Protein 8V16 (pdb70)

Foldseek 3Di:
DDWFQQPNKTKDKDKAADEAEEEEFEAQQAFLLPPLVVLQVVVNDHHTYMGIGQALWFPIPHDLDADALLVSLSVVVSVCVSVPHQAHAYAYAASGLLNQLVCLQVVVRRHQAEERELYAQDDPLFDAQPPPVLVVQVVVVVQWAPPVCCVVCVVSSNVSSVSDVVMGRDPSRSVSRVVNSNRRDPLQVLQVRPHAYEYEYECAANHGHPVRSVSSQVRHPNYDYYYHYNGYSNCCPVVVVVVSVVVVVSCVPTDD/DDWFQFPNWTKFKDKAADEAEEEEFEAQQAFLLPAQVVLQVVVSDHHTYMGIGQALWFPIPHDLDADALLNSLRRVVSVCVRVVQQAHAYEYAASGLLNQLNCLQPVVRHYQAYEHELYALDDDPFDFAPCVLVVLLPPPVVNLVSVCVQFAPPVCCVVCVVVSVVSVVSRVVMGRDPSRSVSRSVRSVRGHCLVSLCVRPHAYEYEYECAANGGHCVSSVSSQVNHPNYHYYYHYNGYSNCCPVVVVVVSVVVVVVVVPTDD/DAFLPDADWDCAPNWTKAKDKAADDAEEEEFEAQQDFRLPPDVVLQVVVRPHHTYMGIGQALWRPIPNDLDADALLNSLSRVVRVCVSVVNQAHAYEYAESGLLNQLSCLQVVVRRYFAYERELYALADPVFDAADPVLLCLLLCLLVDDLQVSLVSVCVQWADPVVCVVCVCVSVVCSVSSVVMGRHSSSSNSSSVNSNRRDPLVRLLVRPHAYEYEYECPRNTGHCVRSVSSQVRHPNYHYYYDYNGYSNCCPVVVVVVSVVVVVSVVVTHD/DDWAQFPNWTKAKDKAADEAEEEEFEAFQAAQLPDQVVLQVVVRDHHTYMGIGQALWDPIDHDQDADALLNSLSVSVSVCVSVVNFAHAYEAAESGLLNQLSCLQPPVRRHQAYERELYAQADPPFDFQPLCLLLCLCHDPVDDSVVSQVVNVVQWAPPVCCVVCVVVSVVSSVSDVVIDRDNSRSVSSSVNSRRGNCLQVLLVRDHAYEYEFECAANGRHPVRSVSSQVNHPNYHYYYHYRGYSNCCPVVVPVVSVVVVVSCVVTDD

B-factor: mean 35.88, std 12.27, range [18.3, 113.7]

InterPro domains:
  IPR000073 Alpha/beta hydrolase fold-1 [PF00561] (21-135)
  IPR000073 Alpha/beta hydrolase fold-1 [PR00111] (46-61)
  IPR000073 Alpha/beta hydrolase fold-1 [PR00111] (90-103)
  IPR000073 Alpha/beta hydrolase fold-1 [PR00111] (104-117)
  IPR000073 Alpha/beta hydrolase fold-1 [PR00111] (209-223)
  IPR029058 Alpha/Beta hydrolase fold [G3DSA:3.40.50.1820] (2-264)
  IPR029058 Alpha/Beta hydrolase fold [SSF53474] (3-264)
  IPR050471 AB hydrolase [PTHR43433] (5-264)

Structure (mmCIF, N/CA/C/O backbone):
data_8V16
#
_entry.id   8V16
#
_cell.length_a   72.076
_cell.length_b   105.891
_cell.length_c   145.371
_cell.angle_alpha   90.000
_cell.angle_beta   90.000
_cell.angle_gamma   90.000
#
_symmetry.space_group_name_H-M   'P 21 21 21'
#
loop_
_entity.id
_entity.type
_entity.pdbx_description
1 polymer 'Esterase 1'
2 non-polymer GLYCEROL
3 water water
#
loop_
_atom_site.group_PDB
_atom_site.id
_atom_site.type_symbol
_atom_site.label_atom_id
_atom_site.label_alt_id
_atom_site.label_comp_id
_atom_site.label_asym_id
_atom_site.label_entity_id
_atom_site.label_seq_id
_atom_site.pdbx_PDB_ins_code
_atom_site.Cartn_x
_atom_site.Cartn_y
_atom_site.Cartn_z
_atom_site.occupancy
_atom_site.B_iso_or_equiv
_atom_site.auth_seq_id
_atom_site.auth_comp_id
_atom_site.auth_asym_id
_atom_site.auth_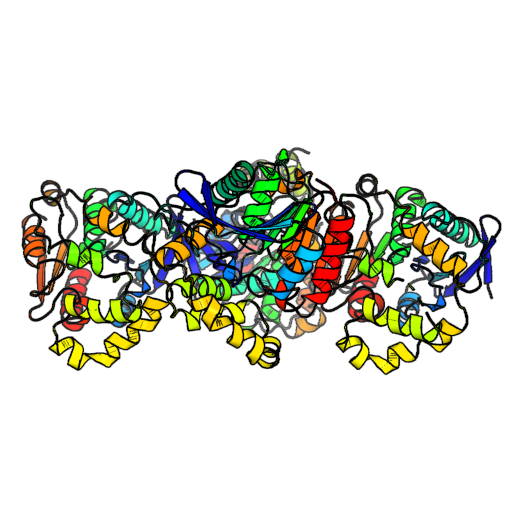atom_id
_atom_site.pdbx_PDB_model_num
ATOM 1 N N . MET A 1 7 ? -6.154 7.803 -45.087 1.000 43.352 1 MET C N 1
ATOM 2 C CA . MET A 1 7 ? -6.741 7.364 -46.362 1.000 37.715 1 MET C CA 1
ATOM 3 C C . MET A 1 7 ? -8.266 7.196 -46.278 1.000 27.981 1 MET C C 1
ATOM 4 O O . MET A 1 7 ? -8.867 7.339 -47.316 1.000 26.846 1 MET C O 1
ATOM 9 N N . LEU A 1 8 ? -8.889 7.069 -45.093 1.000 25.804 2 LEU C N 1
ATOM 10 C CA . LEU A 1 8 ? -10.343 7.018 -44.993 1.000 26.859 2 LEU C CA 1
ATOM 11 C C . LEU A 1 8 ? -10.879 8.404 -44.642 1.000 26.150 2 LEU C C 1
ATOM 12 O O . LEU A 1 8 ? -10.335 9.088 -43.762 1.000 25.381 2 LEU C O 1
ATOM 17 N N . TYR A 1 9 ? -11.933 8.809 -45.353 1.000 22.334 3 TYR C N 1
ATOM 18 C CA . TYR A 1 9 ? -12.639 10.062 -45.138 1.000 22.900 3 TYR C CA 1
ATOM 19 C C . TYR A 1 9 ? -14.154 9.822 -45.059 1.000 26.607 3 TYR C C 1
ATOM 20 O O . TYR A 1 9 ? -14.726 8.890 -45.651 1.000 26.473 3 TYR C O 1
ATOM 29 N N . ALA A 1 10 ? -14.792 10.677 -44.272 1.000 21.344 4 ALA C N 1
ATOM 30 C CA . ALA A 1 10 ? -16.233 10.765 -44.203 1.000 24.260 4 ALA C CA 1
ATOM 31 C C . ALA A 1 10 ? -16.612 12.179 -44.619 1.000 26.084 4 ALA C C 1
ATOM 32 O O . ALA A 1 10 ? -16.121 13.129 -44.030 1.000 26.832 4 ALA C O 1
ATOM 34 N N . GLN A 1 11 ? -17.512 12.332 -45.597 1.000 26.357 5 GLN C N 1
ATOM 35 C CA . GLN A 1 11 ? -17.945 13.671 -45.942 1.000 28.634 5 GLN C CA 1
ATOM 36 C C . GLN A 1 11 ? -19.215 13.998 -45.166 1.000 29.555 5 GLN C C 1
ATOM 37 O O . GLN A 1 11 ? -20.247 13.361 -45.346 1.000 33.178 5 GLN C O 1
ATOM 43 N N . VAL A 1 12 ? -19.117 15.024 -44.310 1.000 27.793 6 VAL C N 1
ATOM 44 C CA . VAL A 1 12 ? -20.190 15.443 -43.437 1.000 29.437 6 VAL C CA 1
ATOM 45 C C . VAL A 1 12 ? -20.475 16.903 -43.774 1.000 34.187 6 VAL C C 1
ATOM 46 O O . VAL A 1 12 ? -19.566 17.755 -43.709 1.000 29.935 6 VAL C O 1
ATOM 50 N N . ASN A 1 13 ? -21.690 17.155 -44.293 1.000 36.033 7 ASN C N 1
ATOM 51 C CA . ASN A 1 13 ? -22.090 18.484 -44.736 1.000 39.971 7 ASN C CA 1
ATOM 52 C C . ASN A 1 13 ? -21.105 19.062 -45.761 1.000 37.615 7 ASN C C 1
ATOM 53 O O . ASN A 1 13 ? -20.785 20.248 -45.765 1.000 40.009 7 ASN C O 1
ATOM 58 N N . GLY A 1 14 ? -20.582 18.219 -46.653 1.000 35.556 8 GLY C N 1
ATOM 59 C CA . GLY A 1 14 ? -19.683 18.715 -47.673 1.000 33.266 8 GLY C CA 1
ATOM 60 C C . GLY A 1 14 ? -18.244 18.850 -47.201 1.000 32.881 8 GLY C C 1
ATOM 61 O O . GLY A 1 14 ? -17.375 19.077 -48.036 1.000 32.385 8 GLY C O 1
ATOM 62 N N . ILE A 1 15 ? -17.987 18.667 -45.889 1.000 28.207 9 ILE C N 1
ATOM 63 C CA . ILE A 1 15 ? -16.635 18.711 -45.327 1.000 29.105 9 ILE C CA 1
ATOM 64 C C . ILE A 1 15 ? -16.063 17.291 -45.228 1.000 25.439 9 ILE C C 1
ATOM 65 O O . ILE A 1 15 ? -16.693 16.402 -44.670 1.000 29.846 9 ILE C O 1
ATOM 70 N N . ASN A 1 16 ? -14.858 17.073 -45.769 1.000 26.444 10 ASN C N 1
ATOM 71 C CA . ASN A 1 16 ? -14.188 15.788 -45.682 1.000 27.196 10 ASN C CA 1
ATOM 72 C C . ASN A 1 16 ? -13.456 15.710 -44.338 1.000 26.493 10 ASN C C 1
ATOM 73 O O . ASN A 1 16 ? -12.581 16.539 -44.087 1.000 29.360 10 ASN C O 1
ATOM 78 N N . LEU A 1 17 ? -13.845 14.737 -43.499 1.000 24.552 11 LEU C N 1
ATOM 79 C CA . LEU A 1 17 ? -13.173 14.442 -42.239 1.000 23.914 11 LEU C CA 1
ATOM 80 C C . LEU A 1 17 ? -12.388 13.136 -42.361 1.000 24.859 11 LEU C C 1
ATOM 81 O O . LEU A 1 17 ? -12.941 12.073 -42.646 1.000 24.589 11 LEU C O 1
ATOM 86 N N . HIS A 1 18 ? -11.088 13.218 -42.095 1.000 23.274 12 HIS C N 1
ATOM 87 C CA . HIS A 1 18 ? -10.224 12.066 -42.016 1.000 21.925 12 HIS C CA 1
ATOM 88 C C . HIS A 1 18 ? -10.484 11.364 -40.684 1.000 22.678 12 HIS C C 1
ATOM 89 O O . HIS A 1 18 ? -10.593 12.005 -39.637 1.000 22.888 12 HIS C O 1
ATOM 96 N N . TYR A 1 19 ? -10.598 10.027 -40.717 1.000 22.950 13 TYR C N 1
ATOM 97 C CA . TYR A 1 19 ? -10.745 9.264 -39.496 1.000 24.153 13 TYR C CA 1
ATOM 98 C C . TYR A 1 19 ? -9.975 7.959 -39.656 1.000 25.112 13 TYR C C 1
ATOM 99 O O . TYR A 1 19 ? -9.638 7.560 -40.762 1.000 24.601 13 TYR C O 1
ATOM 108 N N . GLU A 1 20 ? -9.811 7.263 -38.530 1.000 24.825 14 GLU C N 1
ATOM 109 C CA . GLU A 1 20 ? -9.252 5.923 -38.503 1.000 26.360 14 GLU C CA 1
ATOM 110 C C . GLU A 1 20 ? -10.152 5.081 -37.611 1.000 28.081 14 GLU C C 1
ATOM 111 O O . GLU A 1 20 ? -10.651 5.563 -36.602 1.000 27.855 14 GLU C O 1
ATOM 117 N N . ILE A 1 21 ? -10.336 3.801 -37.960 1.000 27.740 15 ILE C N 1
ATOM 118 C CA . ILE A 1 21 ? -11.228 2.940 -37.223 1.000 29.012 15 ILE C CA 1
ATOM 119 C C . ILE A 1 21 ? -10.560 1.575 -37.085 1.000 33.939 15 ILE C C 1
ATOM 120 O O . ILE A 1 21 ? -9.891 1.088 -37.991 1.000 35.420 15 ILE C O 1
ATOM 125 N N . GLU A 1 22 ? -10.625 1.018 -35.890 1.000 35.298 16 GLU C N 1
ATOM 126 C CA . GLU A 1 22 ? -9.781 -0.123 -35.616 1.000 37.841 16 GLU C CA 1
ATOM 127 C C . GLU A 1 22 ? -10.374 -0.888 -34.452 1.000 35.948 16 GLU C C 1
ATOM 128 O O . GLU A 1 22 ? -10.845 -0.293 -33.488 1.000 30.469 16 GLU C O 1
ATOM 134 N N . GLY A 1 23 ? -10.246 -2.215 -34.512 1.000 38.226 17 GLY C N 1
ATOM 135 C CA . GLY A 1 23 ? -10.700 -3.056 -33.418 1.000 37.720 17 GLY C CA 1
ATOM 136 C C . GLY A 1 23 ? -12.118 -3.579 -33.657 1.000 38.524 17 GLY C C 1
ATOM 137 O O . GLY A 1 23 ? -12.776 -3.255 -34.641 1.000 38.388 17 GLY C O 1
ATOM 138 N N . GLN A 1 24 ? -12.572 -4.402 -32.713 1.000 40.607 18 GLN C N 1
ATOM 139 C CA . GLN A 1 24 ? -13.827 -5.109 -32.829 1.000 45.518 18 GLN C CA 1
ATOM 140 C C . GLN A 1 24 ? -14.558 -4.894 -31.507 1.000 44.984 18 GLN C C 1
ATOM 141 O O . GLN A 1 24 ? -13.957 -4.636 -30.462 1.000 52.073 18 GLN C O 1
ATOM 147 N N . GLY A 1 25 ? -15.873 -4.986 -31.570 1.000 41.766 19 GLY C N 1
ATOM 148 C CA . GLY A 1 25 ? -16.684 -4.834 -30.388 1.000 39.685 19 GLY C CA 1
ATOM 149 C C . GLY A 1 25 ? -17.490 -3.543 -30.473 1.000 36.836 19 GLY C C 1
ATOM 150 O O . GLY A 1 25 ? -17.734 -3.037 -31.562 1.000 38.274 19 GLY C O 1
ATOM 151 N N . GLN A 1 26 ? -17.857 -3.024 -29.305 1.000 33.731 20 GLN C N 1
ATOM 152 C CA . GLN A 1 26 ? -18.757 -1.895 -29.209 1.000 34.780 20 GLN C CA 1
ATOM 153 C C . GLN A 1 26 ? -18.002 -0.625 -29.605 1.000 34.892 20 GLN C C 1
ATOM 154 O O . GLN A 1 26 ? -16.834 -0.438 -29.250 1.000 31.791 20 GLN C O 1
ATOM 160 N N . PRO A 1 27 ? -18.630 0.250 -30.413 1.000 29.243 21 PRO C N 1
ATOM 161 C CA . PRO A 1 27 ? -17.950 1.443 -30.897 1.000 28.734 21 PRO C CA 1
ATOM 162 C C . PRO A 1 27 ? -17.661 2.445 -29.790 1.000 27.443 21 PRO C C 1
ATOM 163 O O . PRO A 1 27 ? -18.522 2.769 -28.950 1.000 28.806 21 PRO C O 1
ATOM 167 N N . LEU A 1 28 ? -16.433 2.985 -29.868 1.000 26.013 22 LEU C N 1
ATOM 168 C CA . LEU A 1 28 ? -15.969 3.985 -28.936 1.000 25.397 22 LEU C CA 1
ATOM 169 C C . LEU A 1 28 ? -15.354 5.137 -29.720 1.000 24.811 22 LEU C C 1
ATOM 170 O O . LEU A 1 28 ? -14.352 4.929 -30.418 1.000 25.857 22 LEU C O 1
ATOM 175 N N . LEU A 1 29 ? -16.012 6.298 -29.646 1.000 24.227 23 LEU C N 1
ATOM 176 C CA . LEU A 1 29 ? -15.618 7.497 -30.380 1.000 25.164 23 LEU C CA 1
ATOM 177 C C . LEU A 1 29 ? -14.761 8.363 -29.458 1.000 24.627 23 LEU C C 1
ATOM 178 O O . LEU A 1 29 ? -15.227 8.787 -28.392 1.000 23.772 23 LEU C O 1
ATOM 183 N N . LEU A 1 30 ? -13.512 8.606 -29.887 1.000 22.566 24 LEU C N 1
ATOM 184 C CA . LEU A 1 30 ? -12.592 9.489 -29.191 1.000 21.672 24 LEU C CA 1
ATOM 185 C C . LEU A 1 30 ? -12.603 10.860 -29.865 1.000 21.448 24 LEU C C 1
ATOM 186 O O . LEU A 1 30 ? -12.488 10.934 -31.100 1.000 21.030 24 LEU C O 1
ATOM 191 N N . ILE A 1 31 ? -12.698 11.927 -29.041 1.000 22.523 25 ILE C N 1
ATOM 192 C CA . ILE A 1 31 ? -12.787 13.306 -29.538 1.000 21.867 25 ILE C CA 1
ATOM 193 C C . ILE A 1 31 ? -11.667 14.138 -28.900 1.000 21.507 25 ILE C C 1
ATOM 194 O O . ILE A 1 31 ? -11.598 14.279 -27.673 1.000 19.277 25 ILE C O 1
ATOM 199 N N . MET A 1 32 ? -10.802 14.672 -29.756 1.000 21.916 26 MET C N 1
ATOM 200 C CA . MET A 1 32 ? -9.612 15.408 -29.370 1.000 23.690 26 MET C CA 1
ATOM 201 C C . MET A 1 32 ? -9.994 16.862 -29.108 1.000 24.400 26 MET C C 1
ATOM 202 O O . MET A 1 32 ? -11.030 17.335 -29.582 1.000 23.264 26 MET C O 1
ATOM 207 N N . GLY A 1 33 ? -9.078 17.575 -28.452 1.000 24.077 27 GLY C N 1
ATOM 208 C CA . GLY A 1 33 ? -9.299 18.956 -28.036 1.000 26.717 27 GLY C CA 1
ATOM 209 C C . GLY A 1 33 ? -8.652 19.986 -28.958 1.000 27.038 27 GLY C C 1
ATOM 210 O O . GLY A 1 33 ? -8.474 19.719 -30.167 1.000 28.417 27 GLY C O 1
ATOM 211 N N . LEU A 1 34 ? -8.463 21.219 -28.437 1.000 27.251 28 LEU C N 1
ATOM 212 C CA . LEU A 1 34 ? -8.221 22.434 -29.250 1.000 27.817 28 LEU C CA 1
ATOM 213 C C . LEU A 1 34 ? -7.069 22.248 -30.253 1.000 24.795 28 LEU C C 1
ATOM 214 O O . LEU A 1 34 ? -5.896 22.050 -29.925 1.000 24.186 28 LEU C O 1
ATOM 219 N N . GLY A 1 35 ? -7.396 22.330 -31.545 1.000 26.688 29 GLY C N 1
ATOM 220 C CA . GLY A 1 35 ? -6.392 22.312 -32.583 1.000 24.216 29 GLY C CA 1
ATOM 221 C C . GLY A 1 35 ? -5.684 20.983 -32.776 1.000 25.354 29 GLY C C 1
ATOM 222 O O . GLY A 1 35 ? -4.729 20.926 -33.557 1.000 27.144 29 GLY C O 1
ATOM 223 N N . ALA A 1 36 ? -6.123 19.903 -32.120 1.000 24.624 30 ALA C N 1
ATOM 224 C CA . ALA A 1 36 ? -5.351 18.667 -32.143 1.000 28.752 30 ALA C CA 1
ATOM 225 C C . ALA A 1 36 ? -5.951 17.668 -33.141 1.000 24.738 30 ALA C C 1
ATOM 226 O O . ALA A 1 36 ? -7.164 17.459 -33.201 1.000 24.541 30 ALA C O 1
ATOM 228 N N . PRO A 1 37 ? -5.116 17.037 -33.985 1.000 22.371 31 PRO C N 1
ATOM 229 C CA . PRO A 1 37 ? -5.626 15.994 -34.872 1.000 23.879 31 PRO C CA 1
ATOM 230 C C . PRO A 1 37 ? -5.652 14.649 -34.139 1.000 24.250 31 PRO C C 1
ATOM 231 O O . PRO A 1 37 ? -5.117 14.551 -33.032 1.000 24.579 31 PRO C O 1
ATOM 235 N N . ALA A 1 38 ? -6.137 13.607 -34.823 1.000 22.713 32 ALA C N 1
ATOM 236 C CA . ALA A 1 38 ? -6.108 12.231 -34.344 1.000 23.146 32 ALA C CA 1
ATOM 237 C C . ALA A 1 38 ? -4.690 11.785 -33.989 1.000 22.419 32 ALA C C 1
ATOM 238 O O . ALA A 1 38 ? -4.547 10.971 -33.068 1.000 24.655 32 ALA C O 1
ATOM 240 N N . ALA A 1 39 ? -3.689 12.274 -34.744 1.000 25.213 33 ALA C N 1
ATOM 241 C CA . ALA A 1 39 ? -2.289 11.972 -34.484 1.000 25.651 33 ALA C CA 1
ATOM 242 C C . ALA A 1 39 ? -1.871 12.352 -33.054 1.000 29.245 33 ALA C C 1
ATOM 243 O O . ALA A 1 39 ? -0.898 11.794 -32.529 1.000 30.109 33 ALA C O 1
ATOM 245 N N . ALA A 1 40 ? -2.617 13.226 -32.358 1.000 26.594 34 ALA C N 1
ATOM 246 C CA . ALA A 1 40 ? -2.212 13.652 -31.031 1.000 27.696 34 ALA C CA 1
ATOM 247 C C . ALA A 1 40 ? -2.586 12.623 -29.970 1.000 28.239 34 ALA C C 1
ATOM 248 O O . ALA A 1 40 ? -2.089 12.729 -28.859 1.000 26.284 34 ALA C O 1
ATOM 250 N N . TRP A 1 41 ? -3.452 11.643 -30.258 1.000 26.512 35 TRP C N 1
ATOM 251 C CA . TRP A 1 41 ? -3.755 10.635 -29.251 1.000 27.123 35 TRP C CA 1
ATOM 252 C C . TRP A 1 41 ? -2.503 9.824 -28.898 1.000 28.998 35 TRP C C 1
ATOM 253 O O . TRP A 1 41 ? -1.734 9.437 -29.766 1.000 28.131 35 TRP C O 1
ATOM 264 N N . ASP A 1 42 ? -2.350 9.553 -27.608 1.000 30.471 36 ASP C N 1
ATOM 265 C CA . ASP A 1 42 ? -1.333 8.647 -27.106 1.000 31.048 36 ASP C CA 1
ATOM 266 C C . ASP A 1 42 ? -1.528 7.313 -27.833 1.000 32.122 36 ASP C C 1
ATOM 267 O O . ASP A 1 42 ? -2.588 6.718 -27.718 1.000 28.461 36 ASP C O 1
ATOM 272 N N . PRO A 1 43 ? -0.604 6.860 -28.707 1.000 33.254 37 PRO C N 1
ATOM 273 C CA . PRO A 1 43 ? -0.848 5.656 -29.507 1.000 34.699 37 PRO C CA 1
ATOM 274 C C . PRO A 1 43 ? -1.001 4.344 -28.734 1.000 32.077 37 PRO C C 1
ATOM 275 O O . PRO A 1 43 ? -1.707 3.439 -29.191 1.000 32.667 37 PRO C O 1
ATOM 279 N N . ILE A 1 44 ? -0.396 4.254 -27.545 1.000 29.888 38 ILE C N 1
ATOM 280 C CA . ILE A 1 44 ? -0.484 3.047 -26.740 1.000 31.671 38 ILE C CA 1
ATOM 281 C C . ILE A 1 44 ? -1.871 2.926 -26.110 1.000 30.842 38 ILE C C 1
ATOM 282 O O . ILE A 1 44 ? -2.413 1.828 -25.970 1.000 28.982 38 ILE C O 1
ATOM 287 N N . PHE A 1 45 ? -2.427 4.067 -25.703 1.000 29.317 39 PHE C N 1
ATOM 288 C CA . PHE A 1 45 ? -3.771 4.153 -25.156 1.000 29.214 39 PHE C CA 1
ATOM 289 C C . PHE A 1 45 ? -4.770 3.661 -26.196 1.000 26.234 39 PHE C C 1
ATOM 290 O O . PHE A 1 45 ? -5.593 2.782 -25.928 1.000 26.486 39 PHE C O 1
ATOM 298 N N . VAL A 1 46 ? -4.658 4.230 -27.397 1.000 25.117 40 VAL C N 1
ATOM 299 C CA . VAL A 1 46 ? -5.569 3.870 -28.473 1.000 29.786 40 VAL C CA 1
ATOM 300 C C . VAL A 1 46 ? -5.439 2.383 -28.811 1.000 30.045 40 VAL C C 1
ATOM 301 O O . VAL A 1 46 ? -6.446 1.670 -28.805 1.000 30.366 40 VAL C O 1
ATOM 305 N N . GLN A 1 47 ? -4.210 1.910 -29.045 1.000 30.186 41 GLN C N 1
ATOM 306 C CA . GLN A 1 47 ? -3.976 0.506 -29.366 1.000 32.440 41 GLN C CA 1
ATOM 307 C C . GLN A 1 47 ? -4.569 -0.413 -28.295 1.000 28.509 41 GLN C C 1
ATOM 308 O O . GLN A 1 47 ? -5.256 -1.377 -28.623 1.000 29.909 41 GLN C O 1
ATOM 314 N N . THR A 1 48 ? -4.339 -0.128 -27.014 1.000 30.304 42 THR C N 1
ATOM 315 C CA . THR A 1 48 ? -4.909 -0.938 -25.952 1.000 31.089 42 THR C CA 1
ATOM 316 C C . THR A 1 48 ? -6.439 -0.996 -26.028 1.000 35.359 42 THR C C 1
ATOM 317 O O . THR A 1 48 ? -7.028 -2.080 -25.896 1.000 30.389 42 THR C O 1
ATOM 321 N N . LEU A 1 49 ? -7.107 0.149 -26.270 1.000 28.615 43 LEU C N 1
ATOM 322 C CA . LEU A 1 49 ? -8.567 0.133 -26.369 1.000 28.900 43 LEU C CA 1
ATOM 323 C C . LEU A 1 49 ? -9.074 -0.703 -27.544 1.000 27.440 43 LEU C C 1
ATOM 324 O O . LEU A 1 49 ? -10.161 -1.282 -27.465 1.000 30.348 43 LEU C O 1
ATOM 329 N N . THR A 1 50 ? -8.303 -0.834 -28.625 1.000 30.374 44 THR C N 1
ATOM 330 C CA . THR A 1 50 ? -8.778 -1.618 -29.754 1.000 31.226 44 THR C CA 1
ATOM 331 C C . THR A 1 50 ? -8.866 -3.118 -29.445 1.000 36.220 44 THR C C 1
ATOM 332 O O . THR A 1 50 ? -9.398 -3.852 -30.264 1.000 32.066 44 THR C O 1
ATOM 336 N N . LYS A 1 51 ? -8.367 -3.564 -28.286 1.000 37.255 45 LYS C N 1
ATOM 337 C CA . LYS A 1 51 ? -8.447 -4.960 -27.877 1.000 43.898 45 LYS C CA 1
ATOM 338 C C . LYS A 1 51 ? -9.868 -5.306 -27.432 1.000 44.639 45 LYS C C 1
ATOM 339 O O . LYS A 1 51 ? -10.271 -6.459 -27.526 1.000 42.704 45 LYS C O 1
ATOM 345 N N . THR A 1 52 ? -10.621 -4.320 -26.928 1.000 39.226 46 THR C N 1
ATOM 346 C CA . THR A 1 52 ? -11.959 -4.564 -26.411 1.000 38.463 46 THR C CA 1
ATOM 347 C C . THR A 1 52 ? -13.029 -3.837 -27.216 1.000 36.688 46 THR C C 1
ATOM 348 O O . THR A 1 52 ? -14.191 -4.229 -27.117 1.000 34.495 46 THR C O 1
ATOM 352 N N . HIS A 1 53 ? -12.654 -2.761 -27.942 1.000 32.843 47 HIS C N 1
ATOM 353 C CA . HIS A 1 53 ? -13.617 -1.881 -28.589 1.000 29.116 47 HIS C CA 1
ATOM 354 C C . HIS A 1 53 ? -13.218 -1.631 -30.032 1.000 27.859 47 HIS C C 1
ATOM 355 O O . HIS A 1 53 ? -12.061 -1.792 -30.399 1.000 31.049 47 HIS C O 1
ATOM 362 N N . GLN A 1 54 ? -14.210 -1.245 -30.843 1.000 29.472 48 GLN C N 1
ATOM 363 C CA . GLN A 1 54 ? -14.002 -0.597 -32.126 1.000 29.056 48 GLN C CA 1
ATOM 364 C C . GLN A 1 54 ? -13.811 0.904 -31.893 1.000 29.652 48 GLN C C 1
ATOM 365 O O . GLN A 1 54 ? -14.765 1.621 -31.610 1.000 29.902 48 GLN C O 1
ATOM 371 N N . VAL A 1 55 ? -12.561 1.341 -32.001 1.000 28.587 49 VAL C N 1
ATOM 372 C CA . VAL A 1 55 ? -12.140 2.693 -31.662 1.000 26.993 49 VAL C CA 1
ATOM 373 C C . VAL A 1 55 ? -12.111 3.542 -32.922 1.000 24.345 49 VAL C C 1
ATOM 374 O O . VAL A 1 55 ? -11.489 3.177 -33.933 1.000 23.7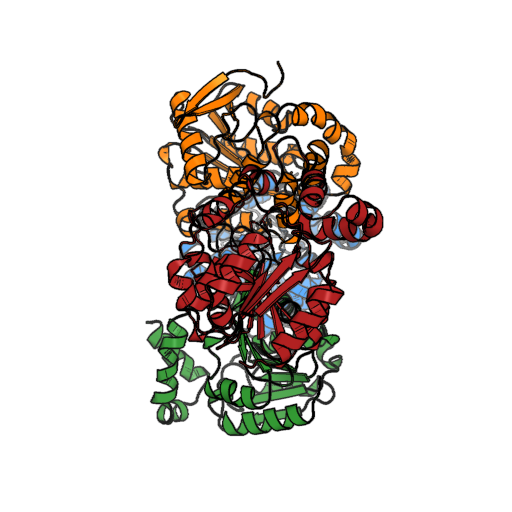54 49 VAL C O 1
ATOM 378 N N . ILE A 1 56 ? -12.771 4.694 -32.823 1.000 21.576 50 ILE C N 1
ATOM 379 C CA . ILE A 1 56 ? -12.810 5.678 -33.882 1.000 22.276 50 ILE C CA 1
ATOM 380 C C . ILE A 1 56 ? -12.095 6.928 -33.370 1.000 21.196 50 ILE C C 1
ATOM 381 O O . ILE A 1 56 ? -12.481 7.528 -32.353 1.000 23.792 50 ILE C O 1
ATOM 386 N N . ILE A 1 57 ? -11.048 7.292 -34.083 1.000 23.585 51 ILE C N 1
ATOM 387 C CA . ILE A 1 57 ? -10.387 8.567 -33.878 1.000 24.349 51 ILE C CA 1
ATOM 388 C C . ILE A 1 57 ? -10.499 9.351 -35.176 1.000 23.276 51 ILE C C 1
ATOM 389 O O . ILE A 1 57 ? -10.643 8.761 -36.239 1.000 23.993 51 ILE C O 1
ATOM 394 N N . TYR A 1 58 ? -10.363 10.668 -35.097 1.000 22.868 52 TYR C N 1
ATOM 395 C CA . TYR A 1 58 ? -10.534 11.481 -36.293 1.000 22.881 52 TYR C CA 1
ATOM 396 C C . TYR A 1 58 ? -9.955 12.867 -36.100 1.000 22.013 52 TYR C C 1
ATOM 397 O O . TYR A 1 58 ? -9.705 13.304 -34.977 1.000 19.924 52 TYR C O 1
ATOM 406 N N . ASP A 1 59 ? -9.855 13.545 -37.234 1.000 22.938 53 ASP C N 1
ATOM 407 C CA . ASP A 1 59 ? -9.359 14.898 -37.331 1.000 22.821 53 ASP C CA 1
ATOM 408 C C . ASP A 1 59 ? -10.556 15.827 -37.406 1.000 21.291 53 ASP C C 1
ATOM 409 O O . ASP A 1 59 ? -11.321 15.833 -38.371 1.000 24.630 53 ASP C O 1
ATOM 414 N N . ASN A 1 60 ? -10.712 16.676 -36.403 1.000 22.124 54 ASN C N 1
ATOM 415 C CA . ASN A 1 60 ? -11.726 17.715 -36.491 1.000 21.524 54 ASN C CA 1
ATOM 416 C C . ASN A 1 60 ? -11.432 18.623 -37.669 1.000 20.760 54 ASN C C 1
ATOM 417 O O . ASN A 1 60 ? -10.272 18.802 -38.071 1.000 22.734 54 ASN C O 1
ATOM 422 N N . ARG A 1 61 ? -12.480 19.246 -38.230 1.000 22.493 55 ARG C N 1
ATOM 423 C CA . ARG A 1 61 ? -12.252 20.231 -39.260 1.000 22.117 55 ARG C CA 1
ATOM 424 C C . ARG A 1 61 ? -11.222 21.228 -38.746 1.000 22.118 55 ARG C C 1
ATOM 425 O O . ARG A 1 61 ? -11.254 21.582 -37.564 1.000 24.639 55 ARG C O 1
ATOM 433 N N . GLY A 1 62 ? -10.364 21.698 -39.652 1.000 19.886 56 GLY C N 1
ATOM 434 C CA . GLY A 1 62 ? -9.285 22.599 -39.305 1.000 23.081 56 GLY C CA 1
ATOM 435 C C . GLY A 1 62 ? -7.964 21.900 -38.985 1.000 23.840 56 GLY C C 1
ATOM 436 O O . GLY A 1 62 ? -6.918 22.564 -38.917 1.000 25.835 56 GLY C O 1
ATOM 437 N N . THR A 1 63 ? -7.996 20.568 -38.814 1.000 22.879 57 THR C N 1
ATOM 438 C CA . THR A 1 63 ? -6.840 19.850 -38.295 1.000 22.734 57 THR C CA 1
ATOM 439 C C . THR A 1 63 ? -6.471 18.668 -39.179 1.000 23.592 57 THR C C 1
ATOM 440 O O . THR A 1 63 ? -7.301 18.168 -39.942 1.000 23.086 57 THR C O 1
ATOM 444 N N . GLY A 1 64 ? -5.223 18.212 -39.003 1.000 21.363 58 GLY C N 1
ATOM 445 C CA . GLY A 1 64 ? -4.769 16.962 -39.605 1.000 23.668 58 GLY C CA 1
ATOM 446 C C . GLY A 1 64 ? -4.944 16.952 -41.125 1.000 23.239 58 GLY C C 1
ATOM 447 O O . GLY A 1 64 ? -4.568 17.905 -41.806 1.000 23.546 58 GLY C O 1
ATOM 448 N N . LEU A 1 65 ? -5.579 15.888 -41.638 1.000 24.511 59 LEU C N 1
ATOM 449 C CA . LEU A 1 65 ? -5.875 15.729 -43.054 1.000 25.508 59 LEU C CA 1
ATOM 450 C C . LEU A 1 65 ? -7.314 16.163 -43.413 1.000 27.854 59 LEU C C 1
ATOM 451 O O . LEU A 1 65 ? -7.705 16.091 -44.581 1.000 22.543 59 LEU C O 1
ATOM 456 N N . SER A 1 66 ? -8.080 16.699 -42.456 1.000 22.692 60 SER C N 1
ATOM 457 C CA . SER A 1 66 ? -9.455 17.093 -42.725 1.000 24.208 60 SER C CA 1
ATOM 458 C C . SER A 1 66 ? -9.505 18.414 -43.501 1.000 26.789 60 SER C C 1
ATOM 459 O O . SER A 1 66 ? -8.516 19.153 -43.573 1.000 25.100 60 SER C O 1
ATOM 462 N N . ASP A 1 67 ? -10.656 18.725 -44.107 1.000 24.611 61 ASP C N 1
ATOM 463 C CA . ASP A 1 67 ? -10.847 20.048 -44.703 1.000 28.213 61 ASP C CA 1
ATOM 464 C C . ASP A 1 67 ? -10.780 21.134 -43.605 1.000 26.782 61 ASP C C 1
ATOM 465 O O . ASP A 1 67 ? -11.071 20.898 -42.428 1.000 27.339 61 ASP C O 1
ATOM 470 N N . LYS A 1 68 ? -10.454 22.357 -44.004 1.000 25.806 62 LYS C N 1
ATOM 471 C CA . LYS A 1 68 ? -10.142 23.420 -43.068 1.000 28.863 62 LYS C CA 1
ATOM 472 C C . LYS A 1 68 ? -10.848 24.708 -43.503 1.000 29.009 62 LYS C C 1
ATOM 473 O O . LYS A 1 68 ? -10.189 25.702 -43.769 1.000 26.796 62 LYS C O 1
ATOM 479 N N . PRO A 1 69 ? -12.198 24.745 -43.549 1.000 27.386 63 PRO C N 1
ATOM 480 C CA . PRO A 1 69 ? -12.914 25.949 -43.994 1.000 30.342 63 PRO C CA 1
ATOM 481 C C . PRO A 1 69 ? -12.628 27.143 -43.076 1.000 32.753 63 PRO C C 1
ATOM 482 O O . PRO A 1 69 ? -12.609 26.976 -41.849 1.000 24.763 63 PRO C O 1
ATOM 486 N N . ASP A 1 70 ? -12.332 28.321 -43.668 1.000 30.792 64 ASP C N 1
ATOM 487 C CA . ASP A 1 70 ? -11.965 29.502 -42.900 1.000 31.020 64 ASP C CA 1
ATOM 488 C C . ASP A 1 70 ? -13.222 30.279 -42.495 1.000 34.090 64 ASP C C 1
ATOM 489 O O . ASP A 1 70 ? -13.601 31.281 -43.109 1.000 32.514 64 ASP C O 1
ATOM 494 N N . MET A 1 71 ? -13.896 29.771 -41.463 1.000 27.104 65 MET C N 1
ATOM 495 C CA . MET A 1 71 ? -15.205 30.245 -41.040 1.000 32.448 65 MET C CA 1
ATOM 496 C C . MET A 1 71 ? -15.255 30.077 -39.518 1.000 33.086 65 MET C C 1
ATOM 497 O O . MET A 1 71 ? -14.492 29.253 -39.002 1.000 26.286 65 MET C O 1
ATOM 502 N N . PRO A 1 72 ? -16.145 30.783 -38.779 1.000 31.661 66 PRO C N 1
ATOM 503 C CA . PRO A 1 72 ? -16.332 30.525 -37.346 1.000 34.293 66 PRO C CA 1
ATOM 504 C C . PRO A 1 72 ? -16.739 29.082 -37.068 1.000 29.723 66 PRO C C 1
ATOM 505 O O . PRO A 1 72 ? -17.534 28.501 -37.810 1.000 30.434 66 PRO C O 1
ATOM 509 N N . TYR A 1 73 ? -16.057 28.488 -36.071 1.000 28.145 67 TYR C N 1
ATOM 510 C CA . TYR A 1 73 ? -16.351 27.159 -35.589 1.000 25.853 67 TYR C CA 1
ATOM 511 C C . TYR A 1 73 ? -17.101 27.314 -34.270 1.000 25.085 67 TYR C C 1
ATOM 512 O O . TYR A 1 73 ? -16.867 28.257 -33.524 1.000 27.223 67 TYR C O 1
ATOM 521 N N . SER A 1 74 ? -17.928 26.328 -33.948 1.000 24.275 68 SER C N 1
ATOM 522 C CA . SER A 1 74 ? -18.595 26.274 -32.653 1.000 24.293 68 SER C CA 1
ATOM 523 C C . SER A 1 74 ? -18.626 24.825 -32.145 1.000 25.019 68 SER C C 1
ATOM 524 O O . SER A 1 74 ? -18.431 23.894 -32.923 1.000 25.138 68 SER C O 1
ATOM 527 N N . ILE A 1 75 ? -18.909 24.644 -30.844 1.000 23.846 69 ILE C N 1
ATOM 528 C CA . ILE A 1 75 ? -19.039 23.310 -30.271 1.000 23.801 69 ILE C CA 1
ATOM 529 C C . ILE A 1 75 ? -20.234 22.619 -30.927 1.000 23.612 69 ILE C C 1
ATOM 530 O O . ILE A 1 75 ? -20.167 21.450 -31.250 1.000 22.936 69 ILE C O 1
ATOM 535 N N . ALA A 1 76 ? -21.353 23.335 -31.144 1.000 24.204 70 ALA C N 1
ATOM 536 C CA . ALA A 1 76 ? -22.501 22.759 -31.848 1.000 24.566 70 ALA C CA 1
ATOM 537 C C . ALA A 1 76 ? -22.143 22.188 -33.220 1.000 24.219 70 ALA C C 1
ATOM 538 O O . ALA A 1 76 ? -22.592 21.091 -33.595 1.000 25.050 70 ALA C O 1
ATOM 540 N N . MET A 1 77 ? -21.348 22.935 -33.988 1.000 23.477 71 MET C N 1
ATOM 541 C CA . MET A 1 77 ? -20.905 22.482 -35.307 1.000 24.323 71 MET C CA 1
ATOM 542 C C . MET A 1 77 ? -19.994 21.264 -35.141 1.000 23.572 71 MET C C 1
ATOM 543 O O . MET A 1 77 ? -20.124 20.298 -35.869 1.000 21.388 71 MET C O 1
ATOM 548 N N . PHE A 1 78 ? -19.067 21.283 -34.170 1.000 23.274 72 PHE C N 1
ATOM 549 C CA . PHE A 1 78 ? -18.216 20.113 -33.950 1.000 24.349 72 PHE C CA 1
ATOM 550 C C . PHE A 1 78 ? -19.058 18.882 -33.584 1.000 21.966 72 PHE C C 1
ATOM 551 O O . PHE A 1 78 ? -18.727 17.764 -33.997 1.000 22.384 72 PHE C O 1
ATOM 559 N N . ALA A 1 79 ? -20.128 19.083 -32.795 1.000 23.881 73 ALA C N 1
ATOM 560 C CA . ALA A 1 79 ? -20.979 17.969 -32.395 1.000 25.212 73 ALA C CA 1
ATOM 561 C C . ALA A 1 79 ? -21.741 17.403 -33.595 1.000 26.470 73 ALA C C 1
ATOM 562 O O . ALA A 1 79 ? -21.828 16.177 -33.756 1.000 25.865 73 ALA C O 1
ATOM 564 N N . SER A 1 80 ? -22.249 18.298 -34.448 1.000 25.954 74 SER C N 1
ATOM 565 C CA . SER A 1 80 ? -22.829 17.916 -35.721 1.000 29.321 74 SER C CA 1
ATOM 566 C C . SER A 1 80 ? -21.861 17.082 -36.572 1.000 29.137 74 SER C C 1
ATOM 567 O O . SER A 1 80 ? -22.271 16.099 -37.199 1.000 25.964 74 SER C O 1
ATOM 570 N N . ASP A 1 81 ? -20.583 17.496 -36.640 1.000 26.990 75 ASP C N 1
ATOM 571 C CA . ASP A 1 81 ? -19.579 16.745 -37.376 1.000 26.065 75 ASP C CA 1
ATOM 572 C C . ASP A 1 81 ? -19.433 15.311 -36.821 1.000 24.429 75 ASP C C 1
ATOM 573 O O . ASP A 1 81 ? -19.315 14.346 -37.589 1.000 24.836 75 ASP C O 1
ATOM 578 N N . ALA A 1 82 ? -19.347 15.159 -35.496 1.000 25.044 76 ALA C N 1
ATOM 579 C CA . ALA A 1 82 ? -19.208 13.840 -34.870 1.000 24.816 76 ALA C CA 1
ATOM 580 C C . ALA A 1 82 ? -20.384 12.924 -35.211 1.000 25.672 76 ALA C C 1
ATOM 581 O O . ALA A 1 82 ? -20.200 11.758 -35.526 1.000 28.239 76 ALA C O 1
ATOM 583 N N . VAL A 1 83 ? -21.606 13.447 -35.090 1.000 28.250 77 VAL C N 1
ATOM 584 C CA . VAL A 1 83 ? -22.823 12.711 -35.399 1.000 27.667 77 VAL C CA 1
ATOM 585 C C . VAL A 1 83 ? -22.839 12.288 -36.864 1.000 27.358 77 VAL C C 1
ATOM 586 O O . VAL A 1 83 ? -23.244 11.168 -37.172 1.000 33.511 77 VAL C O 1
ATOM 590 N N . GLY A 1 84 ? -22.419 13.195 -37.751 1.000 27.628 78 GLY C N 1
ATOM 591 C CA . GLY A 1 84 ? -22.221 12.940 -39.166 1.000 26.427 78 GLY C CA 1
ATOM 592 C C . GLY A 1 84 ? -21.277 11.771 -39.423 1.000 27.053 78 GLY C C 1
ATOM 593 O O . GLY A 1 84 ? -21.504 10.968 -40.316 1.000 27.284 78 GLY C O 1
ATOM 594 N N . LEU A 1 85 ? -20.170 11.730 -38.683 1.000 24.779 79 LEU C N 1
ATOM 595 C CA . LEU A 1 85 ? -19.202 10.642 -38.778 1.000 26.764 79 LEU C CA 1
ATOM 596 C C . LEU A 1 85 ? -19.891 9.336 -38.377 1.000 24.558 79 LEU C C 1
ATOM 597 O O . LEU A 1 85 ? -19.781 8.336 -39.090 1.000 27.954 79 LEU C O 1
ATOM 602 N N . LEU A 1 86 ? -20.613 9.333 -37.258 1.000 25.126 80 LEU C N 1
ATOM 603 C CA . LEU A 1 86 ? -21.326 8.135 -36.814 1.000 28.817 80 LEU C CA 1
ATOM 604 C C . LEU A 1 86 ? -22.344 7.684 -37.874 1.000 29.778 80 LEU C C 1
ATOM 605 O O . LEU A 1 86 ? -22.510 6.482 -38.094 1.000 31.079 80 LEU C O 1
ATOM 610 N N . ASP A 1 87 ? -22.992 8.641 -38.543 1.000 30.649 81 ASP C N 1
ATOM 611 C CA . ASP A 1 87 ? -23.994 8.337 -39.565 1.000 29.560 81 ASP C CA 1
ATOM 612 C C . ASP A 1 87 ? -23.332 7.728 -40.779 1.000 30.493 81 ASP C C 1
ATOM 613 O O . ASP A 1 87 ? -23.809 6.707 -41.274 1.000 28.956 81 ASP C O 1
ATOM 618 N N . ALA A 1 88 ? -22.211 8.320 -41.220 1.000 26.062 82 ALA C N 1
ATOM 619 C CA . ALA A 1 88 ? -21.456 7.790 -42.339 1.000 28.753 82 ALA C CA 1
ATOM 620 C C . ALA A 1 88 ? -21.040 6.347 -42.054 1.000 28.293 82 ALA C C 1
ATOM 621 O O . ALA A 1 88 ? -21.075 5.516 -42.962 1.000 28.452 82 ALA C O 1
ATOM 623 N N . LEU A 1 89 ? -20.643 6.054 -40.801 1.000 27.354 83 LEU C N 1
ATOM 624 C CA . LEU A 1 89 ? -20.208 4.718 -40.400 1.000 28.332 83 LEU C CA 1
ATOM 625 C C . LEU A 1 89 ? -21.389 3.799 -40.060 1.000 29.636 83 LEU C C 1
ATOM 626 O O . LEU A 1 89 ? -21.200 2.625 -39.759 1.000 31.852 83 LEU C O 1
ATOM 631 N N . ASN A 1 90 ? -22.595 4.353 -40.071 1.000 32.653 84 ASN C N 1
ATOM 632 C CA . ASN A 1 90 ? -23.805 3.582 -39.847 1.000 34.136 84 ASN C CA 1
ATOM 633 C C . ASN A 1 90 ? -23.809 3.061 -38.423 1.000 34.244 84 ASN C C 1
ATOM 634 O O . ASN A 1 90 ? -24.191 1.928 -38.176 1.000 32.555 84 ASN C O 1
ATOM 639 N N . ILE A 1 91 ? -23.389 3.905 -37.472 1.000 32.842 85 ILE C N 1
ATOM 640 C CA . ILE A 1 91 ? -23.322 3.515 -36.069 1.000 30.975 85 ILE C CA 1
ATOM 641 C C . ILE A 1 91 ? -24.444 4.238 -35.342 1.000 32.665 85 ILE C C 1
ATOM 642 O O . ILE A 1 91 ? -24.411 5.463 -35.230 1.000 33.989 85 ILE C O 1
ATOM 647 N N . PRO A 1 92 ? -25.506 3.531 -34.882 1.000 35.149 86 PRO C N 1
ATOM 648 C CA . PRO A 1 92 ? -26.584 4.184 -34.139 1.000 34.722 86 PRO C CA 1
ATOM 649 C C . PRO A 1 92 ? -26.149 4.812 -32.822 1.000 30.505 86 PRO C C 1
ATOM 650 O O . PRO A 1 92 ? -26.636 5.876 -32.485 1.000 30.242 86 PRO C O 1
ATOM 654 N N . ARG A 1 93 ? -25.277 4.139 -32.065 1.000 31.363 87 ARG C N 1
ATOM 655 C CA . ARG A 1 93 ? -24.942 4.579 -30.725 1.000 35.778 87 ARG C CA 1
ATOM 656 C C . ARG A 1 93 ? -23.489 4.239 -30.408 1.000 34.873 87 ARG C C 1
ATOM 657 O O . ARG A 1 93 ? -22.996 3.158 -30.720 1.000 33.929 87 ARG C O 1
ATOM 665 N N . ALA A 1 94 ? -22.813 5.139 -29.707 1.000 31.283 88 ALA C N 1
ATOM 666 C CA . ALA A 1 94 ? -21.424 4.891 -29.388 1.000 29.840 88 ALA C CA 1
ATOM 667 C C . ALA A 1 94 ? -21.125 5.393 -27.995 1.000 26.078 88 ALA C C 1
ATOM 668 O O . ALA A 1 94 ? -21.728 6.346 -27.490 1.000 28.147 88 ALA C O 1
ATOM 670 N N . HIS A 1 95 ? -20.146 4.736 -27.384 1.000 27.072 89 HIS C N 1
ATOM 671 C CA . HIS A 1 95 ? -19.488 5.282 -26.217 1.000 25.895 89 HIS C CA 1
ATOM 672 C C . HIS A 1 95 ? -18.680 6.498 -26.660 1.000 23.433 89 HIS C C 1
ATOM 673 O O . HIS A 1 95 ? -18.018 6.421 -27.683 1.000 24.260 89 HIS C O 1
ATOM 680 N N . VAL A 1 96 ? -18.694 7.583 -25.877 1.000 24.966 90 VAL C N 1
ATOM 681 C CA . VAL A 1 96 ? -17.985 8.786 -26.308 1.000 24.719 90 VAL C CA 1
ATOM 682 C C . VAL A 1 96 ? -17.025 9.257 -25.214 1.000 24.478 90 VAL C C 1
ATOM 683 O O . VAL A 1 96 ? -17.461 9.547 -24.097 1.000 25.546 90 VAL C O 1
ATOM 687 N N . PHE A 1 97 ? -15.750 9.419 -25.587 1.000 22.667 91 PHE C N 1
ATOM 688 C CA . PHE A 1 97 ? -14.709 9.956 -24.729 1.000 22.480 91 PHE C CA 1
ATOM 689 C C . PHE A 1 97 ? -14.131 11.210 -25.383 1.000 20.580 91 PHE C C 1
ATOM 690 O O . PHE A 1 97 ? -13.544 11.136 -26.450 1.000 23.424 91 PHE C O 1
ATOM 698 N N . GLY A 1 98 ? -14.325 12.368 -24.759 1.000 21.147 92 GLY C N 1
ATOM 699 C CA . GLY A 1 98 ? -13.665 13.586 -25.237 1.000 22.953 92 GLY C CA 1
ATOM 700 C C . GLY A 1 98 ? -12.716 14.154 -24.189 1.000 21.912 92 GLY C C 1
ATOM 701 O O . GLY A 1 98 ? -13.034 14.164 -23.004 1.000 19.853 92 GLY C O 1
ATOM 702 N N . VAL A 1 99 ? -11.582 14.701 -24.641 1.000 22.198 93 VAL C N 1
ATOM 703 C CA . VAL A 1 99 ? -10.646 15.402 -23.772 1.000 24.283 93 VAL C CA 1
ATOM 704 C C . VAL A 1 99 ? -10.598 16.895 -24.101 1.000 22.469 93 VAL C C 1
ATOM 705 O O . VAL A 1 99 ? -10.564 17.297 -25.274 1.000 21.540 93 VAL C O 1
ATOM 709 N N . SER A 1 100 ? -10.647 17.697 -23.029 1.000 23.019 94 SER C N 1
ATOM 710 C CA . SER A 1 100 ? -10.550 19.152 -23.076 1.000 26.165 94 SER C CA 1
ATOM 711 C C . SER A 1 100 ? -11.674 19.766 -23.928 1.000 23.139 94 SER C C 1
ATOM 712 O O . SER A 1 100 ? -12.853 19.515 -23.665 1.000 21.677 94 SER C O 1
ATOM 715 N N . MET A 1 101 ? -11.358 20.492 -25.011 1.000 23.147 95 MET C N 1
ATOM 716 C CA . MET A 1 101 ? -12.420 20.943 -25.907 1.000 22.528 95 MET C CA 1
ATOM 717 C C . MET A 1 101 ? -13.217 19.747 -26.454 1.000 20.932 95 MET C C 1
ATOM 718 O O . MET A 1 101 ? -14.409 19.859 -26.728 1.000 22.526 95 MET C O 1
ATOM 723 N N . GLY A 1 102 ? -12.573 18.584 -26.642 1.000 20.477 96 GLY C N 1
ATOM 724 C CA . GLY A 1 102 ? -13.277 17.376 -27.036 1.000 22.802 96 GLY C CA 1
ATOM 725 C C . GLY A 1 102 ? -14.299 16.936 -25.986 1.000 22.393 96 GLY C C 1
ATOM 726 O O . GLY A 1 102 ? -15.336 16.396 -26.332 1.000 20.832 96 GLY C O 1
ATOM 727 N N . GLY A 1 103 ? -14.014 17.213 -24.720 1.000 21.107 97 GLY C N 1
ATOM 728 C CA . GLY A 1 103 ? -14.957 17.024 -23.627 1.000 22.825 97 GLY C CA 1
ATOM 729 C C . GLY A 1 103 ? -16.142 17.997 -23.680 1.000 20.745 97 GLY C C 1
ATOM 730 O O . GLY A 1 103 ? -17.230 17.655 -23.255 1.000 19.354 97 GLY C O 1
ATOM 731 N N . MET A 1 104 ? -15.938 19.202 -24.209 1.000 19.069 98 MET C N 1
ATOM 732 C CA . MET A 1 104 ? -17.039 20.135 -24.444 1.000 19.773 98 MET C CA 1
ATOM 733 C C . MET A 1 104 ? -17.949 19.608 -25.567 1.000 21.311 98 MET C C 1
ATOM 734 O O . MET A 1 104 ? -19.183 19.681 -25.463 1.000 22.431 98 MET C O 1
ATOM 739 N N . ILE A 1 105 ? -17.349 19.054 -26.640 1.000 20.407 99 ILE C N 1
ATOM 740 C CA . ILE A 1 105 ? -18.091 18.457 -27.750 1.000 21.788 99 ILE C CA 1
ATOM 741 C C . ILE A 1 105 ? -18.914 17.268 -27.241 1.000 23.715 99 ILE C C 1
ATOM 742 O O . ILE A 1 105 ? -20.097 17.102 -27.558 1.000 22.161 99 ILE C O 1
ATOM 747 N N . ALA A 1 106 ? -18.287 16.440 -26.411 1.000 22.842 100 ALA C N 1
ATOM 748 C CA . ALA A 1 106 ? -18.981 15.337 -25.757 1.000 23.653 100 ALA C CA 1
ATOM 749 C C . ALA A 1 106 ? -20.233 15.746 -24.972 1.000 24.714 100 ALA C C 1
ATOM 750 O O . ALA A 1 106 ? -21.244 15.034 -25.015 1.000 22.194 100 ALA C O 1
ATOM 752 N N . GLN A 1 107 ? -20.128 16.818 -24.168 1.000 23.234 101 GLN C N 1
ATOM 753 C CA . GLN A 1 107 ? -21.218 17.353 -23.376 1.000 23.581 101 GLN C CA 1
ATOM 754 C C . GLN A 1 107 ? -22.356 17.773 -24.297 1.000 25.856 101 GLN C C 1
ATOM 755 O O . GLN A 1 107 ? -23.503 17.379 -24.090 1.000 23.873 101 GLN C O 1
ATOM 761 N N . GLU A 1 108 ? -22.005 18.483 -25.375 1.000 28.098 102 GLU C N 1
ATOM 762 C CA . GLU A 1 108 ? -22.978 18.895 -26.366 1.000 28.843 102 GLU C CA 1
ATOM 763 C C . GLU A 1 108 ? -23.698 17.685 -26.951 1.000 27.478 102 GLU C C 1
ATOM 764 O O . GLU A 1 108 ? -24.894 17.765 -27.169 1.000 26.971 102 GLU C O 1
ATOM 770 N N . LEU A 1 109 ? -22.962 16.600 -27.266 1.000 24.987 103 LEU C N 1
ATOM 771 C CA . LEU A 1 109 ? -23.545 15.399 -27.854 1.000 25.814 103 LEU C CA 1
ATOM 772 C C . LEU A 1 109 ? -24.556 14.770 -26.906 1.000 27.464 103 LEU C C 1
ATOM 773 O O . LEU A 1 109 ? -25.642 14.347 -27.324 1.000 27.288 103 LEU C O 1
ATOM 778 N N . ALA A 1 110 ? -24.153 14.644 -25.650 1.000 26.195 104 ALA C N 1
ATOM 779 C CA . ALA A 1 110 ? -24.973 13.973 -24.649 1.000 27.636 104 ALA C CA 1
ATOM 780 C C . ALA A 1 110 ? -26.263 14.752 -24.373 1.000 29.906 104 ALA C C 1
ATOM 781 O O . ALA A 1 110 ? -27.299 14.154 -24.048 1.000 30.537 104 ALA C O 1
ATOM 783 N N . ILE A 1 111 ? -26.210 16.086 -24.489 1.000 29.201 105 ILE C N 1
ATOM 784 C CA . ILE A 1 111 ? -27.399 16.911 -24.279 1.000 31.158 105 ILE C CA 1
ATOM 785 C C . ILE A 1 111 ? -28.283 16.967 -25.526 1.000 34.803 105 ILE C C 1
ATOM 786 O O . ILE A 1 111 ? -29.493 16.828 -25.406 1.000 33.167 105 ILE C O 1
ATOM 791 N N . HIS A 1 112 ? -27.709 17.221 -26.711 1.000 29.388 106 HIS C N 1
ATOM 792 C CA . HIS A 1 112 ? -28.508 17.486 -27.900 1.000 32.513 106 HIS C CA 1
ATOM 793 C C . HIS A 1 112 ? -28.705 16.244 -28.758 1.000 33.193 106 HIS C C 1
ATOM 794 O O . HIS A 1 112 ? -29.575 16.237 -29.625 1.000 35.788 106 HIS C O 1
ATOM 801 N N . TYR A 1 113 ? -27.879 15.205 -28.569 1.000 28.176 107 TYR C N 1
ATOM 802 C CA . TYR A 1 113 ? -28.013 13.982 -29.359 1.000 30.695 107 TYR C CA 1
ATOM 803 C C . TYR A 1 113 ? -27.972 12.769 -28.440 1.000 30.386 107 TYR C C 1
ATOM 804 O O . TYR A 1 113 ? -27.213 11.842 -28.690 1.000 28.465 107 TYR C O 1
ATOM 813 N N . PRO A 1 114 ? -28.791 12.734 -27.360 1.000 31.462 108 PRO C N 1
ATOM 814 C CA . PRO A 1 114 ? -28.675 11.708 -26.322 1.000 33.236 108 PRO C CA 1
ATOM 815 C C . PRO A 1 114 ? -28.860 10.277 -26.830 1.000 31.889 108 PRO C C 1
ATOM 816 O O . PRO A 1 114 ? -28.303 9.357 -26.240 1.000 31.260 108 PRO C O 1
ATOM 820 N N . GLN A 1 115 ? -29.637 10.107 -27.902 1.000 32.095 109 GLN C N 1
ATOM 821 C CA . GLN A 1 115 ? -29.912 8.811 -28.516 1.000 36.717 109 GLN C CA 1
ATOM 822 C C . GLN A 1 115 ? -28.675 8.227 -29.228 1.000 38.345 109 GLN C C 1
ATOM 823 O O . GLN A 1 115 ? -28.626 7.032 -29.501 1.000 36.437 109 GLN C O 1
ATOM 829 N N . ARG A 1 116 ? -27.630 9.031 -29.472 1.000 34.907 110 ARG C N 1
ATOM 830 C CA . ARG A 1 116 ? -26.422 8.532 -30.113 1.000 31.501 110 ARG C CA 1
ATOM 831 C C . ARG A 1 116 ? -25.324 8.160 -29.114 1.000 33.161 110 ARG C C 1
ATOM 832 O O . ARG A 1 116 ? -24.306 7.579 -29.512 1.000 33.304 110 ARG C O 1
ATOM 840 N N . VAL A 1 117 ? -25.545 8.468 -27.832 1.000 29.133 111 VAL C N 1
ATOM 841 C CA . VAL A 1 117 ? -24.536 8.351 -26.781 1.000 31.676 111 VAL C CA 1
ATOM 842 C C . VAL A 1 117 ? -24.891 7.182 -25.846 1.000 29.774 111 VAL C C 1
ATOM 843 O O . VAL A 1 117 ? -25.792 7.289 -25.028 1.000 35.033 111 VAL C O 1
ATOM 847 N N . ALA A 1 118 ? -24.135 6.083 -25.921 1.000 30.482 112 ALA C N 1
ATOM 848 C CA . ALA A 1 118 ? -24.352 4.950 -25.024 1.000 33.701 112 ALA C CA 1
ATOM 849 C C . ALA A 1 118 ? -23.763 5.217 -23.637 1.000 35.108 112 ALA C C 1
ATOM 850 O O . ALA A 1 118 ? -24.331 4.841 -22.615 1.000 36.575 112 ALA C O 1
ATOM 852 N N . SER A 1 119 ? -22.558 5.796 -23.608 1.000 30.992 113 SER C N 1
ATOM 853 C CA . SER A 1 119 ? -21.936 6.212 -22.370 1.000 31.925 113 SER C CA 1
ATOM 854 C C . SER A 1 119 ? -21.003 7.389 -22.655 1.000 28.764 113 SER C C 1
ATOM 855 O O . SER A 1 119 ? -20.665 7.643 -23.805 1.000 27.408 113 SER C O 1
ATOM 858 N N . LEU A 1 120 ? -20.673 8.119 -21.596 1.000 28.396 114 LEU C N 1
ATOM 859 C CA . LEU A 1 120 ? -20.005 9.400 -21.731 1.000 27.627 114 LEU C CA 1
ATOM 860 C C . LEU A 1 120 ? -18.808 9.452 -20.791 1.000 26.668 114 LEU C C 1
ATOM 861 O O . LEU A 1 120 ? -18.942 9.269 -19.577 1.000 26.822 114 LEU C O 1
ATOM 866 N N . ILE A 1 121 ? -17.637 9.749 -21.358 1.000 24.793 115 ILE C N 1
ATOM 867 C CA . ILE A 1 121 ? -16.446 9.967 -20.568 1.000 23.339 115 ILE C CA 1
ATOM 868 C C . ILE A 1 121 ? -15.907 11.367 -20.893 1.000 25.738 115 ILE C C 1
ATOM 869 O O . ILE A 1 121 ? -15.648 11.691 -22.061 1.000 24.898 115 ILE C O 1
ATOM 874 N N . LEU A 1 122 ? -15.801 12.198 -19.849 1.000 24.373 116 LEU C N 1
ATOM 875 C CA . LEU A 1 122 ? -15.336 13.580 -19.942 1.000 23.625 116 LEU C CA 1
ATOM 876 C C . LEU A 1 122 ? -13.954 13.725 -19.299 1.000 25.871 116 LEU C C 1
ATOM 877 O O . LEU A 1 122 ? -13.813 13.691 -18.072 1.000 26.853 116 LEU C O 1
ATOM 882 N N . GLY A 1 123 ? -12.925 13.918 -20.133 1.000 25.420 117 GLY C N 1
ATOM 883 C CA . GLY A 1 123 ? -11.546 14.033 -19.667 1.000 22.503 117 GLY C CA 1
ATOM 884 C C . GLY A 1 123 ? -11.099 15.490 -19.650 1.000 23.830 117 GLY C C 1
ATOM 885 O O . GLY A 1 123 ? -11.273 16.206 -20.643 1.000 24.822 117 GLY C O 1
ATOM 886 N N . CYS A 1 124 ? -10.517 15.895 -18.516 1.000 22.745 118 CYS C N 1
ATOM 887 C CA . CYS A 1 124 ? -9.888 17.190 -18.321 1.000 21.102 118 CYS C CA 1
ATOM 888 C C . CYS A 1 124 ? -10.645 18.299 -19.074 1.000 22.902 118 CYS C C 1
ATOM 889 O O . CYS A 1 124 ? -10.033 19.102 -19.801 1.000 23.819 118 CYS C O 1
ATOM 892 N N . THR A 1 125 ? -11.930 18.461 -18.740 1.000 21.892 119 THR C N 1
ATOM 893 C CA . THR A 1 125 ? -12.797 19.398 -19.432 1.000 24.232 119 THR C CA 1
ATOM 894 C C . THR A 1 125 ? -13.540 20.263 -18.421 1.000 24.824 119 THR C C 1
ATOM 895 O O . THR A 1 125 ? -13.320 20.199 -17.197 1.000 24.660 119 THR C O 1
ATOM 899 N N . THR A 1 126 ? -14.399 21.113 -18.970 1.000 26.133 120 THR C N 1
ATOM 900 C CA . THR A 1 126 ? -15.098 22.113 -18.202 1.000 28.340 120 THR C CA 1
ATOM 901 C C . THR A 1 126 ? -16.454 22.367 -18.841 1.000 28.401 120 THR C C 1
ATOM 902 O O . THR A 1 126 ? -16.631 22.158 -20.030 1.000 26.013 120 THR C O 1
ATOM 906 N N . PRO A 1 127 ? -17.469 22.843 -18.094 1.000 27.777 121 PRO C N 1
ATOM 907 C CA . PRO A 1 127 ? -18.713 23.310 -18.736 1.000 30.011 121 PRO C CA 1
ATOM 908 C C . PRO A 1 127 ? -18.632 24.728 -19.301 1.000 31.946 121 PRO C C 1
ATOM 909 O O . PRO A 1 127 ? -19.546 25.197 -19.966 1.000 34.466 121 PRO C O 1
ATOM 913 N N . GLY A 1 128 ? -17.531 25.426 -19.025 1.000 36.466 122 GLY C N 1
ATOM 914 C CA . GLY A 1 128 ? -17.431 26.832 -19.383 1.000 41.051 122 GLY C CA 1
ATOM 915 C C . GLY A 1 128 ? -18.396 27.687 -18.557 1.000 39.844 122 GLY C C 1
ATOM 916 O O . GLY A 1 128 ? -19.052 27.186 -17.641 1.000 30.357 122 GLY C O 1
ATOM 917 N N . GLY A 1 129 ? -18.433 28.993 -18.868 1.000 42.982 123 GLY C N 1
ATOM 918 C CA . GLY A 1 129 ? -19.419 29.902 -18.307 1.000 40.347 123 GLY C CA 1
ATOM 919 C C . GLY A 1 129 ? -19.082 30.269 -16.872 1.000 41.148 123 GLY C C 1
ATOM 920 O O . GLY A 1 129 ? -18.016 29.917 -16.366 1.000 51.859 123 GLY C O 1
ATOM 921 N N . LYS A 1 130 ? -20.034 30.912 -16.191 1.000 37.547 124 LYS C N 1
ATOM 922 C CA . LYS A 1 130 ? -19.761 31.541 -14.911 1.000 38.742 124 LYS C CA 1
ATOM 923 C C . LYS A 1 130 ? -19.469 30.487 -13.843 1.000 44.091 124 LYS C C 1
ATOM 924 O O . LYS A 1 130 ? -18.794 30.798 -12.864 1.000 42.768 124 LYS C O 1
ATOM 930 N N . HIS A 1 131 ? -19.968 29.254 -14.028 1.000 40.547 125 HIS C N 1
ATOM 931 C CA . HIS A 1 131 ? -19.804 28.222 -13.011 1.000 46.594 125 HIS C CA 1
ATOM 932 C C . HIS A 1 131 ? -18.491 27.456 -13.142 1.000 47.434 125 HIS C C 1
ATOM 933 O O . HIS A 1 131 ? -18.192 26.641 -12.277 1.000 60.164 125 HIS C O 1
ATOM 940 N N . ALA A 1 132 ? -17.732 27.721 -14.208 1.000 45.545 126 ALA C N 1
ATOM 941 C CA . ALA A 1 132 ? -16.455 27.088 -14.474 1.000 45.201 126 ALA C CA 1
ATOM 942 C C . ALA A 1 132 ? -15.346 27.900 -13.831 1.000 50.712 126 ALA C C 1
ATOM 943 O O . ALA A 1 132 ? -15.410 29.121 -13.788 1.000 45.082 126 ALA C O 1
ATOM 945 N N . VAL A 1 133 ? -14.277 27.212 -13.454 1.000 46.873 127 VAL C N 1
ATOM 946 C CA . VAL A 1 133 ? -13.127 27.866 -12.870 1.000 45.263 127 VAL C CA 1
ATOM 947 C C . VAL A 1 133 ? -12.087 27.963 -13.973 1.000 45.485 127 VAL C C 1
ATOM 948 O O . VAL A 1 133 ? -11.703 26.952 -14.566 1.000 43.007 127 VAL C O 1
ATOM 952 N N . PRO A 1 134 ? -11.696 29.191 -14.374 1.000 51.198 128 PRO C N 1
ATOM 953 C CA . PRO A 1 134 ? -10.913 29.360 -15.591 1.000 51.293 128 PRO C CA 1
ATOM 954 C C . PRO A 1 134 ? -9.450 28.989 -15.390 1.000 55.981 128 PRO C C 1
ATOM 955 O O . PRO A 1 134 ? -8.990 28.899 -14.245 1.000 54.278 128 PRO C O 1
ATOM 959 N N . ALA A 1 135 ? -8.771 28.754 -16.528 1.000 53.124 129 ALA C N 1
ATOM 960 C CA . ALA A 1 135 ? -7.323 28.631 -16.598 1.000 70.556 129 ALA C CA 1
ATOM 961 C C . ALA A 1 135 ? -6.652 29.728 -15.755 1.000 74.546 129 ALA C C 1
ATOM 962 O O . ALA A 1 135 ? -7.045 30.887 -15.852 1.000 76.691 129 ALA C O 1
ATOM 964 N N . PRO A 1 136 ? -5.634 29.422 -14.906 1.000 82.704 130 PRO C N 1
ATOM 965 C CA . PRO A 1 136 ? -5.068 30.392 -13.954 1.000 89.271 130 PRO C CA 1
ATOM 966 C C . PRO A 1 136 ? -4.941 31.847 -14.436 1.000 81.932 130 PRO C C 1
ATOM 967 O O . PRO A 1 136 ? -4.334 32.027 -15.470 1.000 82.598 130 PRO C O 1
ATOM 971 N N . LEU A 1 149 ? 9.365 28.842 -30.134 1.000 75.922 143 LEU C N 1
ATOM 972 C CA . LEU A 1 149 ? 9.961 29.509 -31.324 1.000 76.460 143 LEU C CA 1
ATOM 973 C C . LEU A 1 149 ? 9.853 28.589 -32.544 1.000 69.500 143 LEU C C 1
ATOM 974 O O . LEU A 1 149 ? 8.868 28.702 -33.273 1.000 60.534 143 LEU C O 1
ATOM 979 N N . THR A 1 150 ? 10.835 27.688 -32.773 1.000 64.342 144 THR C N 1
ATOM 980 C CA . THR A 1 150 ? 10.669 26.639 -33.781 1.000 61.643 144 THR C CA 1
ATOM 981 C C . THR A 1 150 ? 9.455 25.799 -33.376 1.000 57.405 144 THR C C 1
ATOM 982 O O . THR A 1 150 ? 9.183 25.694 -32.179 1.000 50.551 144 THR C O 1
ATOM 986 N N . PRO A 1 151 ? 8.653 25.204 -34.300 1.000 58.939 145 PRO C N 1
ATOM 987 C CA . PRO A 1 151 ? 7.474 24.431 -33.884 1.000 50.655 145 PRO C CA 1
ATOM 988 C C . PRO A 1 151 ? 7.856 23.237 -33.008 1.000 39.214 145 PRO C C 1
ATOM 989 O O . PRO A 1 151 ? 7.083 22.872 -32.136 1.000 45.532 145 PRO C O 1
ATOM 993 N N . GLU A 1 152 ? 9.083 22.722 -33.170 1.000 37.210 146 GLU C N 1
ATOM 994 C CA . GLU A 1 152 ? 9.651 21.704 -32.301 1.000 37.336 146 GLU C CA 1
ATOM 995 C C . GLU A 1 152 ? 9.772 22.248 -30.866 1.000 41.399 146 GLU C C 1
ATOM 996 O O . GLU A 1 152 ? 9.371 21.604 -29.900 1.000 32.711 146 GLU C O 1
ATOM 1002 N N . GLU A 1 153 ? 10.364 23.438 -30.705 1.000 41.914 147 GLU C N 1
ATOM 1003 C CA . GLU A 1 153 ? 10.568 24.034 -29.381 1.000 43.624 147 GLU C CA 1
ATOM 1004 C C . GLU A 1 153 ? 9.221 24.359 -28.733 1.000 37.981 147 GLU C C 1
ATOM 1005 O O . GLU A 1 153 ? 9.087 24.294 -27.518 1.000 38.473 147 GLU C O 1
ATOM 1011 N N . ALA A 1 154 ? 8.220 24.678 -29.560 1.000 42.868 148 ALA C N 1
ATOM 1012 C CA . ALA A 1 154 ? 6.882 24.997 -29.080 1.000 39.871 148 ALA C CA 1
ATOM 1013 C C . ALA A 1 154 ? 6.214 23.781 -28.425 1.000 41.546 148 ALA C C 1
ATOM 1014 O O . ALA A 1 154 ? 5.582 23.911 -27.368 1.000 40.634 148 ALA C O 1
ATOM 1016 N N . ILE A 1 155 ? 6.369 22.588 -29.022 1.000 37.652 149 ILE C N 1
ATOM 1017 C CA . ILE A 1 155 ? 5.793 21.378 -28.454 1.000 35.571 149 ILE C CA 1
ATOM 1018 C C . ILE A 1 155 ? 6.461 21.119 -27.107 1.000 33.691 149 ILE C C 1
ATOM 1019 O O . ILE A 1 155 ? 5.775 20.800 -26.145 1.000 34.579 149 ILE C O 1
ATOM 1024 N N . ARG A 1 156 ? 7.793 21.288 -27.039 1.000 34.609 150 ARG C N 1
ATOM 1025 C CA . ARG A 1 156 ? 8.536 21.011 -25.815 1.000 34.862 150 ARG C CA 1
ATOM 1026 C C . ARG A 1 156 ? 8.117 21.965 -24.695 1.000 35.611 150 ARG C C 1
ATOM 1027 O O . ARG A 1 156 ? 8.023 21.540 -23.545 1.000 31.966 150 ARG C O 1
ATOM 1035 N N . GLU A 1 157 ? 7.863 23.226 -25.053 1.000 35.675 151 GLU C N 1
ATOM 1036 C CA . GLU A 1 157 ? 7.369 24.239 -24.126 1.000 45.338 151 GLU C CA 1
ATOM 1037 C C . GLU A 1 157 ? 5.948 23.882 -23.654 1.000 39.907 151 GLU C C 1
ATOM 1038 O O . GLU A 1 157 ? 5.621 23.986 -22.473 1.000 42.055 151 GLU C O 1
ATOM 1044 N N . GLY A 1 158 ? 5.123 23.375 -24.571 1.000 40.374 152 GLY C N 1
ATOM 1045 C CA . GLY A 1 158 ? 3.758 22.954 -24.288 1.000 36.270 152 GLY C CA 1
ATOM 1046 C C . GLY A 1 158 ? 3.659 21.785 -23.313 1.000 36.515 152 GLY C C 1
ATOM 1047 O O . GLY A 1 158 ? 2.628 21.655 -22.650 1.000 36.436 152 GLY C O 1
ATOM 1048 N N . TRP A 1 159 ? 4.710 20.942 -23.234 1.000 32.179 153 TRP C N 1
ATOM 1049 C CA . TRP A 1 159 ? 4.755 19.816 -22.306 1.000 32.276 153 TRP C CA 1
ATOM 1050 C C . TRP A 1 159 ? 4.614 20.295 -20.868 1.000 32.345 153 TRP C C 1
ATOM 1051 O O . TRP A 1 159 ? 4.022 19.607 -20.058 1.000 30.880 153 TRP C O 1
ATOM 1062 N N . LYS A 1 160 ? 5.236 21.424 -20.548 1.000 34.196 154 LYS C N 1
ATOM 1063 C CA . LYS A 1 160 ? 5.272 21.933 -19.183 1.000 39.332 154 LYS C CA 1
ATOM 1064 C C . LYS A 1 160 ? 3.860 22.214 -18.672 1.000 36.604 154 LYS C C 1
ATOM 1065 O O . LYS A 1 160 ? 3.652 22.186 -17.471 1.000 40.903 154 LYS C O 1
ATOM 1071 N N . LEU A 1 161 ? 2.915 22.521 -19.574 1.000 35.572 155 LEU C N 1
ATOM 1072 C CA . LEU A 1 161 ? 1.537 22.789 -19.173 1.000 40.099 155 LEU C CA 1
ATOM 1073 C C . LEU A 1 161 ? 0.741 21.501 -18.951 1.000 35.330 155 LEU C C 1
ATOM 1074 O O . LEU A 1 161 ? -0.333 21.585 -18.357 1.000 34.784 155 LEU C O 1
ATOM 1079 N N . SER A 1 162 ? 1.262 20.343 -19.404 1.000 33.617 156 SER C N 1
ATOM 1080 C CA . SER A 1 162 ? 0.519 19.079 -19.374 1.000 30.056 156 SER C CA 1
ATOM 1081 C C . SER A 1 162 ? 1.108 18.033 -18.431 1.000 27.878 156 SER C C 1
ATOM 1082 O O . SER A 1 162 ? 0.429 17.060 -18.096 1.000 30.938 156 SER C O 1
ATOM 1085 N N . PHE A 1 163 ? 2.372 18.223 -18.053 1.000 28.231 157 PHE C N 1
ATOM 1086 C CA . PHE A 1 163 ? 3.176 17.235 -17.370 1.000 31.305 157 PHE C CA 1
ATOM 1087 C C . PHE A 1 163 ? 4.068 17.966 -16.372 1.000 31.083 157 PHE C C 1
ATOM 1088 O O . PHE A 1 163 ? 4.516 19.082 -16.653 1.000 30.824 157 PHE C O 1
ATOM 1096 N N . SER A 1 164 ? 4.354 17.289 -15.265 1.000 36.027 158 SER C N 1
ATOM 1097 C CA . SER A 1 164 ? 5.293 17.806 -14.273 1.000 42.652 158 SER C CA 1
ATOM 1098 C C . SER A 1 164 ? 6.719 17.762 -14.829 1.000 46.498 158 SER C C 1
ATOM 1099 O O . SER A 1 164 ? 7.020 16.997 -15.751 1.000 36.214 158 SER C O 1
ATOM 1102 N N . GLU A 1 165 ? 7.612 18.523 -14.185 1.000 44.030 159 GLU C N 1
ATOM 1103 C CA . GLU A 1 165 ? 9.009 18.600 -14.598 1.000 50.419 159 GLU C CA 1
ATOM 1104 C C . GLU A 1 165 ? 9.695 17.244 -14.400 1.000 46.571 159 GLU C C 1
ATOM 1105 O O . GLU A 1 165 ? 10.520 16.815 -15.211 1.000 46.326 159 GLU C O 1
ATOM 1111 N N . GLU A 1 166 ? 9.287 16.511 -13.370 1.000 46.168 160 GLU C N 1
ATOM 1112 C CA . GLU A 1 166 ? 9.814 15.178 -13.121 1.000 51.540 160 GLU C CA 1
ATOM 1113 C C . GLU A 1 166 ? 9.322 14.149 -14.152 1.000 49.874 160 GLU C C 1
ATOM 1114 O O . GLU A 1 166 ? 10.083 13.247 -14.546 1.000 43.121 160 GLU C O 1
ATOM 1120 N N . PHE A 1 167 ? 8.027 14.209 -14.519 1.000 38.306 161 PHE C N 1
ATOM 1121 C CA . PHE A 1 167 ? 7.521 13.322 -15.559 1.000 34.744 161 PHE C CA 1
ATOM 1122 C C . PHE A 1 167 ? 8.292 13.558 -16.856 1.000 29.308 161 PHE C C 1
ATOM 1123 O O . PHE A 1 167 ? 8.693 12.598 -17.508 1.000 36.391 161 PHE C O 1
ATOM 1131 N N . ILE A 1 168 ? 8.505 14.808 -17.219 1.000 29.568 162 ILE C N 1
ATOM 1132 C CA . ILE A 1 168 ? 9.193 15.127 -18.460 1.000 36.691 162 ILE C CA 1
ATOM 1133 C C . ILE A 1 168 ? 10.607 14.549 -18.391 1.000 42.505 162 ILE C C 1
ATOM 1134 O O . ILE A 1 168 ? 11.060 13.943 -19.355 1.000 38.018 162 ILE C O 1
ATOM 1139 N N . HIS A 1 169 ? 11.233 14.593 -17.203 1.000 46.218 163 HIS C N 1
ATOM 1140 C CA . HIS A 1 169 ? 12.591 14.095 -17.066 1.000 52.154 163 HIS C CA 1
ATOM 1141 C C . HIS A 1 169 ? 12.611 12.593 -17.312 1.000 49.067 163 HIS C C 1
ATOM 1142 O O . HIS A 1 169 ? 13.376 12.124 -18.140 1.000 54.333 163 HIS C O 1
ATOM 1149 N N . THR A 1 170 ? 11.738 11.845 -16.635 1.000 48.209 164 THR C N 1
ATOM 1150 C CA . THR A 1 170 ? 11.838 10.395 -16.646 1.000 46.814 164 THR C CA 1
ATOM 1151 C C . THR A 1 170 ? 11.219 9.784 -17.904 1.000 47.236 164 THR C C 1
ATOM 1152 O O . THR A 1 170 ? 11.436 8.601 -18.161 1.000 44.814 164 THR C O 1
ATOM 1156 N N . HIS A 1 171 ? 10.453 10.576 -18.677 1.000 41.982 165 HIS C N 1
ATOM 1157 C CA . HIS A 1 171 ? 9.761 10.080 -19.859 1.000 39.083 165 HIS C CA 1
ATOM 1158 C C . HIS A 1 171 ? 10.145 10.873 -21.117 1.000 39.047 165 HIS C C 1
ATOM 1159 O O . HIS A 1 171 ? 9.369 10.938 -22.070 1.000 35.791 165 HIS C O 1
ATOM 1166 N N . LYS A 1 172 ? 11.364 11.418 -21.167 1.000 39.418 166 LYS C N 1
ATOM 1167 C CA . LYS A 1 172 ? 11.753 12.323 -22.243 1.000 46.170 166 LYS C CA 1
ATOM 1168 C C . LYS A 1 172 ? 11.749 11.587 -23.591 1.000 42.358 166 LYS C C 1
ATOM 1169 O O . LYS A 1 172 ? 11.343 12.167 -24.599 1.000 40.411 166 LYS C O 1
ATOM 1175 N N . ALA A 1 173 ? 12.148 10.305 -23.625 1.000 40.984 167 ALA C N 1
ATOM 1176 C CA . ALA A 1 173 ? 12.261 9.608 -24.902 1.000 43.766 167 ALA C CA 1
ATOM 1177 C C . ALA A 1 173 ? 10.864 9.372 -25.488 1.000 38.090 167 ALA C C 1
ATOM 1178 O O . ALA A 1 173 ? 10.639 9.569 -26.674 1.000 37.548 167 ALA C O 1
ATOM 1180 N N . GLU A 1 174 ? 9.941 8.921 -24.646 1.000 36.676 168 GLU C N 1
ATOM 1181 C CA . GLU A 1 174 ? 8.565 8.650 -25.035 1.000 40.406 168 GLU C CA 1
ATOM 1182 C C . GLU A 1 174 ? 7.914 9.929 -25.571 1.000 33.692 168 GLU C C 1
ATOM 1183 O O . GLU A 1 174 ? 7.200 9.870 -26.560 1.000 31.165 168 GLU C O 1
ATOM 1189 N N . LEU A 1 175 ? 8.126 11.064 -24.889 1.000 33.746 169 LEU C N 1
ATOM 1190 C CA . LEU A 1 175 ? 7.574 12.343 -25.333 1.000 32.261 169 LEU C CA 1
ATOM 1191 C C . LEU A 1 175 ? 8.200 12.786 -26.656 1.000 30.979 169 LEU C C 1
ATOM 1192 O O . LEU A 1 175 ? 7.477 13.219 -27.555 1.000 26.537 169 LEU C O 1
ATOM 1197 N N . GLU A 1 176 ? 9.537 12.692 -26.782 1.000 32.358 170 GLU C N 1
ATOM 1198 C CA . GLU A 1 176 ? 10.237 13.118 -27.990 1.000 35.873 170 GLU C CA 1
ATOM 1199 C C . GLU A 1 176 ? 9.777 12.307 -29.195 1.000 32.440 170 GLU C C 1
ATOM 1200 O O . GLU A 1 176 ? 9.696 12.869 -30.280 1.000 32.251 170 GLU C O 1
ATOM 1206 N N . ALA A 1 177 ? 9.457 11.024 -28.975 1.000 33.034 171 ALA C N 1
ATOM 1207 C CA . ALA A 1 177 ? 9.094 10.130 -30.062 1.000 35.034 171 ALA C CA 1
ATOM 1208 C C . ALA A 1 177 ? 7.812 10.618 -30.746 1.000 33.300 171 ALA C C 1
ATOM 1209 O O . ALA A 1 177 ? 7.613 10.313 -31.914 1.000 31.546 171 ALA C O 1
ATOM 1211 N N . HIS A 1 178 ? 6.961 11.375 -30.044 1.000 33.670 172 HIS C N 1
ATOM 1212 C CA . HIS A 1 178 ? 5.682 11.840 -30.592 1.000 38.421 172 HIS C CA 1
ATOM 1213 C C . HIS A 1 178 ? 5.822 13.109 -31.429 1.000 35.272 172 HIS C C 1
ATOM 1214 O O . HIS A 1 178 ? 4.921 13.400 -32.218 1.000 33.164 172 HIS C O 1
ATOM 1221 N N . ILE A 1 179 ? 6.942 13.847 -31.284 1.000 33.222 173 ILE C N 1
ATOM 1222 C CA . ILE A 1 179 ? 7.128 15.151 -31.923 1.000 32.870 173 ILE C CA 1
ATOM 1223 C C . ILE A 1 179 ? 6.941 15.067 -33.448 1.000 35.220 173 ILE C C 1
ATOM 1224 O O . ILE A 1 179 ? 6.177 15.852 -34.018 1.000 29.238 173 ILE C O 1
ATOM 1229 N N . PRO A 1 180 ? 7.624 14.162 -34.189 1.000 33.664 174 PRO C N 1
ATOM 1230 C CA . PRO A 1 180 ? 7.495 14.131 -35.656 1.000 33.251 174 PRO C CA 1
ATOM 1231 C C . PRO A 1 180 ? 6.058 13.924 -36.147 1.000 32.180 174 PRO C C 1
ATOM 1232 O O . PRO A 1 180 ? 5.653 14.534 -37.130 1.000 34.025 174 PRO C O 1
ATOM 1236 N N . ARG A 1 181 ? 5.321 13.064 -35.455 1.000 31.777 175 ARG C N 1
ATOM 1237 C CA . ARG A 1 181 ? 3.923 12.747 -35.714 1.000 40.130 175 ARG C CA 1
ATOM 1238 C C . ARG A 1 181 ? 3.070 14.027 -35.710 1.000 41.791 175 ARG C C 1
ATOM 1239 O O . ARG A 1 181 ? 2.297 14.275 -36.643 1.000 35.140 175 ARG C O 1
ATOM 1247 N N . LEU A 1 182 ? 3.294 14.883 -34.694 1.000 35.391 176 LEU C N 1
ATOM 1248 C CA . LEU A 1 182 ? 2.585 16.145 -34.534 1.000 33.174 176 LEU C CA 1
ATOM 1249 C C . LEU A 1 182 ? 3.022 17.161 -35.582 1.000 32.673 176 LEU C C 1
ATOM 1250 O O . LEU A 1 182 ? 2.176 17.853 -36.159 1.000 31.977 176 LEU C O 1
ATOM 1255 N N . LEU A 1 183 ? 4.332 17.250 -35.867 1.000 29.635 177 LEU C N 1
ATOM 1256 C CA . LEU A 1 183 ? 4.830 18.196 -36.844 1.000 30.249 177 LEU C CA 1
ATOM 1257 C C . LEU A 1 183 ? 4.402 17.816 -38.267 1.000 32.458 177 LEU C C 1
ATOM 1258 O O . LEU A 1 183 ? 4.426 18.664 -39.137 1.000 30.268 177 LEU C O 1
ATOM 1263 N N . ALA A 1 184 ? 4.080 16.544 -38.521 1.000 31.005 178 ALA C N 1
ATOM 1264 C CA . ALA A 1 184 ? 3.713 16.078 -39.847 1.000 32.880 178 ALA C CA 1
ATOM 1265 C C . ALA A 1 184 ? 2.389 16.700 -40.284 1.000 36.760 178 ALA C C 1
ATOM 1266 O O . ALA A 1 184 ? 2.100 16.807 -41.469 1.000 35.414 178 ALA C O 1
ATOM 1268 N N . GLN A 1 185 ? 1.569 17.047 -39.301 1.000 35.559 179 GLN C N 1
ATOM 1269 C CA . GLN A 1 185 ? 0.191 17.433 -39.540 1.000 42.073 179 GLN C CA 1
ATOM 1270 C C . GLN A 1 185 ? -0.152 18.675 -38.736 1.000 35.071 179 GLN C C 1
ATOM 1271 O O . GLN A 1 185 ? -0.958 18.616 -37.809 1.000 37.114 179 GLN C O 1
ATOM 1277 N N . LEU A 1 186 ? 0.420 19.809 -39.123 1.000 33.908 180 LEU C N 1
ATOM 1278 C CA . LEU A 1 186 ? 0.258 21.019 -38.330 1.000 34.805 180 LEU C CA 1
ATOM 1279 C C . LEU A 1 186 ? -1.148 21.588 -38.519 1.000 28.047 180 LEU C C 1
ATOM 1280 O O . LEU A 1 186 ? -1.738 21.521 -39.589 1.000 30.190 180 LEU C O 1
ATOM 1285 N N . THR A 1 187 ? -1.732 22.090 -37.437 1.000 27.447 181 THR C N 1
ATOM 1286 C CA . THR A 1 187 ? -2.939 22.866 -37.585 1.000 26.375 181 THR C CA 1
ATOM 1287 C C . THR A 1 187 ? -2.551 24.274 -38.030 1.000 26.326 181 THR C C 1
ATOM 1288 O O . THR A 1 187 ? -1.851 24.949 -37.310 1.000 26.090 181 THR C O 1
ATOM 1292 N N . PRO A 1 188 ? -2.986 24.804 -39.187 1.000 26.703 182 PRO C N 1
ATOM 1293 C CA . PRO A 1 188 ? -2.544 26.148 -39.579 1.000 29.694 182 PRO C CA 1
ATOM 1294 C C . PRO A 1 188 ? -3.091 27.190 -38.607 1.000 30.232 182 PRO C C 1
ATOM 1295 O O . PRO A 1 188 ? -4.134 26.990 -37.946 1.000 24.152 182 PRO C O 1
ATOM 1299 N N . ARG A 1 189 ? -2.375 28.326 -38.528 1.000 29.251 183 ARG C N 1
ATOM 1300 C CA . ARG A 1 189 ? -2.681 29.315 -37.517 1.000 32.585 183 ARG C CA 1
ATOM 1301 C C . ARG A 1 189 ? -4.129 29.795 -37.655 1.000 26.813 183 ARG C C 1
ATOM 1302 O O . ARG A 1 189 ? -4.766 30.027 -36.633 1.000 24.753 183 ARG C O 1
ATOM 1310 N N . PHE A 1 190 ? -4.648 29.986 -38.882 1.000 28.211 184 PHE C N 1
ATOM 1311 C CA . PHE A 1 190 ? -6.023 30.476 -39.043 1.000 28.118 184 PHE C CA 1
ATOM 1312 C C . PHE A 1 190 ? -7.039 29.524 -38.396 1.000 30.233 184 PHE C C 1
ATOM 1313 O O . PHE A 1 190 ? -8.071 29.968 -37.853 1.000 31.089 184 PHE C O 1
ATOM 1321 N N . ALA A 1 191 ? -6.783 28.212 -38.530 1.000 27.353 185 ALA C N 1
ATOM 1322 C CA . ALA A 1 191 ? -7.686 27.162 -38.029 1.000 26.482 185 ALA C CA 1
ATOM 1323 C C . ALA A 1 191 ? -7.566 27.030 -36.513 1.000 23.173 185 ALA C C 1
ATOM 1324 O O . ALA A 1 191 ? -8.553 26.784 -35.809 1.000 23.349 185 ALA C O 1
ATOM 1326 N N . TYR A 1 192 ? -6.339 27.197 -36.001 1.000 24.415 186 TYR C N 1
ATOM 1327 C CA . TYR A 1 192 ? -6.104 27.211 -34.563 1.000 26.010 186 TYR C CA 1
ATOM 1328 C C . TYR A 1 192 ? -6.917 28.337 -33.902 1.000 26.452 186 TYR C C 1
ATOM 1329 O O . TYR A 1 192 ? -7.534 28.115 -32.842 1.000 22.479 186 TYR C O 1
ATOM 1338 N N . GLU A 1 193 ? -6.977 29.517 -34.556 1.000 25.553 187 GLU C N 1
ATOM 1339 C CA A GLU A 1 193 ? -7.794 30.636 -34.084 0.500 28.276 187 GLU C CA 1
ATOM 1340 C CA B GLU A 1 193 ? -7.791 30.626 -34.073 0.500 23.759 187 GLU C CA 1
ATOM 1341 C C . GLU A 1 193 ? -9.266 30.227 -34.075 1.000 25.677 187 GLU C C 1
ATOM 1342 O O . GLU A 1 193 ? -9.984 30.542 -33.134 1.000 26.333 187 GLU C O 1
ATOM 1353 N N . ARG A 1 194 ? -9.745 29.569 -35.148 1.000 23.852 188 ARG C N 1
ATOM 1354 C CA . ARG A 1 194 ? -11.146 29.147 -35.162 1.000 22.815 188 ARG C CA 1
ATOM 1355 C C . ARG A 1 194 ? -11.458 28.203 -34.000 1.000 22.919 188 ARG C C 1
ATOM 1356 O O . ARG A 1 194 ? -12.516 28.319 -33.371 1.000 22.100 188 ARG C O 1
ATOM 1364 N N . HIS A 1 195 ? -10.557 27.250 -33.729 1.000 22.958 189 HIS C N 1
ATOM 1365 C CA . HIS A 1 195 ? -10.740 26.310 -32.625 1.000 21.906 189 HIS C CA 1
ATOM 1366 C C . HIS A 1 195 ? -10.727 27.056 -31.292 1.000 22.688 189 HIS C C 1
ATOM 1367 O O . HIS A 1 195 ? -11.567 26.796 -30.444 1.000 23.243 189 HIS C O 1
ATOM 1374 N N . PHE A 1 196 ? -9.742 27.946 -31.097 1.000 22.637 190 PHE C N 1
ATOM 1375 C CA . PHE A 1 196 ? -9.666 28.708 -29.865 1.000 24.872 190 PHE C CA 1
ATOM 1376 C C . PHE A 1 196 ? -11.001 29.410 -29.603 1.000 24.887 190 PHE C C 1
ATOM 1377 O O . PHE A 1 196 ? -11.547 29.373 -28.483 1.000 26.175 190 PHE C O 1
ATOM 1385 N N . GLN A 1 197 ? -11.558 30.069 -30.632 1.000 24.648 191 GLN C N 1
ATOM 1386 C CA . GLN A 1 197 ? -12.791 30.816 -30.421 1.000 25.191 191 GLN C CA 1
ATOM 1387 C C . GLN A 1 197 ? -13.980 29.868 -30.230 1.000 28.096 191 GLN C C 1
ATOM 1388 O O . GLN A 1 197 ? -14.890 30.220 -29.501 1.000 28.027 191 GLN C O 1
ATOM 1394 N N . ALA A 1 198 ? -13.950 28.648 -30.820 1.000 26.220 192 ALA C N 1
ATOM 1395 C CA . ALA A 1 198 ? -15.018 27.664 -30.620 1.000 25.178 192 ALA C CA 1
ATOM 1396 C C . ALA A 1 198 ? -15.154 27.289 -29.141 1.000 23.916 192 ALA C C 1
ATOM 1397 O O . ALA A 1 198 ? -16.261 26.963 -28.693 1.000 25.648 192 ALA C O 1
ATOM 1399 N N . THR A 1 199 ? -14.046 27.319 -28.380 1.000 26.118 193 THR C N 1
ATOM 1400 C CA . THR A 1 199 ? -14.077 26.897 -26.981 1.000 29.911 193 THR C CA 1
ATOM 1401 C C . THR A 1 199 ? -14.929 27.830 -26.105 1.000 29.880 193 THR C C 1
ATOM 1402 O O . THR A 1 199 ? -15.243 27.453 -24.983 1.000 30.427 193 THR C O 1
ATOM 1406 N N . MET A 1 200 ? -15.307 29.000 -26.635 1.000 31.237 194 MET C N 1
ATOM 1407 C CA . MET A 1 200 ? -16.115 29.996 -25.947 1.000 31.565 194 MET C CA 1
ATOM 1408 C C . MET A 1 200 ? -17.597 29.768 -26.225 1.000 30.222 194 MET C C 1
ATOM 1409 O O . MET A 1 200 ? -18.404 30.560 -25.788 1.000 27.525 194 MET C O 1
ATOM 1414 N N . THR A 1 201 ? -17.973 28.774 -27.039 1.000 27.487 195 THR C N 1
ATOM 1415 C CA . THR A 1 201 ? -19.345 28.729 -27.541 1.000 30.061 195 THR C CA 1
ATOM 1416 C C . THR A 1 201 ? -20.160 27.621 -26.871 1.000 30.875 195 THR C C 1
ATOM 1417 O O . THR A 1 201 ? -21.218 27.260 -27.377 1.000 30.398 195 THR C O 1
ATOM 1421 N N . LEU A 1 202 ? -19.679 27.073 -25.740 1.000 28.294 196 LEU C N 1
ATOM 1422 C CA . LEU A 1 202 ? -20.432 26.033 -25.056 1.000 28.423 196 LEU C CA 1
ATOM 1423 C C . LEU A 1 202 ? -21.495 26.670 -24.164 1.000 29.856 196 LEU C C 1
ATOM 1424 O O . LEU A 1 202 ? -21.197 27.559 -23.388 1.000 26.804 196 LEU C O 1
ATOM 1429 N N . ARG A 1 203 ? -22.729 26.195 -24.266 1.000 28.595 197 ARG C N 1
ATOM 1430 C CA . ARG A 1 203 ? -23.800 26.730 -23.433 1.000 37.739 197 ARG C CA 1
ATOM 1431 C C . ARG A 1 203 ? -24.615 25.585 -22.832 1.000 36.114 197 ARG C C 1
ATOM 1432 O O . ARG A 1 203 ? -25.726 25.335 -23.274 1.000 37.266 197 ARG C O 1
ATOM 1440 N N . VAL A 1 204 ? -24.092 24.926 -21.788 1.000 31.358 198 VAL C N 1
ATOM 1441 C CA . VAL A 1 204 ? -24.700 23.678 -21.355 1.000 29.609 198 VAL C CA 1
ATOM 1442 C C . VAL A 1 204 ? -25.032 23.614 -19.859 1.000 29.766 198 VAL C C 1
ATOM 1443 O O . VAL A 1 204 ? -25.677 22.651 -19.435 1.000 29.402 198 VAL C O 1
ATOM 1447 N N . PHE A 1 205 ? -24.532 24.544 -19.033 1.000 29.973 199 PHE C N 1
ATOM 1448 C CA . PHE A 1 205 ? -24.424 24.255 -17.608 1.000 34.273 199 PHE C CA 1
ATOM 1449 C C . PHE A 1 205 ? -25.759 23.770 -17.019 1.000 36.167 199 PHE C C 1
ATOM 1450 O O . PHE A 1 205 ? -25.789 22.730 -16.345 1.000 32.772 199 PHE C O 1
ATOM 1458 N N . LYS A 1 206 ? -26.859 24.497 -17.281 1.000 33.425 200 LYS C N 1
ATOM 1459 C CA . LYS A 1 206 ? -28.163 24.180 -16.691 1.000 36.194 200 LYS C CA 1
ATOM 1460 C C . LYS A 1 206 ? -28.734 22.896 -17.275 1.000 32.985 200 LYS C C 1
ATOM 1461 O O . LYS A 1 206 ? -29.569 22.233 -16.650 1.000 33.231 200 LYS C O 1
ATOM 1467 N N . GLN A 1 207 ? -28.293 22.526 -18.477 1.000 28.495 201 GLN C N 1
ATOM 1468 C CA . GLN A 1 207 ? -28.755 21.288 -19.096 1.000 33.137 201 GLN C CA 1
ATOM 1469 C C . GLN A 1 207 ? -27.937 20.045 -18.680 1.000 28.640 201 GLN C C 1
ATOM 1470 O O . GLN A 1 207 ? -28.298 18.911 -19.009 1.000 29.050 201 GLN C O 1
ATOM 1476 N N . LEU A 1 208 ? -26.814 20.225 -17.992 1.000 25.162 202 LEU C N 1
ATOM 1477 C CA . LEU A 1 208 ? -26.014 19.089 -17.543 1.000 28.849 202 LEU C CA 1
ATOM 1478 C C . LEU A 1 208 ? -26.856 18.068 -16.762 1.000 28.935 202 LEU C C 1
ATOM 1479 O O . LEU A 1 208 ? -26.691 16.867 -16.923 1.000 28.545 202 LEU C O 1
ATOM 1484 N N . LYS A 1 209 ? -27.806 18.551 -15.968 1.000 31.491 203 LYS C N 1
ATOM 1485 C CA . LYS A 1 209 ? -28.599 17.684 -15.115 1.000 32.068 203 LYS C CA 1
ATOM 1486 C C . LYS A 1 209 ? -29.618 16.875 -15.907 1.000 33.772 203 LYS C C 1
ATOM 1487 O O . LYS A 1 209 ? -30.273 16.047 -15.304 1.000 36.489 203 LYS C O 1
ATOM 1493 N N . GLU A 1 210 ? -29.775 17.131 -17.212 1.000 32.701 204 GLU C N 1
ATOM 1494 C CA . GLU A 1 210 ? -30.676 16.379 -18.085 1.000 34.715 204 GLU C CA 1
ATOM 1495 C C . GLU A 1 210 ? -29.973 15.232 -18.812 1.000 38.279 204 GLU C C 1
ATOM 1496 O O . GLU A 1 210 ? -30.620 14.472 -19.563 1.000 35.192 204 GLU C O 1
ATOM 1502 N N . ILE A 1 211 ? -28.637 15.138 -18.652 1.000 32.477 205 ILE C N 1
ATOM 1503 C CA . ILE A 1 211 ? -27.884 14.085 -19.305 1.000 31.558 205 ILE C CA 1
ATOM 1504 C C . ILE A 1 211 ? -28.303 12.761 -18.693 1.000 34.207 205 ILE C C 1
ATOM 1505 O O . ILE A 1 211 ? -28.311 12.638 -17.480 1.000 35.373 205 ILE C O 1
ATOM 1510 N N . GLN A 1 212 ? -28.651 11.794 -19.546 1.000 35.773 206 GLN C N 1
ATOM 1511 C CA . GLN A 1 212 ? -29.154 10.508 -19.092 1.000 38.977 206 GLN C CA 1
ATOM 1512 C C . GLN A 1 212 ? -28.057 9.446 -19.222 1.000 37.277 206 GLN C C 1
ATOM 1513 O O . GLN A 1 212 ? -28.146 8.389 -18.603 1.000 33.940 206 GLN C O 1
ATOM 1519 N N . ALA A 1 213 ? -27.020 9.705 -20.037 1.000 33.785 207 ALA C N 1
ATOM 1520 C CA . ALA A 1 213 ? -25.951 8.735 -20.246 1.000 32.319 207 ALA C CA 1
ATOM 1521 C C . ALA A 1 213 ? -25.257 8.419 -18.927 1.000 31.403 207 ALA C C 1
ATOM 1522 O O . ALA A 1 213 ? -24.933 9.315 -18.161 1.000 32.611 207 ALA C O 1
ATOM 1524 N N . PRO A 1 214 ? -24.895 7.144 -18.671 1.000 30.040 208 PRO C N 1
ATOM 1525 C CA . PRO A 1 214 ? -23.902 6.823 -17.660 1.000 31.591 208 PRO C CA 1
ATOM 1526 C C . PRO A 1 214 ? -22.584 7.532 -17.988 1.000 27.748 208 PRO C C 1
ATOM 1527 O O . PRO A 1 214 ? -22.160 7.547 -19.139 1.000 29.846 208 PRO C O 1
ATOM 1531 N N . THR A 1 215 ? -22.016 8.178 -16.983 1.000 28.919 209 THR C N 1
ATOM 1532 C CA . THR A 1 215 ? -20.971 9.162 -17.189 1.000 31.732 209 THR C CA 1
ATOM 1533 C C . THR A 1 215 ? -19.809 8.889 -16.245 1.000 31.790 209 THR C C 1
ATOM 1534 O O . THR A 1 215 ? -19.998 8.648 -15.055 1.000 29.997 209 THR C O 1
ATOM 1538 N N . LEU A 1 216 ? -18.607 8.939 -16.817 1.000 28.818 210 LEU C N 1
ATOM 1539 C CA . LEU A 1 216 ? -17.373 9.014 -16.067 1.000 25.305 210 LEU C CA 1
ATOM 1540 C C . LEU A 1 216 ? -16.700 10.354 -16.313 1.000 26.500 210 LEU C C 1
ATOM 1541 O O . LEU A 1 216 ? -16.431 10.698 -17.468 1.000 28.791 210 LEU C O 1
ATOM 1546 N N . VAL A 1 217 ? -16.423 11.100 -15.240 1.000 25.171 211 VAL C N 1
ATOM 1547 C CA . VAL A 1 217 ? -15.614 12.301 -15.348 1.000 26.048 211 VAL C CA 1
ATOM 1548 C C . VAL A 1 217 ? -14.195 11.978 -14.850 1.000 27.845 211 VAL C C 1
ATOM 1549 O O . VAL A 1 217 ? -14.035 11.496 -13.727 1.000 25.794 211 VAL C O 1
ATOM 1553 N N . ALA A 1 218 ? -13.155 12.317 -15.642 1.000 24.801 212 ALA C N 1
ATOM 1554 C CA . ALA A 1 218 ? -11.786 11.984 -15.265 1.000 24.276 212 ALA C CA 1
ATOM 1555 C C . ALA A 1 218 ? -10.836 13.150 -15.521 1.000 26.076 212 ALA C C 1
ATOM 1556 O O . ALA A 1 218 ? -10.925 13.848 -16.535 1.000 24.722 212 ALA C O 1
ATOM 1558 N N . THR A 1 219 ? -9.896 13.343 -14.598 1.000 25.665 213 THR C N 1
ATOM 1559 C CA . THR A 1 219 ? -8.821 14.303 -14.817 1.000 27.235 213 THR C CA 1
ATOM 1560 C C . THR A 1 219 ? -7.650 14.029 -13.887 1.000 26.307 213 THR C C 1
ATOM 1561 O O . THR A 1 219 ? -7.737 13.219 -12.976 1.000 27.395 213 THR C O 1
ATOM 1565 N N . GLY A 1 220 ? -6.538 14.698 -14.182 1.000 27.685 214 GLY C N 1
ATOM 1566 C CA . GLY A 1 220 ? -5.376 14.741 -13.316 1.000 27.214 214 GLY C CA 1
ATOM 1567 C C . GLY A 1 220 ? -5.535 15.830 -12.259 1.000 28.346 214 GLY C C 1
ATOM 1568 O O . GLY A 1 220 ? -5.976 16.920 -12.560 1.000 25.232 214 GLY C O 1
ATOM 1569 N N . ARG A 1 221 ? -5.177 15.517 -11.002 1.000 29.916 215 ARG C N 1
ATOM 1570 C CA . ARG A 1 221 ? -5.385 16.448 -9.907 1.000 32.438 215 ARG C CA 1
ATOM 1571 C C . ARG A 1 221 ? -4.612 17.749 -10.149 1.000 30.358 215 ARG C C 1
ATOM 1572 O O . ARG A 1 221 ? -5.077 18.846 -9.826 1.000 28.132 215 ARG C O 1
ATOM 1580 N N . ASP A 1 222 ? -3.425 17.617 -10.758 1.000 29.318 216 ASP C N 1
ATOM 1581 C CA . ASP A 1 222 ? -2.452 18.699 -10.882 1.000 31.889 216 ASP C CA 1
ATOM 1582 C C . ASP A 1 222 ? -2.586 19.388 -12.248 1.000 29.212 216 ASP C C 1
ATOM 1583 O O . ASP A 1 222 ? -1.632 19.975 -12.738 1.000 33.925 216 ASP C O 1
ATOM 1588 N N . ASP A 1 223 ? -3.781 19.377 -12.853 1.000 30.660 217 ASP C N 1
ATOM 1589 C CA . ASP A 1 223 ? -3.964 19.993 -14.169 1.000 31.025 217 ASP C CA 1
ATOM 1590 C C . ASP A 1 223 ? -3.760 21.511 -14.043 1.000 34.485 217 ASP C C 1
ATOM 1591 O O . ASP A 1 223 ? -4.443 22.160 -13.264 1.000 29.490 217 ASP C O 1
ATOM 1596 N N . MET A 1 224 ? -2.796 22.055 -14.805 1.000 34.203 218 MET C N 1
ATOM 1597 C CA . MET A 1 224 ? -2.386 23.454 -14.733 1.000 37.443 218 MET C CA 1
ATOM 1598 C C . MET A 1 224 ? -3.107 24.260 -15.809 1.000 37.326 218 MET C C 1
ATOM 1599 O O . MET A 1 224 ? -2.964 25.467 -15.864 1.000 35.608 218 MET C O 1
ATOM 1604 N N . LEU A 1 225 ? -3.851 23.597 -16.688 1.000 36.885 219 LEU C N 1
ATOM 1605 C CA . LEU A 1 225 ? -4.407 24.258 -17.857 1.000 37.608 219 LEU C CA 1
ATOM 1606 C C . LEU A 1 225 ? -5.902 24.419 -17.633 1.000 36.541 219 LEU C C 1
ATOM 1607 O O . LEU A 1 225 ? -6.415 25.542 -17.676 1.000 37.453 219 LEU C O 1
ATOM 1612 N N . ILE A 1 226 ? -6.564 23.286 -17.299 1.000 29.170 220 ILE C N 1
ATOM 1613 C CA . ILE A 1 226 ? -7.934 23.263 -16.808 1.000 27.308 220 ILE C CA 1
ATOM 1614 C C . ILE A 1 226 ? -7.944 22.819 -15.339 1.000 31.677 220 ILE C C 1
ATOM 1615 O O . ILE A 1 226 ? -7.736 21.643 -15.009 1.000 26.859 220 ILE C O 1
ATOM 1620 N N . PRO A 1 227 ? -8.240 23.729 -14.383 1.000 27.386 221 PRO C N 1
ATOM 1621 C CA . PRO A 1 227 ? -8.343 23.348 -12.976 1.000 29.189 221 PRO C CA 1
ATOM 1622 C C . PRO A 1 227 ? -9.249 22.131 -12.769 1.000 28.594 221 PRO C C 1
ATOM 1623 O O . PRO A 1 227 ? -10.348 22.050 -13.318 1.000 25.716 221 PRO C O 1
ATOM 1627 N N . ALA A 1 228 ? -8.756 21.189 -11.936 1.000 28.901 222 ALA C N 1
ATOM 1628 C CA . ALA A 1 228 ? -9.397 19.897 -11.712 1.000 27.070 222 ALA C CA 1
ATOM 1629 C C . ALA A 1 228 ? -10.759 20.062 -11.063 1.000 24.201 222 ALA C C 1
ATOM 1630 O O . ALA A 1 228 ? -11.629 19.202 -11.248 1.000 25.233 222 ALA C O 1
ATOM 1632 N N . VAL A 1 229 ? -10.974 21.175 -10.351 1.000 27.779 223 VAL C N 1
ATOM 1633 C CA . VAL A 1 229 ? -12.273 21.426 -9.738 1.000 29.584 223 VAL C CA 1
ATOM 1634 C C . VAL A 1 229 ? -13.387 21.445 -10.804 1.000 30.030 223 VAL C C 1
ATOM 1635 O O . VAL A 1 229 ? -14.561 21.147 -10.521 1.000 29.316 223 VAL C O 1
ATOM 1639 N N . ASN A 1 230 ? -13.037 21.736 -12.062 1.000 27.374 224 ASN C N 1
ATOM 1640 C CA . ASN A 1 230 ? -14.046 21.740 -13.122 1.000 27.831 224 ASN C CA 1
ATOM 1641 C C . ASN A 1 230 ? -14.680 20.365 -13.282 1.000 27.245 224 ASN C C 1
ATOM 1642 O O . ASN A 1 230 ? -15.847 20.237 -13.634 1.000 25.424 224 ASN C O 1
ATOM 1647 N N . SER A 1 231 ? -13.889 19.312 -13.036 1.000 24.043 225 SER C N 1
ATOM 1648 C CA . SER A 1 231 ? -14.373 17.956 -13.156 1.000 23.879 225 SER C CA 1
ATOM 1649 C C . SER A 1 231 ? -15.349 17.663 -12.002 1.000 25.979 225 SER C C 1
ATOM 1650 O O . SER A 1 231 ? -16.295 16.904 -12.165 1.000 25.008 225 SER C O 1
ATOM 1653 N N . GLU A 1 232 ? -15.098 18.244 -10.826 1.000 28.244 226 GLU C N 1
ATOM 1654 C CA . GLU A 1 232 ? -15.993 18.053 -9.685 1.000 30.533 226 GLU C CA 1
ATOM 1655 C C . GLU A 1 232 ? -17.329 18.740 -9.965 1.000 29.856 226 GLU C C 1
ATOM 1656 O O . GLU A 1 232 ? -18.390 18.229 -9.590 1.000 29.693 226 GLU C O 1
ATOM 1662 N N . ILE A 1 233 ? -17.254 19.935 -10.571 1.000 30.847 227 ILE C N 1
ATOM 1663 C CA . ILE A 1 233 ? -18.442 20.691 -10.928 1.000 30.134 227 ILE C CA 1
ATOM 1664 C C . ILE A 1 233 ? -19.264 19.924 -11.947 1.000 28.267 227 ILE C C 1
ATOM 1665 O O . ILE A 1 233 ? -20.489 19.805 -11.796 1.000 29.138 227 ILE C O 1
ATOM 1670 N N . LEU A 1 234 ? -18.596 19.325 -12.943 1.000 28.353 228 LEU C N 1
ATOM 1671 C CA . LEU A 1 234 ? -19.316 18.514 -13.912 1.000 25.598 228 LEU C CA 1
ATOM 1672 C C . LEU A 1 234 ? -20.007 17.339 -13.236 1.000 28.163 228 LEU C C 1
ATOM 1673 O O . LEU A 1 234 ? -21.171 17.068 -13.519 1.000 26.444 228 LEU C O 1
ATOM 1678 N N . ALA A 1 235 ? -19.238 16.566 -12.453 1.000 27.196 229 ALA C N 1
ATOM 1679 C CA . ALA A 1 235 ? -19.781 15.336 -11.881 1.000 27.238 229 ALA C CA 1
ATOM 1680 C C . ALA A 1 235 ? -20.922 15.668 -10.909 1.000 26.285 229 ALA C C 1
ATOM 1681 O O . ALA A 1 235 ? -21.889 14.918 -10.831 1.000 28.835 229 ALA C O 1
ATOM 1683 N N . ARG A 1 236 ? -20.831 16.833 -10.255 1.000 28.297 230 ARG C N 1
ATOM 1684 C CA . ARG A 1 236 ? -21.835 17.324 -9.327 1.000 29.742 230 ARG C CA 1
ATOM 1685 C C . ARG A 1 236 ? -23.155 17.531 -10.046 1.000 32.823 230 ARG C C 1
ATOM 1686 O O . ARG A 1 236 ? -24.186 17.170 -9.504 1.000 30.483 230 ARG C O 1
ATOM 1694 N N . GLU A 1 237 ? -23.115 18.031 -11.293 1.000 31.778 231 GLU C N 1
ATOM 1695 C CA . GLU A 1 237 ? -24.326 18.306 -12.059 1.000 32.245 231 GLU C CA 1
ATOM 1696 C C . GLU A 1 237 ? -24.964 17.084 -12.710 1.000 31.668 231 GLU C C 1
ATOM 1697 O O . GLU A 1 237 ? -26.190 17.072 -12.922 1.000 32.715 231 GLU C O 1
ATOM 1703 N N . ILE A 1 238 ? -24.154 16.118 -13.172 1.000 28.142 232 ILE C N 1
ATOM 1704 C CA . ILE A 1 238 ? -24.669 15.094 -14.060 1.000 28.310 232 ILE C CA 1
ATOM 1705 C C . ILE A 1 238 ? -25.165 13.959 -13.162 1.000 30.527 232 ILE C C 1
ATOM 1706 O O . ILE A 1 238 ? -24.390 13.463 -12.340 1.000 34.516 232 ILE C O 1
ATOM 1711 N N . PRO A 1 239 ? -26.464 13.581 -13.231 1.000 32.347 233 PRO C N 1
ATOM 1712 C CA . PRO A 1 239 ? -27.006 12.524 -12.385 1.000 31.272 233 PRO C CA 1
ATOM 1713 C C . PRO A 1 239 ? -26.253 11.209 -12.550 1.000 32.718 233 PRO C C 1
ATOM 1714 O O . PRO A 1 239 ? -26.055 10.734 -13.661 1.000 31.930 233 PRO C O 1
ATOM 1718 N N . GLY A 1 240 ? -25.795 10.647 -11.428 1.000 34.230 234 GLY C N 1
ATOM 1719 C CA . GLY A 1 240 ? -25.141 9.341 -11.450 1.000 36.193 234 GLY C CA 1
ATOM 1720 C C . GLY A 1 240 ? -23.727 9.306 -12.043 1.000 37.792 234 GLY C C 1
ATOM 1721 O O . GLY A 1 240 ? -23.201 8.206 -12.205 1.000 35.733 234 GLY C O 1
ATOM 1722 N N . ALA A 1 241 ? -23.144 10.464 -12.444 1.000 33.449 235 ALA C N 1
ATOM 1723 C CA . ALA A 1 241 ? -21.734 10.568 -12.809 1.000 29.900 235 ALA C CA 1
ATOM 1724 C C . ALA A 1 241 ? -20.797 10.071 -11.701 1.000 33.928 235 ALA C C 1
ATOM 1725 O O . ALA A 1 241 ? -20.971 10.419 -10.542 1.000 34.544 235 ALA C O 1
ATOM 1727 N N . GLU A 1 242 ? -19.749 9.338 -12.123 1.000 30.520 236 GLU C N 1
ATOM 1728 C CA . GLU A 1 242 ? -18.593 8.950 -11.333 1.000 31.167 236 GLU C CA 1
ATOM 1729 C C . GLU A 1 242 ? -17.422 9.870 -11.645 1.000 31.730 236 GLU C C 1
ATOM 1730 O O . GLU A 1 242 ? -17.293 10.377 -12.770 1.000 33.066 236 GLU C O 1
ATOM 1736 N N . LEU A 1 243 ? -16.562 10.059 -10.655 1.000 26.834 237 LEU C N 1
ATOM 1737 C CA . LEU A 1 243 ? -15.437 10.973 -10.741 1.000 27.092 237 LEU C CA 1
ATOM 1738 C C . LEU A 1 243 ? -14.160 10.207 -10.429 1.000 30.473 237 LEU C C 1
ATOM 1739 O O . LEU A 1 243 ? -14.037 9.680 -9.325 1.000 33.176 237 LEU C O 1
ATOM 1744 N N . ALA A 1 244 ? -13.204 10.200 -11.363 1.000 27.139 238 ALA C N 1
ATOM 1745 C CA . ALA A 1 244 ? -11.866 9.670 -11.115 1.000 28.460 238 ALA C CA 1
ATOM 1746 C C . ALA A 1 244 ? -10.828 10.781 -11.230 1.000 27.908 238 ALA C C 1
ATOM 1747 O O . ALA A 1 244 ? -10.545 11.280 -12.322 1.000 26.102 238 ALA C O 1
ATOM 1749 N N . ILE A 1 245 ? -10.262 11.204 -10.105 1.000 28.616 239 ILE C N 1
ATOM 1750 C CA . ILE A 1 245 ? -9.173 12.166 -10.139 1.000 31.087 239 ILE C CA 1
ATOM 1751 C C . ILE A 1 245 ? -7.840 11.460 -9.832 1.000 35.157 239 ILE C C 1
ATOM 1752 O O . ILE A 1 245 ? -7.683 10.849 -8.781 1.000 35.715 239 ILE C O 1
ATOM 1757 N N . PHE A 1 246 ? -6.877 11.572 -10.765 1.000 29.849 240 PHE C N 1
ATOM 1758 C CA . PHE A 1 246 ? -5.603 10.866 -10.703 1.000 29.860 240 PHE C CA 1
ATOM 1759 C C . PHE A 1 246 ? -4.550 11.729 -10.017 1.000 31.247 240 PHE C C 1
ATOM 1760 O O . PHE A 1 246 ? -4.332 12.885 -10.377 1.000 31.284 240 PHE C O 1
ATOM 1768 N N . GLU A 1 247 ? -3.855 11.114 -9.054 1.000 34.249 241 GLU C N 1
ATOM 1769 C CA . GLU A 1 247 ? -2.791 11.744 -8.294 1.000 36.704 241 GLU C CA 1
ATOM 1770 C C . GLU A 1 247 ? -1.572 11.896 -9.195 1.000 33.608 241 GLU C C 1
ATOM 1771 O O . GLU A 1 247 ? -1.329 11.059 -10.059 1.000 32.368 241 GLU C O 1
ATOM 1777 N N . SER A 1 248 ? -0.785 12.946 -8.964 1.000 34.057 242 SER C N 1
ATOM 1778 C CA . SER A 1 248 ? 0.497 13.132 -9.639 1.000 39.095 242 SER C CA 1
ATOM 1779 C C . SER A 1 248 ? 0.336 13.080 -11.160 1.000 37.647 242 SER C C 1
ATOM 1780 O O . SER A 1 248 ? 1.118 12.439 -11.865 1.000 37.226 242 SER C O 1
ATOM 1783 N N . ALA A 1 249 ? -0.714 13.738 -11.652 1.000 34.888 243 ALA C N 1
ATOM 1784 C CA . ALA A 1 249 ? -0.962 13.823 -13.080 1.000 34.850 243 ALA C CA 1
ATOM 1785 C C . ALA A 1 249 ? -1.717 15.118 -13.340 1.000 32.952 243 ALA C C 1
ATOM 1786 O O . ALA A 1 249 ? -2.406 15.617 -12.446 1.000 27.263 243 ALA C O 1
ATOM 1788 N N . GLY A 1 250 ? -1.598 15.593 -14.584 1.000 31.325 244 GLY C N 1
ATOM 1789 C CA . GLY A 1 250 ? -2.109 16.894 -14.986 1.000 30.255 244 GLY C CA 1
ATOM 1790 C C . GLY A 1 250 ? -2.966 16.783 -16.243 1.000 28.942 244 GLY C C 1
ATOM 1791 O O . GLY A 1 250 ? -3.714 15.822 -16.405 1.000 30.652 244 GLY C O 1
ATOM 1792 N N . HIS A 1 251 ? -2.866 17.782 -17.125 1.000 25.854 245 HIS C N 1
ATOM 1793 C CA . HIS A 1 251 ? -3.708 17.827 -18.313 1.000 27.049 245 HIS C CA 1
ATOM 1794 C C . HIS A 1 251 ? -3.435 16.617 -19.192 1.000 28.860 245 HIS C C 1
ATOM 1795 O O . HIS A 1 251 ? -4.350 16.101 -19.859 1.000 27.756 245 HIS C O 1
ATOM 1802 N N . GLY A 1 252 ? -2.177 16.151 -19.123 1.000 26.878 246 GLY C N 1
ATOM 1803 C CA . GLY A 1 252 ? -1.696 15.057 -19.926 1.000 25.577 246 GLY C CA 1
ATOM 1804 C C . GLY A 1 252 ? -1.962 13.678 -19.322 1.000 27.219 246 GLY C C 1
ATOM 1805 O O . GLY A 1 252 ? -1.256 12.741 -19.685 1.000 27.331 246 GLY C O 1
ATOM 1806 N N . PHE A 1 253 ? -2.980 13.540 -18.456 1.000 27.189 247 PHE C N 1
ATOM 1807 C CA . PHE A 1 253 ? -3.178 12.341 -17.632 1.000 28.355 247 PHE C CA 1
ATOM 1808 C C . PHE A 1 253 ? -3.419 11.063 -18.456 1.000 29.359 247 PHE C C 1
ATOM 1809 O O . PHE A 1 253 ? -3.177 9.950 -17.971 1.000 31.697 247 PHE C O 1
ATOM 1817 N N . VAL A 1 254 ? -3.937 11.189 -19.687 1.000 25.456 248 VAL C N 1
ATOM 1818 C CA . VAL A 1 254 ? -4.150 10.035 -20.541 1.000 25.036 248 VAL C CA 1
ATOM 1819 C C . VAL A 1 254 ? -2.793 9.368 -20.825 1.000 26.777 248 VAL C C 1
ATOM 1820 O O . VAL A 1 254 ? -2.742 8.161 -21.040 1.000 32.372 248 VAL C O 1
ATOM 1824 N N . THR A 1 255 ? -1.713 10.151 -20.832 1.000 27.906 249 THR C N 1
ATOM 1825 C CA . THR A 1 255 ? -0.364 9.625 -20.976 1.000 29.403 249 THR C CA 1
ATOM 1826 C C . THR A 1 255 ? 0.272 9.385 -19.598 1.000 32.585 249 THR C C 1
ATOM 1827 O O . THR A 1 255 ? 0.774 8.289 -19.341 1.000 30.109 249 THR C O 1
ATOM 1831 N N . SER A 1 256 ? 0.265 10.401 -18.724 1.000 28.111 250 SER C N 1
ATOM 1832 C CA . SER A 1 256 ? 0.986 10.324 -17.456 1.000 31.022 250 SER C CA 1
ATOM 1833 C C . SER A 1 256 ? 0.337 9.398 -16.426 1.000 32.385 250 SER C C 1
ATOM 1834 O O . SER A 1 256 ? 1.016 8.953 -15.502 1.000 30.733 250 SER C O 1
ATOM 1837 N N . ALA A 1 257 ? -0.956 9.102 -16.581 1.000 30.084 251 ALA C N 1
ATOM 1838 C CA . ALA A 1 257 ? -1.641 8.112 -15.776 1.000 29.678 251 ALA C CA 1
ATOM 1839 C C . ALA A 1 257 ? -2.315 7.074 -16.666 1.000 32.090 251 ALA C C 1
ATOM 1840 O O . ALA A 1 257 ? -3.413 6.614 -16.362 1.000 32.542 251 ALA C O 1
ATOM 1842 N N . ARG A 1 258 ? -1.618 6.644 -17.721 1.000 31.457 252 ARG C N 1
ATOM 1843 C CA . ARG A 1 258 ? -2.209 5.814 -18.752 1.000 31.429 252 ARG C CA 1
ATOM 1844 C C . ARG A 1 258 ? -2.699 4.477 -18.186 1.000 34.710 252 ARG C C 1
ATOM 1845 O O . ARG A 1 258 ? -3.832 4.059 -18.466 1.000 30.814 252 ARG C O 1
ATOM 1853 N N . GLU A 1 259 ? -1.851 3.794 -17.388 1.000 31.019 253 GLU C N 1
ATOM 1854 C CA . GLU A 1 259 ? -2.219 2.469 -16.913 1.000 35.931 253 GLU C CA 1
ATOM 1855 C C . GLU A 1 259 ? -3.375 2.574 -15.903 1.000 29.307 253 GLU C C 1
ATOM 1856 O O . GLU A 1 259 ? -4.353 1.857 -16.077 1.000 32.909 253 GLU C O 1
ATOM 1862 N N . PRO A 1 260 ? -3.348 3.464 -14.871 1.000 31.744 254 PRO C N 1
ATOM 1863 C CA . PRO A 1 260 ? -4.481 3.618 -13.944 1.000 33.616 254 PRO C CA 1
ATOM 1864 C C . PRO A 1 260 ? -5.782 4.074 -14.615 1.000 29.284 254 PRO C C 1
ATOM 1865 O O . PRO A 1 260 ? -6.856 3.564 -14.273 1.000 27.459 254 PRO C O 1
ATOM 1869 N N . PHE A 1 261 ? -5.676 4.973 -15.611 1.000 30.676 255 PHE C N 1
ATOM 1870 C CA . PHE A 1 261 ? -6.843 5.450 -16.351 1.000 28.152 255 PHE C CA 1
ATOM 1871 C C . PHE A 1 261 ? -7.388 4.353 -17.264 1.000 26.426 255 PHE C C 1
ATOM 1872 O O . PHE A 1 261 ? -8.592 4.114 -17.298 1.000 29.593 255 PHE C O 1
ATOM 1880 N N . LEU A 1 262 ? -6.518 3.628 -17.982 1.000 29.457 256 LEU C N 1
ATOM 1881 C CA . LEU A 1 262 ? -7.009 2.527 -18.789 1.000 29.378 256 LEU C CA 1
ATOM 1882 C C . LEU A 1 262 ? -7.738 1.511 -17.919 1.000 31.016 256 LEU C C 1
ATOM 1883 O O . LEU A 1 262 ? -8.763 0.981 -18.311 1.000 29.288 256 LEU C O 1
ATOM 1888 N N . LYS A 1 263 ? -7.235 1.249 -16.718 1.000 31.858 257 LYS C N 1
ATOM 1889 C CA . LYS A 1 263 ? -7.949 0.327 -15.846 1.000 33.715 257 LYS C CA 1
ATOM 1890 C C . LYS A 1 263 ? -9.341 0.849 -15.512 1.000 30.124 257 LYS C C 1
ATOM 1891 O O . LYS A 1 263 ? -10.306 0.113 -15.583 1.000 32.036 257 LYS C O 1
ATOM 1897 N N . VAL A 1 264 ? -9.450 2.128 -15.130 1.000 34.335 258 VAL C N 1
ATOM 1898 C CA . VAL A 1 264 ? -10.726 2.711 -14.728 1.000 31.775 258 VAL C CA 1
ATOM 1899 C C . VAL A 1 264 ? -11.658 2.760 -15.946 1.000 29.820 258 VAL C C 1
ATOM 1900 O O . VAL A 1 264 ? -12.844 2.405 -15.853 1.000 28.879 258 VAL C O 1
ATOM 1904 N N . LEU A 1 265 ? -11.125 3.173 -17.104 1.000 28.102 259 LEU C N 1
ATOM 1905 C CA . LEU A 1 265 ? -11.963 3.311 -18.285 1.000 28.694 259 LEU C CA 1
ATOM 1906 C C . LEU A 1 265 ? -12.473 1.948 -18.754 1.000 29.798 259 LEU C C 1
ATOM 1907 O O . LEU A 1 265 ? -13.638 1.812 -19.105 1.000 31.619 259 LEU C O 1
ATOM 1912 N N . LYS A 1 266 ? -11.603 0.939 -18.794 1.000 31.747 260 LYS C N 1
ATOM 1913 C CA . LYS A 1 266 ? -12.051 -0.406 -19.159 1.000 34.687 260 LYS C CA 1
ATOM 1914 C C . LYS A 1 266 ? -13.120 -0.946 -18.204 1.000 32.121 260 LYS C C 1
ATOM 1915 O O . LYS A 1 266 ? -14.116 -1.508 -18.675 1.000 33.846 260 LYS C O 1
ATOM 1921 N N . GLU A 1 267 ? -12.930 -0.746 -16.892 1.000 33.056 261 GLU C N 1
ATOM 1922 C CA . GLU A 1 267 ? -13.902 -1.167 -15.876 1.000 36.292 261 GLU C CA 1
ATOM 1923 C C . GLU A 1 267 ? -15.249 -0.469 -16.067 1.000 35.040 261 GLU C C 1
ATOM 1924 O O . GLU A 1 267 ? -16.309 -1.101 -16.026 1.000 29.347 261 GLU C O 1
ATOM 1930 N N . PHE A 1 268 ? -15.205 0.860 -16.257 1.000 32.047 262 PHE C N 1
ATOM 1931 C CA . PHE A 1 268 ? -16.407 1.625 -16.570 1.000 31.591 262 PHE C CA 1
ATOM 1932 C C . PHE A 1 268 ? -17.083 1.083 -17.831 1.000 29.456 262 PHE C C 1
ATOM 1933 O O . PHE A 1 268 ? -18.285 0.848 -17.853 1.000 28.856 262 PHE C O 1
ATOM 1941 N N . LEU A 1 269 ? -16.332 0.895 -18.920 1.000 32.088 263 LEU C N 1
ATOM 1942 C CA . LEU A 1 269 ? -16.974 0.487 -20.163 1.000 32.430 263 LEU C CA 1
ATOM 1943 C C . LEU A 1 269 ? -17.567 -0.929 -20.090 1.000 32.657 263 LEU C C 1
ATOM 1944 O O . LEU A 1 269 ? -18.497 -1.235 -20.842 1.000 32.381 263 LEU C O 1
ATOM 1949 N N . ALA A 1 270 ? -16.984 -1.791 -19.242 1.000 35.922 264 ALA C N 1
ATOM 1950 C CA . ALA A 1 270 ? -17.456 -3.167 -19.070 1.000 38.397 264 ALA C CA 1
ATOM 1951 C C . ALA A 1 270 ? -18.865 -3.183 -18.479 1.000 39.144 264 ALA C C 1
ATOM 1952 O O . ALA A 1 270 ? -19.623 -4.111 -18.719 1.000 43.565 264 ALA C O 1
ATOM 1954 N N . ARG A 1 271 ? -19.219 -2.152 -17.709 1.000 39.759 265 ARG C N 1
ATOM 1955 C CA . ARG A 1 271 ? -20.557 -2.044 -17.152 1.000 43.577 265 ARG C CA 1
ATOM 1956 C C . ARG A 1 271 ? -21.523 -1.404 -18.148 1.000 41.924 265 ARG C C 1
ATOM 1957 O O . ARG A 1 271 ? -22.710 -1.294 -17.848 1.000 41.739 265 ARG C O 1
ATOM 1965 N N . GLN A 1 272 ? -21.026 -0.959 -19.313 1.000 40.766 266 GLN C N 1
ATOM 1966 C CA . GLN A 1 272 ? -21.880 -0.279 -20.277 1.000 40.720 266 GLN C CA 1
ATOM 1967 C C . GLN A 1 272 ? -22.216 -1.204 -21.437 1.000 41.353 266 GLN C C 1
ATOM 1968 O O . GLN A 1 272 ? -21.576 -2.230 -21.640 1.000 45.344 266 GLN C O 1
ATOM 1974 N N . SER A 1 273 ? -23.189 -0.776 -22.239 1.000 37.749 267 SER C N 1
ATOM 1975 C CA . SER A 1 273 ? -23.563 -1.476 -23.449 1.000 42.024 267 SER C CA 1
ATOM 1976 C C . SER A 1 273 ? -24.101 -0.484 -24.480 1.000 43.234 267 SER C C 1
ATOM 1977 O O . SER A 1 273 ? -24.601 0.585 -24.125 1.000 45.990 267 SER C O 1
ATOM 1980 N N . VAL A 1 274 ? -23.984 -0.847 -25.758 1.000 45.033 268 VAL C N 1
ATOM 1981 C CA . VAL A 1 274 ? -24.674 -0.151 -26.832 1.000 48.919 268 VAL C CA 1
ATOM 1982 C C . VAL A 1 274 ? -26.053 -0.814 -27.040 1.000 54.860 268 VAL C C 1
ATOM 1983 O O . VAL A 1 274 ? -26.969 -0.101 -27.521 1.000 51.083 268 VAL C O 1
ATOM 1988 N N . MET B 1 7 ? -26.434 67.750 -12.122 1.000 44.223 1 MET A N 1
ATOM 1989 C CA . MET B 1 7 ? -25.630 66.824 -12.947 1.000 42.108 1 MET A CA 1
ATOM 1990 C C . MET B 1 7 ? -24.136 67.020 -12.650 1.000 35.164 1 MET A C 1
ATOM 1991 O O . MET B 1 7 ? -23.703 67.970 -11.992 1.000 31.676 1 MET A O 1
ATOM 1996 N N . LEU B 1 8 ? -23.354 66.030 -13.077 1.000 28.067 2 LEU A N 1
ATOM 1997 C CA . LEU B 1 8 ? -21.916 65.925 -12.820 1.000 25.865 2 LEU A CA 1
ATOM 1998 C C . LEU B 1 8 ? -21.156 66.164 -14.125 1.000 29.663 2 LEU A C 1
ATOM 1999 O O . LEU B 1 8 ? -21.580 65.675 -15.188 1.000 28.011 2 LEU A O 1
ATOM 2004 N N . TYR B 1 9 ? -20.022 66.881 -14.029 1.000 27.917 3 TYR A N 1
ATOM 2005 C CA . TYR B 1 9 ? -19.240 67.365 -15.158 1.000 27.539 3 TYR A CA 1
ATOM 2006 C C . TYR B 1 9 ? -17.778 67.223 -14.784 1.000 31.855 3 TYR A C 1
ATOM 2007 O O . TYR B 1 9 ? -17.419 67.391 -13.619 1.000 32.537 3 TYR A O 1
ATOM 2016 N N . ALA B 1 10 ? -16.968 66.795 -15.751 1.000 26.435 4 ALA A N 1
ATOM 2017 C CA . ALA B 1 10 ? -15.526 66.795 -15.614 1.000 25.689 4 ALA A CA 1
ATOM 2018 C C . ALA B 1 10 ? -15.001 67.850 -16.570 1.000 29.417 4 ALA A C 1
ATOM 2019 O O . ALA B 1 10 ? -15.468 67.961 -17.703 1.000 30.038 4 ALA A O 1
ATOM 2021 N N . GLN B 1 11 ? -14.070 68.665 -16.089 1.000 29.890 5 GLN A N 1
ATOM 2022 C CA . GLN B 1 11 ? -13.441 69.628 -16.962 1.000 32.842 5 GLN A CA 1
ATOM 2023 C C . GLN B 1 11 ? -12.208 68.950 -17.546 1.000 32.671 5 GLN A C 1
ATOM 2024 O O . GLN B 1 11 ? -11.323 68.564 -16.798 1.000 36.507 5 GLN A O 1
ATOM 2030 N N . VAL B 1 12 ? -12.209 68.754 -18.869 1.000 30.351 6 VAL A N 1
ATOM 2031 C CA . VAL B 1 12 ? -11.177 67.999 -19.570 1.000 30.755 6 VAL A CA 1
ATOM 2032 C C . VAL B 1 12 ? -10.881 68.728 -20.886 1.000 28.177 6 VAL A C 1
ATOM 2033 O O . VAL B 1 12 ? -11.798 69.053 -21.628 1.000 29.552 6 VAL A O 1
ATOM 2037 N N . ASN B 1 13 ? -9.603 68.955 -21.202 1.000 28.280 7 ASN A N 1
ATOM 2038 C CA . ASN B 1 13 ? -9.216 69.503 -22.491 1.000 33.681 7 ASN A CA 1
ATOM 2039 C C . ASN B 1 13 ? -9.930 70.830 -22.730 1.000 36.326 7 ASN A C 1
ATOM 2040 O O . ASN B 1 13 ? -10.376 71.104 -23.842 1.000 37.627 7 ASN A O 1
ATOM 2045 N N . GLY B 1 14 ? -10.124 71.604 -21.661 1.000 35.769 8 GLY A N 1
ATOM 2046 C CA . GLY B 1 14 ? -10.774 72.895 -21.767 1.000 38.547 8 GLY A CA 1
ATOM 2047 C C . GLY B 1 14 ? -12.290 72.853 -21.951 1.000 38.457 8 GLY A C 1
ATOM 2048 O O . GLY B 1 14 ? -12.863 73.909 -22.205 1.000 40.745 8 GLY A O 1
ATOM 2049 N N . ILE B 1 15 ? -12.949 71.692 -21.805 1.000 30.514 9 ILE A N 1
ATOM 2050 C CA . ILE B 1 1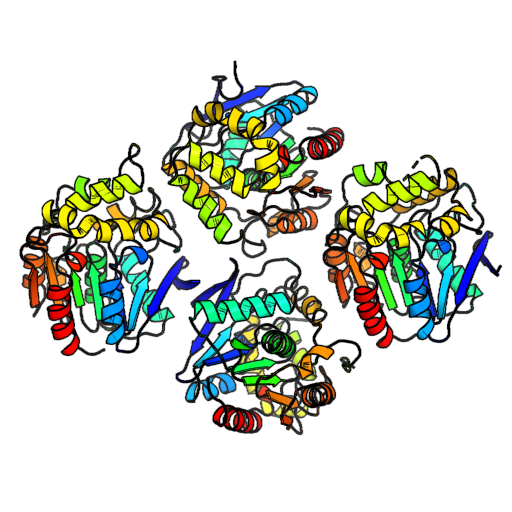5 ? -14.392 71.640 -21.959 1.000 30.153 9 ILE A CA 1
ATOM 2051 C C . ILE B 1 15 ? -15.011 70.873 -20.814 1.000 27.842 9 ILE A C 1
ATOM 2052 O O . ILE B 1 15 ? -14.327 70.196 -20.060 1.000 30.562 9 ILE A O 1
ATOM 2057 N N . ASN B 1 16 ? -16.339 70.969 -20.722 1.000 28.733 10 ASN A N 1
ATOM 2058 C CA . ASN B 1 16 ? -17.080 70.252 -19.705 1.000 29.162 10 ASN A CA 1
ATOM 2059 C C . ASN B 1 16 ? -17.652 68.986 -20.339 1.000 27.206 10 ASN A C 1
ATOM 2060 O O . ASN B 1 16 ? -18.332 69.080 -21.349 1.000 28.810 10 ASN A O 1
ATOM 2065 N N . LEU B 1 17 ? -17.367 67.840 -19.734 1.000 26.689 11 LEU A N 1
ATOM 2066 C CA . LEU B 1 17 ? -17.910 66.547 -20.139 1.000 26.566 11 LEU A CA 1
ATOM 2067 C C . LEU B 1 17 ? -18.881 66.052 -19.065 1.000 25.091 11 LEU A C 1
ATOM 2068 O O . LEU B 1 17 ? -18.506 65.840 -17.906 1.000 26.257 11 LEU A O 1
ATOM 2073 N N . HIS B 1 18 ? -20.134 65.849 -19.463 1.000 22.689 12 HIS A N 1
ATOM 2074 C CA . HIS B 1 18 ? -21.134 65.296 -18.580 1.000 24.941 12 HIS A CA 1
ATOM 2075 C C . HIS B 1 18 ? -20.871 63.796 -18.423 1.000 24.256 12 HIS A C 1
ATOM 2076 O O . HIS B 1 18 ? -20.667 63.112 -19.427 1.000 25.736 12 HIS A O 1
ATOM 2083 N N . TYR B 1 19 ? -20.913 63.275 -17.191 1.000 22.618 13 TYR A N 1
ATOM 2084 C CA . TYR B 1 19 ? -20.778 61.845 -16.981 1.000 24.771 13 TYR A CA 1
ATOM 2085 C C . TYR B 1 19 ? -21.763 61.403 -15.906 1.000 28.657 13 TYR A C 1
ATOM 2086 O O . TYR B 1 19 ? -22.282 62.212 -15.132 1.000 26.135 13 TYR A O 1
ATOM 2095 N N . GLU B 1 20 ? -21.966 60.092 -15.840 1.000 28.464 14 GLU A N 1
ATOM 2096 C CA . GLU B 1 20 ? -22.725 59.475 -14.770 1.000 31.360 14 GLU A CA 1
ATOM 2097 C C . GLU B 1 20 ? -22.003 58.229 -14.318 1.000 31.087 14 GLU A C 1
ATOM 2098 O O . GLU B 1 20 ? -21.451 57.500 -15.149 1.000 28.888 14 GLU A O 1
ATOM 2104 N N . ILE B 1 21 ? -22.089 57.943 -13.013 1.000 28.640 15 ILE A N 1
ATOM 2105 C CA . ILE B 1 21 ? -21.407 56.802 -12.436 1.000 29.925 15 ILE A CA 1
ATOM 2106 C C . ILE B 1 21 ? -22.339 56.108 -11.446 1.000 34.622 15 ILE A C 1
ATOM 2107 O O . ILE B 1 21 ? -23.081 56.758 -10.710 1.000 32.814 15 ILE A O 1
ATOM 2112 N N . GLU B 1 22 ? -22.395 54.781 -11.538 1.000 28.774 16 GLU A N 1
ATOM 2113 C CA . GLU B 1 22 ? -23.340 54.002 -10.760 1.000 33.598 16 GLU A CA 1
ATOM 2114 C C . GLU B 1 22 ? -22.686 52.648 -10.482 1.000 34.184 16 GLU A C 1
ATOM 2115 O O . GLU B 1 22 ? -21.964 52.119 -11.333 1.000 30.481 16 GLU A O 1
ATOM 2121 N N . GLY B 1 23 ? -22.916 52.125 -9.269 1.000 31.514 17 GLY A N 1
ATOM 2122 C CA . GLY B 1 23 ? -22.458 50.805 -8.876 1.000 32.719 17 GLY A CA 1
ATOM 2123 C C . GLY B 1 23 ? -21.137 50.876 -8.125 1.000 30.810 17 GLY A C 1
ATOM 2124 O O . GLY B 1 23 ? -20.535 51.927 -8.041 1.000 38.881 17 GLY A O 1
ATOM 2125 N N . GLN B 1 24 ? -20.710 49.728 -7.591 1.000 34.513 18 GLN A N 1
ATOM 2126 C CA . GLN B 1 24 ? -19.516 49.586 -6.774 1.000 38.205 18 GLN A CA 1
ATOM 2127 C C . GLN B 1 24 ? -18.707 48.445 -7.373 1.000 34.047 18 GLN A C 1
ATOM 2128 O O . GLN B 1 24 ? -19.250 47.580 -8.039 1.000 38.046 18 GLN A O 1
ATOM 2134 N N . GLY B 1 25 ? -17.397 48.447 -7.153 1.000 35.400 19 GLY A N 1
ATOM 2135 C CA . GLY B 1 25 ? -16.566 47.407 -7.730 1.000 34.489 19 GLY A CA 1
ATOM 2136 C C . GLY B 1 25 ? -15.553 48.013 -8.697 1.000 33.522 19 GLY A C 1
ATOM 2137 O O . GLY B 1 25 ? -15.344 49.210 -8.665 1.000 30.883 19 GLY A O 1
ATOM 2138 N N . GLN B 1 26 ? -14.960 47.163 -9.539 1.000 31.009 20 GLN A N 1
ATOM 2139 C CA . GLN B 1 26 ? -13.940 47.589 -10.473 1.000 30.191 20 GLN A CA 1
ATOM 2140 C C . GLN B 1 26 ? -14.540 48.548 -11.499 1.000 27.152 20 GLN A C 1
ATOM 2141 O O . GLN B 1 26 ? -15.658 48.346 -11.973 1.000 25.579 20 GLN A O 1
ATOM 2147 N N . PRO B 1 27 ? -13.776 49.566 -11.921 1.000 26.055 21 PRO A N 1
ATOM 2148 C CA . PRO B 1 27 ? -14.274 50.537 -12.893 1.000 24.075 21 PRO A CA 1
ATOM 2149 C C . PRO B 1 27 ? -14.439 49.979 -14.308 1.000 23.009 21 PRO A C 1
ATOM 2150 O O . PRO B 1 27 ? -13.528 49.369 -14.856 1.000 24.170 21 PRO A O 1
ATOM 2154 N N . LEU B 1 28 ? -15.593 50.273 -14.913 1.000 23.047 22 LEU A N 1
ATOM 2155 C CA . LEU B 1 28 ? -15.888 49.898 -16.280 1.000 24.064 22 LEU A CA 1
ATOM 2156 C C . LEU B 1 28 ? -16.362 51.129 -17.033 1.000 23.300 22 LEU A C 1
ATOM 2157 O O . LEU B 1 28 ? -17.436 51.659 -16.732 1.000 24.909 22 LEU A O 1
ATOM 2162 N N . LEU B 1 29 ? -15.559 51.571 -18.000 1.000 23.657 23 LEU A N 1
ATOM 2163 C CA . LEU B 1 29 ? -15.867 52.748 -18.804 1.000 21.376 23 LEU A CA 1
ATOM 2164 C C . LEU B 1 29 ? -16.540 52.296 -20.099 1.000 23.667 23 LEU A C 1
ATOM 2165 O O . LEU B 1 29 ? -16.035 51.396 -20.790 1.000 21.510 23 LEU A O 1
ATOM 2170 N N . LEU B 1 30 ? -17.756 52.816 -20.326 1.000 20.437 24 LEU A N 1
ATOM 2171 C CA . LEU B 1 30 ? -18.524 52.545 -21.540 1.000 20.944 24 LEU A CA 1
ATOM 2172 C C . LEU B 1 30 ? -18.387 53.752 -22.459 1.000 21.438 24 LEU A C 1
ATOM 2173 O O . LEU B 1 30 ? -18.576 54.893 -22.017 1.000 21.321 24 LEU A O 1
ATOM 2178 N N . ILE B 1 31 ? -18.067 53.489 -23.721 1.000 20.854 25 ILE A N 1
ATOM 2179 C CA . ILE B 1 31 ? -17.875 54.530 -24.722 1.000 19.560 25 ILE A CA 1
ATOM 2180 C C . ILE B 1 31 ? -18.841 54.315 -25.880 1.000 22.755 25 ILE A C 1
ATOM 2181 O O . ILE B 1 31 ? -18.818 53.293 -26.560 1.000 20.809 25 ILE A O 1
ATOM 2186 N N . MET B 1 32 ? -19.649 55.353 -26.124 1.000 22.384 26 MET A N 1
ATOM 2187 C CA . MET B 1 32 ? -20.744 55.318 -27.064 1.000 24.625 26 MET A CA 1
ATOM 2188 C C . MET B 1 32 ? -20.209 55.722 -28.442 1.000 28.231 26 MET A C 1
ATOM 2189 O O . MET B 1 32 ? -19.120 56.298 -28.568 1.000 24.871 26 MET A O 1
ATOM 2194 N N . GLY B 1 33 ? -20.997 55.406 -29.473 1.000 26.326 27 GLY A N 1
ATOM 2195 C CA . GLY B 1 33 ? -20.661 55.665 -30.861 1.000 30.344 27 GLY A CA 1
ATOM 2196 C C . GLY B 1 33 ? -21.199 56.989 -31.413 1.000 28.382 27 GLY A C 1
ATOM 2197 O O . GLY B 1 33 ? -21.445 57.936 -30.667 1.000 29.906 27 GLY A O 1
ATOM 2198 N N . LEU B 1 34 ? -21.333 57.029 -32.750 1.000 23.515 28 LEU A N 1
ATOM 2199 C CA . LEU B 1 34 ? -21.434 58.254 -33.542 1.000 26.668 28 LEU A CA 1
ATOM 2200 C C . LEU B 1 34 ? -22.657 59.080 -33.119 1.000 26.286 28 LEU A C 1
ATOM 2201 O O . LEU B 1 34 ? -23.809 58.632 -33.146 1.000 23.845 28 LEU A O 1
ATOM 2206 N N . GLY B 1 35 ? -22.373 60.280 -32.590 1.000 27.477 29 GLY A N 1
ATOM 2207 C CA . GLY B 1 35 ? -23.385 61.264 -32.239 1.000 29.348 29 GLY A CA 1
ATOM 2208 C C . GLY B 1 35 ? -24.218 60.907 -31.015 1.000 29.253 29 GLY A C 1
ATOM 2209 O O . GLY B 1 35 ? -25.195 61.589 -30.745 1.000 29.739 29 GLY A O 1
ATOM 2210 N N . ALA B 1 36 ? -23.877 59.832 -30.284 1.000 27.899 30 ALA A N 1
ATOM 2211 C CA . ALA B 1 36 ? -24.812 59.313 -29.294 1.000 26.039 30 ALA A CA 1
ATOM 2212 C C . ALA B 1 36 ? -24.349 59.722 -27.903 1.000 28.818 30 ALA A C 1
ATOM 2213 O O . ALA B 1 36 ? -23.166 59.607 -27.565 1.000 26.009 30 ALA A O 1
ATOM 2215 N N . PRO B 1 37 ? -25.294 60.179 -27.064 1.000 27.246 31 PRO A N 1
ATOM 2216 C CA . PRO B 1 37 ? -24.998 60.540 -25.677 1.000 26.867 31 PRO A CA 1
ATOM 2217 C C . PRO B 1 37 ? -25.088 59.311 -24.786 1.000 27.194 31 PRO A C 1
ATOM 2218 O O . PRO B 1 37 ? -25.561 58.282 -25.268 1.000 28.647 31 PRO A O 1
ATOM 2222 N N . ALA B 1 38 ? -24.665 59.436 -23.513 1.000 24.572 32 ALA A N 1
ATOM 2223 C CA . ALA B 1 38 ? -24.864 58.420 -22.477 1.000 25.976 32 ALA A CA 1
ATOM 2224 C C . ALA B 1 38 ? -26.302 57.893 -22.461 1.000 30.324 32 ALA A C 1
ATOM 2225 O O . ALA B 1 38 ? -26.517 56.689 -22.279 1.000 28.577 32 ALA A O 1
ATOM 2227 N N . ALA B 1 39 ? -27.276 58.784 -22.749 1.000 30.194 33 ALA A N 1
ATOM 2228 C CA . ALA B 1 39 ? -28.698 58.421 -22.721 1.000 31.318 33 ALA A CA 1
ATOM 2229 C C . ALA B 1 39 ? -29.021 57.315 -23.727 1.000 33.046 33 ALA A C 1
ATOM 2230 O O . ALA B 1 39 ? -30.030 56.626 -23.562 1.000 34.486 33 ALA A O 1
ATOM 2232 N N . ALA B 1 40 ? -28.165 57.130 -24.746 1.000 32.237 34 ALA A N 1
ATOM 2233 C CA . ALA B 1 40 ? -28.410 56.119 -25.762 1.000 32.933 34 ALA A CA 1
ATOM 2234 C C . ALA B 1 40 ? -28.102 54.700 -25.287 1.000 28.983 34 ALA A C 1
ATOM 2235 O O . ALA B 1 40 ? -28.512 53.775 -25.970 1.000 28.627 34 ALA A O 1
ATOM 2237 N N . TRP B 1 41 ? -27.402 54.487 -24.162 1.000 27.329 35 TRP A N 1
ATOM 2238 C CA . TRP B 1 41 ? -27.117 53.122 -23.722 1.000 25.316 35 TRP A CA 1
ATOM 2239 C C . TRP B 1 41 ? -28.419 52.383 -23.385 1.000 30.740 35 TRP A C 1
ATOM 2240 O O . TRP B 1 41 ? -29.326 52.929 -22.750 1.000 29.810 35 TRP A O 1
ATOM 2251 N N . ASP B 1 42 ? -28.494 51.129 -23.832 1.000 27.688 36 ASP A N 1
ATOM 2252 C CA . ASP B 1 42 ? -29.556 50.217 -23.452 1.000 30.487 36 ASP A CA 1
ATOM 2253 C C . ASP B 1 42 ? -29.649 50.200 -21.927 1.000 30.792 36 ASP A C 1
ATOM 2254 O O . ASP B 1 42 ? -28.684 49.822 -21.260 1.000 28.447 36 ASP A O 1
ATOM 2259 N N . PRO B 1 43 ? -30.760 50.658 -21.306 1.000 31.501 37 PRO A N 1
ATOM 2260 C CA . PRO B 1 43 ? -30.795 50.827 -19.845 1.000 32.178 37 PRO A CA 1
ATOM 2261 C C . PRO B 1 43 ? -30.623 49.529 -19.048 1.000 28.943 37 PRO A C 1
ATOM 2262 O O . PRO B 1 43 ? -29.939 49.551 -18.032 1.000 29.476 37 PRO A O 1
ATOM 2266 N N . ILE B 1 44 ? -31.182 48.403 -19.518 1.000 29.017 38 ILE A N 1
ATOM 2267 C CA . ILE B 1 44 ? -31.065 47.137 -18.809 1.000 32.007 38 ILE A CA 1
ATOM 2268 C C . ILE B 1 44 ? -29.612 46.632 -18.825 1.000 31.318 38 ILE A C 1
ATOM 2269 O O . ILE B 1 44 ? -29.146 46.012 -17.880 1.000 29.702 38 ILE A O 1
ATOM 2274 N N . PHE B 1 45 ? -28.924 46.893 -19.931 1.000 28.717 39 PHE A N 1
ATOM 2275 C CA . PHE B 1 45 ? -27.517 46.570 -20.086 1.000 29.899 39 PHE A CA 1
ATOM 2276 C C . PHE B 1 45 ? -26.703 47.221 -18.970 1.000 25.688 39 PHE A C 1
ATOM 2277 O O . PHE B 1 45 ? -26.005 46.543 -18.205 1.000 26.552 39 PHE A O 1
ATOM 2285 N N . VAL B 1 46 ? -26.837 48.536 -18.873 1.000 24.843 40 VAL A N 1
ATOM 2286 C CA . VAL B 1 46 ? -26.118 49.348 -17.889 1.000 26.495 40 VAL A CA 1
ATOM 2287 C C . VAL B 1 46 ? -26.494 48.937 -16.464 1.000 27.565 40 VAL A C 1
ATOM 2288 O O . VAL B 1 46 ? -25.617 48.729 -15.613 1.000 27.768 40 VAL A O 1
ATOM 2292 N N . GLN B 1 47 ? -27.797 48.800 -16.193 1.000 27.454 41 GLN A N 1
ATOM 2293 C CA . GLN B 1 47 ? -28.276 48.501 -14.845 1.000 29.692 41 GLN A CA 1
ATOM 2294 C C . GLN B 1 47 ? -27.696 47.188 -14.336 1.000 27.012 41 GLN A C 1
ATOM 2295 O O . GLN B 1 47 ? -27.291 47.099 -13.167 1.000 30.065 41 GLN A O 1
ATOM 2301 N N . THR B 1 48 ? -27.670 46.177 -15.214 1.000 29.605 42 THR A N 1
ATOM 2302 C CA . THR B 1 48 ? -27.169 44.865 -14.878 1.000 29.711 42 THR A CA 1
ATOM 2303 C C . THR B 1 48 ? -25.684 44.921 -14.499 1.000 30.969 42 THR A C 1
ATOM 2304 O O . THR B 1 48 ? -25.237 44.231 -13.581 1.000 27.983 42 THR A O 1
ATOM 2308 N N . LEU B 1 49 ? -24.888 45.685 -15.261 1.000 29.241 43 LEU A N 1
ATOM 2309 C CA . LEU B 1 49 ? -23.454 45.724 -15.015 1.000 24.868 43 LEU A CA 1
ATOM 2310 C C . LEU B 1 49 ? -23.155 46.430 -13.690 1.000 26.885 43 LEU A C 1
ATOM 2311 O O . LEU B 1 49 ? -22.112 46.184 -13.091 1.000 25.811 43 LEU A O 1
ATOM 2316 N N . THR B 1 50 ? -24.048 47.326 -13.241 1.000 25.736 44 THR A N 1
ATOM 2317 C CA . THR B 1 50 ? -23.851 48.055 -11.996 1.000 26.397 44 THR A CA 1
ATOM 2318 C C . THR B 1 50 ? -23.935 47.117 -10.800 1.000 29.955 44 THR A C 1
ATOM 2319 O O . THR B 1 50 ? -23.509 47.497 -9.720 1.000 29.241 44 THR A O 1
ATOM 2323 N N . LYS B 1 51 ? -24.417 45.888 -11.017 1.000 30.485 45 LYS A N 1
ATOM 2324 C CA . LYS B 1 51 ? -24.477 44.920 -9.939 1.000 36.805 45 LYS A CA 1
ATOM 2325 C C . LYS B 1 51 ? -23.083 44.463 -9.523 1.000 36.903 45 LYS A C 1
ATOM 2326 O O . LYS B 1 51 ? -22.959 43.998 -8.400 1.000 38.548 45 LYS A O 1
ATOM 2332 N N . THR B 1 52 ? -22.104 44.470 -10.449 1.000 32.551 46 THR A N 1
ATOM 2333 C CA . THR B 1 52 ? -20.785 43.899 -10.207 1.000 32.777 46 THR A CA 1
ATOM 2334 C C . THR B 1 52 ? -19.669 44.935 -10.323 1.000 34.033 46 THR A C 1
ATOM 2335 O O . THR B 1 52 ? -18.548 44.682 -9.879 1.000 29.045 46 THR A O 1
ATOM 2339 N N . HIS B 1 53 ? -19.957 46.056 -11.005 1.000 32.022 47 HIS A N 1
ATOM 2340 C CA . HIS B 1 53 ? -18.936 46.983 -11.448 1.000 29.516 47 HIS A CA 1
ATOM 2341 C C . HIS B 1 53 ? -19.379 48.404 -11.165 1.000 28.026 47 HIS A C 1
ATOM 2342 O O . HIS B 1 53 ? -20.567 48.694 -11.138 1.000 29.113 47 HIS A O 1
ATOM 2349 N N . GLN B 1 54 ? -18.393 49.281 -11.001 1.000 27.239 48 GLN A N 1
ATOM 2350 C CA . GLN B 1 54 ? -18.619 50.714 -11.079 1.000 26.634 48 GLN A CA 1
ATOM 2351 C C . GLN B 1 54 ? -18.650 51.161 -12.551 1.000 26.582 48 GLN A C 1
ATOM 2352 O O . GLN B 1 54 ? -17.615 51.264 -13.193 1.000 26.451 48 GLN A O 1
ATOM 2358 N N . VAL B 1 55 ? -19.826 51.524 -13.050 1.000 24.048 49 VAL A N 1
ATOM 2359 C CA . VAL B 1 55 ? -20.056 51.725 -14.467 1.000 26.299 49 VAL A CA 1
ATOM 2360 C C . VAL B 1 55 ? -20.049 53.222 -14.729 1.000 24.648 49 VAL A C 1
ATOM 2361 O O . VAL B 1 55 ? -20.758 53.993 -14.074 1.000 25.029 49 VAL A O 1
ATOM 2365 N N . ILE B 1 56 ? -19.181 53.617 -15.649 1.000 24.461 50 ILE A N 1
ATOM 2366 C CA . ILE B 1 56 ? -19.017 55.008 -16.020 1.000 24.479 50 ILE A CA 1
ATOM 2367 C C . ILE B 1 56 ? -19.530 55.169 -17.440 1.000 23.503 50 ILE A C 1
ATOM 2368 O O . ILE B 1 56 ? -18.992 54.558 -18.360 1.000 22.385 50 ILE A O 1
ATOM 2373 N N . ILE B 1 57 ? -20.553 56.003 -17.593 1.000 22.668 51 ILE A N 1
ATOM 2374 C CA . ILE B 1 57 ? -20.998 56.449 -18.903 1.000 24.388 51 ILE A CA 1
ATOM 2375 C C . ILE B 1 57 ? -20.880 57.970 -18.970 1.000 23.651 51 ILE A C 1
ATOM 2376 O O . ILE B 1 57 ? -20.809 58.672 -17.946 1.000 25.065 51 ILE A O 1
ATOM 2381 N N . TYR B 1 58 ? -20.810 58.475 -20.193 1.000 23.001 52 TYR A N 1
ATOM 2382 C CA . TYR B 1 58 ? -20.628 59.896 -20.410 1.000 23.512 52 TYR A CA 1
ATOM 2383 C C . TYR B 1 58 ? -21.065 60.310 -21.808 1.000 24.196 52 TYR A C 1
ATOM 2384 O O . TYR B 1 58 ? -21.283 59.489 -22.704 1.000 25.324 52 TYR A O 1
ATOM 2393 N N . ASP B 1 59 ? -21.192 61.625 -21.953 1.000 24.293 53 ASP A N 1
ATOM 2394 C CA . ASP B 1 59 ? -21.507 62.266 -23.210 1.000 25.407 53 ASP A CA 1
ATOM 2395 C C . ASP B 1 59 ? -20.197 62.702 -23.855 1.000 27.378 53 ASP A C 1
ATOM 2396 O O . ASP B 1 59 ? -19.528 63.593 -23.330 1.000 25.447 53 ASP A O 1
ATOM 2401 N N . ASN B 1 60 ? -19.830 62.116 -25.010 1.000 21.384 54 ASN A N 1
ATOM 2402 C CA . ASN B 1 60 ? -18.740 62.672 -25.784 1.000 23.733 54 ASN A CA 1
ATOM 2403 C C . ASN B 1 60 ? -19.029 64.146 -26.117 1.000 22.377 54 ASN A C 1
ATOM 2404 O O . ASN B 1 60 ? -20.191 64.587 -26.257 1.000 23.056 54 ASN A O 1
ATOM 2409 N N . ARG B 1 61 ? -17.962 64.895 -26.339 1.000 23.048 55 ARG A N 1
ATOM 2410 C CA . ARG B 1 61 ? -18.121 66.253 -26.834 1.000 26.769 55 ARG A CA 1
ATOM 2411 C C . ARG B 1 61 ? -19.020 66.277 -28.070 1.000 26.563 55 ARG A C 1
ATOM 2412 O O . ARG B 1 61 ? -18.933 65.417 -28.935 1.000 25.481 55 ARG A O 1
ATOM 2420 N N . GLY B 1 62 ? -19.901 67.277 -28.120 1.000 27.268 56 GLY A N 1
ATOM 2421 C CA . GLY B 1 62 ? -20.883 67.390 -29.174 1.000 28.337 56 GLY A CA 1
ATOM 2422 C C . GLY B 1 62 ? -22.205 66.692 -28.871 1.000 26.626 56 GLY A C 1
ATOM 2423 O O . GLY B 1 62 ? -23.146 66.851 -29.648 1.000 30.285 56 GLY A O 1
ATOM 2424 N N . THR B 1 63 ? -22.294 65.912 -27.791 1.000 23.467 57 THR A N 1
ATOM 2425 C CA . THR B 1 63 ? -23.506 65.162 -27.527 1.000 25.855 57 THR A CA 1
ATOM 2426 C C . THR B 1 63 ? -24.030 65.493 -26.143 1.000 23.475 57 THR A C 1
ATOM 2427 O O . THR B 1 63 ? -23.299 65.968 -25.265 1.000 26.317 57 THR A O 1
ATOM 2431 N N . GLY B 1 64 ? -25.309 65.195 -25.958 1.000 23.231 58 GLY A N 1
ATOM 2432 C CA . GLY B 1 64 ? -25.938 65.250 -24.648 1.000 25.967 58 GLY A CA 1
ATOM 2433 C C . GLY B 1 64 ? -25.800 66.602 -23.946 1.000 27.305 58 GLY A C 1
ATOM 2434 O O . GLY B 1 64 ? -26.192 67.626 -24.511 1.000 28.223 58 GLY A O 1
ATOM 2435 N N . LEU B 1 65 ? -25.251 66.572 -22.724 1.000 28.667 59 LEU A N 1
ATOM 2436 C CA . LEU B 1 65 ? -25.056 67.754 -21.889 1.000 28.474 59 LEU A CA 1
ATOM 2437 C C . LEU B 1 65 ? -23.615 68.233 -21.908 1.000 32.313 59 LEU A C 1
ATOM 2438 O O . LEU B 1 65 ? -23.280 69.183 -21.197 1.000 30.842 59 LEU A O 1
ATOM 2443 N N . SER B 1 66 ? -22.762 67.597 -22.722 1.000 28.596 60 SER A N 1
ATOM 2444 C CA . SER B 1 66 ? -21.382 68.031 -22.813 1.000 26.855 60 SER A CA 1
ATOM 2445 C C . SER B 1 66 ? -21.313 69.291 -23.680 1.000 28.850 60 SER A C 1
ATOM 2446 O O . SER B 1 66 ? -22.223 69.529 -24.460 1.000 31.383 60 SER A O 1
ATOM 2449 N N . ASP B 1 67 ? -20.205 70.045 -23.581 1.000 27.246 61 ASP A N 1
ATOM 2450 C CA . ASP B 1 67 ? -19.872 71.130 -24.500 1.000 28.993 61 ASP A CA 1
ATOM 2451 C C . ASP B 1 67 ? -19.774 70.593 -25.934 1.000 30.190 61 ASP A C 1
ATOM 2452 O O . ASP B 1 67 ? -19.444 69.411 -26.163 1.000 29.010 61 ASP A O 1
ATOM 2457 N N . LYS B 1 68 ? -20.078 71.473 -26.898 1.000 28.070 62 LYS A N 1
ATOM 2458 C CA . LYS B 1 68 ? -20.220 71.106 -28.297 1.000 31.389 62 LYS A CA 1
ATOM 2459 C C . LYS B 1 68 ? -19.476 72.110 -29.168 1.000 32.805 62 LYS A C 1
ATOM 2460 O O . LYS B 1 68 ? -20.097 72.760 -30.012 1.000 29.950 62 LYS A O 1
ATOM 2466 N N . PRO B 1 69 ? -18.121 72.215 -29.037 1.000 34.443 63 PRO A N 1
ATOM 2467 C CA . PRO B 1 69 ? -17.313 73.082 -29.896 1.000 34.170 63 PRO A CA 1
ATOM 2468 C C . PRO B 1 69 ? -17.422 72.703 -31.374 1.000 36.644 63 PRO A C 1
ATOM 2469 O O . PRO B 1 69 ? -17.456 71.513 -31.737 1.000 31.856 63 PRO A O 1
ATOM 2473 N N . ASP B 1 70 ? -17.511 73.725 -32.246 1.000 34.665 64 ASP A N 1
ATOM 2474 C CA . ASP B 1 70 ? -17.660 73.459 -33.669 1.000 36.329 64 ASP A CA 1
ATOM 2475 C C . ASP B 1 70 ? -16.286 73.512 -34.327 1.000 35.908 64 ASP A C 1
ATOM 2476 O O . ASP B 1 70 ? -15.906 74.501 -34.940 1.000 31.815 64 ASP A O 1
ATOM 2481 N N . MET B 1 71 ? -15.581 72.391 -34.267 1.000 30.649 65 MET A N 1
ATOM 2482 C CA . MET B 1 71 ? -14.212 72.271 -34.740 1.000 36.734 65 MET A CA 1
ATOM 2483 C C . MET B 1 71 ? -14.055 70.816 -35.164 1.000 31.262 65 MET A C 1
ATOM 2484 O O . MET B 1 71 ? -14.853 69.983 -34.729 1.000 31.587 65 MET A O 1
ATOM 2489 N N . PRO B 1 72 ? -13.083 70.467 -36.035 1.000 29.950 66 PRO A N 1
ATOM 2490 C CA . PRO B 1 72 ? -12.894 69.073 -36.423 1.000 27.515 66 PRO A CA 1
ATOM 2491 C C . PRO B 1 72 ? -12.673 68.203 -35.195 1.000 28.372 66 PRO A C 1
ATOM 2492 O O . PRO B 1 72 ? -11.972 68.597 -34.267 1.000 26.200 66 PRO A O 1
ATOM 2496 N N . TYR B 1 73 ? -13.298 67.017 -35.200 1.000 25.784 67 TYR A N 1
ATOM 2497 C CA . TYR B 1 73 ? -13.116 66.046 -34.134 1.000 23.105 67 TYR A CA 1
ATOM 2498 C C . TYR B 1 73 ? -12.232 64.919 -34.675 1.000 25.917 67 TYR A C 1
ATOM 2499 O O . TYR B 1 73 ? -11.968 64.815 -35.883 1.000 29.134 67 TYR A O 1
ATOM 2508 N N . SER B 1 74 ? -11.794 64.017 -33.790 1.000 25.088 68 SER A N 1
ATOM 2509 C CA . SER B 1 74 ? -11.016 62.859 -34.221 1.000 23.798 68 SER A CA 1
ATOM 2510 C C . SER B 1 74 ? -11.076 61.823 -33.105 1.000 24.332 68 SER A C 1
ATOM 2511 O O . SER B 1 74 ? -11.419 62.135 -31.938 1.000 22.233 68 SER A O 1
ATOM 2514 N N . ILE B 1 75 ? -10.718 60.596 -33.497 1.000 22.695 69 ILE A N 1
ATOM 2515 C CA . ILE B 1 75 ? -10.658 59.490 -32.555 1.000 20.905 69 ILE A CA 1
ATOM 2516 C C . ILE B 1 75 ? -9.587 59.797 -31.505 1.000 22.034 69 ILE A C 1
ATOM 2517 O O . ILE B 1 75 ? -9.839 59.566 -30.322 1.000 21.283 69 ILE A O 1
ATOM 2522 N N . ALA B 1 76 ? -8.448 60.403 -31.922 1.000 22.194 70 ALA A N 1
ATOM 2523 C CA . ALA B 1 76 ? -7.395 60.740 -30.970 1.000 23.640 70 ALA A CA 1
ATOM 2524 C C . ALA B 1 76 ? -7.911 61.717 -29.910 1.000 23.740 70 ALA A C 1
ATOM 2525 O O . ALA B 1 76 ? -7.600 61.582 -28.724 1.000 23.424 70 ALA A O 1
ATOM 2527 N N . MET B 1 77 ? -8.722 62.693 -30.325 1.000 22.839 71 MET A N 1
ATOM 2528 C CA . MET B 1 77 ? -9.238 63.691 -29.416 1.000 24.002 71 MET A CA 1
ATOM 2529 C C . MET B 1 77 ? -10.255 63.072 -28.453 1.000 22.001 71 MET A C 1
ATOM 2530 O O . MET B 1 77 ? -10.234 63.373 -27.272 1.000 20.772 71 MET A O 1
ATOM 2535 N N . PHE B 1 78 ? -11.162 62.205 -28.955 1.000 21.705 72 PHE A N 1
ATOM 2536 C CA . PHE B 1 78 ? -12.108 61.499 -28.118 1.000 21.958 72 PHE A CA 1
ATOM 2537 C C . PHE B 1 78 ? -11.393 60.611 -27.073 1.000 21.788 72 PHE A C 1
ATOM 2538 O O . PHE B 1 78 ? -11.836 60.500 -25.929 1.000 22.735 72 PHE A O 1
ATOM 2546 N N . ALA B 1 79 ? -10.322 59.935 -27.464 1.000 20.948 73 ALA A N 1
ATOM 2547 C CA . ALA B 1 79 ? -9.547 59.123 -26.542 1.000 21.339 73 ALA A CA 1
ATOM 2548 C C . ALA B 1 79 ? -8.886 59.978 -25.443 1.000 19.903 73 ALA A C 1
ATOM 2549 O O . ALA B 1 79 ? -8.932 59.625 -24.272 1.000 20.524 73 ALA A O 1
ATOM 2551 N N . SER B 1 80 ? -8.366 61.157 -25.819 1.000 22.444 74 SER A N 1
ATOM 2552 C CA . SER B 1 80 ? -7.782 62.091 -24.866 1.000 23.970 74 SER A CA 1
ATOM 2553 C C . SER B 1 80 ? -8.823 62.573 -23.857 1.000 26.335 74 SER A C 1
ATOM 2554 O O . SER B 1 80 ? -8.550 62.628 -22.667 1.000 23.968 74 SER A O 1
ATOM 2557 N N . ASP B 1 81 ? -10.043 62.863 -24.325 1.000 24.874 75 ASP A N 1
ATOM 2558 C CA . ASP B 1 81 ? -11.149 63.199 -23.450 1.000 25.270 75 ASP A CA 1
ATOM 2559 C C . ASP B 1 81 ? -11.421 62.079 -22.435 1.000 23.622 75 ASP A C 1
ATOM 2560 O O . ASP B 1 81 ? -11.662 62.358 -21.251 1.000 23.479 75 ASP A O 1
ATOM 2565 N N . ALA B 1 82 ? -11.492 60.814 -22.889 1.000 23.544 76 ALA A N 1
ATOM 2566 C CA . ALA B 1 82 ? -11.762 59.695 -21.994 1.000 21.917 76 ALA A CA 1
ATOM 2567 C C . ALA B 1 82 ? -10.669 59.582 -20.930 1.000 22.538 76 ALA A C 1
ATOM 2568 O O . ALA B 1 82 ? -10.966 59.316 -19.773 1.000 24.109 76 ALA A O 1
ATOM 2570 N N . VAL B 1 83 ? -9.400 59.751 -21.319 1.000 24.147 77 VAL A N 1
ATOM 2571 C CA . VAL B 1 83 ? -8.324 59.662 -20.354 1.000 25.341 77 VAL A CA 1
ATOM 2572 C C . VAL B 1 83 ? -8.450 60.787 -19.336 1.000 24.660 77 VAL A C 1
ATOM 2573 O O . VAL B 1 83 ? -8.217 60.559 -18.154 1.000 26.190 77 VAL A O 1
ATOM 2577 N N . GLY B 1 84 ? -8.765 61.994 -19.805 1.000 26.269 78 GLY A N 1
ATOM 2578 C CA . GLY B 1 84 ? -8.985 63.137 -18.928 1.000 27.386 78 GLY A CA 1
ATOM 2579 C C . GLY B 1 84 ? -10.153 62.903 -17.972 1.000 27.354 78 GLY A C 1
ATOM 2580 O O . GLY B 1 84 ? -10.089 63.296 -16.817 1.000 30.441 78 GLY A O 1
ATOM 2581 N N . LEU B 1 85 ? -11.184 62.171 -18.418 1.000 26.638 79 LEU A N 1
ATOM 2582 C CA . LEU B 1 85 ? -12.259 61.788 -17.519 1.000 26.826 79 LEU A CA 1
ATOM 2583 C C . LEU B 1 85 ? -11.729 60.829 -16.463 1.000 26.295 79 LEU A C 1
ATOM 2584 O O . LEU B 1 85 ? -12.001 61.020 -15.268 1.000 27.048 79 LEU A O 1
ATOM 2589 N N . LEU B 1 86 ? -10.944 59.811 -16.858 1.000 24.250 80 LEU A N 1
ATOM 2590 C CA . LEU B 1 86 ? -10.448 58.864 -15.871 1.000 25.287 80 LEU A CA 1
ATOM 2591 C C . LEU B 1 86 ? -9.550 59.585 -14.863 1.000 26.625 80 LEU A C 1
ATOM 2592 O O . LEU B 1 86 ? -9.502 59.224 -13.688 1.000 25.781 80 LEU A O 1
ATOM 2597 N N . ASP B 1 87 ? -8.817 60.577 -15.349 1.000 26.899 81 ASP A N 1
ATOM 2598 C CA . ASP B 1 87 ? -7.902 61.333 -14.505 1.000 29.497 81 ASP A CA 1
ATOM 2599 C C . ASP B 1 87 ? -8.656 62.103 -13.424 1.000 28.658 81 ASP A C 1
ATOM 2600 O O . ASP B 1 87 ? -8.244 62.078 -12.272 1.000 29.271 81 ASP A O 1
ATOM 2605 N N . ALA B 1 88 ? -9.763 62.733 -13.815 1.000 29.556 82 ALA A N 1
ATOM 2606 C CA . ALA B 1 88 ? -10.638 63.483 -12.928 1.000 27.676 82 ALA A CA 1
ATOM 2607 C C . ALA B 1 88 ? -11.261 62.583 -11.869 1.000 30.975 82 ALA A C 1
ATOM 2608 O O . ALA B 1 88 ? -11.385 62.972 -10.696 1.000 29.855 82 ALA A O 1
ATOM 2610 N N . LEU B 1 89 ? -11.646 61.370 -12.296 1.000 26.572 83 LEU A N 1
ATOM 2611 C CA . LEU B 1 89 ? -12.265 60.389 -11.430 1.000 28.629 83 LEU A CA 1
ATOM 2612 C C . LEU B 1 89 ? -11.189 59.677 -10.605 1.000 27.267 83 LEU A C 1
ATOM 2613 O O . LEU B 1 89 ? -11.504 58.799 -9.819 1.000 29.670 83 LEU A O 1
ATOM 2618 N N . ASN B 1 90 ? -9.921 60.014 -10.809 1.000 27.000 84 ASN A N 1
ATOM 2619 C CA . ASN B 1 90 ? -8.832 59.393 -10.084 1.000 32.824 84 ASN A CA 1
ATOM 2620 C C . ASN B 1 90 ? -8.850 57.877 -10.270 1.000 33.198 84 ASN A C 1
ATOM 2621 O O . ASN B 1 90 ? -8.616 57.120 -9.330 1.000 30.729 84 ASN A O 1
ATOM 2626 N N . ILE B 1 91 ? -9.098 57.417 -11.510 1.000 28.908 85 ILE A N 1
ATOM 2627 C CA . ILE B 1 91 ? -9.066 55.993 -11.842 1.000 27.950 85 ILE A CA 1
ATOM 2628 C C . ILE B 1 91 ? -7.800 55.705 -12.642 1.000 28.735 85 ILE A C 1
ATOM 2629 O O . ILE B 1 91 ? -7.713 56.105 -13.807 1.000 27.451 85 ILE A O 1
ATOM 2634 N N . PRO B 1 92 ? -6.808 54.987 -12.070 1.000 29.405 86 PRO A N 1
ATOM 2635 C CA . PRO B 1 92 ? -5.577 54.640 -12.796 1.000 28.806 86 PRO A CA 1
ATOM 2636 C C . PRO B 1 92 ? -5.806 53.760 -14.040 1.000 25.642 86 PRO A C 1
ATOM 2637 O O . PRO B 1 92 ? -5.163 53.975 -15.064 1.000 24.640 86 PRO A O 1
ATOM 2641 N N . ARG B 1 93 ? -6.756 52.813 -13.954 1.000 27.514 87 ARG A N 1
ATOM 2642 C CA . ARG B 1 93 ? -6.941 51.732 -14.933 1.000 26.957 87 ARG A CA 1
ATOM 2643 C C . ARG B 1 93 ? -8.420 51.328 -14.935 1.000 26.245 87 ARG A C 1
ATOM 2644 O O . ARG B 1 93 ? -8.983 51.077 -13.878 1.000 25.342 87 ARG A O 1
ATOM 2652 N N . ALA B 1 94 ? -9.071 51.258 -16.111 1.000 24.743 88 ALA A N 1
ATOM 2653 C CA . ALA B 1 94 ? -10.446 50.795 -16.198 1.000 23.407 88 ALA A CA 1
ATOM 2654 C C . ALA B 1 94 ? -10.572 49.706 -17.242 1.000 22.096 88 ALA A C 1
ATOM 2655 O O . ALA B 1 94 ? -9.873 49.722 -18.254 1.000 23.584 88 ALA A O 1
ATOM 2657 N N . HIS B 1 95 ? -11.614 48.888 -17.074 1.000 21.790 89 HIS A N 1
ATOM 2658 C CA . HIS B 1 95 ? -12.075 48.027 -18.147 1.000 22.192 89 HIS A CA 1
ATOM 2659 C C . HIS B 1 95 ? -12.822 48.931 -19.117 1.000 23.618 89 HIS A C 1
ATOM 2660 O O . HIS B 1 95 ? -13.496 49.854 -18.676 1.000 24.501 89 HIS A O 1
ATOM 2667 N N . VAL B 1 96 ? -12.596 48.767 -20.411 1.000 23.246 90 VAL A N 1
ATOM 2668 C CA . VAL B 1 96 ? -13.153 49.690 -21.395 1.000 23.914 90 VAL A CA 1
ATOM 2669 C C . VAL B 1 96 ? -13.925 48.930 -22.451 1.000 22.916 90 VAL A C 1
ATOM 2670 O O . VAL B 1 96 ? -13.350 48.088 -23.135 1.000 24.039 90 VAL A O 1
ATOM 2674 N N . PHE B 1 97 ? -15.213 49.272 -22.569 1.000 21.953 91 PHE A N 1
ATOM 2675 C CA . PHE B 1 97 ? -16.095 48.749 -23.602 1.000 21.149 91 PHE A CA 1
ATOM 2676 C C . PHE B 1 97 ? -16.564 49.886 -24.492 1.000 21.199 91 PHE A C 1
ATOM 2677 O O . PHE B 1 97 ? -17.259 50.786 -24.026 1.000 20.825 91 PHE A O 1
ATOM 2685 N N . GLY B 1 98 ? -16.263 49.755 -25.784 1.000 19.764 92 GLY A N 1
ATOM 2686 C CA . GLY B 1 98 ? -16.677 50.727 -26.772 1.000 21.760 92 GLY A CA 1
ATOM 2687 C C . GLY B 1 98 ? -17.484 50.068 -27.880 1.000 23.267 92 GLY A C 1
ATOM 2688 O O . GLY B 1 98 ? -17.097 48.988 -28.362 1.000 21.057 92 GLY A O 1
ATOM 2689 N N . VAL B 1 99 ? -18.564 50.747 -28.298 1.000 23.113 93 VAL A N 1
ATOM 2690 C CA . VAL B 1 99 ? -19.370 50.297 -29.431 1.000 25.464 93 VAL A CA 1
ATOM 2691 C C . VAL B 1 99 ? -19.225 51.202 -30.656 1.000 23.871 93 VAL A C 1
ATOM 2692 O O . VAL B 1 99 ? -19.398 52.427 -30.606 1.000 24.700 93 VAL A O 1
ATOM 2696 N N . SER B 1 100 ? -18.911 50.551 -31.774 1.000 23.220 94 SER A N 1
ATOM 2697 C CA . SER B 1 100 ? -18.826 51.160 -33.083 1.000 23.479 94 SER A CA 1
ATOM 2698 C C . SER B 1 100 ? -17.782 52.274 -33.087 1.000 23.292 94 SER A C 1
ATOM 2699 O O . SER B 1 100 ? -16.612 51.980 -32.884 1.000 21.000 94 SER A O 1
ATOM 2702 N N . MET B 1 101 ? -18.139 53.548 -33.329 1.000 22.496 95 MET A N 1
ATOM 2703 C CA . MET B 1 101 ? -17.119 54.591 -33.171 1.000 25.092 95 MET A CA 1
ATOM 2704 C C . MET B 1 101 ? -16.510 54.556 -31.747 1.000 18.890 95 MET A C 1
ATOM 2705 O O . MET B 1 101 ? -15.326 54.833 -31.542 1.000 21.141 95 MET A O 1
ATOM 2710 N N . GLY B 1 102 ? -17.293 54.172 -30.740 1.000 21.180 96 GLY A N 1
ATOM 2711 C CA . GLY B 1 102 ? -16.788 54.009 -29.379 1.000 20.908 96 GLY A CA 1
ATOM 2712 C C . GLY B 1 102 ? -15.718 52.902 -29.318 1.000 21.285 96 GLY A C 1
ATOM 2713 O O . GLY B 1 102 ? -14.808 52.929 -28.493 1.000 19.622 96 GLY A O 1
ATOM 2714 N N . GLY B 1 103 ? -15.878 51.877 -30.168 1.000 20.157 97 GLY A N 1
ATOM 2715 C CA . GLY B 1 103 ? -14.906 50.800 -30.269 1.000 19.767 97 GLY A CA 1
ATOM 2716 C C . GLY B 1 103 ? -13.644 51.278 -30.980 1.000 21.166 97 GLY A C 1
ATOM 2717 O O . GLY B 1 103 ? -12.572 50.803 -30.675 1.000 21.845 97 GLY A O 1
ATOM 2718 N N . MET B 1 104 ? -13.753 52.314 -31.834 1.000 19.657 98 MET A N 1
ATOM 2719 C CA . MET B 1 104 ? -12.566 52.908 -32.428 1.000 20.267 98 MET A CA 1
ATOM 2720 C C . MET B 1 104 ? -11.787 53.684 -31.350 1.000 23.256 98 MET A C 1
ATOM 2721 O O . MET B 1 104 ? -10.542 53.629 -31.302 1.000 20.278 98 MET A O 1
ATOM 2726 N N . ILE B 1 105 ? -12.529 54.433 -30.513 1.000 21.558 99 ILE A N 1
ATOM 2727 C CA . ILE B 1 105 ? -11.950 55.169 -29.382 1.000 21.817 99 ILE A CA 1
ATOM 2728 C C . ILE B 1 105 ? -11.265 54.173 -28.441 1.000 21.823 99 ILE A C 1
ATOM 2729 O O . ILE B 1 105 ? -10.150 54.414 -28.004 1.000 21.092 99 ILE A O 1
ATOM 2734 N N . ALA B 1 106 ? -11.881 52.990 -28.212 1.000 20.337 100 ALA A N 1
ATOM 2735 C CA . ALA B 1 106 ? -11.330 51.987 -27.307 1.000 20.639 100 ALA A CA 1
ATOM 2736 C C . ALA B 1 106 ? -10.023 51.430 -27.865 1.000 21.359 100 ALA A C 1
ATOM 2737 O O . ALA B 1 106 ? -9.080 51.166 -27.092 1.000 22.255 100 ALA A O 1
ATOM 2739 N N . GLN B 1 107 ? -9.971 51.209 -29.189 1.000 20.424 101 GLN A N 1
ATOM 2740 C CA . GLN B 1 107 ? -8.753 50.743 -29.832 1.000 21.291 101 GLN A CA 1
ATOM 2741 C C . GLN B 1 107 ? -7.624 51.754 -29.646 1.000 22.296 101 GLN A C 1
ATOM 2742 O O . GLN B 1 107 ? -6.488 51.383 -29.333 1.000 23.114 101 GLN A O 1
ATOM 2748 N N . GLU B 1 108 ? -7.947 53.021 -29.867 1.000 22.090 102 GLU A N 1
ATOM 2749 C CA . GLU B 1 108 ? -6.991 54.115 -29.713 1.000 24.025 102 GLU A CA 1
ATOM 2750 C C . GLU B 1 108 ? -6.443 54.212 -28.290 1.000 22.972 102 GLU A C 1
ATOM 2751 O O . GLU B 1 108 ? -5.241 54.388 -28.112 1.000 25.519 102 GLU A O 1
ATOM 2757 N N . LEU B 1 109 ? -7.324 54.087 -27.289 1.000 22.325 103 LEU A N 1
ATOM 2758 C CA . LEU B 1 109 ? -6.951 53.973 -25.884 1.000 23.211 103 LEU A CA 1
ATOM 2759 C C . LEU B 1 109 ? -6.021 52.791 -25.617 1.000 25.501 103 LEU A C 1
ATOM 2760 O O . LEU B 1 109 ? -5.037 52.935 -24.892 1.000 23.809 103 LEU A O 1
ATOM 2765 N N . ALA B 1 110 ? -6.360 51.600 -26.138 1.000 23.170 104 ALA A N 1
ATOM 2766 C CA . ALA B 1 110 ? -5.542 50.422 -25.908 1.000 24.136 104 ALA A CA 1
ATOM 2767 C C . ALA B 1 110 ? -4.118 50.557 -26.495 1.000 23.226 104 ALA A C 1
ATOM 2768 O O . ALA B 1 110 ? -3.168 49.963 -25.985 1.000 24.284 104 ALA A O 1
ATOM 2770 N N . ILE B 1 111 ? -3.972 51.281 -27.601 1.000 21.819 105 ILE A N 1
ATOM 2771 C CA . ILE B 1 111 ? -2.706 51.437 -28.316 1.000 24.062 105 ILE A CA 1
ATOM 2772 C C . ILE B 1 111 ? -1.883 52.595 -27.742 1.000 25.324 105 ILE A C 1
ATOM 2773 O O . ILE B 1 111 ? -0.684 52.442 -27.498 1.000 25.004 105 ILE A O 1
ATOM 2778 N N . HIS B 1 112 ? -2.528 53.730 -27.486 1.000 25.939 106 HIS A N 1
ATOM 2779 C CA . HIS B 1 112 ? -1.826 54.967 -27.120 1.000 28.774 106 HIS A CA 1
ATOM 2780 C C . HIS B 1 112 ? -1.809 55.254 -25.613 1.000 27.624 106 HIS A C 1
ATOM 2781 O O . HIS B 1 112 ? -0.976 56.056 -25.191 1.000 24.157 106 HIS A O 1
ATOM 2788 N N . TYR B 1 113 ? -2.702 54.637 -24.822 1.000 24.602 107 TYR A N 1
ATOM 2789 C CA . TYR B 1 113 ? -2.769 54.807 -23.372 1.000 25.290 107 TYR A CA 1
ATOM 2790 C C . TYR B 1 113 ? -2.922 53.440 -22.712 1.000 24.274 107 TYR A C 1
ATOM 2791 O O . TYR B 1 113 ? -3.856 53.197 -21.943 1.000 21.936 107 TYR A O 1
ATOM 2800 N N . PRO B 1 114 ? -2.012 52.479 -23.003 1.000 23.421 108 PRO A N 1
ATOM 2801 C CA . PRO B 1 114 ? -2.173 51.109 -22.526 1.000 25.739 108 PRO A CA 1
ATOM 2802 C C . PRO B 1 114 ? -2.241 50.979 -21.004 1.000 29.167 108 PRO A C 1
ATOM 2803 O O . PRO B 1 114 ? -2.912 50.112 -20.453 1.000 26.526 108 PRO A O 1
ATOM 2807 N N . GLN B 1 115 ? -1.569 51.884 -20.305 1.000 27.562 109 GLN A N 1
ATOM 2808 C CA . GLN B 1 115 ? -1.503 51.791 -18.861 1.000 30.820 109 GLN A CA 1
ATOM 2809 C C . GLN B 1 115 ? -2.872 52.134 -18.243 1.000 28.239 109 GLN A C 1
ATOM 2810 O O . GLN B 1 115 ? -3.092 51.834 -17.065 1.000 25.515 109 GLN A O 1
ATOM 2816 N N . ARG B 1 116 ? -3.812 52.714 -19.029 1.000 24.808 110 ARG A N 1
ATOM 2817 C CA . ARG B 1 116 ? -5.118 53.120 -18.503 1.000 25.901 110 ARG A CA 1
ATOM 2818 C C . ARG B 1 116 ? -6.188 52.056 -18.752 1.000 26.306 110 ARG A C 1
ATOM 2819 O O . ARG B 1 116 ? -7.311 52.202 -18.252 1.000 23.825 110 ARG A O 1
ATOM 2827 N N . VAL B 1 117 ? -5.843 51.017 -19.540 1.000 22.650 111 VAL A N 1
ATOM 2828 C CA . VAL B 1 117 ? -6.805 50.007 -19.959 1.000 24.885 111 VAL A CA 1
ATOM 2829 C C . VAL B 1 117 ? -6.509 48.675 -19.257 1.000 25.148 111 VAL A C 1
ATOM 2830 O O . VAL B 1 117 ? -5.483 48.049 -19.488 1.000 28.430 111 VAL A O 1
ATOM 2834 N N . ALA B 1 118 ? -7.428 48.239 -18.404 1.000 23.428 112 ALA A N 1
ATOM 2835 C CA . ALA B 1 118 ? -7.259 47.010 -17.655 1.000 26.911 112 ALA A CA 1
ATOM 2836 C C . ALA B 1 118 ? -7.699 45.803 -18.475 1.000 28.808 112 ALA A C 1
ATOM 2837 O O . ALA B 1 118 ? -7.096 44.732 -18.403 1.000 36.536 112 ALA A O 1
ATOM 2839 N N . SER B 1 119 ? -8.835 45.944 -19.148 1.000 28.188 113 SER A N 1
ATOM 2840 C CA . SER B 1 119 ? -9.308 44.950 -20.103 1.000 27.130 113 SER A CA 1
ATOM 2841 C C . SER B 1 119 ? -10.057 45.717 -21.184 1.000 24.330 113 SER A C 1
ATOM 2842 O O . SER B 1 119 ? -10.415 46.875 -20.978 1.000 23.531 113 SER A O 1
ATOM 2845 N N . LEU B 1 120 ? -10.226 45.092 -22.345 1.000 22.435 114 LEU A N 1
ATOM 2846 C CA . LEU B 1 120 ? -10.677 45.786 -23.537 1.000 22.710 114 LEU A CA 1
ATOM 2847 C C . LEU B 1 120 ? -11.801 44.986 -24.182 1.000 22.767 114 LEU A C 1
ATOM 2848 O O . LEU B 1 120 ? -11.615 43.826 -24.546 1.000 22.736 114 LEU A O 1
ATOM 2853 N N . ILE B 1 121 ? -12.938 45.636 -24.392 1.000 21.591 115 ILE A N 1
ATOM 2854 C CA . ILE B 1 121 ? -14.039 45.029 -25.116 1.000 23.386 115 ILE A CA 1
ATOM 2855 C C . ILE B 1 121 ? -14.426 45.903 -26.308 1.000 23.624 115 ILE A C 1
ATOM 2856 O O . ILE B 1 121 ? -14.737 47.092 -26.168 1.000 21.858 115 ILE A O 1
ATOM 2861 N N . LEU B 1 122 ? -14.417 45.292 -27.508 1.000 20.396 116 LEU A N 1
ATOM 2862 C CA . LEU B 1 122 ? -14.666 46.005 -28.742 1.000 20.840 116 LEU A CA 1
ATOM 2863 C C . LEU B 1 122 ? -15.976 45.499 -29.345 1.000 23.686 116 LEU A C 1
ATOM 2864 O O . LEU B 1 122 ? -16.058 44.352 -29.809 1.000 23.897 116 LEU A O 1
ATOM 2869 N N . GLY B 1 123 ? -16.992 46.373 -29.369 1.000 21.084 117 GLY A N 1
ATOM 2870 C CA . GLY B 1 123 ? -18.295 46.005 -29.882 1.000 22.063 117 GLY A CA 1
ATOM 2871 C C . GLY B 1 123 ? -18.563 46.603 -31.255 1.000 22.485 117 GLY A C 1
ATOM 2872 O O . GLY B 1 123 ? -18.336 47.790 -31.486 1.000 23.176 117 GLY A O 1
ATOM 2873 N N . CYS B 1 124 ? -19.004 45.748 -32.188 1.000 23.290 118 CYS A N 1
ATOM 2874 C CA . CYS B 1 124 ? -19.369 46.119 -33.567 1.000 23.208 118 CYS A CA 1
ATOM 2875 C C . CYS B 1 124 ? -18.469 47.216 -34.168 1.000 23.644 118 CYS A C 1
ATOM 2876 O O . CYS B 1 124 ? -18.921 48.270 -34.624 1.000 22.735 118 CYS A O 1
ATOM 2879 N N . THR B 1 125 ? -17.156 46.967 -34.208 1.000 21.237 119 THR A N 1
ATOM 2880 C CA . THR B 1 125 ? -16.229 47.992 -34.645 1.000 22.738 119 THR A CA 1
ATOM 2881 C C . THR B 1 125 ? -15.234 47.425 -35.651 1.000 24.768 119 THR A C 1
ATOM 2882 O O . THR B 1 125 ? -15.339 46.276 -36.110 1.000 25.610 119 THR A O 1
ATOM 2886 N N . THR B 1 126 ? -14.296 48.278 -36.025 1.000 23.951 120 THR A N 1
ATOM 2887 C CA . THR B 1 126 ? -13.397 48.026 -37.129 1.000 26.462 120 THR A CA 1
ATOM 2888 C C . THR B 1 126 ? -12.097 48.792 -36.874 1.000 27.718 120 THR A C 1
ATOM 2889 O O . THR B 1 126 ? -12.148 49.910 -36.350 1.000 24.635 120 THR A O 1
ATOM 2893 N N . PRO B 1 127 ? -10.914 48.227 -37.228 1.000 27.899 121 PRO A N 1
ATOM 2894 C CA . PRO B 1 127 ? -9.669 49.009 -37.259 1.000 30.217 121 PRO A CA 1
ATOM 2895 C C . PRO B 1 127 ? -9.523 49.973 -38.433 1.000 34.518 121 PRO A C 1
ATOM 2896 O O . PRO B 1 127 ? -8.621 50.827 -38.448 1.000 36.024 121 PRO A O 1
ATOM 2900 N N . GLY B 1 128 ? -10.419 49.826 -39.417 1.000 33.637 122 GLY A N 1
ATOM 2901 C CA . GLY B 1 128 ? -10.335 50.605 -40.645 1.000 33.655 122 GLY A CA 1
ATOM 2902 C C . GLY B 1 128 ? -9.123 50.240 -41.507 1.000 27.870 122 GLY A C 1
ATOM 2903 O O . GLY B 1 128 ? -8.403 49.302 -41.195 1.000 24.704 122 GLY A O 1
ATOM 2904 N N . GLY B 1 129 ? -8.967 50.962 -42.630 1.000 32.895 123 GLY A N 1
ATOM 2905 C CA . GLY B 1 129 ? -7.889 50.760 -43.589 1.000 36.958 123 GLY A CA 1
ATOM 2906 C C . GLY B 1 129 ? -8.130 49.564 -44.520 1.000 35.247 123 GLY A C 1
ATOM 2907 O O . GLY B 1 129 ? -9.178 48.923 -44.494 1.000 27.404 123 GLY A O 1
ATOM 2908 N N . LYS B 1 130 ? -7.085 49.187 -45.255 1.000 36.166 124 LYS A N 1
ATOM 2909 C CA . LYS B 1 130 ? -7.186 48.271 -46.381 1.000 39.538 124 LYS A CA 1
ATOM 2910 C C . LYS B 1 130 ? -7.367 46.819 -45.942 1.000 36.906 124 LYS A C 1
ATOM 2911 O O . LYS B 1 130 ? -7.797 45.986 -46.742 1.000 36.498 124 LYS A O 1
ATOM 2917 N N . HIS B 1 131 ? -6.941 46.495 -44.721 1.000 33.348 125 HIS A N 1
ATOM 2918 C CA . HIS B 1 131 ? -7.073 45.148 -44.204 1.000 36.030 125 HIS A CA 1
ATOM 2919 C C . HIS B 1 131 ? -8.448 44.895 -43.566 1.000 32.293 125 HIS A C 1
ATOM 2920 O O . HIS B 1 131 ? -8.788 43.754 -43.268 1.000 38.029 125 HIS A O 1
ATOM 2927 N N . ALA B 1 132 ? -9.169 45.956 -43.243 1.000 31.453 126 ALA A N 1
ATOM 2928 C CA . ALA B 1 132 ? -10.512 45.828 -42.714 1.000 34.277 126 ALA A CA 1
ATOM 2929 C C . ALA B 1 132 ? -11.474 45.726 -43.902 1.000 34.125 126 ALA A C 1
ATOM 2930 O O . ALA B 1 132 ? -11.037 45.809 -45.047 1.000 40.464 126 ALA A O 1
ATOM 2932 N N . VAL B 1 133 ? -12.760 45.511 -43.615 1.000 29.446 127 VAL A N 1
ATOM 2933 C CA . VAL B 1 133 ? -13.752 45.239 -44.643 1.000 32.531 127 VAL A CA 1
ATOM 2934 C C . VAL B 1 133 ? -14.896 46.211 -44.419 1.000 38.615 127 VAL A C 1
ATOM 2935 O O . VAL B 1 133 ? -15.781 45.950 -43.597 1.000 37.421 127 VAL A O 1
ATOM 2939 N N . PRO B 1 134 ? -14.898 47.346 -45.141 1.000 31.826 128 PRO A N 1
ATOM 2940 C CA . PRO B 1 134 ? -15.996 48.291 -45.043 1.000 38.795 128 PRO A CA 1
ATOM 2941 C C . PRO B 1 134 ? -17.214 47.778 -45.794 1.000 38.290 128 PRO A C 1
ATOM 2942 O O . PRO B 1 134 ? -17.081 47.006 -46.764 1.000 37.929 128 PRO A O 1
ATOM 2946 N N . ALA B 1 135 ? -18.383 48.227 -45.335 1.000 36.498 129 ALA A N 1
ATOM 2947 C CA . ALA B 1 135 ? -19.632 48.110 -46.086 1.000 48.734 129 ALA A CA 1
ATOM 2948 C C . ALA B 1 135 ? -19.638 49.201 -47.147 1.000 48.150 129 ALA A C 1
ATOM 2949 O O . ALA B 1 135 ? -18.810 50.097 -47.076 1.000 41.918 129 ALA A O 1
ATOM 2951 N N . PRO B 1 136 ? -20.548 49.155 -48.148 1.000 51.017 130 PRO A N 1
ATOM 2952 C CA . PRO B 1 136 ? -20.642 50.229 -49.136 1.000 55.621 130 PRO A CA 1
ATOM 2953 C C . PRO B 1 136 ? -20.989 51.553 -48.458 1.000 52.255 130 PRO A C 1
ATOM 2954 O O . PRO B 1 136 ? -21.587 51.570 -47.375 1.000 44.145 130 PRO A O 1
ATOM 2958 N N . PRO B 1 137 ? -20.616 52.690 -49.082 1.000 65.163 131 PRO A N 1
ATOM 2959 C CA . PRO B 1 137 ? -21.005 54.012 -48.586 1.000 68.320 131 PRO A CA 1
ATOM 2960 C C . PRO B 1 137 ? -22.511 54.267 -48.582 1.000 64.870 131 PRO A C 1
ATOM 2961 O O . PRO B 1 137 ? -22.932 55.345 -48.180 1.000 67.793 131 PRO A O 1
ATOM 2965 N N . GLU B 1 138 ? -23.320 53.282 -49.014 1.000 72.593 132 GLU A N 1
ATOM 2966 C CA . GLU B 1 138 ? -24.778 53.348 -48.895 1.000 76.033 132 GLU A CA 1
ATOM 2967 C C . GLU B 1 138 ? -25.224 53.490 -47.426 1.000 74.502 132 GLU A C 1
ATOM 2968 O O . GLU B 1 138 ? -26.117 54.285 -47.120 1.000 66.714 132 GLU A O 1
ATOM 2974 N N . SER B 1 139 ? -24.597 52.716 -46.521 1.000 73.580 133 SER A N 1
ATOM 2975 C CA . SER B 1 139 ? -24.838 52.7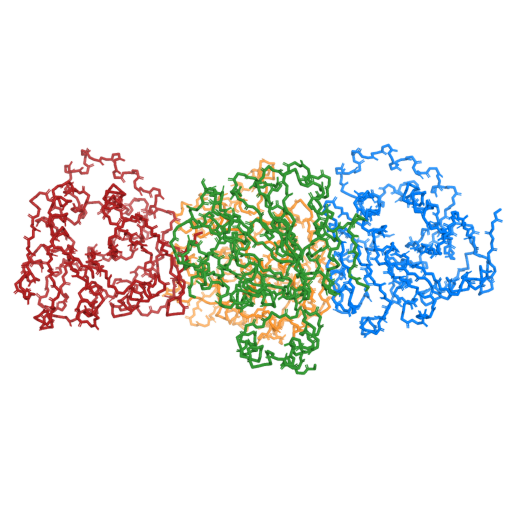59 -45.081 1.000 71.472 133 SER A CA 1
ATOM 2976 C C . SER B 1 139 ? -24.455 54.125 -44.508 1.000 69.047 133 SER A C 1
ATOM 2977 O O . SER B 1 139 ? -25.148 54.648 -43.635 1.000 65.290 133 SER A O 1
ATOM 2980 N N . LEU B 1 140 ? -23.339 54.680 -45.012 1.000 66.041 134 LEU A N 1
ATOM 2981 C CA . LEU B 1 140 ? -22.820 55.983 -44.606 1.000 68.601 134 LEU A CA 1
ATOM 2982 C C . LEU B 1 140 ? -23.778 57.111 -45.019 1.000 73.836 134 LEU A C 1
ATOM 2983 O O . LEU B 1 140 ? -23.996 58.072 -44.267 1.000 54.834 134 LEU A O 1
ATOM 2988 N N . LYS B 1 141 ? -24.336 57.004 -46.235 1.000 76.876 135 LYS A N 1
ATOM 2989 C CA . LYS B 1 141 ? -25.309 57.978 -46.723 1.000 84.621 135 LYS A CA 1
ATOM 2990 C C . LYS B 1 141 ? -26.506 58.035 -45.761 1.000 76.269 135 LYS A C 1
ATOM 2991 O O . LYS B 1 141 ? -26.942 59.118 -45.370 1.000 78.920 135 LYS A O 1
ATOM 2997 N N . ALA B 1 142 ? -27.025 56.860 -45.373 1.000 69.782 136 ALA A N 1
ATOM 2998 C CA . ALA B 1 142 ? -28.130 56.756 -44.429 1.000 67.346 136 ALA A CA 1
ATOM 2999 C C . ALA B 1 142 ? -27.728 57.330 -43.063 1.000 69.015 136 ALA A C 1
ATOM 3000 O O . ALA B 1 142 ? -28.503 58.083 -42.484 1.000 57.992 136 ALA A O 1
ATOM 3002 N N . LEU B 1 143 ? -26.527 56.983 -42.560 1.000 67.877 137 LEU A N 1
ATOM 3003 C CA . LEU B 1 143 ? -25.948 57.616 -41.379 1.000 71.401 137 LEU A CA 1
ATOM 3004 C C . LEU B 1 143 ? -26.018 59.140 -41.521 1.000 67.169 137 LEU A C 1
ATOM 3005 O O . LEU B 1 143 ? -26.306 59.767 -40.494 1.000 61.574 137 LEU A O 1
ATOM 3010 N N . LEU B 1 149 ? -33.923 64.733 -40.911 1.000 74.178 143 LEU A N 1
ATOM 3011 C CA . LEU B 1 149 ? -35.389 64.603 -40.657 1.000 68.977 143 LEU A CA 1
ATOM 3012 C C . LEU B 1 149 ? -35.682 65.122 -39.250 1.000 57.384 143 LEU A C 1
ATOM 3013 O O . LEU B 1 149 ? -34.797 65.697 -38.627 1.000 61.642 143 LEU A O 1
ATOM 3018 N N . THR B 1 150 ? -36.911 64.936 -38.757 1.000 47.550 144 THR A N 1
ATOM 3019 C CA . THR B 1 150 ? -37.220 65.117 -37.346 1.000 54.237 144 THR A CA 1
ATOM 3020 C C . THR B 1 150 ? -36.262 64.258 -36.513 1.000 49.214 144 THR A C 1
ATOM 3021 O O . THR B 1 150 ? -35.860 63.187 -36.942 1.000 41.277 144 THR A O 1
ATOM 3025 N N . PRO B 1 151 ? -35.878 64.685 -35.292 1.000 47.158 145 PRO A N 1
ATOM 3026 C CA . PRO B 1 151 ? -35.193 63.780 -34.359 1.000 48.306 145 PRO A CA 1
ATOM 3027 C C . PRO B 1 151 ? -35.819 62.382 -34.261 1.000 44.864 145 PRO A C 1
ATOM 3028 O O . PRO B 1 151 ? -35.131 61.373 -34.408 1.000 36.300 145 PRO A O 1
ATOM 3032 N N . GLU B 1 152 ? -37.140 62.308 -34.039 1.000 44.340 146 GLU A N 1
ATOM 3033 C CA . GLU B 1 152 ? -37.830 61.035 -33.843 1.000 44.584 146 GLU A CA 1
ATOM 3034 C C . GLU B 1 152 ? -37.743 60.153 -35.092 1.000 41.320 146 GLU A C 1
ATOM 3035 O O . GLU B 1 152 ? -37.531 58.934 -34.995 1.000 40.567 146 GLU A O 1
ATOM 3041 N N . GLU B 1 153 ? -37.813 60.772 -36.274 1.000 43.008 147 GLU A N 1
ATOM 3042 C CA . GLU B 1 153 ? -37.739 60.035 -37.526 1.000 46.809 147 GLU A CA 1
ATOM 3043 C C . GLU B 1 153 ? -36.315 59.537 -37.774 1.000 46.110 147 GLU A C 1
ATOM 3044 O O . GLU B 1 153 ? -36.144 58.459 -38.327 1.000 41.861 147 GLU A O 1
ATOM 3050 N N . ALA B 1 154 ? -35.302 60.311 -37.354 1.000 43.600 148 ALA A N 1
ATOM 3051 C CA . ALA B 1 154 ? -33.915 59.860 -37.402 1.000 43.544 148 ALA A CA 1
ATOM 3052 C C . ALA B 1 154 ? -33.707 58.627 -36.507 1.000 37.901 148 ALA A C 1
ATOM 3053 O O . ALA B 1 154 ? -33.051 57.672 -36.919 1.000 38.283 148 ALA A O 1
ATOM 3055 N N . ILE B 1 155 ? -34.244 58.655 -35.283 1.000 32.951 149 ILE A N 1
ATOM 3056 C CA . ILE B 1 155 ? -34.207 57.497 -34.393 1.000 36.312 149 ILE A CA 1
ATOM 3057 C C . ILE B 1 155 ? -34.826 56.275 -35.089 1.000 37.969 149 ILE A C 1
ATOM 3058 O O . ILE B 1 155 ? -34.243 55.179 -35.114 1.000 30.581 149 ILE A O 1
ATOM 3063 N N . ARG B 1 156 ? -36.026 56.467 -35.666 1.000 38.023 150 ARG A N 1
ATOM 3064 C CA . ARG B 1 156 ? -36.774 55.368 -36.266 1.000 41.651 150 ARG A CA 1
ATOM 3065 C C . ARG B 1 156 ? -36.038 54.824 -37.480 1.000 43.205 150 ARG A C 1
ATOM 3066 O O . ARG B 1 156 ? -36.010 53.607 -37.679 1.000 36.710 150 ARG A O 1
ATOM 3074 N N . GLU B 1 157 ? -35.426 55.730 -38.256 1.000 46.205 151 GLU A N 1
ATOM 3075 C CA . GLU B 1 157 ? -34.704 55.356 -39.466 1.000 53.486 151 GLU A CA 1
ATOM 3076 C C . GLU B 1 157 ? -33.421 54.612 -39.088 1.000 49.874 151 GLU A C 1
ATOM 3077 O O . GLU B 1 157 ? -33.062 53.636 -39.743 1.000 54.805 151 GLU A O 1
ATOM 3083 N N . GLY B 1 158 ? -32.793 55.042 -37.984 1.000 40.505 152 GLY A N 1
ATOM 3084 C CA . GLY B 1 158 ? -31.620 54.403 -37.413 1.000 40.865 152 GLY A CA 1
ATOM 3085 C C . GLY B 1 158 ? -31.882 52.957 -36.998 1.000 41.762 152 GLY A C 1
ATOM 3086 O O . GLY B 1 158 ? -31.025 52.098 -37.165 1.000 36.059 152 GLY A O 1
ATOM 3087 N N . TRP B 1 159 ? -33.071 52.671 -36.456 1.000 35.366 153 TRP A N 1
ATOM 3088 C CA . TRP B 1 159 ? -33.381 51.309 -36.048 1.000 33.554 153 TRP A CA 1
ATOM 3089 C C . TRP B 1 159 ? -33.268 50.345 -37.228 1.000 32.714 153 TRP A C 1
ATOM 3090 O O . TRP B 1 159 ? -32.880 49.198 -37.043 1.000 30.510 153 TRP A O 1
ATOM 3101 N N . LYS B 1 160 ? -33.642 50.787 -38.437 1.000 30.701 154 LYS A N 1
ATOM 3102 C CA . LYS B 1 160 ? -33.650 49.882 -39.577 1.000 34.450 154 LYS A CA 1
ATOM 3103 C C . LYS B 1 160 ? -32.241 49.454 -39.983 1.000 31.166 154 LYS A C 1
ATOM 3104 O O . LYS B 1 160 ? -32.121 48.432 -40.639 1.000 32.003 154 LYS A O 1
ATOM 3110 N N . LEU B 1 161 ? -31.203 50.226 -39.641 1.000 31.206 155 LEU A N 1
ATOM 3111 C CA . LEU B 1 161 ? -29.815 49.835 -39.917 1.000 33.934 155 LEU A CA 1
ATOM 3112 C C . LEU B 1 161 ? -29.234 48.935 -38.827 1.000 33.278 155 LEU A C 1
ATOM 3113 O O . LEU B 1 161 ? -28.261 48.231 -39.084 1.000 36.260 155 LEU A O 1
ATOM 3118 N N . SER B 1 162 ? -29.832 48.970 -37.626 1.000 31.455 156 SER A N 1
ATOM 3119 C CA . SER B 1 162 ? -29.316 48.309 -36.434 1.000 29.940 156 SER A CA 1
ATOM 3120 C C . SER B 1 162 ? -30.055 47.019 -36.103 1.000 28.826 156 SER A C 1
ATOM 3121 O O . SER B 1 162 ? -29.515 46.146 -35.400 1.000 25.720 156 SER A O 1
ATOM 3124 N N . PHE B 1 163 ? -31.295 46.887 -36.608 1.000 29.081 157 PHE A N 1
ATOM 3125 C CA . PHE B 1 163 ? -32.139 45.758 -36.228 1.000 30.010 157 PHE A CA 1
ATOM 3126 C C . PHE B 1 163 ? -32.863 45.214 -37.461 1.000 28.881 157 PHE A C 1
ATOM 3127 O O . PHE B 1 163 ? -33.162 45.979 -38.361 1.000 30.745 157 PHE A O 1
ATOM 3135 N N . SER B 1 164 ? -33.176 43.919 -37.443 1.000 33.017 158 SER A N 1
ATOM 3136 C CA . SER B 1 164 ? -33.991 43.271 -38.469 1.000 33.673 158 SER A CA 1
ATOM 3137 C C . SER B 1 164 ? -35.413 43.830 -38.412 1.000 38.408 158 SER A C 1
ATOM 3138 O O . SER B 1 164 ? -35.852 44.297 -37.367 1.000 30.244 158 SER A O 1
ATOM 3141 N N . GLU B 1 165 ? -36.134 43.803 -39.539 1.000 40.117 159 GLU A N 1
ATOM 3142 C CA . GLU B 1 165 ? -37.558 44.131 -39.529 1.000 43.189 159 GLU A CA 1
ATOM 3143 C C . GLU B 1 165 ? -38.302 43.287 -38.484 1.000 38.099 159 GLU A C 1
ATOM 3144 O O . GLU B 1 165 ? -39.147 43.813 -37.759 1.000 38.259 159 GLU A O 1
ATOM 3150 N N . GLU B 1 166 ? -37.986 41.995 -38.351 1.000 36.317 160 GLU A N 1
ATOM 3151 C CA . GLU B 1 166 ? -38.746 41.159 -37.433 1.000 39.613 160 GLU A CA 1
ATOM 3152 C C . GLU B 1 166 ? -38.473 41.576 -35.985 1.000 38.455 160 GLU A C 1
ATOM 3153 O O . GLU B 1 166 ? -39.376 41.535 -35.154 1.000 34.054 160 GLU A O 1
ATOM 3159 N N . PHE B 1 167 ? -37.234 41.980 -35.678 1.000 36.906 161 PHE A N 1
ATOM 3160 C CA . PHE B 1 167 ? -36.905 42.385 -34.319 1.000 32.246 161 PHE A CA 1
ATOM 3161 C C . PHE B 1 167 ? -37.698 43.642 -33.972 1.000 27.524 161 PHE A C 1
ATOM 3162 O O . PHE B 1 167 ? -38.224 43.762 -32.864 1.000 31.962 161 PHE A O 1
ATOM 3170 N N . ILE B 1 168 ? -37.720 44.587 -34.905 1.000 28.067 162 ILE A N 1
ATOM 3171 C CA . ILE B 1 168 ? -38.394 45.855 -34.684 1.000 31.395 162 ILE A CA 1
ATOM 3172 C C . ILE B 1 168 ? -39.888 45.613 -34.433 1.000 36.063 162 ILE A C 1
ATOM 3173 O O . ILE B 1 168 ? -40.460 46.244 -33.546 1.000 37.980 162 ILE A O 1
ATOM 3178 N N . HIS B 1 169 ? -40.491 44.676 -35.180 1.000 36.309 163 HIS A N 1
ATOM 3179 C CA . HIS B 1 169 ? -41.882 44.291 -34.940 1.000 39.919 163 HIS A CA 1
ATOM 3180 C C . HIS B 1 169 ? -42.052 43.723 -33.524 1.000 36.758 163 HIS A C 1
ATOM 3181 O O . HIS B 1 169 ? -42.903 44.203 -32.771 1.000 37.283 163 HIS A O 1
ATOM 3188 N N . THR B 1 170 ? -41.243 42.708 -33.156 1.000 34.081 164 THR A N 1
ATOM 3189 C CA . THR B 1 170 ? -41.489 41.925 -31.961 1.000 33.387 164 THR A CA 1
ATOM 3190 C C . THR B 1 170 ? -41.066 42.726 -30.725 1.000 37.213 164 THR A C 1
ATOM 3191 O O . THR B 1 170 ? -41.496 42.389 -29.624 1.000 40.413 164 THR A O 1
ATOM 3195 N N . HIS B 1 171 ? -40.239 43.783 -30.887 1.000 33.937 165 HIS A N 1
ATOM 3196 C CA . HIS B 1 171 ? -39.748 44.564 -29.750 1.000 31.113 165 HIS A CA 1
ATOM 3197 C C . HIS B 1 171 ? -40.174 46.035 -29.840 1.000 31.508 165 HIS A C 1
ATOM 3198 O O . HIS B 1 171 ? -39.530 46.907 -29.270 1.000 32.222 165 HIS A O 1
ATOM 3205 N N . LYS B 1 172 ? -41.289 46.323 -30.514 1.000 31.636 166 LYS A N 1
ATOM 3206 C CA . LYS B 1 172 ? -41.709 47.690 -30.795 1.000 33.084 166 LYS A CA 1
ATOM 3207 C C . LYS B 1 172 ? -41.873 48.505 -29.509 1.000 32.902 166 LYS A C 1
ATOM 3208 O O . LYS B 1 172 ? -41.384 49.634 -29.424 1.000 33.731 166 LYS A O 1
ATOM 3214 N N . ALA B 1 173 ? -42.535 47.929 -28.506 1.000 30.604 167 ALA A N 1
ATOM 3215 C CA . ALA B 1 173 ? -42.795 48.653 -27.271 1.000 34.243 167 ALA A CA 1
ATOM 3216 C C . ALA B 1 173 ? -41.481 49.010 -26.565 1.000 36.242 167 ALA A C 1
ATOM 3217 O O . ALA B 1 173 ? -41.303 50.141 -26.093 1.000 33.402 167 ALA A O 1
ATOM 3219 N N . GLU B 1 174 ? -40.543 48.059 -26.518 1.000 30.637 168 GLU A N 1
ATOM 3220 C CA . GLU B 1 174 ? -39.264 48.294 -25.852 1.000 33.526 168 GLU A CA 1
ATOM 3221 C C . GLU B 1 174 ? -38.464 49.403 -26.557 1.000 32.095 168 GLU A C 1
ATOM 3222 O O . GLU B 1 174 ? -37.908 50.281 -25.919 1.000 34.446 168 GLU A O 1
ATOM 3228 N N . LEU B 1 175 ? -38.397 49.369 -27.891 1.000 31.530 169 LEU A N 1
ATOM 3229 C CA . LEU B 1 175 ? -37.672 50.382 -28.641 1.000 29.243 169 LEU A CA 1
ATOM 3230 C C . LEU B 1 175 ? -38.331 51.748 -28.466 1.000 31.009 169 LEU A C 1
ATOM 3231 O O . LEU B 1 175 ? -37.655 52.745 -28.196 1.000 28.088 169 LEU A O 1
ATOM 3236 N N . GLU B 1 176 ? -39.664 51.802 -28.593 1.000 30.900 170 GLU A N 1
ATOM 3237 C CA . GLU B 1 176 ? -40.359 53.078 -28.537 1.000 31.705 170 GLU A CA 1
ATOM 3238 C C . GLU B 1 176 ? -40.249 53.676 -27.137 1.000 34.611 170 GLU A C 1
ATOM 3239 O O . GLU B 1 176 ? -40.199 54.887 -26.996 1.000 35.300 170 GLU A O 1
ATOM 3245 N N . ALA B 1 177 ? -40.122 52.843 -26.106 1.000 35.571 171 ALA A N 1
ATOM 3246 C CA . ALA B 1 177 ? -40.017 53.339 -24.740 1.000 42.487 171 ALA A CA 1
ATOM 3247 C C . ALA B 1 177 ? -38.765 54.197 -24.510 1.000 44.508 171 ALA A C 1
ATOM 3248 O O . ALA B 1 177 ? -38.732 54.966 -23.549 1.000 44.871 171 ALA A O 1
ATOM 3250 N N . HIS B 1 178 ? -37.739 54.055 -25.365 1.000 42.871 172 HIS A N 1
ATOM 3251 C CA A HIS B 1 178 ? -36.460 54.723 -25.180 0.500 42.404 172 HIS A CA 1
ATOM 3252 C CA B HIS B 1 178 ? -36.463 54.734 -25.173 0.500 41.288 172 HIS A CA 1
ATOM 3253 C C . HIS B 1 178 ? -36.508 56.133 -25.778 1.000 42.165 172 HIS A C 1
ATOM 3254 O O . HIS B 1 178 ? -35.624 56.938 -25.528 1.000 43.276 172 HIS A O 1
ATOM 3267 N N . ILE B 1 179 ? -37.528 56.421 -26.591 1.000 39.210 173 ILE A N 1
ATOM 3268 C CA . ILE B 1 179 ? -37.540 57.645 -27.377 1.000 38.450 173 ILE A CA 1
ATOM 3269 C C . ILE B 1 179 ? -37.540 58.888 -26.476 1.000 42.143 173 ILE A C 1
ATOM 3270 O O . ILE B 1 179 ? -36.747 59.804 -26.703 1.000 41.582 173 ILE A O 1
ATOM 3275 N N . PRO B 1 180 ? -38.381 59.015 -25.429 1.000 43.419 174 PRO A N 1
ATOM 3276 C CA . PRO B 1 180 ? -38.342 60.236 -24.614 1.000 44.290 174 PRO A CA 1
ATOM 3277 C C . PRO B 1 180 ? -36.927 60.578 -24.139 1.000 43.823 174 PRO A C 1
ATOM 3278 O O . PRO B 1 180 ? -36.501 61.719 -24.294 1.000 41.227 174 PRO A O 1
ATOM 3282 N N . ARG B 1 181 ? -36.198 59.584 -23.602 1.000 44.761 175 ARG A N 1
ATOM 3283 C CA . ARG B 1 181 ? -34.848 59.801 -23.089 1.000 52.669 175 ARG A CA 1
ATOM 3284 C C . ARG B 1 181 ? -33.899 60.305 -24.177 1.000 48.455 175 ARG A C 1
ATOM 3285 O O . ARG B 1 181 ? -33.032 61.126 -23.898 1.000 47.580 175 ARG A O 1
ATOM 3293 N N . LEU B 1 182 ? -34.020 59.771 -25.400 1.000 42.753 176 LEU A N 1
ATOM 3294 C CA . LEU B 1 182 ? -33.154 60.169 -26.500 1.000 42.898 176 LEU A CA 1
ATOM 3295 C C . LEU B 1 182 ? -33.494 61.579 -26.978 1.000 40.676 176 LEU A C 1
ATOM 3296 O O . LEU B 1 182 ? -32.601 62.325 -27.349 1.000 40.879 176 LEU A O 1
ATOM 3301 N N . LEU B 1 183 ? -34.789 61.916 -27.019 1.000 34.339 177 LEU A N 1
ATOM 3302 C CA . LEU B 1 183 ? -35.245 63.236 -27.461 1.000 41.777 177 LEU A CA 1
ATOM 3303 C C . LEU B 1 183 ? -34.876 64.343 -26.461 1.000 42.526 177 LEU A C 1
ATOM 3304 O O . LEU B 1 183 ? -34.877 65.512 -26.847 1.000 40.079 177 LEU A O 1
ATOM 3309 N N . ALA B 1 184 ? -34.637 63.996 -25.187 1.000 38.539 178 ALA A N 1
ATOM 3310 C CA . ALA B 1 184 ? -34.400 64.992 -24.150 1.000 46.278 178 ALA A CA 1
ATOM 3311 C C . ALA B 1 184 ? -33.102 65.767 -24.420 1.000 44.462 178 ALA A C 1
ATOM 3312 O O . ALA B 1 184 ? -33.027 66.963 -24.162 1.000 45.563 178 ALA A O 1
ATOM 3314 N N . GLN B 1 185 ? -32.089 65.088 -24.964 1.000 47.188 179 GLN A N 1
ATOM 3315 C CA . GLN B 1 185 ? -30.810 65.713 -25.272 1.000 49.087 179 GLN A CA 1
ATOM 3316 C C . GLN B 1 185 ? -30.355 65.392 -26.692 1.000 43.223 179 GLN A C 1
ATOM 3317 O O . GLN B 1 185 ? -29.778 64.336 -26.932 1.000 40.148 179 GLN A O 1
ATOM 3323 N N . LEU B 1 186 ? -30.545 66.340 -27.607 1.000 38.413 180 LEU A N 1
ATOM 3324 C CA . LEU B 1 186 ? -30.298 66.118 -29.023 1.000 41.084 180 LEU A CA 1
ATOM 3325 C C . LEU B 1 186 ? -28.837 66.444 -29.346 1.000 35.653 180 LEU A C 1
ATOM 3326 O O . LEU B 1 186 ? -28.295 67.411 -28.841 1.000 33.373 180 LEU A O 1
ATOM 3331 N N . THR B 1 187 ? -28.203 65.649 -30.209 1.000 33.911 181 THR A N 1
ATOM 3332 C CA . THR B 1 187 ? -26.960 66.078 -30.833 1.000 29.195 181 THR A CA 1
ATOM 3333 C C . THR B 1 187 ? -27.325 67.054 -31.952 1.000 34.203 181 THR A C 1
ATOM 3334 O O . THR B 1 187 ? -28.067 66.680 -32.852 1.000 27.365 181 THR A O 1
ATOM 3338 N N . PRO B 1 188 ? -26.799 68.302 -31.983 1.000 37.150 182 PRO A N 1
ATOM 3339 C CA . PRO B 1 188 ? -27.069 69.213 -33.105 1.000 37.935 182 PRO A CA 1
ATOM 3340 C C . PRO B 1 188 ? -26.427 68.718 -34.396 1.000 36.851 182 PRO A C 1
ATOM 3341 O O . PRO B 1 188 ? -25.420 68.013 -34.372 1.000 30.982 182 PRO A O 1
ATOM 3345 N N . ARG B 1 189 ? -27.002 69.112 -35.538 1.000 39.167 183 ARG A N 1
ATOM 3346 C CA . ARG B 1 189 ? -26.556 68.643 -36.843 1.000 41.556 183 ARG A CA 1
ATOM 3347 C C . ARG B 1 189 ? -25.064 68.917 -37.052 1.000 34.080 183 ARG A C 1
ATOM 3348 O O . ARG B 1 189 ? -24.361 68.062 -37.591 1.000 31.092 183 ARG A O 1
ATOM 3356 N N . PHE B 1 190 ? -24.562 70.093 -36.656 1.000 31.944 184 PHE A N 1
ATOM 3357 C CA . PHE B 1 190 ? -23.155 70.395 -36.918 1.000 33.521 184 PHE A CA 1
ATOM 3358 C C . PHE B 1 190 ? -22.253 69.383 -36.186 1.000 28.593 184 PHE A C 1
ATOM 3359 O O . PHE B 1 190 ? -21.195 68.993 -36.678 1.000 32.775 184 PHE A O 1
ATOM 3367 N N . ALA B 1 191 ? -22.671 69.003 -34.972 1.000 32.058 185 ALA A N 1
ATOM 3368 C CA . ALA B 1 191 ? -21.900 68.123 -34.098 1.000 29.944 185 ALA A CA 1
ATOM 3369 C C . ALA B 1 191 ? -21.964 66.688 -34.605 1.000 30.349 185 ALA A C 1
ATOM 3370 O O . ALA B 1 191 ? -20.992 65.934 -34.553 1.000 29.634 185 ALA A O 1
ATOM 3372 N N . TYR B 1 192 ? -23.144 66.299 -35.078 1.000 30.985 186 TYR A N 1
ATOM 3373 C CA . TYR B 1 192 ? -23.292 65.005 -35.709 1.000 29.307 186 TYR A CA 1
ATOM 3374 C C . TYR B 1 192 ? -22.296 64.880 -36.854 1.000 27.462 186 TYR A C 1
ATOM 3375 O O . TYR B 1 192 ? -21.655 63.833 -37.048 1.000 27.637 186 TYR A O 1
ATOM 3384 N N . GLU B 1 193 ? -22.204 65.952 -37.661 1.000 28.196 187 GLU A N 1
ATOM 3385 C CA . GLU B 1 193 ? -21.318 66.001 -38.814 1.000 29.956 187 GLU A CA 1
ATOM 3386 C C . GLU B 1 193 ? -19.851 65.905 -38.398 1.000 26.466 187 GLU A C 1
ATOM 3387 O O . GLU B 1 193 ? -19.080 65.225 -39.079 1.000 27.589 187 GLU A O 1
ATOM 3393 N N . ARG B 1 194 ? -19.481 66.527 -37.265 1.000 26.161 188 ARG A N 1
ATOM 3394 C CA . ARG B 1 194 ? -18.118 66.379 -36.754 1.000 24.118 188 ARG A CA 1
ATOM 3395 C C . ARG B 1 194 ? -17.830 64.924 -36.342 1.000 22.955 188 ARG A C 1
ATOM 3396 O O . ARG B 1 194 ? -16.779 64.396 -36.654 1.000 24.396 188 ARG A O 1
ATOM 3404 N N . HIS B 1 195 ? -18.790 64.248 -35.712 1.000 24.978 189 HIS A N 1
ATOM 3405 C CA . HIS B 1 195 ? -18.643 62.840 -35.346 1.000 22.927 189 HIS A CA 1
ATOM 3406 C C . HIS B 1 195 ? -18.493 61.932 -36.559 1.000 25.954 189 HIS A C 1
ATOM 3407 O O . HIS B 1 195 ? -17.608 61.082 -36.603 1.000 25.288 189 HIS A O 1
ATOM 3414 N N . PHE B 1 196 ? -19.357 62.104 -37.560 1.000 26.036 190 PHE A N 1
ATOM 3415 C CA . PHE B 1 196 ? -19.260 61.357 -38.792 1.000 24.720 190 PHE A CA 1
ATOM 3416 C C . PHE B 1 196 ? -17.868 61.484 -39.432 1.000 23.915 190 PHE A C 1
ATOM 3417 O O . PHE B 1 196 ? -17.273 60.482 -39.796 1.000 25.261 190 PHE A O 1
ATOM 3425 N N . GLN B 1 197 ? -17.303 62.692 -39.524 1.000 25.148 191 GLN A N 1
ATOM 3426 C CA . GLN B 1 197 ? -15.979 62.847 -40.115 1.000 24.806 191 GLN A CA 1
ATOM 3427 C C . GLN B 1 197 ? -14.909 62.196 -39.226 1.000 24.581 191 GLN A C 1
ATOM 3428 O O . GLN B 1 197 ? -13.959 61.606 -39.729 1.000 25.234 191 GLN A O 1
ATOM 3434 N N . ALA B 1 198 ? -15.110 62.190 -37.900 1.000 25.380 192 ALA A N 1
ATOM 3435 C CA . ALA B 1 198 ? -14.146 61.610 -36.990 1.000 27.672 192 ALA A CA 1
ATOM 3436 C C . ALA B 1 198 ? -13.997 60.096 -37.203 1.000 26.361 192 ALA A C 1
ATOM 3437 O O . ALA B 1 198 ? -12.934 59.544 -36.930 1.000 22.772 192 ALA A O 1
ATOM 3439 N N . THR B 1 199 ? -15.072 59.414 -37.653 1.000 27.651 193 THR A N 1
ATOM 3440 C CA . THR B 1 199 ? -15.024 57.964 -37.835 1.000 29.231 193 THR A CA 1
ATOM 3441 C C . THR B 1 199 ? -13.981 57.580 -38.873 1.000 29.629 193 THR A C 1
ATOM 3442 O O . THR B 1 199 ? -13.552 56.433 -38.894 1.000 30.329 193 THR A O 1
ATOM 3446 N N . MET B 1 200 ? -13.545 58.571 -39.663 1.000 28.697 194 MET A N 1
ATOM 3447 C CA . MET B 1 200 ? -12.566 58.386 -40.725 1.000 32.678 194 MET A CA 1
ATOM 3448 C C . MET B 1 200 ? -11.139 58.748 -40.306 1.000 30.724 194 MET A C 1
ATOM 3449 O O . MET B 1 200 ? -10.239 58.800 -41.144 1.000 29.742 194 MET A O 1
ATOM 3454 N N . THR B 1 201 ? -10.890 58.929 -39.007 1.000 30.314 195 THR A N 1
ATOM 3455 C CA . THR B 1 201 ? -9.572 59.337 -38.552 1.000 27.264 195 THR A CA 1
ATOM 3456 C C . THR B 1 201 ? -8.845 58.227 -37.796 1.000 32.101 195 THR A C 1
ATOM 3457 O O . THR B 1 201 ? -7.941 58.527 -37.000 1.000 33.385 195 THR A O 1
ATOM 3461 N N . LEU B 1 202 ? -9.206 56.951 -38.004 1.000 28.681 196 LEU A N 1
ATOM 3462 C CA . LEU B 1 202 ? -8.498 55.874 -37.321 1.000 34.048 196 LEU A CA 1
ATOM 3463 C C . LEU B 1 202 ? -7.599 55.074 -38.275 1.000 37.731 196 LEU A C 1
ATOM 3464 O O . LEU B 1 202 ? -8.072 54.607 -39.297 1.000 41.317 196 LEU A O 1
ATOM 3469 N N . ARG B 1 203 ? -6.344 54.854 -37.854 1.000 44.445 197 ARG A N 1
ATOM 3470 C CA . ARG B 1 203 ? -5.321 54.090 -38.564 1.000 51.520 197 ARG A CA 1
ATOM 3471 C C . ARG B 1 203 ? -4.557 53.251 -37.540 1.000 46.723 197 ARG A C 1
ATOM 3472 O O . ARG B 1 203 ? -3.698 53.793 -36.826 1.000 47.510 197 ARG A O 1
ATOM 3480 N N . VAL B 1 204 ? -4.922 51.969 -37.381 1.000 39.487 198 VAL A N 1
ATOM 3481 C CA . VAL B 1 204 ? -4.399 51.216 -36.245 1.000 33.992 198 VAL A CA 1
ATOM 3482 C C . VAL B 1 204 ? -4.116 49.755 -36.582 1.000 29.375 198 VAL A C 1
ATOM 3483 O O . VAL B 1 204 ? -3.617 49.035 -35.711 1.000 30.627 198 VAL A O 1
ATOM 3487 N N . PHE B 1 205 ? -4.429 49.291 -37.801 1.000 29.327 199 PHE A N 1
ATOM 3488 C CA . PHE B 1 205 ? -4.370 47.861 -38.054 1.000 30.811 199 PHE A CA 1
ATOM 3489 C C . PHE B 1 205 ? -3.012 47.266 -37.626 1.000 28.574 199 PHE A C 1
ATOM 3490 O O . PHE B 1 205 ? -2.960 46.232 -36.946 1.000 27.233 199 PHE A O 1
ATOM 3498 N N . LYS B 1 206 ? -1.908 47.909 -38.039 1.000 31.366 200 LYS A N 1
ATOM 3499 C CA . LYS B 1 206 ? -0.579 47.367 -37.784 1.000 36.316 200 LYS A CA 1
ATOM 3500 C C . LYS B 1 206 ? -0.214 47.450 -36.305 1.000 31.787 200 LYS A C 1
ATOM 3501 O O . LYS B 1 206 ? 0.612 46.666 -35.861 1.000 31.441 200 LYS A O 1
ATOM 3507 N N . GLN B 1 207 ? -0.873 48.341 -35.551 1.000 29.151 201 GLN A N 1
ATOM 3508 C CA . GLN B 1 207 ? -0.640 48.470 -34.124 1.000 30.840 201 GLN A CA 1
ATOM 3509 C C . GLN B 1 207 ? -1.524 47.501 -33.326 1.000 27.651 201 GLN A C 1
ATOM 3510 O O . GLN B 1 207 ? -1.257 47.289 -32.142 1.000 28.676 201 GLN A O 1
ATOM 3516 N N . LEU B 1 208 ? -2.531 46.836 -33.944 1.000 25.827 202 LEU A N 1
ATOM 3517 C CA . LEU B 1 208 ? -3.329 45.862 -33.197 1.000 26.466 202 LEU A CA 1
ATOM 3518 C C . LEU B 1 208 ? -2.489 44.806 -32.476 1.000 27.326 202 LEU A C 1
ATOM 3519 O O . LEU B 1 208 ? -2.774 44.425 -31.340 1.000 24.823 202 LEU A O 1
ATOM 3524 N N . LYS B 1 209 ? -1.489 44.232 -33.152 1.000 33.352 203 LYS A N 1
ATOM 3525 C CA . LYS B 1 209 ? -0.755 43.120 -32.573 1.000 35.654 203 LYS A CA 1
ATOM 3526 C C . LYS B 1 209 ? 0.068 43.526 -31.341 1.000 37.315 203 LYS A C 1
ATOM 3527 O O . LYS B 1 209 ? 0.538 42.648 -30.618 1.000 40.368 203 LYS A O 1
ATOM 3533 N N . GLU B 1 210 ? 0.218 44.827 -31.082 1.000 35.490 204 GLU A N 1
ATOM 3534 C CA . GLU B 1 210 ? 0.948 45.331 -29.923 1.000 37.893 204 GLU A CA 1
ATOM 3535 C C . GLU B 1 210 ? 0.056 45.451 -28.684 1.000 36.431 204 GLU A C 1
ATOM 3536 O O . GLU B 1 210 ? 0.562 45.689 -27.592 1.000 37.400 204 GLU A O 1
ATOM 3542 N N . ILE B 1 211 ? -1.268 45.307 -28.850 1.000 31.685 205 ILE A N 1
ATOM 3543 C CA . ILE B 1 211 ? -2.208 45.404 -27.741 1.000 31.168 205 ILE A CA 1
ATOM 3544 C C . ILE B 1 211 ? -2.002 44.221 -26.791 1.000 30.502 205 ILE A C 1
ATOM 3545 O O . ILE B 1 211 ? -2.214 43.062 -27.151 1.000 30.677 205 ILE A O 1
ATOM 3550 N N . GLN B 1 212 ? -1.624 44.512 -25.539 1.000 28.829 206 GLN A N 1
ATOM 3551 C CA . GLN B 1 212 ? -1.418 43.460 -24.545 1.000 33.383 206 GLN A CA 1
ATOM 3552 C C . GLN B 1 212 ? -2.599 43.336 -23.566 1.000 30.743 206 GLN A C 1
ATOM 3553 O O . GLN B 1 212 ? -2.566 42.496 -22.669 1.000 28.703 206 GLN A O 1
ATOM 3559 N N . ALA B 1 213 ? -3.586 44.237 -23.627 1.000 28.439 207 ALA A N 1
ATOM 3560 C CA . ALA B 1 213 ? -4.728 44.135 -22.736 1.000 29.129 207 ALA A CA 1
ATOM 3561 C C . ALA B 1 213 ? -5.475 42.837 -23.040 1.000 28.319 207 ALA A C 1
ATOM 3562 O O . ALA B 1 213 ? -5.671 42.532 -24.206 1.000 28.029 207 ALA A O 1
ATOM 3564 N N . PRO B 1 214 ? -6.006 42.099 -22.034 1.000 29.288 208 PRO A N 1
ATOM 3565 C CA . PRO B 1 214 ? -6.960 41.020 -22.303 1.000 30.118 208 PRO A CA 1
ATOM 3566 C C . PRO B 1 214 ? -8.180 41.613 -23.006 1.000 28.613 208 PRO A C 1
ATOM 3567 O O . PRO B 1 214 ? -8.697 42.672 -22.575 1.000 24.427 208 PRO A O 1
ATOM 3571 N N . THR B 1 215 ? -8.578 40.957 -24.107 1.000 26.157 209 THR A N 1
ATOM 3572 C CA . THR B 1 215 ? -9.516 41.542 -25.059 1.000 28.007 209 THR A CA 1
ATOM 3573 C C . THR B 1 215 ? -10.669 40.587 -25.363 1.000 27.778 209 THR A C 1
ATOM 3574 O O . THR B 1 215 ? -10.465 39.375 -25.552 1.000 26.627 209 THR A O 1
ATOM 3578 N N . LEU B 1 216 ? -11.856 41.178 -25.439 1.000 22.725 210 LEU A N 1
ATOM 3579 C CA . LEU B 1 216 ? -13.052 40.541 -25.963 1.000 24.775 210 LEU A CA 1
ATOM 3580 C C . LEU B 1 216 ? -13.605 41.368 -27.121 1.000 25.276 210 LEU A C 1
ATOM 3581 O O . LEU B 1 216 ? -13.799 42.592 -27.023 1.000 23.279 210 LEU A O 1
ATOM 3586 N N . VAL B 1 217 ? -13.839 40.678 -28.245 1.000 22.545 211 VAL A N 1
ATOM 3587 C CA . VAL B 1 217 ? -14.413 41.275 -29.436 1.000 23.476 211 VAL A CA 1
ATOM 3588 C C . VAL B 1 217 ? -15.803 40.677 -29.662 1.000 27.251 211 VAL A C 1
ATOM 3589 O O . VAL B 1 217 ? -15.934 39.455 -29.769 1.000 22.576 211 VAL A O 1
ATOM 3593 N N . ALA B 1 218 ? -16.815 41.553 -29.820 1.000 25.162 212 ALA A N 1
ATOM 3594 C CA . ALA B 1 218 ? -18.195 41.096 -29.917 1.000 25.010 212 ALA A CA 1
ATOM 3595 C C . ALA B 1 218 ? -18.967 41.878 -30.958 1.000 26.626 212 ALA A C 1
ATOM 3596 O O . ALA B 1 218 ? -18.830 43.102 -31.101 1.000 23.693 212 ALA A O 1
ATOM 3598 N N . THR B 1 219 ? -19.837 41.158 -31.686 1.000 23.889 213 THR A N 1
ATOM 3599 C CA . THR B 1 219 ? -20.719 41.817 -32.632 1.000 25.016 213 THR A CA 1
ATOM 3600 C C . THR B 1 219 ? -21.879 40.880 -32.962 1.000 27.110 213 THR A C 1
ATOM 3601 O O . THR B 1 219 ? -21.908 39.719 -32.549 1.000 26.407 213 THR A O 1
ATOM 3605 N N . GLY B 1 220 ? -22.842 41.427 -33.689 1.000 25.229 214 GLY A N 1
ATOM 3606 C CA . GLY B 1 220 ? -23.883 40.604 -34.294 1.000 27.369 214 GLY A CA 1
ATOM 3607 C C . GLY B 1 220 ? -23.484 40.199 -35.702 1.000 27.276 214 GLY A C 1
ATOM 3608 O O . GLY B 1 220 ? -22.990 41.025 -36.471 1.000 30.150 214 GLY A O 1
ATOM 3609 N N . ARG B 1 221 ? -23.741 38.917 -36.012 1.000 31.656 215 ARG A N 1
ATOM 3610 C CA . ARG B 1 221 ? -23.395 38.280 -37.271 1.000 31.621 215 ARG A CA 1
ATOM 3611 C C . ARG B 1 221 ? -23.946 39.093 -38.435 1.000 29.691 215 ARG A C 1
ATOM 3612 O O . ARG B 1 221 ? -23.289 39.243 -39.445 1.000 32.030 215 ARG A O 1
ATOM 3620 N N . ASP B 1 222 ? -25.148 39.678 -38.276 1.000 33.630 216 ASP A N 1
ATOM 3621 C CA . ASP B 1 222 ? -25.852 40.282 -39.399 1.000 31.333 216 ASP A CA 1
ATOM 3622 C C . ASP B 1 222 ? -25.729 41.804 -39.443 1.000 33.352 216 ASP A C 1
ATOM 3623 O O . ASP B 1 222 ? -26.580 42.477 -40.032 1.000 30.388 216 ASP A O 1
ATOM 3628 N N . ASP B 1 223 ? -24.639 42.350 -38.885 1.000 29.528 217 ASP A N 1
ATOM 3629 C CA . ASP B 1 223 ? -24.439 43.795 -38.849 1.000 31.835 217 ASP A CA 1
ATOM 3630 C C . ASP B 1 223 ? -24.378 44.332 -40.268 1.000 31.887 217 ASP A C 1
ATOM 3631 O O . ASP B 1 223 ? -23.507 43.911 -41.020 1.000 35.438 217 ASP A O 1
ATOM 3636 N N . MET B 1 224 ? -25.263 45.293 -40.574 1.000 32.255 218 MET A N 1
ATOM 3637 C CA . MET B 1 224 ? -25.388 45.901 -41.895 1.000 36.655 218 MET A CA 1
ATOM 3638 C C . MET B 1 224 ? -24.565 47.172 -42.036 1.000 35.930 218 MET A C 1
ATOM 3639 O O . MET B 1 224 ? -24.460 47.694 -43.141 1.000 36.935 218 MET A O 1
ATOM 3644 N N . LEU B 1 225 ? -23.990 47.678 -40.935 1.000 29.259 219 LEU A N 1
ATOM 3645 C CA . LEU B 1 225 ? -23.250 48.922 -40.999 1.000 30.764 219 LEU A CA 1
ATOM 3646 C C . LEU B 1 225 ? -21.765 48.622 -41.032 1.000 26.861 219 LEU A C 1
ATOM 3647 O O . LEU B 1 225 ? -21.047 49.160 -41.871 1.000 29.528 219 LEU A O 1
ATOM 3652 N N . ILE B 1 226 ? -21.352 47.762 -40.100 1.000 28.188 220 ILE A N 1
ATOM 3653 C CA . ILE B 1 226 ? -19.971 47.329 -39.958 1.000 28.037 220 ILE A CA 1
ATOM 3654 C C . ILE B 1 226 ? -19.960 45.813 -40.124 1.000 26.557 220 ILE A C 1
ATOM 3655 O O . ILE B 1 226 ? -20.433 45.086 -39.270 1.000 29.149 220 ILE A O 1
ATOM 3660 N N . PRO B 1 227 ? -19.448 45.267 -41.244 1.000 30.096 221 PRO A N 1
ATOM 3661 C CA . PRO B 1 227 ? -19.478 43.822 -41.453 1.000 28.196 221 PRO A CA 1
ATOM 3662 C C . PRO B 1 227 ? -18.856 43.060 -40.289 1.000 26.793 221 PRO A C 1
ATOM 3663 O O . PRO B 1 227 ? -17.807 43.453 -39.779 1.000 25.448 221 PRO A O 1
ATOM 3667 N N . ALA B 1 228 ? -19.495 41.974 -39.861 1.000 26.615 222 ALA A N 1
ATOM 3668 C CA . ALA B 1 228 ? -19.057 41.248 -38.680 1.000 27.546 222 ALA A CA 1
ATOM 3669 C C . ALA B 1 228 ? -17.686 40.594 -38.877 1.000 25.762 222 ALA A C 1
ATOM 3670 O O . ALA B 1 228 ? -17.001 40.303 -37.904 1.000 27.327 222 ALA A O 1
ATOM 3672 N N . VAL B 1 229 ? -17.252 40.405 -40.123 1.000 26.819 223 VAL A N 1
ATOM 3673 C CA . VAL B 1 229 ? -15.935 39.852 -40.367 1.000 26.947 223 VAL A CA 1
ATOM 3674 C C . VAL B 1 229 ? -14.846 40.778 -39.788 1.000 28.438 223 VAL A C 1
ATOM 3675 O O . VAL B 1 229 ? -13.781 40.278 -39.432 1.000 24.333 223 VAL A O 1
ATOM 3679 N N . ASN B 1 230 ? -15.101 42.097 -39.651 1.000 28.026 224 ASN A N 1
ATOM 3680 C CA . ASN B 1 230 ? -14.153 42.981 -38.959 1.000 26.565 224 ASN A CA 1
ATOM 3681 C C . ASN B 1 230 ? -13.816 42.524 -37.545 1.000 24.869 224 ASN A C 1
ATOM 3682 O O . ASN B 1 230 ? -12.676 42.733 -37.120 1.000 24.857 224 ASN A O 1
ATOM 3687 N N . SER B 1 231 ? -14.788 41.936 -36.829 1.000 22.703 225 SER A N 1
ATOM 3688 C CA . SER B 1 231 ? -14.594 41.402 -35.496 1.000 23.780 225 SER A CA 1
ATOM 3689 C C . SER B 1 231 ? -13.647 40.197 -35.522 1.000 25.925 225 SER A C 1
ATOM 3690 O O . SER B 1 231 ? -12.848 40.005 -34.605 1.000 22.958 225 SER A O 1
ATOM 3693 N N . GLU B 1 232 ? -13.788 39.328 -36.528 1.000 26.995 226 GLU A N 1
ATOM 3694 C CA . GLU B 1 232 ? -12.930 38.154 -36.651 1.000 27.430 226 GLU A CA 1
ATOM 3695 C C . GLU B 1 232 ? -11.480 38.614 -36.859 1.000 28.085 226 GLU A C 1
ATOM 3696 O O . GLU B 1 232 ? -10.561 38.065 -36.261 1.000 27.324 226 GLU A O 1
ATOM 3702 N N . ILE B 1 233 ? -11.317 39.622 -37.719 1.000 24.590 227 ILE A N 1
ATOM 3703 C CA . ILE B 1 233 ? -10.036 40.271 -38.011 1.000 29.978 227 ILE A CA 1
ATOM 3704 C C . ILE B 1 233 ? -9.394 40.859 -36.739 1.000 27.346 227 ILE A C 1
ATOM 3705 O O . ILE B 1 233 ? -8.238 40.565 -36.417 1.000 26.938 227 ILE A O 1
ATOM 3710 N N . LEU B 1 234 ? -10.169 41.621 -35.965 1.000 26.005 228 LEU A N 1
ATOM 3711 C CA . LEU B 1 234 ? -9.670 42.191 -34.717 1.000 25.363 228 LEU A CA 1
ATOM 3712 C C . LEU B 1 234 ? -9.237 41.065 -33.783 1.000 26.907 228 LEU A C 1
ATOM 3713 O O . LEU B 1 234 ? -8.191 41.145 -33.151 1.000 26.287 228 LEU A O 1
ATOM 3718 N N . ALA B 1 235 ? -10.059 40.014 -33.665 1.000 27.020 229 ALA A N 1
ATOM 3719 C CA . ALA B 1 235 ? -9.782 38.961 -32.702 1.000 28.693 229 ALA A CA 1
ATOM 3720 C C . ALA B 1 235 ? -8.524 38.172 -33.084 1.000 29.735 229 ALA A C 1
ATOM 3721 O O . ALA B 1 235 ? -7.816 37.679 -32.198 1.000 27.178 229 ALA A O 1
ATOM 3723 N N . ARG B 1 236 ? -8.302 37.991 -34.383 1.000 31.570 230 ARG A N 1
ATOM 3724 C CA . ARG B 1 236 ? -7.101 37.296 -34.850 1.000 36.222 230 ARG A CA 1
ATOM 3725 C C . ARG B 1 236 ? -5.844 38.150 -34.599 1.000 32.731 230 ARG A C 1
ATOM 3726 O O . ARG B 1 236 ? -4.834 37.622 -34.121 1.000 29.114 230 ARG A O 1
ATOM 3734 N N . GLU B 1 237 ? -5.926 39.465 -34.864 1.000 32.149 231 GLU A N 1
ATOM 3735 C CA . GLU B 1 237 ? -4.763 40.334 -34.813 1.000 31.606 231 GLU A CA 1
ATOM 3736 C C . GLU B 1 237 ? -4.305 40.584 -33.379 1.000 32.108 231 GLU A C 1
ATOM 3737 O O . GLU B 1 237 ? -3.096 40.702 -33.127 1.000 28.383 231 GLU A O 1
ATOM 3743 N N . ILE B 1 238 ? -5.270 40.755 -32.459 1.000 28.267 232 ILE A N 1
ATOM 3744 C CA . ILE B 1 238 ? -4.947 41.070 -31.071 1.000 29.140 232 ILE A CA 1
ATOM 3745 C C . ILE B 1 238 ? -4.578 39.786 -30.352 1.000 27.839 232 ILE A C 1
ATOM 3746 O O . ILE B 1 238 ? -5.385 38.870 -30.203 1.000 28.478 232 ILE A O 1
ATOM 3751 N N . PRO B 1 239 ? -3.345 39.700 -29.817 1.000 33.645 233 PRO A N 1
ATOM 3752 C CA . PRO B 1 239 ? -2.879 38.476 -29.163 1.000 34.055 233 PRO A CA 1
ATOM 3753 C C . PRO B 1 239 ? -3.836 38.068 -28.058 1.000 32.912 233 PRO A C 1
ATOM 3754 O O . PRO B 1 239 ? -4.197 38.908 -27.228 1.000 29.452 233 PRO A O 1
ATOM 3758 N N . GLY B 1 240 ? -4.299 36.810 -28.109 1.000 30.530 234 GLY A N 1
ATOM 3759 C CA . GLY B 1 240 ? -5.091 36.222 -27.037 1.000 30.808 234 GLY A CA 1
ATOM 3760 C C . GLY B 1 240 ? -6.535 36.728 -26.934 1.000 28.829 234 GLY A C 1
ATOM 3761 O O . GLY B 1 240 ? -7.233 36.383 -25.972 1.000 27.650 234 GLY A O 1
ATOM 3762 N N . ALA B 1 241 ? -6.976 37.508 -27.918 1.000 27.173 235 ALA A N 1
ATOM 3763 C CA . ALA B 1 241 ? -8.312 38.068 -27.932 1.000 26.317 235 ALA A CA 1
ATOM 3764 C C . ALA B 1 241 ? -9.361 36.967 -28.043 1.000 26.560 235 ALA A C 1
ATOM 3765 O O . ALA B 1 241 ? -9.203 36.058 -28.871 1.000 28.187 235 ALA A O 1
ATOM 3767 N N . GLU B 1 242 ? -10.417 37.093 -27.235 1.000 24.489 236 GLU A N 1
ATOM 3768 C CA . GLU B 1 242 ? -11.626 36.272 -27.331 1.000 27.183 236 GLU A CA 1
ATOM 3769 C C . GLU B 1 242 ? -12.664 36.928 -28.257 1.000 31.465 236 GLU A C 1
ATOM 3770 O O . GLU B 1 242 ? -12.767 38.169 -28.362 1.000 26.894 236 GLU A O 1
ATOM 3776 N N . LEU B 1 243 ? -13.434 36.070 -28.959 1.000 25.909 237 LEU A N 1
ATOM 3777 C CA . LEU B 1 243 ? -14.451 36.499 -29.900 1.000 26.967 237 LEU A CA 1
ATOM 3778 C C . LEU B 1 243 ? -15.816 35.969 -29.451 1.000 29.452 237 LEU A C 1
ATOM 3779 O O . LEU B 1 243 ? -15.943 34.808 -29.030 1.000 25.587 237 LEU A O 1
ATOM 3784 N N . ALA B 1 244 ? -16.838 36.818 -29.615 1.000 24.086 238 ALA A N 1
ATOM 3785 C CA . ALA B 1 244 ? -18.229 36.415 -29.424 1.000 25.844 238 ALA A CA 1
ATOM 3786 C C . ALA B 1 244 ? -19.078 37.012 -30.535 1.000 28.379 238 ALA A C 1
ATOM 3787 O O . ALA B 1 244 ? -19.212 38.235 -30.618 1.000 29.700 238 ALA A O 1
ATOM 3789 N N . ILE B 1 245 ? -19.657 36.143 -31.384 1.000 26.274 239 ILE A N 1
ATOM 3790 C CA . ILE B 1 245 ? -20.503 36.608 -32.471 1.000 30.189 239 ILE A CA 1
ATOM 3791 C C . ILE B 1 245 ? -21.920 36.053 -32.272 1.000 32.713 239 ILE A C 1
ATOM 3792 O O . ILE B 1 245 ? -22.091 34.864 -32.044 1.000 33.709 239 ILE A O 1
ATOM 3797 N N . PHE B 1 246 ? -22.906 36.962 -32.204 1.000 27.782 240 PHE A N 1
ATOM 3798 C CA . PHE B 1 246 ? -24.285 36.633 -31.869 1.000 29.647 240 PHE A CA 1
ATOM 3799 C C . PHE B 1 246 ? -25.099 36.495 -33.152 1.000 29.858 240 PHE A C 1
ATOM 3800 O O . PHE B 1 246 ? -25.193 37.394 -33.987 1.000 29.275 240 PHE A O 1
ATOM 3808 N N . GLU B 1 247 ? -25.656 35.289 -33.304 1.000 38.101 241 GLU A N 1
ATOM 3809 C CA . GLU B 1 247 ? -26.554 34.944 -34.394 1.000 40.292 241 GLU A CA 1
ATOM 3810 C C . GLU B 1 247 ? -27.835 35.756 -34.280 1.000 34.577 241 GLU A C 1
ATOM 3811 O O . GLU B 1 247 ? -28.257 36.102 -33.177 1.000 35.875 241 GLU A O 1
ATOM 3817 N N . SER B 1 248 ? -28.396 36.083 -35.442 1.000 33.747 242 SER A N 1
ATOM 3818 C CA . SER B 1 248 ? -29.665 36.776 -35.559 1.000 39.955 242 SER A CA 1
ATOM 3819 C C . SER B 1 248 ? -29.624 38.120 -34.827 1.000 38.553 242 SER A C 1
ATOM 3820 O O . SER B 1 248 ? -30.576 38.467 -34.139 1.000 39.447 242 SER A O 1
ATOM 3823 N N . ALA B 1 249 ? -28.501 38.850 -34.972 1.000 30.336 243 ALA A N 1
ATOM 3824 C CA . ALA B 1 249 ? -28.317 40.169 -34.373 1.000 29.366 243 ALA A CA 1
ATOM 3825 C C . ALA B 1 249 ? -27.430 40.957 -35.314 1.000 30.951 243 ALA A C 1
ATOM 3826 O O . ALA B 1 249 ? -26.645 40.362 -36.068 1.000 30.828 243 ALA A O 1
ATOM 3828 N N . GLY B 1 250 ? -27.601 42.282 -35.277 1.000 28.262 244 GLY A N 1
ATOM 3829 C CA . GLY B 1 250 ? -26.853 43.188 -36.120 1.000 27.490 244 GLY A CA 1
ATOM 3830 C C . GLY B 1 250 ? -26.076 44.231 -35.317 1.000 23.456 244 GLY A C 1
ATOM 3831 O O . GLY B 1 250 ? -25.505 43.945 -34.277 1.000 28.599 244 GLY A O 1
ATOM 3832 N N . HIS B 1 251 ? -26.036 45.439 -35.842 1.000 26.959 245 HIS A N 1
ATOM 3833 C CA . HIS B 1 251 ? -25.279 46.515 -35.239 1.000 25.801 245 HIS A CA 1
ATOM 3834 C C . HIS B 1 251 ? -25.790 46.813 -33.835 1.000 26.196 245 HIS A C 1
ATOM 3835 O O . HIS B 1 251 ? -24.988 47.058 -32.926 1.000 25.761 245 HIS A O 1
ATOM 3842 N N . GLY B 1 252 ? -27.106 46.620 -33.619 1.000 26.706 246 GLY A N 1
ATOM 3843 C CA . GLY B 1 252 ? -27.687 46.841 -32.304 1.000 25.651 246 GLY A CA 1
ATOM 3844 C C . GLY B 1 252 ? -27.671 45.644 -31.346 1.000 26.105 246 GLY A C 1
ATOM 3845 O O . GLY B 1 252 ? -28.545 45.587 -30.487 1.000 23.556 246 GLY A O 1
ATOM 3846 N N . PHE B 1 253 ? -26.646 44.765 -31.427 1.000 25.442 247 PHE A N 1
ATOM 3847 C CA . PHE B 1 253 ? -26.538 43.528 -30.647 1.000 25.809 247 PHE A CA 1
ATOM 3848 C C . PHE B 1 253 ? -26.590 43.733 -29.136 1.000 25.033 247 PHE A C 1
ATOM 3849 O O . PHE B 1 253 ? -27.048 42.846 -28.407 1.000 24.666 247 PHE A O 1
ATOM 3857 N N . VAL B 1 254 ? -26.086 44.881 -28.624 1.000 24.018 248 VAL A N 1
ATOM 3858 C CA . VAL B 1 254 ? -26.139 45.155 -27.194 1.000 22.916 248 VAL A CA 1
ATOM 3859 C C . VAL B 1 254 ? -27.590 45.075 -26.679 1.000 25.818 248 VAL A C 1
ATOM 3860 O O . VAL B 1 254 ? -27.822 44.627 -25.552 1.000 26.264 248 VAL A O 1
ATOM 3864 N N . THR B 1 255 ? -28.556 45.453 -27.529 1.000 28.367 249 THR A N 1
ATOM 3865 C CA . THR B 1 255 ? -29.999 45.346 -27.259 1.000 27.097 249 THR A CA 1
ATOM 3866 C C . THR B 1 255 ? -30.573 44.023 -27.777 1.000 25.951 249 THR A C 1
ATOM 3867 O O . THR B 1 255 ? -31.193 43.287 -27.011 1.000 26.612 249 THR A O 1
ATOM 3871 N N . SER B 1 256 ? -30.350 43.705 -29.062 1.000 26.209 250 SER A N 1
ATOM 3872 C CA . SER B 1 256 ? -31.000 42.553 -29.688 1.000 26.250 250 SER A CA 1
ATOM 3873 C C . SER B 1 256 ? -30.423 41.206 -29.237 1.000 33.458 250 SER A C 1
ATOM 3874 O O . SER B 1 256 ? -31.069 40.158 -29.413 1.000 27.829 250 SER A O 1
ATOM 3877 N N . ALA B 1 257 ? -29.193 41.219 -28.696 1.000 28.380 251 ALA A N 1
ATOM 3878 C CA . ALA B 1 257 ? -28.598 40.030 -28.101 1.000 31.164 251 ALA A CA 1
ATOM 3879 C C . ALA B 1 257 ? -28.154 40.312 -26.666 1.000 31.175 251 ALA A C 1
ATOM 3880 O O . ALA B 1 257 ? -27.133 39.804 -26.230 1.000 30.194 251 ALA A O 1
ATOM 3882 N N . ARG B 1 258 ? -28.964 41.076 -25.928 1.000 30.341 252 ARG A N 1
ATOM 3883 C CA . ARG B 1 258 ? -28.603 41.592 -24.621 1.000 29.327 252 ARG A CA 1
ATOM 3884 C C . ARG B 1 258 ? -28.259 40.484 -23.623 1.000 29.710 252 ARG A C 1
ATOM 3885 O O . ARG B 1 258 ? -27.219 40.563 -23.000 1.000 25.976 252 ARG A O 1
ATOM 3893 N N . GLU B 1 259 ? -29.109 39.464 -23.457 1.000 31.646 253 GLU A N 1
ATOM 3894 C CA . GLU B 1 259 ? -28.902 38.491 -22.394 1.000 35.036 253 GLU A CA 1
ATOM 3895 C C . GLU B 1 259 ? -27.717 37.582 -22.741 1.000 28.002 253 GLU A C 1
ATOM 3896 O O . GLU B 1 259 ? -26.856 37.343 -21.892 1.000 31.422 253 GLU A O 1
ATOM 3902 N N . PRO B 1 260 ? -27.616 37.059 -23.969 1.000 27.093 254 PRO A N 1
ATOM 3903 C CA . PRO B 1 260 ? -26.414 36.316 -24.373 1.000 31.717 254 PRO A CA 1
ATOM 3904 C C . PRO B 1 260 ? -25.108 37.101 -24.231 1.000 27.891 254 PRO A C 1
ATOM 3905 O O . PRO B 1 260 ? -24.102 36.558 -23.780 1.000 27.479 254 PRO A O 1
ATOM 3909 N N . PHE B 1 261 ? -25.130 38.387 -24.605 1.000 27.622 255 PHE A N 1
ATOM 3910 C CA . PHE B 1 261 ? -23.943 39.236 -24.498 1.000 25.245 255 PHE A CA 1
ATOM 3911 C C . PHE B 1 261 ? -23.594 39.520 -23.046 1.000 27.976 255 PHE A C 1
ATOM 3912 O O . PHE B 1 261 ? -22.411 39.472 -22.667 1.000 26.099 255 PHE A O 1
ATOM 3920 N N . LEU B 1 262 ? -24.608 39.879 -22.232 1.000 26.211 256 LEU A N 1
ATOM 3921 C CA . LEU B 1 262 ? -24.344 40.075 -20.813 1.000 28.711 256 LEU A CA 1
ATOM 3922 C C . LEU B 1 262 ? -23.667 38.839 -20.203 1.000 29.596 256 LEU A C 1
ATOM 3923 O O . LEU B 1 262 ? -22.767 38.981 -19.371 1.000 30.642 256 LEU A O 1
ATOM 3928 N N . LYS B 1 263 ? -24.079 37.637 -20.609 1.000 30.493 257 LYS A N 1
ATOM 3929 C CA . LYS B 1 263 ? -23.508 36.422 -20.043 1.000 33.107 257 LYS A CA 1
ATOM 3930 C C . LYS B 1 263 ? -22.002 36.353 -20.343 1.000 28.240 257 LYS A C 1
ATOM 3931 O O . LYS B 1 263 ? -21.181 36.168 -19.430 1.000 28.104 257 LYS A O 1
ATOM 3937 N N . VAL B 1 264 ? -21.666 36.595 -21.608 1.000 29.216 258 VAL A N 1
ATOM 3938 C CA . VAL B 1 264 ? -20.300 36.589 -22.107 1.000 28.038 258 VAL A CA 1
ATOM 3939 C C . VAL B 1 264 ? -19.471 37.678 -21.437 1.000 28.800 258 VAL A C 1
ATOM 3940 O O . VAL B 1 264 ? -18.366 37.429 -20.922 1.000 27.509 258 VAL A O 1
ATOM 3944 N N . LEU B 1 265 ? -19.995 38.902 -21.460 1.000 29.267 259 LEU A N 1
ATOM 3945 C CA . LEU B 1 265 ? -19.267 40.035 -20.918 1.000 27.491 259 LEU A CA 1
ATOM 3946 C C . LEU B 1 265 ? -19.005 39.808 -19.426 1.000 29.729 259 LEU A C 1
ATOM 3947 O O . LEU B 1 265 ? -17.897 40.060 -18.951 1.000 26.890 259 LEU A O 1
ATOM 3952 N N . LYS B 1 266 ? -20.000 39.314 -18.674 1.000 26.658 260 LYS A N 1
ATOM 3953 C CA . LYS B 1 266 ? -19.825 39.200 -17.231 1.000 30.212 260 LYS A CA 1
ATOM 3954 C C . LYS B 1 266 ? -18.814 38.114 -16.870 1.000 28.238 260 LYS A C 1
ATOM 3955 O O . LYS B 1 266 ? -18.092 38.295 -15.904 1.000 31.057 260 LYS A O 1
ATOM 3961 N N . GLU B 1 267 ? -18.752 37.054 -17.680 1.000 28.307 261 GLU A N 1
ATOM 3962 C CA . GLU B 1 267 ? -17.858 35.923 -17.469 1.000 27.967 261 GLU A CA 1
ATOM 3963 C C . GLU B 1 267 ? -16.436 36.370 -17.785 1.000 27.187 261 GLU A C 1
ATOM 3964 O O . GLU B 1 267 ? -15.489 36.045 -17.059 1.000 28.420 261 GLU A O 1
ATOM 3970 N N . PHE B 1 268 ? -16.307 37.167 -18.846 1.000 24.924 262 PHE A N 1
ATOM 3971 C CA . PHE B 1 268 ? -15.043 37.789 -19.204 1.000 25.319 262 PHE A CA 1
ATOM 3972 C C . PHE B 1 268 ? -14.558 38.721 -18.096 1.000 26.048 262 PHE A C 1
ATOM 3973 O O . PHE B 1 268 ? -13.412 38.626 -17.660 1.000 26.698 262 PHE A O 1
ATOM 3981 N N . LEU B 1 269 ? -15.422 39.616 -17.638 1.000 27.450 263 LEU A N 1
ATOM 3982 C CA . LEU B 1 269 ? -14.978 40.615 -16.669 1.000 29.050 263 LEU A CA 1
ATOM 3983 C C . LEU B 1 269 ? -14.603 39.971 -15.338 1.000 30.054 263 LEU A C 1
ATOM 3984 O O . LEU B 1 269 ? -13.687 40.462 -14.645 1.000 29.658 263 LEU A O 1
ATOM 3989 N N . ALA B 1 270 ? -15.291 38.865 -15.010 1.000 31.196 264 ALA A N 1
ATOM 3990 C CA . ALA B 1 270 ? -15.101 38.181 -13.738 1.000 34.453 264 ALA A CA 1
ATOM 3991 C C . ALA B 1 270 ? -13.666 37.654 -13.610 1.000 34.596 264 ALA A C 1
ATOM 3992 O O . ALA B 1 270 ? -13.164 37.523 -12.503 1.000 36.331 264 ALA A O 1
ATOM 3994 N N . ARG B 1 271 ? -13.025 37.385 -14.755 1.000 33.704 265 ARG A N 1
ATOM 3995 C CA . ARG B 1 271 ? -11.644 36.937 -14.848 1.000 34.955 265 ARG A CA 1
ATOM 3996 C C . ARG B 1 271 ? -10.627 38.064 -14.952 1.000 34.282 265 ARG A C 1
ATOM 3997 O O . ARG B 1 271 ? -9.444 37.761 -15.034 1.000 33.473 265 ARG A O 1
ATOM 4005 N N . GLN B 1 272 ? -11.053 39.340 -14.964 1.000 33.150 266 GLN A N 1
ATOM 4006 C CA . GLN B 1 272 ? -10.122 40.449 -15.134 1.000 33.163 266 GLN A CA 1
ATOM 4007 C C . GLN B 1 272 ? -9.942 41.170 -13.803 1.000 36.306 266 GLN A C 1
ATOM 4008 O O . GLN B 1 272 ? -10.738 41.001 -12.879 1.000 34.628 266 GLN A O 1
ATOM 4014 N N . SER B 1 273 ? -8.904 42.013 -13.727 1.000 35.459 267 SER A N 1
ATOM 4015 C CA . SER B 1 273 ? -8.703 42.866 -12.565 1.000 36.924 267 SER A CA 1
ATOM 4016 C C . SER B 1 273 ? -8.048 44.185 -12.971 1.000 38.022 267 SER A C 1
ATOM 4017 O O . SER B 1 273 ? -7.626 44.331 -14.111 1.000 34.105 267 SER A O 1
ATOM 4020 N N . VAL B 1 274 ? -7.963 45.134 -12.031 1.000 39.778 268 VAL A N 1
ATOM 4021 C CA . VAL B 1 274 ? -7.386 46.436 -12.329 1.000 43.862 268 VAL A CA 1
ATOM 4022 C C . VAL B 1 274 ? -6.064 46.575 -11.561 1.000 51.687 268 VAL A C 1
ATOM 4023 O O . VAL B 1 274 ? -5.911 45.846 -10.548 1.000 49.798 268 VAL A O 1
ATOM 4028 N N . VAL C 1 1 ? -32.603 41.117 -83.156 1.000 64.330 -5 VAL B N 1
ATOM 4029 C CA . VAL C 1 1 ? -33.007 42.229 -82.242 1.000 69.651 -5 VAL B CA 1
ATOM 4030 C C . VAL C 1 1 ? -32.808 41.799 -80.772 1.000 62.549 -5 VAL B C 1
ATOM 4031 O O . VAL C 1 1 ? -32.159 42.551 -80.043 1.000 61.381 -5 VAL B O 1
ATOM 4035 N N . PRO C 1 2 ? -33.250 40.607 -80.261 1.000 54.595 -4 PRO B N 1
ATOM 4036 C CA . PRO C 1 2 ? -33.112 40.307 -78.827 1.000 48.759 -4 PRO B CA 1
ATOM 4037 C C . PRO C 1 2 ? -31.659 40.101 -78.367 1.000 48.261 -4 PRO B C 1
ATOM 4038 O O . PRO C 1 2 ? -30.811 39.605 -79.122 1.000 45.416 -4 PRO B O 1
ATOM 4042 N N . ARG C 1 3 ? -31.368 40.516 -77.123 1.000 45.492 -3 ARG B N 1
ATOM 4043 C CA . ARG C 1 3 ? -30.082 40.241 -76.491 1.000 45.450 -3 ARG B CA 1
ATOM 4044 C C . ARG C 1 3 ? -29.764 38.744 -76.618 1.000 43.682 -3 ARG B C 1
ATOM 4045 O O . ARG C 1 3 ? -30.616 37.887 -76.345 1.000 39.011 -3 ARG B O 1
ATOM 4053 N N . GLY C 1 4 ? -28.531 38.427 -77.059 1.000 36.865 -2 GLY B N 1
ATOM 4054 C CA . GLY C 1 4 ? -28.107 37.042 -77.251 1.000 38.257 -2 GLY B CA 1
ATOM 4055 C C . GLY C 1 4 ? -28.269 36.535 -78.688 1.000 35.813 -2 GLY B C 1
ATOM 4056 O O . GLY C 1 4 ? -27.738 35.479 -79.031 1.000 36.186 -2 GLY B O 1
ATOM 4057 N N . SER C 1 5 ? -28.963 37.302 -79.540 1.000 36.958 -1 SER B N 1
ATOM 4058 C CA . SER C 1 5 ? -29.156 36.900 -80.928 1.000 36.865 -1 SER B CA 1
ATOM 4059 C C . SER C 1 5 ? -28.336 37.739 -81.912 1.000 38.349 -1 SER B C 1
ATOM 4060 O O . SER C 1 5 ? -28.478 37.552 -83.113 1.000 39.204 -1 SER B O 1
ATOM 4063 N N . HIS C 1 6 ? -27.485 38.654 -81.423 1.000 35.675 0 HIS B N 1
ATOM 4064 C CA . HIS C 1 6 ? -26.672 39.477 -82.311 1.000 36.183 0 HIS B CA 1
ATOM 4065 C C . HIS C 1 6 ? -25.457 38.665 -82.750 1.000 38.064 0 HIS B C 1
ATOM 4066 O O . HIS C 1 6 ? -24.640 38.260 -81.915 1.000 34.419 0 HIS B O 1
ATOM 4073 N N . MET C 1 7 ? -25.328 38.491 -84.076 1.000 32.744 1 MET B N 1
ATOM 4074 C CA . MET C 1 7 ? -24.495 37.457 -84.666 1.000 30.630 1 MET B CA 1
ATOM 4075 C C . MET C 1 7 ? -23.050 37.925 -84.850 1.000 27.549 1 MET B C 1
ATOM 4076 O O . MET C 1 7 ? -22.520 37.891 -85.962 1.000 27.588 1 MET B O 1
ATOM 4081 N N . LEU C 1 8 ? -22.428 38.367 -83.749 1.000 27.458 2 LEU B N 1
ATOM 4082 C CA . LEU C 1 8 ? -21.024 38.804 -83.722 1.000 25.685 2 LEU B CA 1
ATOM 4083 C C . LEU C 1 8 ? -20.179 37.692 -83.113 1.000 25.492 2 LEU B C 1
ATOM 4084 O O . LEU C 1 8 ? -20.593 37.123 -82.101 1.000 27.021 2 LEU B O 1
ATOM 4089 N N . TYR C 1 9 ? -19.032 37.384 -83.730 1.000 22.720 3 TYR B N 1
ATOM 4090 C CA . TYR C 1 9 ? -18.106 36.373 -83.269 1.000 26.849 3 TYR B CA 1
ATOM 4091 C C . TYR C 1 9 ? -16.678 36.904 -83.261 1.000 30.259 3 TYR B C 1
ATOM 4092 O O . TYR C 1 9 ? -16.278 37.628 -84.168 1.000 33.692 3 TYR B O 1
ATOM 4101 N N . ALA C 1 10 ? -15.923 36.531 -82.212 1.000 24.693 4 ALA B N 1
ATOM 4102 C CA . ALA C 1 10 ? -14.504 36.771 -82.108 1.000 25.171 4 ALA B CA 1
ATOM 4103 C C . ALA C 1 10 ? -13.756 35.449 -82.200 1.000 28.785 4 ALA B C 1
ATOM 4104 O O . ALA C 1 10 ? -14.102 34.459 -81.540 1.000 27.591 4 ALA B O 1
ATOM 4106 N N . GLN C 1 11 ? -12.699 35.426 -83.000 1.000 28.924 5 GLN B N 1
ATOM 4107 C CA . GLN C 1 11 ? -11.866 34.235 -83.090 1.000 36.737 5 GLN B CA 1
ATOM 4108 C C . GLN C 1 11 ? -10.872 34.280 -81.918 1.000 36.049 5 GLN B C 1
ATOM 4109 O O . GLN C 1 11 ? -10.076 35.199 -81.807 1.000 35.067 5 GLN B O 1
ATOM 4115 N N . VAL C 1 12 ? -11.005 33.331 -80.977 1.000 31.557 6 VAL B N 1
ATOM 4116 C CA . VAL C 1 12 ? -10.279 33.320 -79.715 1.000 33.522 6 VAL B CA 1
ATOM 4117 C C . VAL C 1 12 ? -9.899 31.856 -79.413 1.000 32.990 6 VAL B C 1
ATOM 4118 O O . VAL C 1 12 ? -10.786 30.999 -79.365 1.000 27.105 6 VAL B O 1
ATOM 4122 N N . ASN C 1 13 ? -8.594 31.602 -79.231 1.000 31.531 7 ASN B N 1
ATOM 4123 C CA . ASN C 1 13 ? -8.021 30.323 -78.798 1.000 32.381 7 ASN B CA 1
ATOM 4124 C C . ASN C 1 13 ? -8.537 29.178 -79.652 1.000 36.976 7 ASN B C 1
ATOM 4125 O O . ASN C 1 13 ? -8.998 28.183 -79.099 1.000 43.153 7 ASN B O 1
ATOM 4130 N N . GLY C 1 14 ? -8.498 29.350 -80.980 1.000 35.257 8 GLY B N 1
ATOM 4131 C CA . GLY C 1 14 ? -8.831 28.291 -81.917 1.000 39.687 8 GLY B CA 1
ATOM 4132 C C . GLY C 1 14 ? -10.328 28.018 -82.044 1.000 38.730 8 GLY B C 1
ATOM 4133 O O . GLY C 1 14 ? -10.719 27.050 -82.691 1.000 42.538 8 GLY B O 1
ATOM 4134 N N . ILE C 1 15 ? -11.167 28.855 -81.416 1.000 31.158 9 ILE B N 1
ATOM 4135 C CA . ILE C 1 15 ? -12.600 28.744 -81.592 1.000 34.036 9 ILE B CA 1
ATOM 4136 C C . ILE C 1 15 ? -13.182 30.148 -81.813 1.000 34.108 9 ILE B C 1
ATOM 4137 O O . ILE C 1 15 ? -12.476 31.173 -81.761 1.000 31.515 9 ILE B O 1
ATOM 4142 N N . ASN C 1 16 ? -14.484 30.124 -82.091 1.000 31.850 10 ASN B N 1
ATOM 4143 C CA . ASN C 1 16 ? -15.327 31.291 -82.247 1.000 32.326 10 ASN B CA 1
ATOM 4144 C C . ASN C 1 16 ? -16.175 31.511 -81.001 1.000 32.252 10 ASN B C 1
ATOM 4145 O O . ASN C 1 16 ? -16.916 30.611 -80.605 1.000 28.394 10 ASN B O 1
ATOM 4150 N N . LEU C 1 17 ? -16.074 32.718 -80.420 1.000 27.052 11 LEU B N 1
ATOM 4151 C CA . LEU C 1 17 ? -16.896 33.093 -79.292 1.000 28.435 11 LEU B CA 1
ATOM 4152 C C . LEU C 1 17 ? -17.916 34.131 -79.737 1.000 27.123 11 LEU B C 1
ATOM 4153 O O . LEU C 1 17 ? -17.516 35.189 -80.243 1.000 26.828 11 LEU B O 1
ATOM 4158 N N . HIS C 1 18 ? -19.190 33.874 -79.428 1.000 24.604 12 HIS B N 1
ATOM 4159 C CA . HIS C 1 18 ? -20.236 34.859 -79.624 1.000 27.248 12 HIS B CA 1
ATOM 4160 C C . HIS C 1 18 ? -20.147 35.926 -78.533 1.000 28.072 12 HIS B C 1
ATOM 4161 O O . HIS C 1 18 ? -20.085 35.589 -77.361 1.000 26.942 12 HIS B O 1
ATOM 4168 N N . TYR C 1 19 ? -20.199 37.217 -78.902 1.000 23.614 13 TYR B N 1
ATOM 4169 C CA . TYR C 1 19 ? -20.221 38.298 -77.935 1.000 24.097 13 TYR B CA 1
ATOM 4170 C C . TYR C 1 19 ? -21.227 39.354 -78.384 1.000 28.541 13 TYR B C 1
ATOM 4171 O O . TYR C 1 19 ? -21.614 39.378 -79.556 1.000 26.780 13 TYR B O 1
ATOM 4180 N N . GLU C 1 20 ? -21.620 40.241 -77.456 1.000 28.508 14 GLU B N 1
ATOM 4181 C CA . GLU C 1 20 ? -22.449 41.398 -77.795 1.000 29.962 14 GLU B CA 1
ATOM 4182 C C . GLU C 1 20 ? -21.990 42.597 -76.982 1.000 28.687 14 GLU B C 1
ATOM 4183 O O . GLU C 1 20 ? -21.684 42.432 -75.819 1.000 24.592 14 GLU B O 1
ATOM 4189 N N . ILE C 1 21 ? -22.018 43.801 -77.563 1.000 29.220 15 ILE B N 1
ATOM 4190 C CA . ILE C 1 21 ? -21.674 45.028 -76.850 1.000 32.351 15 ILE B CA 1
ATOM 4191 C C . ILE C 1 21 ? -22.837 46.015 -76.940 1.000 30.499 15 ILE B C 1
ATOM 4192 O O . ILE C 1 21 ? -23.474 46.134 -77.971 1.000 28.613 15 ILE B O 1
ATOM 4197 N N . GLU C 1 22 ? -23.103 46.716 -75.845 1.000 32.358 16 GLU B N 1
ATOM 4198 C CA . GLU C 1 22 ? -24.142 47.728 -75.801 1.000 35.526 16 GLU B CA 1
ATOM 4199 C C . GLU C 1 22 ? -23.692 48.851 -74.866 1.000 36.638 16 GLU B C 1
ATOM 4200 O O . GLU C 1 22 ? -23.046 48.611 -73.842 1.000 35.899 16 GLU B O 1
ATOM 4206 N N . GLY C 1 23 ? -24.024 50.105 -75.233 1.000 34.303 17 GLY B N 1
ATOM 4207 C CA . GLY C 1 23 ? -23.688 51.257 -74.422 1.000 33.762 17 GLY B CA 1
ATOM 4208 C C . GLY C 1 23 ? -22.342 51.865 -74.787 1.000 37.612 17 GLY B C 1
ATOM 4209 O O . GLY C 1 23 ? -21.567 51.279 -75.538 1.000 36.068 17 GLY B O 1
ATOM 4210 N N . GLN C 1 24 ? -22.089 53.053 -74.229 1.000 39.289 18 GLN B N 1
ATOM 4211 C CA . GLN C 1 24 ? -20.849 53.799 -74.418 1.000 42.392 18 GLN B CA 1
ATOM 4212 C C . GLN C 1 24 ? -20.286 54.156 -73.038 1.000 36.299 18 GLN B C 1
ATOM 4213 O O . GLN C 1 24 ? -21.020 54.293 -72.062 1.000 37.494 18 GLN B O 1
ATOM 4219 N N . GLY C 1 25 ? -18.969 54.335 -72.983 1.000 36.447 19 GLY B N 1
ATOM 4220 C CA . GLY C 1 25 ? -18.281 54.702 -71.758 1.000 38.513 19 GLY B CA 1
ATOM 4221 C C . GLY C 1 25 ? -17.231 53.638 -71.482 1.000 33.265 19 GLY B C 1
ATOM 4222 O O . GLY C 1 25 ? -16.842 52.936 -72.407 1.000 35.881 19 GLY B O 1
ATOM 4223 N N . GLN C 1 26 ? -16.821 53.517 -70.219 1.000 33.467 20 GLN B N 1
ATOM 4224 C CA . GLN C 1 26 ? -15.718 52.652 -69.846 1.000 32.118 20 GLN B CA 1
ATOM 4225 C C . GLN C 1 26 ? -16.174 51.204 -70.008 1.000 28.843 20 GLN B C 1
ATOM 4226 O O . GLN C 1 26 ? -17.347 50.893 -69.830 1.000 27.227 20 GLN B O 1
ATOM 4232 N N . PRO C 1 27 ? -15.296 50.317 -70.495 1.000 28.175 21 PRO B N 1
ATOM 4233 C CA . PRO C 1 27 ? -15.677 48.933 -70.758 1.000 26.656 21 PRO B CA 1
ATOM 4234 C C . PRO C 1 27 ? -15.943 48.124 -69.483 1.000 23.840 21 PRO B C 1
ATOM 4235 O O . PRO C 1 27 ? -15.164 48.182 -68.544 1.000 27.571 21 PRO B O 1
ATOM 4239 N N . LEU C 1 28 ? -17.050 47.361 -69.497 1.000 23.634 22 LEU B N 1
ATOM 4240 C CA . LEU C 1 28 ? -17.457 46.519 -68.380 1.000 24.925 22 LEU B CA 1
ATOM 4241 C C . LEU C 1 28 ? -17.788 45.120 -68.894 1.000 21.288 22 LEU B C 1
ATOM 4242 O O . LEU C 1 28 ? -18.760 44.949 -69.631 1.000 24.472 22 LEU B O 1
ATOM 4247 N N . LEU C 1 29 ? -16.907 44.164 -68.579 1.000 21.648 23 LEU B N 1
ATOM 4248 C CA . LEU C 1 29 ? -17.029 42.783 -69.018 1.000 23.133 23 LEU B CA 1
ATOM 4249 C C . LEU C 1 29 ? -17.835 42.004 -67.977 1.000 23.092 23 LEU B C 1
ATOM 4250 O O . LEU C 1 29 ? -17.465 41.964 -66.805 1.000 24.109 23 LEU B O 1
ATOM 4255 N N . LEU C 1 30 ? -18.954 41.455 -68.408 1.000 24.025 24 LEU B N 1
ATOM 4256 C CA . LEU C 1 30 ? -19.801 40.605 -67.577 1.000 25.950 24 LEU B CA 1
ATOM 4257 C C . LEU C 1 30 ? -19.514 39.144 -67.906 1.000 24.352 24 LEU B C 1
ATOM 4258 O O . LEU C 1 30 ? -19.640 38.743 -69.058 1.000 21.017 24 LEU B O 1
ATOM 4263 N N . ILE C 1 31 ? -19.237 38.326 -66.870 1.000 23.210 25 ILE B N 1
ATOM 4264 C CA . ILE C 1 31 ? -18.872 36.934 -67.059 1.000 21.699 25 ILE B CA 1
ATOM 4265 C C . ILE C 1 31 ? -19.918 36.055 -66.353 1.000 25.046 25 ILE B C 1
ATOM 4266 O O . ILE C 1 31 ? -20.130 36.213 -65.158 1.000 22.478 25 ILE B O 1
ATOM 4271 N N . MET C 1 32 ? -20.522 35.127 -67.105 1.000 24.566 26 MET B N 1
ATOM 4272 C CA A MET C 1 32 ? -21.612 34.304 -66.613 0.500 26.917 26 MET B CA 1
ATOM 4273 C CA B MET C 1 32 ? -21.615 34.288 -66.642 0.500 25.850 26 MET B CA 1
ATOM 4274 C C . MET C 1 32 ? -21.068 33.070 -65.896 1.000 25.544 26 MET B C 1
ATOM 4275 O O . MET C 1 32 ? -19.888 32.733 -66.017 1.000 24.552 26 MET B O 1
ATOM 4284 N N . GLY C 1 33 ? -21.969 32.406 -65.171 1.000 26.301 27 GLY B N 1
ATOM 4285 C CA . GLY C 1 33 ? -21.695 31.200 -64.417 1.000 29.843 27 GLY B CA 1
ATOM 4286 C C . GLY C 1 33 ? -21.930 29.904 -65.211 1.000 29.694 27 GLY B C 1
ATOM 4287 O O . GLY C 1 33 ? -21.962 29.905 -66.440 1.000 25.976 27 GLY B O 1
ATOM 4288 N N . LEU C 1 34 ? -21.938 28.777 -64.480 1.000 26.025 28 LEU B N 1
ATOM 4289 C CA . LEU C 1 34 ? -21.903 27.414 -65.017 1.000 25.678 28 LEU B CA 1
ATOM 4290 C C . LEU C 1 34 ? -22.964 27.227 -66.100 1.000 27.105 28 LEU B C 1
ATOM 4291 O O . LEU C 1 34 ? -24.156 27.356 -65.855 1.000 27.577 28 LEU B O 1
ATOM 4296 N N . GLY C 1 35 ? -22.492 26.998 -67.319 1.000 28.826 29 GLY B N 1
ATOM 4297 C CA . GLY C 1 35 ? -23.309 26.606 -68.450 1.000 30.948 29 GLY B CA 1
ATOM 4298 C C . GLY C 1 35 ? -24.280 27.685 -68.935 1.000 30.784 29 GLY B C 1
ATOM 4299 O O . GLY C 1 35 ? -25.192 27.378 -69.701 1.000 31.144 29 GLY B O 1
ATOM 4300 N N . ALA C 1 36 ? -24.090 28.943 -68.537 1.000 27.163 30 ALA B N 1
ATOM 4301 C CA . ALA C 1 36 ? -25.070 29.962 -68.873 1.000 26.310 30 ALA B CA 1
ATOM 4302 C C . ALA C 1 36 ? -24.553 30.827 -70.017 1.000 24.586 30 ALA B C 1
ATOM 4303 O O . ALA C 1 36 ? -23.439 31.327 -69.960 1.000 26.530 30 ALA B O 1
ATOM 4305 N N . PRO C 1 37 ? -25.405 31.100 -71.029 1.000 27.214 31 PRO B N 1
ATOM 4306 C CA . PRO C 1 37 ? -25.057 32.011 -72.111 1.000 26.639 31 PRO B CA 1
ATOM 4307 C C . PRO C 1 37 ? -25.376 33.463 -71.743 1.000 25.962 31 PRO B C 1
ATOM 4308 O O . PRO C 1 37 ? -26.107 33.732 -70.782 1.000 28.601 31 PRO B O 1
ATOM 4312 N N . ALA C 1 38 ? -24.898 34.386 -72.587 1.000 27.692 32 ALA B N 1
ATOM 4313 C CA . ALA C 1 38 ? -25.187 35.808 -72.476 1.000 27.734 32 ALA B CA 1
ATOM 4314 C C . ALA C 1 38 ? -26.695 36.076 -72.538 1.000 27.123 32 ALA B C 1
ATOM 4315 O O . ALA C 1 38 ? -27.192 36.986 -71.873 1.000 31.390 32 ALA B O 1
ATOM 4317 N N . ALA C 1 39 ? -27.435 35.269 -73.300 1.000 32.958 33 ALA B N 1
ATOM 4318 C CA . ALA C 1 39 ? -28.879 35.458 -73.392 1.000 34.036 33 ALA B CA 1
ATOM 4319 C C . ALA C 1 39 ? -29.543 35.349 -72.012 1.000 32.325 33 ALA B C 1
ATOM 4320 O O . ALA C 1 39 ? -30.633 35.867 -71.821 1.000 33.681 33 ALA B O 1
ATOM 4322 N N . ALA C 1 40 ? -28.876 34.719 -71.043 1.000 33.458 34 ALA B N 1
ATOM 4323 C CA . ALA C 1 40 ? -29.462 34.481 -69.732 1.000 35.415 34 ALA B CA 1
ATOM 4324 C C . ALA C 1 40 ? -29.260 35.643 -68.748 1.000 37.158 34 ALA B C 1
ATOM 4325 O O . ALA C 1 40 ? -29.821 35.617 -67.651 1.000 34.162 34 ALA B O 1
ATOM 4327 N N . TRP C 1 41 ? -28.495 36.695 -69.113 1.000 32.597 35 TRP B N 1
ATOM 4328 C CA . TRP C 1 41 ? -28.379 37.842 -68.215 1.000 32.106 35 TRP B CA 1
ATOM 4329 C C . TRP C 1 41 ? -29.763 38.438 -67.915 1.000 30.518 35 TRP B C 1
ATOM 4330 O O . TRP C 1 41 ? -30.586 38.575 -68.806 1.000 31.161 35 TRP B O 1
ATOM 4341 N N . ASP C 1 42 ? -29.996 38.871 -66.670 1.000 29.970 36 ASP B N 1
ATOM 4342 C CA . ASP C 1 42 ? -31.185 39.662 -66.323 1.000 28.641 36 ASP B CA 1
ATOM 4343 C C . ASP C 1 42 ? -31.240 40.924 -67.214 1.000 34.912 36 ASP B C 1
ATOM 4344 O O . ASP C 1 42 ? -30.313 41.745 -67.185 1.000 31.410 36 ASP B O 1
ATOM 4349 N N . PRO C 1 43 ? -32.301 41.112 -68.044 1.000 34.718 37 PRO B N 1
ATOM 4350 C CA . PRO C 1 43 ? -32.368 42.218 -69.012 1.000 36.077 37 PRO B CA 1
ATOM 4351 C C . PRO C 1 43 ? -32.371 43.626 -68.433 1.000 33.811 37 PRO B C 1
ATOM 4352 O O . PRO C 1 43 ? -31.752 44.500 -69.018 1.000 36.816 37 PRO B O 1
ATOM 4356 N N . ILE C 1 44 ? -33.022 43.844 -67.285 1.000 32.651 38 ILE B N 1
ATOM 4357 C CA . ILE C 1 44 ? -33.100 45.169 -66.689 1.000 35.235 38 ILE B CA 1
ATOM 4358 C C . ILE C 1 44 ? -31.738 45.526 -66.088 1.000 34.480 38 ILE B C 1
ATOM 4359 O O . ILE C 1 44 ? -31.292 46.666 -66.182 1.000 34.331 38 ILE B O 1
ATOM 4364 N N . PHE C 1 45 ? -31.050 44.532 -65.506 1.000 32.147 39 PHE B N 1
ATOM 4365 C CA . PHE C 1 45 ? -29.703 44.734 -64.987 1.000 29.727 39 PHE B CA 1
ATOM 4366 C C . PHE C 1 45 ? -28.774 45.268 -66.083 1.000 28.008 39 PHE B C 1
ATOM 4367 O O . PHE C 1 45 ? -28.103 46.296 -65.927 1.000 29.971 39 PHE B O 1
ATOM 4375 N N . VAL C 1 46 ? -28.723 44.552 -67.194 1.000 29.211 40 VAL B N 1
ATOM 4376 C CA . VAL C 1 46 ? -27.807 44.893 -68.270 1.000 32.084 40 VAL B CA 1
ATOM 4377 C C . VAL C 1 46 ? -28.213 46.237 -68.889 1.000 34.485 40 VAL B C 1
ATOM 4378 O O . VAL C 1 46 ? -27.377 47.141 -69.030 1.000 29.471 40 VAL B O 1
ATOM 4382 N N . GLN C 1 47 ? -29.510 46.383 -69.200 1.000 34.909 41 GLN B N 1
ATOM 4383 C CA . GLN C 1 47 ? -30.028 47.626 -69.766 1.000 38.606 41 GLN B CA 1
ATOM 4384 C C . GLN C 1 47 ? -29.599 48.852 -68.955 1.000 36.004 41 GLN B C 1
ATOM 4385 O O . GLN C 1 47 ? -29.102 49.832 -69.513 1.000 37.976 41 GLN B O 1
ATOM 4391 N N . THR C 1 48 ? -29.810 48.816 -67.643 1.000 34.180 42 THR B N 1
ATOM 4392 C CA . THR C 1 48 ? -29.404 49.887 -66.757 1.000 31.968 42 THR B CA 1
ATOM 4393 C C . THR C 1 48 ? -27.919 50.222 -66.875 1.000 35.423 42 THR B C 1
ATOM 4394 O O . THR C 1 48 ? -27.538 51.403 -66.882 1.000 33.639 42 THR B O 1
ATOM 4398 N N . LEU C 1 49 ? -27.073 49.185 -66.901 1.000 31.683 43 LEU B N 1
ATOM 4399 C CA . LEU C 1 49 ? -25.642 49.417 -66.909 1.000 33.070 43 LEU B CA 1
ATOM 4400 C C . LEU C 1 49 ? -25.199 50.091 -68.206 1.000 30.146 43 LEU B C 1
ATOM 4401 O O . LEU C 1 49 ? -24.200 50.805 -68.169 1.000 30.366 43 LEU B O 1
ATOM 4406 N N . THR C 1 50 ? -25.916 49.826 -69.322 1.000 31.948 44 THR B N 1
ATOM 4407 C CA . THR C 1 50 ? -25.516 50.335 -70.634 1.000 33.325 44 THR B CA 1
ATOM 4408 C C . THR C 1 50 ? -25.678 51.854 -70.692 1.000 36.866 44 THR B C 1
ATOM 4409 O O . THR C 1 50 ? -25.147 52.476 -71.614 1.000 35.399 44 THR B O 1
ATOM 4413 N N . LYS C 1 51 ? -26.393 52.443 -69.715 1.000 36.210 45 LYS B N 1
ATOM 4414 C CA . LYS C 1 51 ? -26.571 53.883 -69.664 1.000 40.956 45 LYS B CA 1
ATOM 4415 C C . LYS C 1 51 ? -25.279 54.588 -69.284 1.000 41.757 45 LYS B C 1
ATOM 4416 O O . LYS C 1 51 ? -25.141 55.773 -69.580 1.000 36.947 45 LYS B O 1
ATOM 4422 N N . THR C 1 52 ? -24.349 53.896 -68.610 1.000 33.593 46 THR B N 1
ATOM 4423 C CA . THR C 1 52 ? -23.151 54.547 -68.089 1.000 34.133 46 THR B CA 1
ATOM 4424 C C . THR C 1 52 ? -21.869 53.920 -68.649 1.000 35.275 46 THR B C 1
ATOM 4425 O O . THR C 1 52 ? -20.805 54.551 -68.595 1.000 29.026 46 THR B O 1
ATOM 4429 N N . HIS C 1 53 ? -21.959 52.651 -69.094 1.000 29.990 47 HIS B N 1
ATOM 4430 C CA . HIS C 1 53 ? -20.815 51.813 -69.406 1.000 29.181 47 HIS B CA 1
ATOM 4431 C C . HIS C 1 53 ? -20.982 51.173 -70.774 1.000 25.661 47 HIS B C 1
ATOM 4432 O O . HIS C 1 53 ? -22.096 50.983 -71.234 1.000 31.261 47 HIS B O 1
ATOM 4439 N N . GLN C 1 54 ? -19.862 50.860 -71.427 1.000 26.553 48 GLN B N 1
ATOM 4440 C CA . GLN C 1 54 ? -19.831 49.954 -72.566 1.000 27.678 48 GLN B CA 1
ATOM 4441 C C . GLN C 1 54 ? -19.872 48.510 -72.052 1.000 28.027 48 GLN B C 1
ATOM 4442 O O . GLN C 1 54 ? -18.840 47.987 -71.616 1.000 28.584 48 GLN B O 1
ATOM 4448 N N . VAL C 1 55 ? -21.050 47.880 -72.089 1.000 29.101 49 VAL B N 1
ATOM 4449 C CA . VAL C 1 55 ? -21.214 46.559 -71.500 1.000 28.763 49 VAL B CA 1
ATOM 4450 C C . VAL C 1 55 ? -20.915 45.477 -72.525 1.000 25.729 49 VAL B C 1
ATOM 4451 O O . VAL C 1 55 ? -21.508 45.457 -73.608 1.000 26.258 49 VAL B O 1
ATOM 4455 N N . ILE C 1 56 ? -20.026 44.546 -72.144 1.000 25.004 50 ILE B N 1
ATOM 4456 C CA . ILE C 1 56 ? -19.641 43.435 -72.995 1.000 24.143 50 ILE B CA 1
ATOM 4457 C C . ILE C 1 56 ? -20.147 42.141 -72.359 1.000 25.591 50 ILE B C 1
ATOM 4458 O O . ILE C 1 56 ? -19.795 41.846 -71.212 1.000 26.012 50 ILE B O 1
ATOM 4463 N N . ILE C 1 57 ? -21.017 41.413 -73.083 1.000 26.408 51 ILE B N 1
ATOM 4464 C CA . ILE C 1 57 ? -21.468 40.098 -72.662 1.000 24.642 51 ILE B CA 1
ATOM 4465 C C . ILE C 1 57 ? -21.001 39.085 -73.706 1.000 25.174 51 ILE B C 1
ATOM 4466 O O . ILE C 1 57 ? -20.657 39.430 -74.847 1.000 23.968 51 ILE B O 1
ATOM 4471 N N . TYR C 1 58 ? -20.945 37.806 -73.309 1.000 22.542 52 TYR B N 1
ATOM 4472 C CA . TYR C 1 58 ? -20.490 36.783 -74.240 1.000 22.588 52 TYR B CA 1
ATOM 4473 C C . TYR C 1 58 ? -20.869 35.383 -73.780 1.000 25.590 52 TYR B C 1
ATOM 4474 O O . TYR C 1 58 ? -21.321 35.188 -72.651 1.000 23.716 52 TYR B O 1
ATOM 4483 N N . ASP C 1 59 ? -20.775 34.444 -74.721 1.000 23.653 53 ASP B N 1
ATOM 4484 C CA . ASP C 1 59 ? -21.008 33.032 -74.422 1.000 26.158 53 ASP B CA 1
ATOM 4485 C C . ASP C 1 59 ? -19.677 32.340 -74.195 1.000 27.944 53 ASP B C 1
ATOM 4486 O O . ASP C 1 59 ? -18.864 32.175 -75.127 1.000 23.832 53 ASP B O 1
ATOM 4491 N N . ASN C 1 60 ? -19.465 31.867 -72.954 1.000 24.655 54 ASN B N 1
ATOM 4492 C CA . ASN C 1 60 ? -18.362 30.946 -72.715 1.000 24.942 54 ASN B CA 1
ATOM 4493 C C . ASN C 1 60 ? -18.449 29.790 -73.694 1.000 22.303 54 ASN B C 1
ATOM 4494 O O . ASN C 1 60 ? -19.549 29.355 -74.068 1.000 28.254 54 ASN B O 1
ATOM 4499 N N . ARG C 1 61 ? -17.298 29.212 -74.033 1.000 22.927 55 ARG B N 1
ATOM 4500 C CA . ARG C 1 61 ? -17.307 27.999 -74.847 1.000 25.027 55 ARG B CA 1
ATOM 4501 C C . ARG C 1 61 ? -18.186 26.940 -74.172 1.000 26.538 55 ARG B C 1
ATOM 4502 O O . ARG C 1 61 ? -18.299 26.969 -72.961 1.000 28.189 55 ARG B O 1
ATOM 4510 N N . GLY C 1 62 ? -18.959 26.205 -74.980 1.000 26.091 56 GLY B N 1
ATOM 4511 C CA . GLY C 1 62 ? -19.907 25.202 -74.530 1.000 27.918 56 GLY B CA 1
ATOM 4512 C C . GLY C 1 62 ? -21.334 25.732 -74.375 1.000 25.244 56 GLY B C 1
ATOM 4513 O O . GLY C 1 62 ? -22.257 24.935 -74.173 1.000 27.557 56 GLY B O 1
ATOM 4514 N N . THR C 1 63 ? -21.536 27.065 -74.513 1.000 24.688 57 THR B N 1
ATOM 4515 C CA . THR C 1 63 ? -22.844 27.661 -74.289 1.000 24.847 57 THR B CA 1
ATOM 4516 C C . THR C 1 63 ? -23.283 28.534 -75.480 1.000 25.396 57 THR B C 1
ATOM 4517 O O . THR C 1 63 ? -22.463 28.942 -76.316 1.000 25.062 57 THR B O 1
ATOM 4521 N N . GLY C 1 64 ? -24.587 28.829 -75.503 1.000 26.358 58 GLY B N 1
ATOM 4522 C CA . GLY C 1 64 ? -25.170 29.817 -76.396 1.000 26.344 58 GLY B CA 1
ATOM 4523 C C . GLY C 1 64 ? -24.821 29.557 -77.863 1.000 28.374 58 GLY B C 1
ATOM 4524 O O . GLY C 1 64 ? -25.029 28.457 -78.349 1.000 28.285 58 GLY B O 1
ATOM 4525 N N . LEU C 1 65 ? -24.314 30.590 -78.565 1.000 27.659 59 LEU B N 1
ATOM 4526 C CA . LEU C 1 65 ? -23.907 30.475 -79.958 1.000 30.476 59 LEU B CA 1
ATOM 4527 C C . LEU C 1 65 ? -22.392 30.276 -80.073 1.000 27.866 59 LEU B C 1
ATOM 4528 O O . LEU C 1 65 ? -21.890 30.190 -81.179 1.000 25.323 59 LEU B O 1
ATOM 4533 N N . SER C 1 66 ? -21.640 30.145 -78.976 1.000 26.452 60 SER B N 1
ATOM 4534 C CA . SER C 1 66 ? -20.208 29.871 -79.083 1.000 27.536 60 SER B CA 1
ATOM 4535 C C . SER C 1 66 ? -19.927 28.428 -79.510 1.000 28.168 60 SER B C 1
ATOM 4536 O O . SER C 1 66 ? -20.794 27.566 -79.408 1.000 28.755 60 SER B O 1
ATOM 4539 N N . ASP C 1 67 ? -18.712 28.176 -80.019 1.000 26.350 61 ASP B N 1
ATOM 4540 C CA . ASP C 1 67 ? -18.256 26.819 -80.279 1.000 30.238 61 ASP B CA 1
ATOM 4541 C C . ASP C 1 67 ? -18.297 26.012 -78.974 1.000 30.345 61 ASP B C 1
ATOM 4542 O O . ASP C 1 67 ? -18.118 26.555 -77.877 1.000 26.814 61 ASP B O 1
ATOM 4547 N N . LYS C 1 68 ? -18.501 24.695 -79.120 1.000 33.291 62 LYS B N 1
ATOM 4548 C CA . LYS C 1 68 ? -18.655 23.796 -77.981 1.000 29.285 62 LYS B CA 1
ATOM 4549 C C . LYS C 1 68 ? -17.739 22.594 -78.142 1.000 28.765 62 LYS B C 1
ATOM 4550 O O . LYS C 1 68 ? -18.222 21.466 -78.264 1.000 28.826 62 LYS B O 1
ATOM 4556 N N . PRO C 1 69 ? -16.395 22.764 -78.091 1.000 31.084 63 PRO B N 1
ATOM 4557 C CA . PRO C 1 69 ? -15.466 21.639 -78.255 1.000 30.891 63 PRO B CA 1
ATOM 4558 C C . PRO C 1 69 ? -15.572 20.664 -77.080 1.000 33.302 63 PRO B C 1
ATOM 4559 O O . PRO C 1 69 ? -15.826 21.059 -75.947 1.000 30.180 63 PRO B O 1
ATOM 4563 N N . ASP C 1 70 ? -15.457 19.365 -77.369 1.000 34.900 64 ASP B N 1
ATOM 4564 C CA . ASP C 1 70 ? -15.599 18.354 -76.334 1.000 37.731 64 ASP B CA 1
ATOM 4565 C C . ASP C 1 70 ? -14.213 17.988 -75.806 1.000 34.586 64 ASP B C 1
ATOM 4566 O O . ASP C 1 70 ? -13.578 17.068 -76.299 1.000 34.758 64 ASP B O 1
ATOM 4571 N N . MET C 1 71 ? -13.771 18.723 -74.788 1.000 32.496 65 MET B N 1
ATOM 4572 C CA . MET C 1 71 ? -12.427 18.642 -74.251 1.000 37.020 65 MET B CA 1
ATOM 4573 C C . MET C 1 71 ? -12.487 19.155 -72.812 1.000 34.189 65 MET B C 1
ATOM 4574 O O . MET C 1 71 ? -13.444 19.845 -72.450 1.000 30.231 65 MET B O 1
ATOM 4579 N N . PRO C 1 72 ? -11.488 18.843 -71.948 1.000 32.326 66 PRO B N 1
ATOM 4580 C CA . PRO C 1 72 ? -11.505 19.330 -70.571 1.000 34.342 66 PRO B CA 1
ATOM 4581 C C . PRO C 1 72 ? -11.507 20.867 -70.566 1.000 32.632 66 PRO B C 1
ATOM 4582 O O . PRO C 1 72 ? -10.716 21.482 -71.263 1.000 33.444 66 PRO B O 1
ATOM 4586 N N . TYR C 1 73 ? -12.469 21.464 -69.850 1.000 25.749 67 TYR B N 1
ATOM 4587 C CA . TYR C 1 73 ? -12.501 22.896 -69.576 1.000 27.696 67 TYR B CA 1
ATOM 4588 C C . TYR C 1 73 ? -11.907 23.180 -68.196 1.000 28.555 67 TYR B C 1
ATOM 4589 O O . TYR C 1 73 ? -11.993 22.350 -67.282 1.000 29.493 67 TYR B O 1
ATOM 4598 N N . SER C 1 74 ? -11.287 24.358 -68.050 1.000 27.326 68 SER B N 1
ATOM 4599 C CA . SER C 1 74 ? -10.734 24.790 -66.786 1.000 28.384 68 SER B CA 1
ATOM 4600 C C . SER C 1 74 ? -11.007 26.283 -66.612 1.000 26.592 68 SER B C 1
ATOM 4601 O O . SER C 1 74 ? -11.329 26.982 -67.583 1.000 24.084 68 SER B O 1
ATOM 4604 N N . ILE C 1 75 ? -10.877 26.753 -65.362 1.000 25.438 69 ILE B N 1
ATOM 4605 C CA . ILE C 1 75 ? -10.970 28.177 -65.084 1.000 25.420 69 ILE B CA 1
ATOM 4606 C C . ILE C 1 75 ? -9.875 28.937 -65.847 1.000 24.011 69 ILE B C 1
ATOM 4607 O O . ILE C 1 75 ? -10.147 29.997 -66.436 1.000 22.824 69 ILE B O 1
ATOM 4612 N N . ALA C 1 76 ? -8.634 28.439 -65.797 1.000 23.628 70 ALA B N 1
ATOM 4613 C CA . ALA C 1 76 ? -7.525 29.053 -66.529 1.000 24.418 70 ALA B CA 1
ATOM 4614 C C . ALA C 1 76 ? -7.879 29.246 -68.008 1.000 24.439 70 ALA B C 1
ATOM 4615 O O . ALA C 1 76 ? -7.612 30.288 -68.577 1.000 24.371 70 ALA B O 1
ATOM 4617 N N . MET C 1 77 ? -8.482 28.230 -68.635 1.000 28.222 71 MET B N 1
ATOM 4618 C CA . MET C 1 77 ? -8.859 28.287 -70.051 1.000 27.566 71 MET B CA 1
ATOM 4619 C C . MET C 1 77 ? -9.981 29.317 -70.286 1.000 27.158 71 MET B C 1
ATOM 4620 O O . MET C 1 77 ? -9.950 30.110 -71.239 1.000 24.668 71 MET B O 1
ATOM 4625 N N . PHE C 1 78 ? -10.985 29.341 -69.412 1.000 24.979 72 PHE B N 1
ATOM 4626 C CA . PHE C 1 78 ? -12.023 30.358 -69.527 1.000 23.804 72 PHE B CA 1
ATOM 4627 C C . PHE C 1 78 ? -11.439 31.765 -69.380 1.000 22.799 72 PHE B C 1
ATOM 4628 O O . PHE C 1 78 ? -11.886 32.704 -70.029 1.000 21.923 72 PHE B O 1
ATOM 4636 N N . ALA C 1 79 ? -10.468 31.933 -68.492 1.000 21.993 73 ALA B N 1
ATOM 4637 C CA . ALA C 1 79 ? -9.856 33.245 -68.307 1.000 23.184 73 ALA B CA 1
ATOM 4638 C C . ALA C 1 79 ? -9.056 33.661 -69.542 1.000 23.392 73 ALA B C 1
ATOM 4639 O O . ALA C 1 79 ? -9.104 34.813 -69.984 1.000 24.589 73 ALA B O 1
ATOM 4641 N N . SER C 1 80 ? -8.281 32.724 -70.084 1.000 26.322 74 SER B N 1
ATOM 4642 C CA . SER C 1 80 ? -7.579 32.953 -71.341 1.000 27.332 74 SER B CA 1
ATOM 4643 C C . SER C 1 80 ? -8.569 33.326 -72.458 1.000 24.661 74 SER B C 1
ATOM 4644 O O . SER C 1 80 ? -8.304 34.217 -73.253 1.000 25.207 74 SER B O 1
ATOM 4647 N N . ASP C 1 81 ? -9.749 32.685 -72.512 1.000 24.778 75 ASP B N 1
ATOM 4648 C CA . ASP C 1 81 ? -10.780 33.055 -73.480 1.000 27.517 75 ASP B CA 1
ATOM 4649 C C . ASP C 1 81 ? -11.251 34.507 -73.275 1.000 26.481 75 ASP B C 1
ATOM 4650 O O . ASP C 1 81 ? -11.462 35.233 -74.259 1.000 27.752 75 ASP B O 1
ATOM 4655 N N . ALA C 1 82 ? -11.480 34.934 -72.013 1.000 26.602 76 ALA B N 1
ATOM 4656 C CA . ALA C 1 82 ? -11.913 36.300 -71.731 1.000 28.057 76 ALA B CA 1
ATOM 4657 C C . ALA C 1 82 ? -10.883 37.334 -72.202 1.000 27.202 76 ALA B C 1
ATOM 4658 O O . ALA C 1 82 ? -11.249 38.380 -72.747 1.000 27.793 76 ALA B O 1
ATOM 4660 N N . VAL C 1 83 ? -9.605 37.084 -71.914 1.000 28.591 77 VAL B N 1
ATOM 4661 C CA . VAL C 1 83 ? -8.518 37.959 -72.346 1.000 29.708 77 VAL B CA 1
ATOM 4662 C C . VAL C 1 83 ? -8.435 37.985 -73.877 1.000 28.012 77 VAL B C 1
ATOM 4663 O O . VAL C 1 83 ? -8.213 39.029 -74.454 1.000 29.494 77 VAL B O 1
ATOM 4667 N N . GLY C 1 84 ? -8.583 36.821 -74.502 1.000 26.260 78 GLY B N 1
ATOM 4668 C CA . GLY C 1 84 ? -8.573 36.682 -75.950 1.000 29.361 78 GLY B CA 1
ATOM 4669 C C . GLY C 1 84 ? -9.694 37.491 -76.596 1.000 31.105 78 GLY B C 1
ATOM 4670 O O . GLY C 1 84 ? -9.516 38.093 -77.661 1.000 29.681 78 GLY B O 1
ATOM 4671 N N . LEU C 1 85 ? -10.845 37.542 -75.914 1.000 25.698 79 LEU B N 1
ATOM 4672 C CA . LEU C 1 85 ? -11.958 38.363 -76.355 1.000 27.951 79 LEU B CA 1
ATOM 4673 C C . LEU C 1 85 ? -11.617 39.848 -76.250 1.000 26.260 79 LEU B C 1
ATOM 4674 O O . LEU C 1 85 ? -11.852 40.603 -77.207 1.000 26.806 79 LEU B O 1
ATOM 4679 N N . LEU C 1 86 ? -11.105 40.276 -75.105 1.000 24.812 80 LEU B N 1
ATOM 4680 C CA . LEU C 1 86 ? -10.746 41.670 -74.915 1.000 27.528 80 LEU B CA 1
ATOM 4681 C C . LEU C 1 86 ? -9.709 42.102 -75.960 1.000 26.723 80 LEU B C 1
ATOM 4682 O O . LEU C 1 86 ? -9.765 43.236 -76.441 1.000 27.603 80 LEU B O 1
ATOM 4687 N N . ASP C 1 87 ? -8.749 41.225 -76.256 1.000 27.711 81 ASP B N 1
ATOM 4688 C CA . ASP C 1 87 ? -7.706 41.495 -77.254 1.000 30.014 81 ASP B CA 1
ATOM 4689 C C . ASP C 1 87 ? -8.348 41.658 -78.630 1.000 30.208 81 ASP B C 1
ATOM 4690 O O . ASP C 1 87 ? -8.082 42.634 -79.334 1.000 30.420 81 ASP B O 1
ATOM 4695 N N . ALA C 1 88 ? -9.188 40.703 -79.028 1.000 27.243 82 ALA B N 1
ATOM 4696 C CA . ALA C 1 88 ? -9.924 40.816 -80.284 1.000 26.884 82 ALA B CA 1
ATOM 4697 C C . ALA C 1 88 ? -10.753 42.105 -80.365 1.000 29.819 82 ALA B C 1
ATOM 4698 O O . ALA C 1 88 ? -10.852 42.667 -81.458 1.000 28.011 82 ALA B O 1
ATOM 4700 N N . LEU C 1 89 ? -11.328 42.583 -79.252 1.000 30.051 83 LEU B N 1
ATOM 4701 C CA . LEU C 1 89 ? -12.105 43.824 -79.227 1.000 29.327 83 LEU B CA 1
ATOM 4702 C C . LEU C 1 89 ? -11.220 45.073 -79.111 1.000 30.247 83 LEU B C 1
ATOM 4703 O O . LEU C 1 89 ? -11.728 46.181 -79.078 1.000 31.103 83 LEU B O 1
ATOM 4708 N N . ASN C 1 90 ? -9.900 44.897 -78.988 1.000 32.674 84 ASN B N 1
ATOM 4709 C CA . ASN C 1 90 ? -8.978 46.000 -78.789 1.000 31.207 84 ASN B CA 1
ATOM 4710 C C . ASN C 1 90 ? -9.358 46.774 -77.524 1.000 33.371 84 ASN B C 1
ATOM 4711 O O . ASN C 1 90 ? -9.414 48.001 -77.519 1.000 31.334 84 ASN B O 1
ATOM 4716 N N . ILE C 1 91 ? -9.579 46.049 -76.412 1.000 30.472 85 ILE B N 1
ATOM 4717 C CA . ILE C 1 91 ? -9.828 46.649 -75.122 1.000 30.724 85 ILE B CA 1
ATOM 4718 C C . ILE C 1 91 ? -8.666 46.254 -74.210 1.000 30.587 85 ILE B C 1
ATOM 4719 O O . ILE C 1 91 ? -8.583 45.126 -73.740 1.000 32.335 85 ILE B O 1
ATOM 4724 N N . PRO C 1 92 ? -7.737 47.176 -73.920 1.000 33.469 86 PRO B N 1
ATOM 4725 C CA . PRO C 1 92 ? -6.584 46.829 -73.091 1.000 35.565 86 PRO B CA 1
ATOM 4726 C C . PRO C 1 92 ? -6.910 46.556 -71.610 1.000 30.489 86 PRO B C 1
ATOM 4727 O O . PRO C 1 92 ? -6.209 45.783 -70.957 1.000 31.626 86 PRO B O 1
ATOM 4731 N N . ARG C 1 93 ? -7.981 47.164 -71.089 1.000 33.204 87 ARG B N 1
ATOM 4732 C CA . ARG C 1 93 ? -8.292 47.074 -69.666 1.000 35.865 87 ARG B CA 1
ATOM 4733 C C . ARG C 1 93 ? -9.804 47.248 -69.481 1.000 36.449 87 ARG B C 1
ATOM 4734 O O . ARG C 1 93 ? -10.390 48.161 -70.062 1.000 33.304 87 ARG B O 1
ATOM 4742 N N . ALA C 1 94 ? -10.434 46.398 -68.648 1.000 33.729 88 ALA B N 1
ATOM 4743 C CA . ALA C 1 94 ? -11.878 46.456 -68.429 1.000 28.259 88 ALA B CA 1
ATOM 4744 C C . ALA C 1 94 ? -12.189 46.285 -66.945 1.000 25.450 88 ALA B C 1
ATOM 4745 O O . ALA C 1 94 ? -11.450 45.654 -66.203 1.000 25.020 88 ALA B O 1
ATOM 4747 N N . HIS C 1 95 ? -13.302 46.877 -66.542 1.000 27.867 89 HIS B N 1
ATOM 4748 C CA . HIS C 1 95 ? -13.957 46.518 -65.291 1.000 26.333 89 HIS B CA 1
ATOM 4749 C C . HIS C 1 95 ? -14.548 45.133 -65.503 1.000 25.005 89 HIS B C 1
ATOM 4750 O O . HIS C 1 95 ? -15.060 44.870 -66.601 1.000 24.035 89 HIS B O 1
ATOM 4757 N N . VAL C 1 96 ? -14.448 44.255 -64.495 1.000 22.366 90 VAL B N 1
ATOM 4758 C CA . VAL C 1 96 ? -14.884 42.869 -64.686 1.000 22.736 90 VAL B CA 1
ATOM 4759 C C . VAL C 1 96 ? -15.845 42.504 -63.561 1.000 22.267 90 VAL B C 1
ATOM 4760 O O . VAL C 1 96 ? -15.478 42.600 -62.377 1.000 21.200 90 VAL B O 1
ATOM 4764 N N . PHE C 1 97 ? -17.071 42.115 -63.956 1.000 22.123 91 PHE B N 1
ATOM 4765 C CA . PHE C 1 97 ? -18.030 41.483 -63.056 1.000 23.663 91 PHE B CA 1
ATOM 4766 C C . PHE C 1 97 ? -18.291 40.034 -63.453 1.000 21.953 91 PHE B C 1
ATOM 4767 O O . PHE C 1 97 ? -18.699 39.777 -64.587 1.000 23.556 91 PHE B O 1
ATOM 4775 N N . GLY C 1 98 ? -18.015 39.098 -62.518 1.000 21.437 92 GLY B N 1
ATOM 4776 C CA . GLY C 1 98 ? -18.340 37.692 -62.698 1.000 20.736 92 GLY B CA 1
ATOM 4777 C C . GLY C 1 98 ? -19.267 37.188 -61.595 1.000 20.014 92 GLY B C 1
ATOM 4778 O O . GLY C 1 98 ? -19.039 37.455 -60.398 1.000 21.735 92 GLY B O 1
ATOM 4779 N N . VAL C 1 99 ? -20.259 36.405 -62.015 1.000 20.479 93 VAL B N 1
ATOM 4780 C CA . VAL C 1 99 ? -21.146 35.709 -61.082 1.000 22.341 93 VAL B CA 1
ATOM 4781 C C . VAL C 1 99 ? -20.833 34.213 -61.026 1.000 22.246 93 VAL B C 1
ATOM 4782 O O . VAL C 1 99 ? -20.729 33.500 -62.033 1.000 21.821 93 VAL B O 1
ATOM 4786 N N . SER C 1 100 ? -20.709 33.748 -59.785 1.000 23.995 94 SER B N 1
ATOM 4787 C CA . SER C 1 100 ? -20.543 32.339 -59.481 1.000 26.046 94 SER B CA 1
ATOM 4788 C C . SER C 1 100 ? -19.318 31.774 -60.190 1.000 22.367 94 SER B C 1
ATOM 4789 O O . SER C 1 100 ? -18.229 32.179 -59.873 1.000 21.072 94 SER B O 1
ATOM 4792 N N . MET C 1 101 ? -19.446 30.775 -61.058 1.000 21.138 95 MET B N 1
ATOM 4793 C CA . MET C 1 101 ? -18.271 30.313 -61.779 1.000 22.983 95 MET B CA 1
ATOM 4794 C C . MET C 1 101 ? -17.638 31.470 -62.566 1.000 21.131 95 MET B C 1
ATOM 4795 O O . MET C 1 101 ? -16.411 31.527 -62.714 1.000 21.426 95 MET B O 1
ATOM 4800 N N . GLY C 1 102 ? -18.451 32.429 -63.017 1.000 20.279 96 GLY B N 1
ATOM 4801 C CA . GLY C 1 102 ? -17.916 33.653 -63.615 1.000 19.808 96 GLY B CA 1
ATOM 4802 C C . GLY C 1 102 ? -17.073 34.470 -62.665 1.000 20.393 96 GLY B C 1
ATOM 4803 O O . GLY C 1 102 ? -16.157 35.172 -63.094 1.000 19.257 96 GLY B O 1
ATOM 4804 N N . GLY C 1 103 ? -17.376 34.371 -61.365 1.000 19.751 97 GLY B N 1
ATOM 4805 C CA . GLY C 1 103 ? -16.590 35.036 -60.357 1.000 19.675 97 GLY B CA 1
ATOM 4806 C C . GLY C 1 103 ? -15.248 34.359 -60.090 1.000 19.796 97 GLY B C 1
ATOM 4807 O O . GLY C 1 103 ? -14.299 35.018 -59.701 1.000 21.112 97 GLY B O 1
ATOM 4808 N N . MET C 1 104 ? -15.205 33.055 -60.313 1.000 20.134 98 MET B N 1
ATOM 4809 C CA . MET C 1 104 ? -13.976 32.275 -60.316 1.000 22.036 98 MET B CA 1
ATOM 4810 C C . MET C 1 104 ? -13.112 32.696 -61.497 1.000 23.020 98 MET B C 1
ATOM 4811 O O . MET C 1 104 ? -11.905 32.932 -61.333 1.000 23.279 98 MET B O 1
ATOM 4816 N N . ILE C 1 105 ? -13.747 32.843 -62.678 1.000 23.029 99 ILE B N 1
ATOM 4817 C CA . ILE C 1 105 ? -13.006 33.343 -63.834 1.000 22.331 99 ILE B CA 1
ATOM 4818 C C . ILE C 1 105 ? -12.451 34.734 -63.535 1.000 21.411 99 ILE B C 1
ATOM 4819 O O . ILE C 1 105 ? -11.285 35.066 -63.845 1.000 23.034 99 ILE B O 1
ATOM 4824 N N . ALA C 1 106 ? -13.276 35.570 -62.908 1.000 21.565 100 ALA B N 1
ATOM 4825 C CA . ALA C 1 106 ? -12.857 36.926 -62.570 1.000 21.342 100 ALA B CA 1
ATOM 4826 C C . ALA C 1 106 ? -11.643 36.947 -61.631 1.000 22.793 100 ALA B C 1
ATOM 4827 O O . ALA C 1 106 ? -10.770 37.806 -61.797 1.000 23.275 100 ALA B O 1
ATOM 4829 N N . GLN C 1 107 ? -11.644 36.108 -60.590 1.000 23.586 101 GLN B N 1
ATOM 4830 C CA . GLN C 1 107 ? -10.504 35.985 -59.695 1.000 23.684 101 GLN B CA 1
ATOM 4831 C C . GLN C 1 107 ? -9.243 35.592 -60.471 1.000 25.023 101 GLN B C 1
ATOM 4832 O O . GLN C 1 107 ? -8.174 36.151 -60.237 1.000 22.483 101 GLN B O 1
ATOM 4838 N N . GLU C 1 108 ? -9.363 34.577 -61.314 1.000 25.299 102 GLU B N 1
ATOM 4839 C CA . GLU C 1 108 ? -8.242 34.097 -62.116 1.000 26.943 102 GLU B CA 1
ATOM 4840 C C . GLU C 1 108 ? -7.659 35.235 -62.962 1.000 27.148 102 GLU B C 1
ATOM 4841 O O . GLU C 1 108 ? -6.438 35.374 -63.094 1.000 26.023 102 GLU B O 1
ATOM 4847 N N . LEU C 1 109 ? -8.537 36.030 -63.589 1.000 24.879 103 LEU B N 1
ATOM 4848 C CA . LEU C 1 109 ? -8.126 37.205 -64.343 1.000 25.753 103 LEU B CA 1
ATOM 4849 C C . LEU C 1 109 ? -7.402 38.220 -63.466 1.000 25.042 103 LEU B C 1
ATOM 4850 O O . LEU C 1 109 ? -6.373 38.785 -63.887 1.000 24.690 103 LEU B O 1
ATOM 4855 N N . ALA C 1 110 ? -7.938 38.486 -62.260 1.000 24.012 104 ALA B N 1
ATOM 4856 C CA . ALA C 1 110 ? -7.342 39.509 -61.414 1.000 24.637 104 ALA B CA 1
ATOM 4857 C C . ALA C 1 110 ? -5.961 39.055 -60.966 1.000 26.261 104 ALA B C 1
ATOM 4858 O O . ALA C 1 110 ? -5.065 39.885 -60.781 1.000 27.273 104 ALA B O 1
ATOM 4860 N N . ILE C 1 111 ? -5.783 37.748 -60.785 1.000 26.814 105 ILE B N 1
ATOM 4861 C CA . ILE C 1 111 ? -4.494 37.226 -60.316 1.000 28.154 105 ILE B CA 1
ATOM 4862 C C . ILE C 1 111 ? -3.497 37.105 -61.479 1.000 32.059 105 ILE B C 1
ATOM 4863 O O . ILE C 1 111 ? -2.344 37.512 -61.347 1.000 32.174 105 ILE B O 1
ATOM 4868 N N . HIS C 1 112 ? -3.911 36.519 -62.606 1.000 31.181 106 HIS B N 1
ATOM 4869 C CA . HIS C 1 112 ? -2.963 36.083 -63.633 1.000 31.599 106 HIS B CA 1
ATOM 4870 C C . HIS C 1 112 ? -2.872 37.085 -64.775 1.000 32.122 106 HIS B C 1
ATOM 4871 O O . HIS C 1 112 ? -1.934 37.008 -65.575 1.000 30.461 106 HIS B O 1
ATOM 4878 N N . TYR C 1 113 ? -3.829 38.019 -64.841 1.000 28.195 107 TYR B N 1
ATOM 4879 C CA . TYR C 1 113 ? -3.827 39.049 -65.875 1.000 28.968 107 TYR B CA 1
ATOM 4880 C C . TYR C 1 113 ? -4.140 40.422 -65.286 1.000 28.039 107 TYR B C 1
ATOM 4881 O O . TYR C 1 113 ? -4.996 41.169 -65.792 1.000 28.422 107 TYR B O 1
ATOM 4890 N N . PRO C 1 114 ? -3.419 40.831 -64.219 1.000 28.601 108 PRO B N 1
ATOM 4891 C CA . PRO C 1 114 ? -3.773 42.034 -63.474 1.000 30.416 108 PRO B CA 1
ATOM 4892 C C . PRO C 1 114 ? -3.764 43.288 -64.342 1.000 32.386 108 PRO B C 1
ATOM 4893 O O . PRO C 1 114 ? -4.573 44.177 -64.134 1.000 32.071 108 PRO B O 1
ATOM 4897 N N . GLN C 1 115 ? -2.927 43.315 -65.395 1.000 35.147 109 GLN B N 1
ATOM 4898 C CA . GLN C 1 115 ? -2.839 44.490 -66.260 1.000 36.377 109 GLN B CA 1
ATOM 4899 C C . GLN C 1 115 ? -4.136 44.686 -67.062 1.000 33.281 109 GLN B C 1
ATOM 4900 O O . GLN C 1 115 ? -4.468 45.797 -67.475 1.000 34.089 109 GLN B O 1
ATOM 4906 N N . ARG C 1 116 ? -4.937 43.628 -67.230 1.000 30.265 110 ARG B N 1
ATOM 4907 C CA . ARG C 1 116 ? -6.161 43.725 -68.020 1.000 34.534 110 ARG B CA 1
ATOM 4908 C C . ARG C 1 116 ? -7.407 44.076 -67.202 1.000 32.141 110 ARG B C 1
ATOM 4909 O O . ARG C 1 116 ? -8.460 44.334 -67.792 1.000 30.062 110 ARG B O 1
ATOM 4917 N N . VAL C 1 117 ? -7.295 44.081 -65.869 1.000 33.181 111 VAL B N 1
ATOM 4918 C CA . VAL C 1 117 ? -8.435 44.310 -64.978 1.000 29.981 111 VAL B CA 1
ATOM 4919 C C . VAL C 1 117 ? -8.363 45.705 -64.362 1.000 30.312 111 VAL B C 1
ATOM 4920 O O . VAL C 1 117 ? -7.456 46.007 -63.590 1.000 36.929 111 VAL B O 1
ATOM 4924 N N . ALA C 1 118 ? -9.359 46.540 -64.627 1.000 25.958 112 ALA B N 1
ATOM 4925 C CA . ALA C 1 118 ? -9.402 47.882 -64.064 1.000 27.946 112 ALA B CA 1
ATOM 4926 C C . ALA C 1 118 ? -10.035 47.873 -62.673 1.000 29.338 112 ALA B C 1
ATOM 4927 O O . ALA C 1 118 ? -9.565 48.530 -61.759 1.000 33.331 112 ALA B O 1
ATOM 4929 N N . SER C 1 119 ? -11.207 47.270 -62.554 1.000 27.712 113 SER B N 1
ATOM 4930 C CA . SER C 1 119 ? -11.819 47.058 -61.247 1.000 26.896 113 SER B CA 1
ATOM 4931 C C . SER C 1 119 ? -12.499 45.689 -61.277 1.000 24.667 113 SER B C 1
ATOM 4932 O O . SER C 1 119 ? -12.686 45.135 -62.353 1.000 26.577 113 SER B O 1
ATOM 4935 N N . LEU C 1 120 ? -12.836 45.151 -60.101 1.000 25.665 114 LEU B N 1
ATOM 4936 C CA . LEU C 1 120 ? -13.230 43.754 -59.978 1.000 25.715 114 LEU B CA 1
ATOM 4937 C C . LEU C 1 120 ? -14.467 43.652 -59.082 1.000 24.208 114 LEU B C 1
ATOM 4938 O O . LEU C 1 120 ? -14.497 44.178 -57.970 1.000 25.461 114 LEU B O 1
ATOM 4943 N N . ILE C 1 121 ? -15.473 42.952 -59.586 1.000 22.594 115 ILE B N 1
ATOM 4944 C CA . ILE C 1 121 ? -16.711 42.714 -58.862 1.000 23.170 115 ILE B CA 1
ATOM 4945 C C . ILE C 1 121 ? -16.978 41.207 -58.901 1.000 19.956 115 ILE B C 1
ATOM 4946 O O . ILE C 1 121 ? -17.088 40.607 -59.994 1.000 22.471 115 ILE B O 1
ATOM 4951 N N . LEU C 1 122 ? -17.016 40.615 -57.702 1.000 21.866 116 LEU B N 1
ATOM 4952 C CA . LEU C 1 122 ? -17.150 39.173 -57.510 1.000 19.565 116 LEU B CA 1
ATOM 4953 C C . LEU C 1 122 ? -18.514 38.880 -56.892 1.000 19.824 116 LEU B C 1
ATOM 4954 O O . LEU C 1 122 ? -18.747 39.234 -55.724 1.000 22.533 116 LEU B O 1
ATOM 4959 N N . GLY C 1 123 ? -19.422 38.334 -57.705 1.000 20.352 117 GLY B N 1
ATOM 4960 C CA . GLY C 1 123 ? -20.788 38.060 -57.302 1.000 20.224 117 GLY B CA 1
ATOM 4961 C C . GLY C 1 123 ? -20.989 36.581 -56.966 1.000 19.803 117 GLY B C 1
ATOM 4962 O O . GLY C 1 123 ? -20.602 35.686 -57.726 1.000 18.919 117 GLY B O 1
ATOM 4963 N N . CYS C 1 124 ? -21.623 36.355 -55.814 1.000 21.503 118 CYS B N 1
ATOM 4964 C CA . CYS C 1 124 ? -21.976 35.037 -55.327 1.000 22.389 118 CYS B CA 1
ATOM 4965 C C . CYS C 1 124 ? -20.919 33.997 -55.699 1.000 21.002 118 CYS B C 1
ATOM 4966 O O . CYS C 1 124 ? -21.229 32.994 -56.347 1.000 23.363 118 CYS B O 1
ATOM 4969 N N . THR C 1 125 ? -19.681 34.169 -55.226 1.000 21.451 119 THR B N 1
ATOM 4970 C CA . THR C 1 125 ? -18.608 33.265 -55.637 1.000 20.813 119 THR B CA 1
ATOM 4971 C C . THR C 1 125 ? -17.744 32.884 -54.441 1.000 20.330 119 THR B C 1
ATOM 4972 O O . THR C 1 125 ? -18.082 33.134 -53.266 1.000 20.922 119 THR B O 1
ATOM 4976 N N . THR C 1 126 ? -16.655 32.176 -54.763 1.000 21.554 120 THR B N 1
ATOM 4977 C CA . THR C 1 126 ? -15.866 31.450 -53.780 1.000 23.542 120 THR B CA 1
ATOM 4978 C C . THR C 1 126 ? -14.443 31.319 -54.311 1.000 24.493 120 THR B C 1
ATOM 4979 O O . THR C 1 126 ? -14.232 31.186 -55.517 1.000 23.759 120 THR B O 1
ATOM 4983 N N . PRO C 1 127 ? -13.393 31.324 -53.464 1.000 27.214 121 PRO B N 1
ATOM 4984 C CA . PRO C 1 127 ? -12.053 30.997 -53.972 1.000 27.915 121 PRO B CA 1
ATOM 4985 C C . PRO C 1 127 ? -11.824 29.501 -54.200 1.000 30.523 121 PRO B C 1
ATOM 4986 O O . PRO C 1 127 ? -10.820 29.108 -54.783 1.000 33.512 121 PRO B O 1
ATOM 4990 N N . GLY C 1 128 ? -12.783 28.670 -53.792 1.000 30.563 122 GLY B N 1
ATOM 4991 C CA . GLY C 1 128 ? -12.638 27.222 -53.836 1.000 34.982 122 GLY B CA 1
ATOM 4992 C C . GLY C 1 128 ? -11.522 26.730 -52.904 1.000 31.956 122 GLY B C 1
ATOM 4993 O O . GLY C 1 128 ? -10.901 27.509 -52.180 1.000 29.489 122 GLY B O 1
ATOM 4994 N N . GLY C 1 129 ? -11.236 25.426 -52.962 1.000 38.144 123 GLY B N 1
ATOM 4995 C CA . GLY C 1 129 ? -10.122 24.862 -52.213 1.000 39.467 123 GLY B CA 1
ATOM 4996 C C . GLY C 1 129 ? -10.570 24.492 -50.798 1.000 38.673 123 GLY B C 1
ATOM 4997 O O . GLY C 1 129 ? -11.737 24.682 -50.438 1.000 35.821 123 GLY B O 1
ATOM 4998 N N . LYS C 1 130 ? -9.625 23.974 -50.004 1.000 43.955 124 LYS B N 1
ATOM 4999 C CA . LYS C 1 130 ? -9.919 23.468 -48.667 1.000 47.649 124 LYS B CA 1
ATOM 5000 C C . LYS C 1 130 ? -10.159 24.590 -47.637 1.000 36.597 124 LYS B C 1
ATOM 5001 O O . LYS C 1 130 ? -10.617 24.277 -46.536 1.000 35.686 124 LYS B O 1
ATOM 5007 N N . HIS C 1 131 ? -9.820 25.849 -47.948 1.000 31.902 125 HIS B N 1
ATOM 5008 C CA . HIS C 1 131 ? -10.118 26.999 -47.100 1.000 33.912 125 HIS B CA 1
ATOM 5009 C C . HIS C 1 131 ? -11.526 27.572 -47.299 1.000 29.408 125 HIS B C 1
ATOM 5010 O O . HIS C 1 131 ? -12.002 28.359 -46.486 1.000 27.968 125 HIS B O 1
ATOM 5017 N N . ALA C 1 132 ? -12.145 27.239 -48.433 1.000 28.863 126 ALA B N 1
ATOM 5018 C CA . ALA C 1 132 ? -13.490 27.673 -48.772 1.000 27.792 126 ALA B CA 1
ATOM 5019 C C . ALA C 1 132 ? -14.529 26.841 -48.027 1.000 25.732 126 ALA B C 1
ATOM 5020 O O . ALA C 1 132 ? -14.237 25.787 -47.453 1.000 25.466 126 ALA B O 1
ATOM 5022 N N . VAL C 1 133 ? -15.750 27.370 -47.988 1.000 23.231 127 VAL B N 1
ATOM 5023 C CA . VAL C 1 133 ? -16.848 26.669 -47.356 1.000 25.123 127 VAL B CA 1
ATOM 5024 C C . VAL C 1 133 ? -17.664 26.046 -48.495 1.000 25.677 127 VAL B C 1
ATOM 5025 O O . VAL C 1 133 ? -18.170 26.737 -49.399 1.000 23.998 127 VAL B O 1
ATOM 5029 N N . PRO C 1 134 ? -17.762 24.712 -48.545 1.000 28.259 128 PRO B N 1
ATOM 5030 C CA . PRO C 1 134 ? -18.323 24.070 -49.732 1.000 28.872 128 PRO B CA 1
ATOM 5031 C C . PRO C 1 134 ? -19.837 24.264 -49.835 1.000 27.810 128 PRO B C 1
ATOM 5032 O O . PRO C 1 134 ? -20.541 24.532 -48.858 1.000 27.410 128 PRO B O 1
ATOM 5036 N N . ALA C 1 135 ? -20.319 24.129 -51.072 1.000 26.674 129 ALA B N 1
ATOM 5037 C CA . ALA C 1 135 ? -21.728 24.021 -51.365 1.000 26.741 129 ALA B CA 1
ATOM 5038 C C . ALA C 1 135 ? -22.366 22.919 -50.509 1.000 27.378 129 ALA B C 1
ATOM 5039 O O . ALA C 1 135 ? -21.820 21.822 -50.367 1.000 29.130 129 ALA B O 1
ATOM 5041 N N . PRO C 1 136 ? -23.541 23.153 -49.904 1.000 27.856 130 PRO B N 1
ATOM 5042 C CA . PRO C 1 136 ? -24.295 22.057 -49.289 1.000 30.730 130 PRO B CA 1
ATOM 5043 C C . PRO C 1 136 ? -24.447 20.916 -50.310 1.000 30.387 130 PRO B C 1
ATOM 5044 O O . PRO C 1 136 ? -24.730 21.151 -51.492 1.000 27.311 130 PRO B O 1
ATOM 5048 N N . PRO C 1 137 ? -24.187 19.647 -49.916 1.000 31.320 131 PRO B N 1
ATOM 5049 C CA . PRO C 1 137 ? -24.199 18.512 -50.852 1.000 32.970 131 PRO B CA 1
ATOM 5050 C C . PRO C 1 137 ? -25.465 18.340 -51.672 1.000 30.541 131 PRO B C 1
ATOM 5051 O O . PRO C 1 137 ? -25.402 17.978 -52.845 1.000 27.467 131 PRO B O 1
ATOM 5055 N N . GLU C 1 138 ? -26.607 18.632 -51.047 1.000 29.142 132 GLU B N 1
ATOM 5056 C CA . GLU C 1 138 ? -27.896 18.523 -51.717 1.000 32.631 132 GLU B CA 1
ATOM 5057 C C . GLU C 1 138 ? -28.035 19.588 -52.811 1.000 29.455 132 GLU B C 1
ATOM 5058 O O . GLU C 1 138 ? -28.591 19.335 -53.866 1.000 24.622 132 GLU B O 1
ATOM 5064 N N . SER C 1 139 ? -27.471 20.778 -52.580 1.000 26.768 133 SER B N 1
ATOM 5065 C CA . SER C 1 139 ? -27.472 21.832 -53.583 1.000 30.215 133 SER B CA 1
ATOM 5066 C C . SER C 1 139 ? -26.538 21.491 -54.732 1.000 25.043 133 SER B C 1
ATOM 5067 O O . SER C 1 139 ? -26.863 21.737 -55.883 1.000 28.131 133 SER B O 1
ATOM 5070 N N . LEU C 1 140 ? -25.359 20.972 -54.409 1.000 27.680 134 LEU B N 1
ATOM 5071 C CA . LEU C 1 140 ? -24.363 20.624 -55.411 1.000 27.889 134 LEU B CA 1
ATOM 5072 C C . LEU C 1 140 ? -24.868 19.463 -56.271 1.000 31.597 134 LEU B C 1
ATOM 5073 O O . LEU C 1 140 ? -24.635 19.424 -57.482 1.000 29.167 134 LEU B O 1
ATOM 5078 N N . LYS C 1 141 ? -25.571 18.514 -55.642 1.000 30.144 135 LYS B N 1
ATOM 5079 C CA . LYS C 1 141 ? -26.166 17.420 -56.392 1.000 32.445 135 LYS B CA 1
ATOM 5080 C C . LYS C 1 141 ? -27.234 17.940 -57.362 1.000 28.623 135 LYS B C 1
ATOM 5081 O O . LYS C 1 141 ? -27.323 17.462 -58.483 1.000 32.069 135 LYS B O 1
ATOM 5087 N N . ALA C 1 142 ? -28.038 18.914 -56.929 1.000 28.163 136 ALA B N 1
ATOM 5088 C CA . ALA C 1 142 ? -29.099 19.469 -57.757 1.000 28.973 136 ALA B CA 1
ATOM 5089 C C . ALA C 1 142 ? -28.502 20.260 -58.924 1.000 30.371 136 ALA B C 1
ATOM 5090 O O . ALA C 1 142 ? -29.001 20.167 -60.048 1.000 28.380 136 ALA B O 1
ATOM 5092 N N . LEU C 1 143 ? -27.375 20.939 -58.665 1.000 29.270 137 LEU B N 1
ATOM 5093 C CA . LEU C 1 143 ? -26.651 21.699 -59.671 1.000 28.147 137 LEU B CA 1
ATOM 5094 C C . LEU C 1 143 ? -26.046 20.753 -60.697 1.000 28.549 137 LEU B C 1
ATOM 5095 O O . LEU C 1 143 ? -26.189 20.972 -61.882 1.000 27.345 137 LEU B O 1
ATOM 5100 N N . GLU C 1 144 ? -25.368 19.699 -60.253 1.000 27.041 138 GLU B N 1
ATOM 5101 C CA . GLU C 1 144 ? -24.821 18.745 -61.192 1.000 29.432 138 GLU B CA 1
ATOM 5102 C C . GLU C 1 144 ? -25.930 18.102 -62.035 1.000 29.201 138 GLU B C 1
ATOM 5103 O O . GLU C 1 144 ? -25.712 17.840 -63.218 1.000 28.229 138 GLU B O 1
ATOM 5109 N N . GLY C 1 145 ? -27.054 17.764 -61.390 1.000 26.591 139 GLY B N 1
ATOM 5110 C CA . GLY C 1 145 ? -28.116 16.968 -62.002 1.000 30.244 139 GLY B CA 1
ATOM 5111 C C . GLY C 1 145 ? -28.854 17.721 -63.115 1.000 33.538 139 GLY B C 1
ATOM 5112 O O . GLY C 1 145 ? -29.556 17.110 -63.904 1.000 30.430 139 GLY B O 1
ATOM 5113 N N . ARG C 1 146 ? -28.646 19.048 -63.243 1.000 33.205 140 ARG B N 1
ATOM 5114 C CA . ARG C 1 146 ? -29.344 19.848 -64.247 1.000 31.754 140 ARG B CA 1
ATOM 5115 C C . ARG C 1 146 ? -28.965 19.412 -65.661 1.000 30.385 140 ARG B C 1
ATOM 5116 O O . ARG C 1 146 ? -29.785 19.553 -66.567 1.000 29.825 140 ARG B O 1
ATOM 5124 N N . ALA C 1 147 ? -27.760 18.850 -65.821 1.000 34.702 141 ALA B N 1
ATOM 5125 C CA . ALA C 1 147 ? -27.268 18.234 -67.049 1.000 32.096 141 ALA B CA 1
ATOM 5126 C C . ALA C 1 147 ? -28.228 17.180 -67.601 1.000 35.447 141 ALA B C 1
ATOM 5127 O O . ALA C 1 147 ? -28.235 16.926 -68.803 1.000 36.093 141 ALA B O 1
ATOM 5129 N N . GLY C 1 148 ? -28.976 16.508 -66.719 1.000 39.265 142 GLY B N 1
ATOM 5130 C CA . GLY C 1 148 ? -29.764 15.355 -67.121 1.000 41.253 142 GLY B CA 1
ATOM 5131 C C . GLY C 1 148 ? -31.258 15.654 -67.161 1.000 40.573 142 GLY B C 1
ATOM 5132 O O . GLY C 1 148 ? -32.041 14.752 -67.398 1.000 37.174 142 GLY B O 1
ATOM 5133 N N . LEU C 1 149 ? -31.633 16.920 -66.940 1.000 36.654 143 LEU B N 1
ATOM 5134 C CA . LEU C 1 149 ? -33.024 17.325 -66.875 1.000 35.358 143 LEU B CA 1
ATOM 5135 C C . LEU C 1 149 ? -33.474 17.849 -68.245 1.000 38.449 143 LEU B C 1
ATOM 5136 O O . LEU C 1 149 ? -32.654 18.174 -69.099 1.000 35.457 143 LEU B O 1
ATOM 5141 N N . THR C 1 150 ? -34.793 17.874 -68.439 1.000 36.801 144 THR B N 1
ATOM 5142 C CA . THR C 1 150 ? -35.459 18.585 -69.530 1.000 44.015 144 THR B CA 1
ATOM 5143 C C . THR C 1 150 ? -35.096 20.069 -69.516 1.000 39.121 144 THR B C 1
ATOM 5144 O O . THR C 1 150 ? -34.895 20.636 -68.458 1.000 38.339 144 THR B O 1
ATOM 5148 N N . PRO C 1 151 ? -35.010 20.737 -70.686 1.000 41.152 145 PRO B N 1
ATOM 5149 C CA . PRO C 1 151 ? -34.630 22.148 -70.756 1.000 39.343 145 PRO B CA 1
ATOM 5150 C C . PRO C 1 151 ? -35.429 23.030 -69.815 1.000 41.911 145 PRO B C 1
ATOM 5151 O O . PRO C 1 151 ? -34.809 23.722 -69.015 1.000 39.577 145 PRO B O 1
ATOM 5155 N N . GLU C 1 152 ? -36.771 22.933 -69.866 1.000 38.333 146 GLU B N 1
ATOM 5156 C CA . GLU C 1 152 ? -37.628 23.712 -68.986 1.000 41.129 146 GLU B CA 1
ATOM 5157 C C . GLU C 1 152 ? -37.421 23.330 -67.516 1.000 43.351 146 GLU B C 1
ATOM 5158 O O . GLU C 1 152 ? -37.467 24.191 -66.642 1.000 33.728 146 GLU B O 1
ATOM 5164 N N . GLU C 1 153 ? -37.194 22.046 -67.214 1.000 39.087 147 GLU B N 1
ATOM 5165 C CA . GLU C 1 153 ? -37.082 21.668 -65.814 1.000 42.106 147 GLU B CA 1
ATOM 5166 C C . GLU C 1 153 ? -35.710 22.122 -65.286 1.000 34.558 147 GLU B C 1
ATOM 5167 O O . GLU C 1 153 ? -35.613 22.500 -64.128 1.000 36.827 147 GLU B O 1
ATOM 5173 N N . ALA C 1 154 ? -34.662 22.111 -66.124 1.000 33.993 148 ALA B N 1
ATOM 5174 C CA . ALA C 1 154 ? -33.355 22.628 -65.742 1.000 35.476 148 ALA B CA 1
ATOM 5175 C C . ALA C 1 154 ? -33.465 24.102 -65.355 1.000 35.802 148 ALA B C 1
ATOM 5176 O O . ALA C 1 154 ? -32.842 24.530 -64.379 1.000 31.474 148 ALA B O 1
ATOM 5178 N N . ILE C 1 155 ? -34.296 24.860 -66.097 1.000 30.598 149 ILE B N 1
ATOM 5179 C CA . ILE C 1 155 ? -34.523 26.264 -65.774 1.000 32.424 149 ILE B CA 1
ATOM 5180 C C . ILE C 1 155 ? -35.202 26.384 -64.408 1.000 33.264 149 ILE B C 1
ATOM 5181 O O . ILE C 1 155 ? -34.764 27.154 -63.547 1.000 30.733 149 ILE B O 1
ATOM 5186 N N . ARG C 1 156 ? -36.279 25.619 -64.189 1.000 34.503 150 ARG B N 1
ATOM 5187 C CA . ARG C 1 156 ? -37.059 25.764 -62.964 1.000 37.514 150 ARG B CA 1
ATOM 5188 C C . ARG C 1 156 ? -36.263 25.291 -61.740 1.000 40.815 150 ARG B C 1
ATOM 5189 O O . ARG C 1 156 ? -36.403 25.832 -60.631 1.000 34.993 150 ARG B O 1
ATOM 5197 N N . GLU C 1 157 ? -35.395 24.289 -61.947 1.000 40.483 151 GLU B N 1
ATOM 5198 C CA . GLU C 1 157 ? -34.533 23.795 -60.883 1.000 42.890 151 GLU B CA 1
ATOM 5199 C C . GLU C 1 157 ? -33.489 24.859 -60.533 1.000 39.238 151 GLU B C 1
ATOM 5200 O O . GLU C 1 157 ? -33.138 25.008 -59.365 1.000 38.925 151 GLU B O 1
ATOM 5206 N N . GLY C 1 158 ? -32.982 25.577 -61.548 1.000 36.465 152 GLY B N 1
ATOM 5207 C CA . GLY C 1 158 ? -32.088 26.720 -61.360 1.000 35.384 152 GLY B CA 1
ATOM 5208 C C . GLY C 1 158 ? -32.696 27.775 -60.431 1.000 35.890 152 GLY B C 1
ATOM 5209 O O . GLY C 1 158 ? -32.009 28.336 -59.585 1.000 33.313 152 GLY B O 1
ATOM 5210 N N . TRP C 1 159 ? -34.000 28.035 -60.605 1.000 33.347 153 TRP B N 1
ATOM 5211 C CA . TRP C 1 159 ? -34.723 28.999 -59.794 1.000 33.300 153 TRP B CA 1
ATOM 5212 C C . TRP C 1 159 ? -34.698 28.584 -58.331 1.000 31.271 153 TRP B C 1
ATOM 5213 O O . TRP C 1 159 ? -34.510 29.413 -57.446 1.000 29.962 153 TRP B O 1
ATOM 5224 N N . LYS C 1 160 ? -34.912 27.281 -58.101 1.000 33.205 154 LYS B N 1
ATOM 5225 C CA . LYS C 1 160 ? -35.007 26.734 -56.762 1.000 36.306 154 LYS B CA 1
ATOM 5226 C C . LYS C 1 160 ? -33.673 26.885 -56.029 1.000 30.978 154 LYS B C 1
ATOM 5227 O O . LYS C 1 160 ? -33.672 26.970 -54.808 1.000 31.842 154 LYS B O 1
ATOM 5233 N N . LEU C 1 161 ? -32.555 26.868 -56.763 1.000 30.323 155 LEU B N 1
ATOM 5234 C CA . LEU C 1 161 ? -31.234 27.082 -56.174 1.000 32.920 155 LEU B CA 1
ATOM 5235 C C . LEU C 1 161 ? -30.962 28.561 -55.928 1.000 30.899 155 LEU B C 1
ATOM 5236 O O . LEU C 1 161 ? -30.161 28.865 -55.041 1.000 31.668 155 LEU B O 1
ATOM 5241 N N . SER C 1 162 ? -31.625 29.455 -56.697 1.000 27.949 156 SER B N 1
ATOM 5242 C CA . SER C 1 162 ? -31.252 30.861 -56.801 1.000 29.236 156 SER B CA 1
ATOM 5243 C C . SER C 1 162 ? -32.181 31.783 -56.031 1.000 27.478 156 SER B C 1
ATOM 5244 O O . SER C 1 162 ? -31.776 32.891 -55.674 1.000 25.439 156 SER B O 1
ATOM 5247 N N . PHE C 1 163 ? -33.406 31.315 -55.770 1.000 24.917 157 PHE B N 1
ATOM 5248 C CA . PHE C 1 163 ? -34.471 32.129 -55.235 1.000 26.327 157 PHE B CA 1
ATOM 5249 C C . PHE C 1 163 ? -35.218 31.370 -54.138 1.000 29.195 157 PHE B C 1
ATOM 5250 O O . PHE C 1 163 ? -35.203 30.150 -54.111 1.000 26.222 157 PHE B O 1
ATOM 5258 N N . SER C 1 164 ? -35.835 32.112 -53.221 1.000 31.430 158 SER B N 1
ATOM 5259 C CA . SER C 1 164 ? -36.669 31.532 -52.177 1.000 37.024 158 SER B CA 1
ATOM 5260 C C . SER C 1 164 ? -37.997 31.081 -52.800 1.000 37.941 158 SER B C 1
ATOM 5261 O O . SER C 1 164 ? -38.340 31.476 -53.902 1.000 28.293 158 SER B O 1
ATOM 5264 N N . GLU C 1 165 ? -38.713 30.192 -52.104 1.000 44.382 159 GLU B N 1
ATOM 5265 C CA . GLU C 1 165 ? -40.022 29.749 -52.561 1.000 50.271 159 GLU B CA 1
ATOM 5266 C C . GLU C 1 165 ? -40.952 30.960 -52.652 1.000 45.897 159 GLU B C 1
ATOM 5267 O O . GLU C 1 165 ? -41.672 31.098 -53.639 1.000 42.215 159 GLU B O 1
ATOM 5273 N N . GLU C 1 166 ? -40.896 31.849 -51.647 1.000 43.313 160 GLU B N 1
ATOM 5274 C CA . GLU C 1 166 ? -41.724 33.049 -51.635 1.000 42.972 160 GLU B CA 1
ATOM 5275 C C . GLU C 1 166 ? -41.429 33.951 -52.836 1.000 41.268 160 GLU B C 1
ATOM 5276 O O . GLU C 1 166 ? -42.359 34.466 -53.450 1.000 37.115 160 GLU B O 1
ATOM 5282 N N . PHE C 1 167 ? -40.140 34.180 -53.163 1.000 37.461 161 PHE B N 1
ATOM 5283 C CA . PHE C 1 167 ? -39.789 35.015 -54.309 1.000 32.766 161 PHE B CA 1
ATOM 5284 C C . PHE C 1 167 ? -40.340 34.379 -55.571 1.000 31.633 161 PHE B C 1
ATOM 5285 O O . PHE C 1 167 ? -40.877 35.072 -56.438 1.000 35.041 161 PHE B O 1
ATOM 5293 N N . ILE C 1 168 ? -40.149 33.058 -55.684 1.000 33.592 162 ILE B N 1
ATOM 5294 C CA . ILE C 1 168 ? -40.568 32.360 -56.900 1.000 36.887 162 ILE B CA 1
ATOM 5295 C C . ILE C 1 168 ? -42.095 32.506 -57.030 1.000 41.607 162 ILE B C 1
ATOM 5296 O O . ILE C 1 168 ? -42.598 32.853 -58.110 1.000 40.797 162 ILE B O 1
ATOM 5301 N N . HIS C 1 169 ? -42.806 32.278 -55.910 1.000 42.010 163 HIS B N 1
ATOM 5302 C CA . HIS C 1 169 ? -44.260 32.378 -55.891 1.000 49.181 163 HIS B CA 1
ATOM 5303 C C . HIS C 1 169 ? -44.682 33.783 -56.330 1.000 46.649 163 HIS B C 1
ATOM 5304 O O . HIS C 1 169 ? -45.484 33.912 -57.248 1.000 46.512 163 HIS B O 1
ATOM 5311 N N . THR C 1 170 ? -44.076 34.815 -55.722 1.000 42.947 164 THR B N 1
ATOM 5312 C CA . THR C 1 170 ? -44.394 36.214 -55.978 1.000 44.983 164 THR B CA 1
ATOM 5313 C C . THR C 1 170 ? -44.033 36.644 -57.398 1.000 47.586 164 THR B C 1
ATOM 5314 O O . THR C 1 170 ? -44.755 37.448 -57.978 1.000 50.041 164 THR B O 1
ATOM 5318 N N . HIS C 1 171 ? -42.913 36.155 -57.956 1.000 40.553 165 HIS B N 1
ATOM 5319 C CA . HIS C 1 171 ? -42.443 36.650 -59.248 1.000 40.674 165 HIS B CA 1
ATOM 5320 C C . HIS C 1 171 ? -42.605 35.611 -60.367 1.000 38.708 165 HIS B C 1
ATOM 5321 O O . HIS C 1 171 ? -41.900 35.688 -61.378 1.000 40.169 165 HIS B O 1
ATOM 5328 N N . LYS C 1 172 ? -43.503 34.637 -60.163 1.000 45.399 166 LYS B N 1
ATOM 5329 C CA . LYS C 1 172 ? -43.664 33.501 -61.064 1.000 50.442 166 LYS B CA 1
ATOM 5330 C C . LYS C 1 172 ? -43.751 33.954 -62.522 1.000 46.293 166 LYS B C 1
ATOM 5331 O O . LYS C 1 172 ? -43.093 33.362 -63.379 1.000 44.431 166 LYS B O 1
ATOM 5337 N N . ALA C 1 173 ? -44.506 35.032 -62.786 1.000 51.781 167 ALA B N 1
ATOM 5338 C CA . ALA C 1 173 ? -44.815 35.461 -64.147 1.000 55.496 167 ALA B CA 1
ATOM 5339 C C . ALA C 1 173 ? -43.583 36.035 -64.845 1.000 55.333 167 ALA B C 1
ATOM 5340 O O . ALA C 1 173 ? -43.298 35.671 -65.983 1.000 53.412 167 ALA B O 1
ATOM 5342 N N . GLU C 1 174 ? -42.852 36.920 -64.148 1.000 59.075 168 GLU B N 1
ATOM 5343 C CA . GLU C 1 174 ? -41.588 37.457 -64.638 1.000 58.498 168 GLU B CA 1
ATOM 5344 C C . GLU C 1 174 ? -40.627 36.313 -64.981 1.000 53.879 168 GLU B C 1
ATOM 5345 O O . GLU C 1 174 ? -39.953 36.330 -66.017 1.000 51.691 168 GLU B O 1
ATOM 5351 N N . LEU C 1 175 ? -40.545 35.313 -64.094 1.000 48.058 169 LEU B N 1
ATOM 5352 C CA . LEU C 1 175 ? -39.606 34.216 -64.295 1.000 46.109 169 LEU B CA 1
ATOM 5353 C C . LEU C 1 175 ? -40.022 33.361 -65.491 1.000 46.198 169 LEU B C 1
ATOM 5354 O O . LEU C 1 175 ? -39.196 33.052 -66.341 1.000 47.108 169 LEU B O 1
ATOM 5359 N N . GLU C 1 176 ? -41.302 32.969 -65.535 1.000 51.869 170 GLU B N 1
ATOM 5360 C CA . GLU C 1 176 ? -41.803 32.073 -66.569 1.000 54.243 170 GLU B CA 1
ATOM 5361 C C . GLU C 1 176 ? -41.761 32.757 -67.936 1.000 59.415 170 GLU B C 1
ATOM 5362 O O . GLU C 1 176 ? -41.562 32.091 -68.950 1.000 56.463 170 GLU B O 1
ATOM 5368 N N . ALA C 1 177 ? -41.881 34.091 -67.939 1.000 59.413 171 ALA B N 1
ATOM 5369 C CA . ALA C 1 177 ? -41.861 34.876 -69.160 1.000 59.057 171 ALA B CA 1
ATOM 5370 C C . ALA C 1 177 ? -40.527 34.759 -69.895 1.000 53.893 171 ALA B C 1
ATOM 5371 O O . ALA C 1 177 ? -40.478 34.962 -71.101 1.000 62.405 171 ALA B O 1
ATOM 5373 N N . HIS C 1 178 ? -39.443 34.471 -69.176 1.000 53.788 172 HIS B N 1
ATOM 5374 C CA . HIS C 1 178 ? -38.126 34.395 -69.782 1.000 54.419 172 HIS B CA 1
ATOM 5375 C C . HIS C 1 178 ? -37.822 33.006 -70.342 1.000 40.190 172 HIS B C 1
ATOM 5376 O O . HIS C 1 178 ? -36.807 32.851 -70.998 1.000 40.362 172 HIS B O 1
ATOM 5383 N N . ILE C 1 179 ? -38.673 31.997 -70.100 1.000 44.168 173 ILE B N 1
ATOM 5384 C CA . ILE C 1 179 ? -38.320 30.619 -70.456 1.000 42.996 173 ILE B CA 1
ATOM 5385 C C . ILE C 1 179 ? -38.088 30.485 -71.962 1.000 40.555 173 ILE B C 1
ATOM 5386 O O . ILE C 1 179 ? -37.103 29.887 -72.413 1.000 38.500 173 ILE B O 1
ATOM 5391 N N . PRO C 1 180 ? -38.995 31.002 -72.821 1.000 48.766 174 PRO B N 1
ATOM 5392 C CA . PRO C 1 180 ? -38.832 30.800 -74.263 1.000 49.761 174 PRO B CA 1
ATOM 5393 C C . PRO C 1 180 ? -37.489 31.305 -74.779 1.000 46.858 174 PRO B C 1
ATOM 5394 O O . PRO C 1 180 ? -36.846 30.648 -75.591 1.000 48.386 174 PRO B O 1
ATOM 5398 N N . ARG C 1 181 ? -37.061 32.477 -74.301 1.000 49.995 175 ARG B N 1
ATOM 5399 C CA . ARG C 1 181 ? -35.751 33.000 -74.662 1.000 56.291 175 ARG B CA 1
ATOM 5400 C C . ARG C 1 181 ? -34.629 32.064 -74.181 1.000 53.024 175 ARG B C 1
ATOM 5401 O O . ARG C 1 181 ? -33.670 31.813 -74.911 1.000 49.616 175 ARG B O 1
ATOM 5409 N N . LEU C 1 182 ? -34.738 31.558 -72.942 1.000 50.958 176 LEU B N 1
ATOM 5410 C CA . LEU C 1 182 ? -33.744 30.630 -72.398 1.000 49.097 176 LEU B CA 1
ATOM 5411 C C . LEU C 1 182 ? -33.721 29.316 -73.192 1.000 48.191 176 LEU B C 1
ATOM 5412 O O . LEU C 1 182 ? -32.660 28.726 -73.351 1.000 47.305 176 LEU B O 1
ATOM 5417 N N . LEU C 1 183 ? -34.879 28.870 -73.722 1.000 44.510 177 LEU B N 1
ATOM 5418 C CA . LEU C 1 183 ? -34.981 27.615 -74.464 1.000 45.098 177 LEU B CA 1
ATOM 5419 C C . LEU C 1 183 ? -34.334 27.703 -75.844 1.000 45.330 177 LEU B C 1
ATOM 5420 O O . LEU C 1 183 ? -34.050 26.672 -76.466 1.000 44.079 177 LEU B O 1
ATOM 5425 N N . ALA C 1 184 ? -34.149 28.936 -76.329 1.000 48.729 178 ALA B N 1
ATOM 5426 C CA . ALA C 1 184 ? -33.641 29.171 -77.669 1.000 48.313 178 ALA B CA 1
ATOM 5427 C C . ALA C 1 184 ? -32.166 28.787 -77.790 1.000 44.991 178 ALA B C 1
ATOM 5428 O O . ALA C 1 184 ? -31.729 28.401 -78.867 1.000 49.659 178 ALA B O 1
ATOM 5430 N N . GLN C 1 185 ? -31.385 28.930 -76.707 1.000 39.817 179 GLN B N 1
ATOM 5431 C CA . GLN C 1 185 ? -29.953 28.661 -76.756 1.000 40.673 179 GLN B CA 1
ATOM 5432 C C . GLN C 1 185 ? -29.547 27.724 -75.622 1.000 37.798 179 GLN B C 1
ATOM 5433 O O . GLN C 1 185 ? -29.164 28.195 -74.554 1.000 39.915 179 GLN B O 1
ATOM 5439 N N . LEU C 1 186 ? -29.628 26.416 -75.882 1.000 37.381 180 LEU B N 1
ATOM 5440 C CA . LEU C 1 186 ? -29.415 25.425 -74.843 1.000 37.853 180 LEU B CA 1
ATOM 5441 C C . LEU C 1 186 ? -27.934 25.070 -74.781 1.000 30.114 180 LEU B C 1
ATOM 5442 O O . LEU C 1 186 ? -27.240 24.973 -75.789 1.000 29.373 180 LEU B O 1
ATOM 5447 N N . THR C 1 187 ? -27.457 24.819 -73.569 1.000 29.641 181 THR B N 1
ATOM 5448 C CA . THR C 1 187 ? -26.151 24.249 -73.371 1.000 26.953 181 THR B CA 1
ATOM 5449 C C . THR C 1 187 ? -26.340 22.734 -73.438 1.000 30.221 181 THR B C 1
ATOM 5450 O O . THR C 1 187 ? -27.139 22.189 -72.678 1.000 28.280 181 THR B O 1
ATOM 5454 N N . PRO C 1 188 ? -25.606 22.009 -74.305 1.000 29.268 182 PRO B N 1
ATOM 5455 C CA . PRO C 1 188 ? -25.702 20.548 -74.357 1.000 32.348 182 PRO B CA 1
ATOM 5456 C C . PRO C 1 188 ? -25.207 19.890 -73.068 1.000 31.381 182 PRO B C 1
ATOM 5457 O O . PRO C 1 188 ? -24.296 20.418 -72.417 1.000 26.703 182 PRO B O 1
ATOM 5461 N N . ARG C 1 189 ? -25.798 18.735 -72.721 1.000 27.486 183 ARG B N 1
ATOM 5462 C CA . ARG C 1 189 ? -25.404 17.985 -71.532 1.000 26.056 183 ARG B CA 1
ATOM 5463 C C . ARG C 1 189 ? -23.884 17.847 -71.415 1.000 26.706 183 ARG B C 1
ATOM 5464 O O . ARG C 1 189 ? -23.336 18.103 -70.336 1.000 26.857 183 ARG B O 1
ATOM 5472 N N . PHE C 1 190 ? -23.195 17.400 -72.481 1.000 25.528 184 PHE B N 1
ATOM 5473 C CA . PHE C 1 190 ? -21.762 17.187 -72.406 1.000 27.942 184 PHE B CA 1
ATOM 5474 C C . PHE C 1 190 ? -21.043 18.477 -71.955 1.000 29.628 184 PHE B C 1
ATOM 5475 O O . PHE C 1 190 ? -20.087 18.411 -71.176 1.000 27.772 184 PHE B O 1
ATOM 5483 N N . ALA C 1 191 ? -21.487 19.647 -72.462 1.000 28.003 185 ALA B N 1
ATOM 5484 C CA . ALA C 1 191 ? -20.851 20.921 -72.137 1.000 26.265 185 ALA B CA 1
ATOM 5485 C C . ALA C 1 191 ? -21.161 21.362 -70.703 1.000 27.894 185 ALA B C 1
ATOM 5486 O O . ALA C 1 191 ? -20.257 21.833 -69.991 1.000 28.037 185 ALA B O 1
ATOM 5488 N N . TYR C 1 192 ? -22.405 21.173 -70.265 1.000 25.123 186 TYR B N 1
ATOM 5489 C CA . TYR C 1 192 ? -22.758 21.456 -68.882 1.000 27.479 186 TYR B CA 1
ATOM 5490 C C . TYR C 1 192 ? -21.848 20.656 -67.959 1.000 27.832 186 TYR B C 1
ATOM 5491 O O . TYR C 1 192 ? -21.339 21.196 -66.982 1.000 26.374 186 TYR B O 1
ATOM 5500 N N . GLU C 1 193 ? -21.611 19.376 -68.285 1.000 28.341 187 GLU B N 1
ATOM 5501 C CA . GLU C 1 193 ? -20.763 18.518 -67.450 1.000 32.047 187 GLU B CA 1
ATOM 5502 C C . GLU C 1 193 ? -19.301 18.994 -67.443 1.000 31.810 187 GLU B C 1
ATOM 5503 O O . GLU C 1 193 ? -18.594 18.889 -66.425 1.000 25.776 187 GLU B O 1
ATOM 5509 N N . ARG C 1 194 ? -18.806 19.504 -68.582 1.000 27.914 188 ARG B N 1
ATOM 5510 C CA . ARG C 1 194 ? -17.451 20.048 -68.616 1.000 27.444 188 ARG B CA 1
ATOM 5511 C C . ARG C 1 194 ? -17.396 21.322 -67.758 1.000 26.309 188 ARG B C 1
ATOM 5512 O O . ARG C 1 194 ? -16.396 21.578 -67.072 1.000 26.928 188 ARG B O 1
ATOM 5520 N N . HIS C 1 195 ? -18.446 22.147 -67.811 1.000 23.078 189 HIS B N 1
ATOM 5521 C CA . HIS C 1 195 ? -18.486 23.352 -66.972 1.000 24.218 189 HIS B CA 1
ATOM 5522 C C . HIS C 1 195 ? -18.467 22.957 -65.493 1.000 25.434 189 HIS B C 1
ATOM 5523 O O . HIS C 1 195 ? -17.742 23.536 -64.681 1.000 23.492 189 HIS B O 1
ATOM 5530 N N . PHE C 1 196 ? -19.229 21.909 -65.148 1.000 24.216 190 PHE B N 1
ATOM 5531 C CA . PHE C 1 196 ? -19.269 21.471 -63.762 1.000 24.991 190 PHE B CA 1
ATOM 5532 C C . PHE C 1 196 ? -17.885 21.020 -63.289 1.000 26.441 190 PHE B C 1
ATOM 5533 O O . PHE C 1 196 ? -17.455 21.429 -62.205 1.000 28.390 190 PHE B O 1
ATOM 5541 N N . GLN C 1 197 ? -17.156 20.228 -64.088 1.000 29.988 191 GLN B N 1
ATOM 5542 C CA . GLN C 1 197 ? -15.803 19.844 -63.712 1.000 30.601 191 GLN B CA 1
ATOM 5543 C C . GLN C 1 197 ? -14.879 21.074 -63.634 1.000 29.778 191 GLN B C 1
ATOM 5544 O O . GLN C 1 197 ? -14.016 21.118 -62.758 1.000 29.115 191 GLN B O 1
ATOM 5550 N N . ALA C 1 198 ? -15.064 22.078 -64.501 1.000 24.942 192 ALA B N 1
ATOM 5551 C CA . ALA C 1 198 ? -14.224 23.274 -64.467 1.000 26.380 192 ALA B CA 1
ATOM 5552 C C . ALA C 1 198 ? -14.359 24.033 -63.126 1.000 23.034 192 ALA B C 1
ATOM 5553 O O . ALA C 1 198 ? -13.385 24.632 -62.691 1.000 23.566 192 ALA B O 1
ATOM 5555 N N . THR C 1 199 ? -15.544 24.028 -62.483 1.000 23.396 193 THR B N 1
ATOM 5556 C CA . THR C 1 199 ? -15.745 24.753 -61.222 1.000 25.904 193 THR B CA 1
ATOM 5557 C C . THR C 1 199 ? -14.766 24.270 -60.152 1.000 31.012 193 THR B C 1
ATOM 5558 O O . THR C 1 199 ? -14.484 25.008 -59.198 1.000 27.807 193 THR B O 1
ATOM 5562 N N . MET C 1 200 ? -14.170 23.097 -60.371 1.000 28.049 194 MET B N 1
ATOM 5563 C CA . MET C 1 200 ? -13.290 22.497 -59.377 1.000 34.764 194 MET B CA 1
ATOM 5564 C C . MET C 1 200 ? -11.813 22.770 -59.675 1.000 36.166 194 MET B C 1
ATOM 5565 O O . MET C 1 200 ? -10.967 22.191 -59.004 1.000 34.164 194 MET B O 1
ATOM 5570 N N . THR C 1 201 ? -11.491 23.636 -60.665 1.000 33.347 195 THR B N 1
ATOM 5571 C CA . THR C 1 201 ? -10.117 23.820 -61.126 1.000 34.385 195 THR B CA 1
ATOM 5572 C C . THR C 1 201 ? -9.514 25.144 -60.641 1.000 35.875 195 THR B C 1
ATOM 5573 O O . THR C 1 201 ? -8.490 25.585 -61.177 1.000 39.228 195 THR B O 1
ATOM 5577 N N . LEU C 1 202 ? -10.161 25.836 -59.689 1.000 32.471 196 LEU B N 1
ATOM 5578 C CA . LEU C 1 202 ? -9.631 27.110 -59.225 1.000 36.754 196 LEU B CA 1
ATOM 5579 C C . LEU C 1 202 ? -8.700 26.903 -58.023 1.000 40.444 196 LEU B C 1
ATOM 5580 O O . LEU C 1 202 ? -9.124 26.375 -57.007 1.000 41.931 196 LEU B O 1
ATOM 5585 N N . ARG C 1 203 ? -7.460 27.407 -58.139 1.000 41.875 197 ARG B N 1
ATOM 5586 C CA . ARG C 1 203 ? -6.458 27.393 -57.077 1.000 53.998 197 ARG B CA 1
ATOM 5587 C C . ARG C 1 203 ? -5.950 28.825 -56.875 1.000 51.925 197 ARG B C 1
ATOM 5588 O O . ARG C 1 203 ? -5.082 29.257 -57.641 1.000 44.646 197 ARG B O 1
ATOM 5596 N N . VAL C 1 204 ? -6.503 29.570 -55.893 1.000 46.861 198 VAL B N 1
ATOM 5597 C CA . VAL C 1 204 ? -6.228 31.001 -55.801 1.000 42.110 198 VAL B CA 1
ATOM 5598 C C . VAL C 1 204 ? -6.171 31.548 -54.373 1.000 42.849 198 VAL B C 1
ATOM 5599 O O . VAL C 1 204 ? -5.717 32.683 -54.202 1.000 43.022 198 VAL B O 1
ATOM 5603 N N . PHE C 1 205 ? -6.643 30.792 -53.373 1.000 41.813 199 PHE B N 1
ATOM 5604 C CA . PHE C 1 205 ? -6.779 31.335 -52.027 1.000 48.996 199 PHE B CA 1
ATOM 5605 C C . PHE C 1 205 ? -5.538 32.117 -51.589 1.000 41.843 199 PHE B C 1
ATOM 5606 O O . PHE C 1 205 ? -5.641 33.249 -51.113 1.000 37.175 199 PHE B O 1
ATOM 5614 N N . LYS C 1 206 ? -4.348 31.523 -51.758 1.000 43.447 200 LYS B N 1
ATOM 5615 C CA . LYS C 1 206 ? -3.138 32.151 -51.258 1.000 44.273 200 LYS B CA 1
ATOM 5616 C C . LYS C 1 206 ? -2.795 33.379 -52.088 1.000 40.505 200 LYS B C 1
ATOM 5617 O O . LYS C 1 206 ? -2.100 34.269 -51.599 1.000 40.663 200 LYS B O 1
ATOM 5623 N N . GLN C 1 207 ? -3.310 33.441 -53.328 1.000 35.725 201 GLN B N 1
ATOM 5624 C CA . GLN C 1 207 ? -2.997 34.516 -54.262 1.000 38.233 201 GLN B CA 1
ATOM 5625 C C . GLN C 1 207 ? -4.003 35.676 -54.136 1.000 33.270 201 GLN B C 1
ATOM 5626 O O . GLN C 1 207 ? -3.735 36.786 -54.587 1.000 30.718 201 GLN B O 1
ATOM 5632 N N . LEU C 1 208 ? -5.118 35.483 -53.421 1.000 31.829 202 LEU B N 1
ATOM 5633 C CA . LEU C 1 208 ? -6.105 36.553 -53.258 1.000 31.160 202 LEU B CA 1
ATOM 5634 C C . LEU C 1 208 ? -5.457 37.825 -52.723 1.000 29.140 202 LEU B C 1
ATOM 5635 O O . LEU C 1 208 ? -5.749 38.917 -53.190 1.000 29.741 202 LEU B O 1
ATOM 5640 N N . LYS C 1 209 ? -4.570 37.691 -51.731 1.000 30.464 203 LYS B N 1
ATOM 5641 C CA . LYS C 1 209 ? -4.002 38.865 -51.077 1.000 33.659 203 LYS B CA 1
ATOM 5642 C C . LYS C 1 209 ? -3.119 39.687 -52.023 1.000 37.373 203 LYS B C 1
ATOM 5643 O O . LYS C 1 209 ? -2.803 40.826 -51.684 1.000 37.380 203 LYS B O 1
ATOM 5649 N N . GLU C 1 210 ? -2.729 39.113 -53.175 1.000 37.831 204 GLU B N 1
ATOM 5650 C CA . GLU C 1 210 ? -1.922 39.816 -54.169 1.000 43.278 204 GLU B CA 1
ATOM 5651 C C . GLU C 1 210 ? -2.770 40.581 -55.188 1.000 41.950 204 GLU B C 1
ATOM 5652 O O . GLU C 1 210 ? -2.212 41.272 -56.043 1.000 37.541 204 GLU B O 1
ATOM 5658 N N . ILE C 1 211 ? -4.111 40.494 -55.114 1.000 36.662 205 ILE B N 1
ATOM 5659 C CA . ILE C 1 211 ? -4.942 41.212 -56.077 1.000 32.038 205 ILE B CA 1
ATOM 5660 C C . ILE C 1 211 ? -4.797 42.703 -55.820 1.000 35.003 205 ILE B C 1
ATOM 5661 O O . ILE C 1 211 ? -4.932 43.154 -54.688 1.000 37.367 205 ILE B O 1
ATOM 5666 N N . GLN C 1 212 ? -4.565 43.462 -56.902 1.000 38.012 206 GLN B N 1
ATOM 5667 C CA . GLN C 1 212 ? -4.327 44.900 -56.838 1.000 38.533 206 GLN B CA 1
ATOM 5668 C C . GLN C 1 212 ? -5.565 45.663 -57.297 1.000 32.247 206 GLN B C 1
ATOM 5669 O O . GLN C 1 212 ? -5.734 46.827 -56.945 1.000 31.996 206 GLN B O 1
ATOM 5675 N N . ALA C 1 213 ? -6.451 45.019 -58.071 1.000 31.101 207 ALA B N 1
ATOM 5676 C CA . ALA C 1 213 ? -7.639 45.720 -58.532 1.000 30.230 207 ALA B CA 1
ATOM 5677 C C . ALA C 1 213 ? -8.487 46.176 -57.341 1.000 29.415 207 ALA B C 1
ATOM 5678 O O . ALA C 1 213 ? -8.714 45.437 -56.379 1.000 30.365 207 ALA B O 1
ATOM 5680 N N . PRO C 1 214 ? -9.050 47.391 -57.421 1.000 28.908 208 PRO B N 1
ATOM 5681 C CA . PRO C 1 214 ? -10.154 47.793 -56.554 1.000 29.219 208 PRO B CA 1
ATOM 5682 C C . PRO C 1 214 ? -11.320 46.812 -56.746 1.000 27.463 208 PRO B C 1
ATOM 5683 O O . PRO C 1 214 ? -11.692 46.550 -57.890 1.000 23.794 208 PRO B O 1
ATOM 5687 N N . THR C 1 215 ? -11.882 46.326 -55.632 1.000 26.396 209 THR B N 1
ATOM 5688 C CA . THR C 1 215 ? -12.742 45.149 -55.630 1.000 27.106 209 THR B CA 1
ATOM 5689 C C . THR C 1 215 ? -13.988 45.426 -54.804 1.000 24.593 209 THR B C 1
ATOM 5690 O O . THR C 1 215 ? -13.947 45.982 -53.695 1.000 24.948 209 THR B O 1
ATOM 5694 N N . LEU C 1 216 ? -15.108 44.944 -55.344 1.000 22.801 210 LEU B N 1
ATOM 5695 C CA . LEU C 1 216 ? -16.365 44.828 -54.626 1.000 23.698 210 LEU B CA 1
ATOM 5696 C C . LEU C 1 216 ? -16.811 43.356 -54.672 1.000 22.043 210 LEU B C 1
ATOM 5697 O O . LEU C 1 216 ? -16.899 42.780 -55.751 1.000 22.211 210 LEU B O 1
ATOM 5702 N N . VAL C 1 217 ? -17.161 42.819 -53.502 1.000 22.799 211 VAL B N 1
ATOM 5703 C CA . VAL C 1 217 ? -17.636 41.465 -53.319 1.000 22.927 211 VAL B CA 1
ATOM 5704 C C . VAL C 1 217 ? -19.097 41.575 -52.892 1.000 21.323 211 VAL B C 1
ATOM 5705 O O . VAL C 1 217 ? -19.404 42.321 -51.953 1.000 23.487 211 VAL B O 1
ATOM 5709 N N . ALA C 1 218 ? -19.984 40.937 -53.663 1.000 22.636 212 ALA B N 1
ATOM 5710 C CA . ALA C 1 218 ? -21.421 41.042 -53.462 1.000 22.320 212 ALA B CA 1
ATOM 5711 C C . ALA C 1 218 ? -22.087 39.667 -53.547 1.000 24.031 212 ALA B C 1
ATOM 5712 O O . ALA C 1 218 ? -21.655 38.806 -54.304 1.000 21.041 212 ALA B O 1
ATOM 5714 N N . THR C 1 219 ? -23.076 39.442 -52.671 1.000 24.254 213 THR B N 1
ATOM 5715 C CA . THR C 1 219 ? -23.881 38.223 -52.734 1.000 24.838 213 THR B CA 1
ATOM 5716 C C . THR C 1 219 ? -25.173 38.422 -51.946 1.000 24.144 213 THR B C 1
ATOM 5717 O O . THR C 1 219 ? -25.323 39.421 -51.217 1.000 22.365 213 THR B O 1
ATOM 5721 N N . GLY C 1 220 ? -26.052 37.414 -52.052 1.000 23.768 214 GLY B N 1
ATOM 5722 C CA . GLY C 1 220 ? -27.241 37.309 -51.218 1.000 24.745 214 GLY B CA 1
ATOM 5723 C C . GLY C 1 220 ? -26.960 36.513 -49.940 1.000 25.602 214 GLY B C 1
ATOM 5724 O O . GLY C 1 220 ? -26.387 35.416 -49.992 1.000 24.399 214 GLY B O 1
ATOM 5725 N N . ARG C 1 221 ? -27.353 37.058 -48.795 1.000 23.002 215 ARG B N 1
ATOM 5726 C CA . ARG C 1 221 ? -27.103 36.419 -47.513 1.000 24.790 215 ARG B CA 1
ATOM 5727 C C . ARG C 1 221 ? -27.556 34.955 -47.513 1.000 25.131 215 ARG B C 1
ATOM 5728 O O . ARG C 1 221 ? -26.941 34.117 -46.836 1.000 26.182 215 ARG B O 1
ATOM 5736 N N . ASP C 1 222 ? -28.688 34.675 -48.174 1.000 25.337 216 ASP B N 1
ATOM 5737 C CA . ASP C 1 222 ? -29.368 33.386 -48.052 1.000 28.044 216 ASP B CA 1
ATOM 5738 C C . ASP C 1 222 ? -29.081 32.491 -49.254 1.000 28.330 216 ASP B C 1
ATOM 5739 O O . ASP C 1 222 ? -29.866 31.593 -49.539 1.000 26.513 216 ASP B O 1
ATOM 5744 N N . ASP C 1 223 ? -27.917 32.679 -49.888 1.000 26.660 217 ASP B N 1
ATOM 5745 C CA . ASP C 1 223 ? -27.478 31.835 -50.981 1.000 22.891 217 ASP B CA 1
ATOM 5746 C C . ASP C 1 223 ? -27.437 30.374 -50.534 1.000 23.746 217 ASP B C 1
ATOM 5747 O O . ASP C 1 223 ? -26.713 30.011 -49.589 1.000 23.741 217 ASP B O 1
ATOM 5752 N N . MET C 1 224 ? -28.154 29.527 -51.277 1.000 27.956 218 MET B N 1
ATOM 5753 C CA . MET C 1 224 ? -28.360 28.132 -50.898 1.000 30.351 218 MET B CA 1
ATOM 5754 C C . MET C 1 224 ? -27.355 27.245 -51.611 1.000 26.103 218 MET B C 1
ATOM 5755 O O . MET C 1 224 ? -27.221 26.072 -51.262 1.000 26.744 218 MET B O 1
ATOM 5760 N N . LEU C 1 225 ? -26.617 27.813 -52.578 1.000 25.072 219 LEU B N 1
ATOM 5761 C CA . LEU C 1 225 ? -25.646 27.057 -53.361 1.000 27.129 219 LEU B CA 1
ATOM 5762 C C . LEU C 1 225 ? -24.224 27.330 -52.890 1.000 26.905 219 LEU B C 1
ATOM 5763 O O . LEU C 1 225 ? -23.486 26.376 -52.635 1.000 29.078 219 LEU B O 1
ATOM 5768 N N . ILE C 1 226 ? -23.832 28.624 -52.886 1.000 24.311 220 ILE B N 1
ATOM 5769 C CA . ILE C 1 226 ? -22.505 29.060 -52.478 1.000 22.880 220 ILE B CA 1
ATOM 5770 C C . ILE C 1 226 ? -22.671 29.783 -51.150 1.000 23.580 220 ILE B C 1
ATOM 5771 O O . ILE C 1 226 ? -23.239 30.872 -51.127 1.000 23.887 220 ILE B O 1
ATOM 5776 N N . PRO C 1 227 ? -22.235 29.214 -49.994 1.000 23.380 221 PRO B N 1
ATOM 5777 C CA . PRO C 1 227 ? -22.439 29.871 -48.701 1.000 26.352 221 PRO B CA 1
ATOM 5778 C C . PRO C 1 227 ? -21.881 31.296 -48.753 1.000 24.078 221 PRO B C 1
ATOM 5779 O O . PRO C 1 227 ? -20.790 31.530 -49.261 1.000 20.265 221 PRO B O 1
ATOM 5783 N N . ALA C 1 228 ? -22.667 32.250 -48.259 1.000 22.905 222 ALA B N 1
ATOM 5784 C CA . ALA C 1 228 ? -22.326 33.663 -48.338 1.000 23.692 222 ALA B CA 1
ATOM 5785 C C . ALA C 1 228 ? -21.079 33.988 -47.514 1.000 24.007 222 ALA B C 1
ATOM 5786 O O . ALA C 1 228 ? -20.393 34.978 -47.798 1.000 22.240 222 ALA B O 1
ATOM 5788 N N . VAL C 1 229 ? -20.735 33.137 -46.532 1.000 21.648 223 VAL B N 1
ATOM 5789 C CA . VAL C 1 229 ? -19.457 33.292 -45.849 1.000 23.755 223 VAL B CA 1
ATOM 5790 C C . VAL C 1 229 ? -18.274 33.317 -46.825 1.000 23.652 223 VAL B C 1
ATOM 5791 O O . VAL C 1 229 ? -17.229 33.910 -46.519 1.000 22.145 223 VAL B O 1
ATOM 5795 N N . ASN C 1 230 ? -18.397 32.705 -48.016 1.000 22.757 224 ASN B N 1
ATOM 5796 C CA . ASN C 1 230 ? -17.275 32.735 -48.954 1.000 22.290 224 ASN B CA 1
ATOM 5797 C C . ASN C 1 230 ? -16.976 34.158 -49.416 1.000 20.625 224 ASN B C 1
ATOM 5798 O O . ASN C 1 230 ? -15.848 34.459 -49.729 1.000 21.821 224 ASN B O 1
ATOM 5803 N N . SER C 1 231 ? -18.005 35.010 -49.478 1.000 19.921 225 SER B N 1
ATOM 5804 C CA . SER C 1 231 ? -17.861 36.419 -49.813 1.000 20.377 225 SER B CA 1
ATOM 5805 C C . SER C 1 231 ? -17.093 37.181 -48.721 1.000 21.928 225 SER B C 1
ATOM 5806 O O . SER C 1 231 ? -16.301 38.091 -49.009 1.000 20.872 225 SER B O 1
ATOM 5809 N N . GLU C 1 232 ? -17.309 36.817 -47.459 1.000 23.673 226 GLU B N 1
ATOM 5810 C CA . GLU C 1 232 ? -16.545 37.363 -46.343 1.000 24.546 226 GLU B CA 1
ATOM 5811 C C . GLU C 1 232 ? -15.090 36.919 -46.406 1.000 23.920 226 GLU B C 1
ATOM 5812 O O . GLU C 1 232 ? -14.195 37.709 -46.140 1.000 25.088 226 GLU B O 1
ATOM 5818 N N . ILE C 1 233 ? -14.825 35.691 -46.842 1.000 22.437 227 ILE B N 1
ATOM 5819 C CA . ILE C 1 233 ? -13.443 35.254 -47.024 1.000 24.652 227 ILE B CA 1
ATOM 5820 C C . ILE C 1 233 ? -12.776 36.101 -48.115 1.000 22.891 227 ILE B C 1
ATOM 5821 O O . ILE C 1 233 ? -11.653 36.585 -47.962 1.000 25.192 227 ILE B O 1
ATOM 5826 N N . LEU C 1 234 ? -13.444 36.252 -49.256 1.000 23.062 228 LEU B N 1
ATOM 5827 C CA . LEU C 1 234 ? -12.857 37.014 -50.364 1.000 22.899 228 LEU B CA 1
ATOM 5828 C C . LEU C 1 234 ? -12.557 38.453 -49.932 1.000 24.082 228 LEU B C 1
ATOM 5829 O O . LEU C 1 234 ? -11.444 38.944 -50.186 1.000 25.215 228 LEU B O 1
ATOM 5834 N N . ALA C 1 235 ? -13.544 39.130 -49.329 1.000 22.008 229 ALA B N 1
ATOM 5835 C CA . ALA C 1 235 ? -13.392 40.519 -48.920 1.000 24.697 229 ALA B CA 1
ATOM 5836 C C . ALA C 1 235 ? -12.287 40.693 -47.880 1.000 23.633 229 ALA B C 1
ATOM 5837 O O . ALA C 1 235 ? -11.581 41.701 -47.952 1.000 24.787 229 ALA B O 1
ATOM 5839 N N . ARG C 1 236 ? -12.155 39.725 -46.947 1.000 23.567 230 ARG B N 1
ATOM 5840 C CA . ARG C 1 236 ? -11.116 39.728 -45.932 1.000 25.734 230 ARG B CA 1
ATOM 5841 C C . ARG C 1 236 ? -9.729 39.665 -46.574 1.000 27.243 230 ARG B C 1
ATOM 5842 O O . ARG C 1 236 ? -8.847 40.429 -46.195 1.000 28.011 230 ARG B O 1
ATOM 5850 N N . GLU C 1 237 ? -9.552 38.762 -47.545 1.000 26.669 231 GLU B N 1
ATOM 5851 C CA . GLU C 1 237 ? -8.250 38.452 -48.120 1.000 28.938 231 GLU B CA 1
ATOM 5852 C C . GLU C 1 237 ? -7.790 39.503 -49.128 1.000 30.487 231 GLU B C 1
ATOM 5853 O O . GLU C 1 237 ? -6.577 39.737 -49.235 1.000 29.445 231 GLU B O 1
ATOM 5859 N N . ILE C 1 238 ? -8.717 40.095 -49.895 1.000 26.644 232 ILE B N 1
ATOM 5860 C CA . ILE C 1 238 ? -8.339 41.053 -50.934 1.000 27.101 232 ILE B CA 1
ATOM 5861 C C . ILE C 1 238 ? -8.159 42.451 -50.333 1.000 27.897 232 ILE B C 1
ATOM 5862 O O . ILE C 1 238 ? -9.096 43.072 -49.803 1.000 26.791 232 ILE B O 1
ATOM 5867 N N . PRO C 1 239 ? -6.932 43.036 -50.396 1.000 30.875 233 PRO B N 1
ATOM 5868 C CA . PRO C 1 239 ? -6.723 44.366 -49.831 1.000 30.136 233 PRO B CA 1
ATOM 5869 C C . PRO C 1 239 ? -7.675 45.401 -50.414 1.000 25.807 233 PRO B C 1
ATOM 5870 O O . PRO C 1 239 ? -7.849 45.502 -51.632 1.000 25.702 233 PRO B O 1
ATOM 5874 N N . GLY C 1 240 ? -8.311 46.168 -49.529 1.000 23.919 234 GLY B N 1
ATOM 5875 C CA . GLY C 1 240 ? -9.161 47.283 -49.913 1.000 24.499 234 GLY B CA 1
ATOM 5876 C C . GLY C 1 240 ? -10.564 46.862 -50.364 1.000 25.007 234 GLY B C 1
ATOM 5877 O O . GLY C 1 240 ? -11.373 47.717 -50.691 1.000 26.363 234 GLY B O 1
ATOM 5878 N N . ALA C 1 241 ? -10.853 45.552 -50.446 1.000 26.921 235 ALA B N 1
ATOM 5879 C CA . ALA C 1 241 ? -12.154 45.098 -50.936 1.000 24.481 235 ALA B CA 1
ATOM 5880 C C . ALA C 1 241 ? -13.298 45.657 -50.079 1.000 25.567 235 ALA B C 1
ATOM 5881 O O . ALA C 1 241 ? -13.191 45.756 -48.857 1.000 24.796 235 ALA B O 1
ATOM 5883 N N . GLU C 1 242 ? -14.407 45.963 -50.760 1.000 26.760 236 GLU B N 1
ATOM 5884 C CA . GLU C 1 242 ? -15.694 46.340 -50.178 1.000 29.860 236 GLU B CA 1
ATOM 5885 C C . GLU C 1 242 ? -16.633 45.132 -50.213 1.000 28.425 236 GLU B C 1
ATOM 5886 O O . GLU C 1 242 ? -16.465 44.282 -51.072 1.000 23.823 236 GLU B O 1
ATOM 5892 N N . LEU C 1 243 ? -17.541 45.012 -49.230 1.000 29.377 237 LEU B N 1
ATOM 5893 C CA . LEU C 1 243 ? -18.448 43.853 -49.133 1.000 27.918 237 LEU B CA 1
ATOM 5894 C C . LEU C 1 243 ? -19.911 44.302 -49.072 1.000 29.875 237 LEU B C 1
ATOM 5895 O O . LEU C 1 243 ? -20.289 45.018 -48.145 1.000 37.098 237 LEU B O 1
ATOM 5900 N N . ALA C 1 244 ? -20.734 43.793 -49.996 1.000 28.356 238 ALA B N 1
ATOM 5901 C CA . ALA C 1 244 ? -22.173 44.033 -49.992 1.000 27.479 238 ALA B CA 1
ATOM 5902 C C . ALA C 1 244 ? -22.934 42.707 -49.932 1.000 28.091 238 ALA B C 1
ATOM 5903 O O . ALA C 1 244 ? -22.975 41.979 -50.930 1.000 24.619 238 ALA B O 1
ATOM 5905 N N . ILE C 1 245 ? -23.567 42.425 -48.766 1.000 27.480 239 ILE B N 1
ATOM 5906 C CA . ILE C 1 245 ? -24.384 41.228 -48.582 1.000 26.738 239 ILE B CA 1
ATOM 5907 C C . ILE C 1 245 ? -25.831 41.680 -48.484 1.000 27.619 239 ILE B C 1
ATOM 5908 O O . ILE C 1 245 ? -26.151 42.513 -47.650 1.000 32.531 239 ILE B O 1
ATOM 5913 N N . PHE C 1 246 ? -26.661 41.249 -49.425 1.000 25.912 240 PHE B N 1
ATOM 5914 C CA . PHE C 1 246 ? -28.042 41.683 -49.513 1.000 27.089 240 PHE B CA 1
ATOM 5915 C C . PHE C 1 246 ? -28.932 40.719 -48.710 1.000 32.820 240 PHE B C 1
ATOM 5916 O O . PHE C 1 246 ? -28.924 39.512 -48.960 1.000 25.459 240 PHE B O 1
ATOM 5924 N N . GLU C 1 247 ? -29.693 41.278 -47.757 1.000 32.687 241 GLU B N 1
ATOM 5925 C CA . GLU C 1 247 ? -30.692 40.547 -47.003 1.000 35.879 241 GLU B CA 1
ATOM 5926 C C . GLU C 1 247 ? -31.824 40.111 -47.935 1.000 33.810 241 GLU B C 1
ATOM 5927 O O . GLU C 1 247 ? -32.149 40.770 -48.933 1.000 34.703 241 GLU B O 1
ATOM 5933 N N . SER C 1 248 ? -32.421 38.967 -47.601 1.000 35.461 242 SER B N 1
ATOM 5934 C CA . SER C 1 248 ? -33.601 38.463 -48.289 1.000 37.395 242 SER B CA 1
ATOM 5935 C C . SER C 1 248 ? -33.302 38.237 -49.764 1.000 33.605 242 SER B C 1
ATOM 5936 O O . SER C 1 248 ? -34.119 38.566 -50.620 1.000 37.797 242 SER B O 1
ATOM 5939 N N . ALA C 1 249 ? -32.144 37.608 -50.023 1.000 31.457 243 ALA B N 1
ATOM 5940 C CA . ALA C 1 249 ? -31.687 37.291 -51.361 1.000 25.759 243 ALA B CA 1
ATOM 5941 C C . ALA C 1 249 ? -30.657 36.171 -51.287 1.000 23.058 243 ALA B C 1
ATOM 5942 O O . ALA C 1 249 ? -29.944 36.020 -50.305 1.000 25.747 243 ALA B O 1
ATOM 5944 N N . GLY C 1 250 ? -30.573 35.410 -52.368 1.000 24.822 244 GLY B N 1
ATOM 5945 C CA . GLY C 1 250 ? -29.702 34.262 -52.445 1.000 25.744 244 GLY B CA 1
ATOM 5946 C C . GLY C 1 250 ? -28.780 34.347 -53.653 1.000 25.345 244 GLY B C 1
ATOM 5947 O O . GLY C 1 250 ? -28.197 35.410 -53.953 1.000 23.353 244 GLY B O 1
ATOM 5948 N N . HIS C 1 251 ? -28.608 33.183 -54.289 1.000 25.203 245 HIS B N 1
ATOM 5949 C CA . HIS C 1 251 ? -27.692 33.079 -55.406 1.000 24.099 245 HIS B CA 1
ATOM 5950 C C . HIS C 1 251 ? -28.081 34.035 -56.528 1.000 26.891 245 HIS B C 1
ATOM 5951 O O . HIS C 1 251 ? -27.181 34.542 -57.204 1.000 23.838 245 HIS B O 1
ATOM 5958 N N . GLY C 1 252 ? -29.404 34.222 -56.747 1.000 25.973 246 GLY B N 1
ATOM 5959 C CA . GLY C 1 252 ? -29.904 35.079 -57.807 1.000 27.463 246 GLY B CA 1
ATOM 5960 C C . GLY C 1 252 ? -30.034 36.553 -57.431 1.000 24.823 246 GLY B C 1
ATOM 5961 O O . GLY C 1 252 ? -30.850 37.254 -58.019 1.000 26.134 246 GLY B O 1
ATOM 5962 N N . PHE C 1 253 ? -29.186 37.059 -56.537 1.000 23.709 247 PHE B N 1
ATOM 5963 C CA . PHE C 1 253 ? -29.328 38.411 -56.006 1.000 25.368 247 PHE B CA 1
ATOM 5964 C C . PHE C 1 253 ? -29.284 39.476 -57.100 1.000 25.755 247 PHE B C 1
ATOM 5965 O O . PHE C 1 253 ? -29.835 40.535 -56.897 1.000 28.358 247 PHE B O 1
ATOM 5973 N N . VAL C 1 254 ? -28.656 39.215 -58.254 1.000 25.797 248 VAL B N 1
ATOM 5974 C CA . VAL C 1 254 ? -28.661 40.180 -59.353 1.000 29.307 248 VAL B CA 1
ATOM 5975 C C . VAL C 1 254 ? -30.105 40.490 -59.772 1.000 32.187 248 VAL B C 1
ATOM 5976 O O . VAL C 1 254 ? -30.408 41.631 -60.162 1.000 31.454 248 VAL B O 1
ATOM 5980 N N . THR C 1 255 ? -30.984 39.475 -59.691 1.000 30.466 249 THR B N 1
ATOM 5981 C CA . THR C 1 255 ? -32.409 39.609 -59.973 1.000 29.628 249 THR B CA 1
ATOM 5982 C C . THR C 1 255 ? -33.204 39.974 -58.719 1.000 30.009 249 THR B C 1
ATOM 5983 O O . THR C 1 255 ? -34.014 40.883 -58.722 1.000 30.468 249 THR B O 1
ATOM 5987 N N . SER C 1 256 ? -33.016 39.236 -57.630 1.000 30.780 250 SER B N 1
ATOM 5988 C CA . SER C 1 256 ? -33.885 39.388 -56.480 1.000 31.263 250 SER B CA 1
ATOM 5989 C C . SER C 1 256 ? -33.502 40.597 -55.621 1.000 33.144 250 SER B C 1
ATOM 5990 O O . SER C 1 256 ? -34.331 41.076 -54.859 1.000 30.323 250 SER B O 1
ATOM 5993 N N . ALA C 1 257 ? -32.273 41.121 -55.754 1.000 32.001 251 ALA B N 1
ATOM 5994 C CA . ALA C 1 257 ? -31.897 42.398 -55.135 1.000 31.672 251 ALA B CA 1
ATOM 5995 C C . ALA C 1 257 ? -31.365 43.352 -56.208 1.000 32.777 251 ALA B C 1
ATOM 5996 O O . ALA C 1 257 ? -30.416 44.100 -55.990 1.000 30.983 251 ALA B O 1
ATOM 5998 N N . ARG C 1 258 ? -32.062 43.404 -57.342 1.000 33.967 252 ARG B N 1
ATOM 5999 C CA . ARG C 1 258 ? -31.583 44.147 -58.493 1.000 34.483 252 ARG B CA 1
ATOM 6000 C C . ARG C 1 258 ? -31.368 45.628 -58.158 1.000 36.440 252 ARG B C 1
ATOM 6001 O O . ARG C 1 258 ? -30.295 46.187 -58.431 1.000 29.798 252 ARG B O 1
ATOM 6009 N N . GLU C 1 259 ? -32.367 46.286 -57.557 1.000 37.325 253 GLU B N 1
ATOM 6010 C CA . GLU C 1 259 ? -32.260 47.733 -57.382 1.000 39.024 253 GLU B CA 1
ATOM 6011 C C . GLU C 1 259 ? -31.235 48.061 -56.300 1.000 35.844 253 GLU B C 1
ATOM 6012 O O . GLU C 1 259 ? -30.383 48.930 -56.505 1.000 34.833 253 GLU B O 1
ATOM 6018 N N . PRO C 1 260 ? -31.234 47.390 -55.122 1.000 33.225 254 PRO B N 1
ATOM 6019 C CA . PRO C 1 260 ? -30.178 47.626 -54.148 1.000 34.875 254 PRO B CA 1
ATOM 6020 C C . PRO C 1 260 ? -28.782 47.349 -54.717 1.000 31.429 254 PRO B C 1
ATOM 6021 O O . PRO C 1 260 ? -27.834 48.074 -54.414 1.000 28.721 254 PRO B O 1
ATOM 6025 N N . PHE C 1 261 ? -28.663 46.310 -55.559 1.000 31.265 255 PHE B N 1
ATOM 6026 C CA . PHE C 1 261 ? -27.359 45.939 -56.092 1.000 30.750 255 PHE B CA 1
ATOM 6027 C C . PHE C 1 261 ? -26.926 46.943 -57.167 1.000 30.747 255 PHE B C 1
ATOM 6028 O O . PHE C 1 261 ? -25.786 47.381 -57.129 1.000 30.565 255 PHE B O 1
ATOM 6036 N N . LEU C 1 262 ? -27.811 47.334 -58.099 1.000 27.954 256 LEU B N 1
ATOM 6037 C CA . LEU C 1 262 ? -27.434 48.342 -59.087 1.000 30.502 256 LEU B CA 1
ATOM 6038 C C . LEU C 1 262 ? -26.917 49.609 -58.399 1.000 30.993 256 LEU B C 1
ATOM 6039 O O . LEU C 1 262 ? -25.928 50.202 -58.840 1.000 32.711 256 LEU B O 1
ATOM 6044 N N . LYS C 1 263 ? -27.579 50.013 -57.313 1.000 32.538 257 LYS B N 1
ATOM 6045 C CA . LYS C 1 263 ? -27.199 51.211 -56.582 1.000 38.760 257 LYS B CA 1
ATOM 6046 C C . LYS C 1 263 ? -25.768 51.072 -56.066 1.000 38.375 257 LYS B C 1
ATOM 6047 O O . LYS C 1 263 ? -24.949 51.978 -56.238 1.000 35.447 257 LYS B O 1
ATOM 6053 N N . VAL C 1 264 ? -25.458 49.917 -55.458 1.000 31.669 258 VAL B N 1
ATOM 6054 C CA . VAL C 1 264 ? -24.124 49.660 -54.942 1.000 29.062 258 VAL B CA 1
ATOM 6055 C C . VAL C 1 264 ? -23.094 49.608 -56.072 1.000 26.440 258 VAL B C 1
ATOM 6056 O O . VAL C 1 264 ? -22.034 50.224 -55.962 1.000 29.824 258 VAL B O 1
ATOM 6060 N N . LEU C 1 265 ? -23.410 48.890 -57.138 1.000 25.580 259 LEU B N 1
ATOM 6061 C CA . LEU C 1 265 ? -22.488 48.638 -58.231 1.000 26.411 259 LEU B CA 1
ATOM 6062 C C . LEU C 1 265 ? -22.182 49.962 -58.936 1.000 30.388 259 LEU B C 1
ATOM 6063 O O . LEU C 1 265 ? -21.034 50.222 -59.255 1.000 28.740 259 LEU B O 1
ATOM 6068 N N . LYS C 1 266 ? -23.208 50.784 -59.175 1.000 32.605 260 LYS B N 1
ATOM 6069 C CA . LYS C 1 266 ? -23.035 52.048 -59.878 1.000 35.025 260 LYS B CA 1
ATOM 6070 C C . LYS C 1 266 ? -22.195 53.023 -59.056 1.000 33.853 260 LYS B C 1
ATOM 6071 O O . LYS C 1 266 ? -21.300 53.627 -59.642 1.000 35.177 260 LYS B O 1
ATOM 6077 N N . GLU C 1 267 ? -22.409 53.096 -57.717 1.000 31.066 261 GLU B N 1
ATOM 6078 C CA . GLU C 1 267 ? -21.619 53.935 -56.818 1.000 32.076 261 GLU B CA 1
ATOM 6079 C C . GLU C 1 267 ? -20.159 53.478 -56.844 1.000 31.440 261 GLU B C 1
ATOM 6080 O O . GLU C 1 267 ? -19.237 54.284 -56.846 1.000 30.070 261 GLU B O 1
ATOM 6086 N N . PHE C 1 268 ? -19.913 52.166 -56.870 1.000 30.661 262 PHE B N 1
ATOM 6087 C CA . PHE C 1 268 ? -18.550 51.663 -56.882 1.000 27.414 262 PHE B CA 1
ATOM 6088 C C . PHE C 1 268 ? -17.848 51.997 -58.199 1.000 27.435 262 PHE B C 1
ATOM 6089 O O . PHE C 1 268 ? -16.690 52.448 -58.197 1.000 30.344 262 PHE B O 1
ATOM 6097 N N . LEU C 1 269 ? -18.550 51.740 -59.313 1.000 26.423 263 LEU B N 1
ATOM 6098 C CA . LEU C 1 269 ? -17.990 51.955 -60.640 1.000 28.969 263 LEU B CA 1
ATOM 6099 C C . LEU C 1 269 ? -17.752 53.451 -60.916 1.000 31.458 263 LEU B C 1
ATOM 6100 O O . LEU C 1 269 ? -16.789 53.776 -61.606 1.000 33.350 263 LEU B O 1
ATOM 6105 N N . ALA C 1 270 ? -18.554 54.350 -60.344 1.000 33.130 264 ALA B N 1
ATOM 6106 C CA . ALA C 1 270 ? -18.318 55.773 -60.545 1.000 38.136 264 ALA B CA 1
ATOM 6107 C C . ALA C 1 270 ? -17.011 56.215 -59.870 1.000 38.924 264 ALA B C 1
ATOM 6108 O O . ALA C 1 270 ? -16.462 57.259 -60.210 1.000 42.841 264 ALA B O 1
ATOM 6110 N N . ARG C 1 271 ? -16.449 55.427 -58.948 1.000 35.781 265 ARG B N 1
ATOM 6111 C CA . ARG C 1 271 ? -15.154 55.788 -58.372 1.000 37.303 265 ARG B CA 1
ATOM 6112 C C . ARG C 1 271 ? -13.983 55.181 -59.151 1.000 34.998 265 ARG B C 1
ATOM 6113 O O . ARG C 1 271 ? -12.835 55.391 -58.788 1.000 38.056 265 ARG B O 1
ATOM 6121 N N . GLN C 1 272 ? -14.244 54.387 -60.193 1.000 33.487 266 GLN B N 1
ATOM 6122 C CA . GLN C 1 272 ? -13.197 53.634 -60.863 1.000 33.707 266 GLN B CA 1
ATOM 6123 C C . GLN C 1 272 ? -12.888 54.269 -62.222 1.000 33.901 266 GLN B C 1
ATOM 6124 O O . GLN C 1 272 ? -13.683 55.025 -62.744 1.000 36.500 266 GLN B O 1
ATOM 6130 N N . SER C 1 273 ? -11.775 53.869 -62.845 1.000 38.232 267 SER B N 1
ATOM 6131 C CA . SER C 1 273 ? -11.510 54.224 -64.231 1.000 41.465 267 SER B CA 1
ATOM 6132 C C . SER C 1 273 ? -10.647 53.147 -64.862 1.000 40.918 267 SER B C 1
ATOM 6133 O O . SER C 1 273 ? -10.092 52.330 -64.126 1.000 42.078 267 SER B O 1
ATOM 6136 N N . VAL C 1 274 ? -10.520 53.171 -66.202 1.000 41.616 268 VAL B N 1
ATOM 6137 C CA . VAL C 1 274 ? -9.696 52.201 -66.929 1.000 46.928 268 VAL B CA 1
ATOM 6138 C C . VAL C 1 274 ? -8.349 52.839 -67.303 1.000 50.150 268 VAL B C 1
ATOM 6139 O O . VAL C 1 274 ? -8.272 54.092 -67.245 1.000 50.763 268 VAL B O 1
ATOM 6144 N N . MET D 1 7 ? -21.309 10.340 -46.418 1.000 48.724 1 MET D N 1
ATOM 6145 C CA . MET D 1 7 ? -20.819 9.178 -47.214 1.000 37.602 1 MET D CA 1
ATOM 6146 C C . MET D 1 7 ? -19.309 8.920 -47.010 1.000 28.982 1 MET D C 1
ATOM 6147 O O . MET D 1 7 ? -18.533 9.754 -46.542 1.000 25.995 1 MET D O 1
ATOM 6152 N N . LEU D 1 8 ? -18.904 7.694 -47.330 1.000 26.410 2 LEU D N 1
ATOM 6153 C CA . LEU D 1 8 ? -17.575 7.167 -47.047 1.000 25.590 2 LEU D CA 1
ATOM 6154 C C . LEU D 1 8 ? -16.728 7.193 -48.312 1.000 26.153 2 LEU D C 1
ATOM 6155 O O . LEU D 1 8 ? -17.207 6.836 -49.398 1.000 22.836 2 LEU D O 1
ATOM 6160 N N . TYR D 1 9 ? -15.489 7.675 -48.156 1.000 22.687 3 TYR D N 1
ATOM 6161 C CA . TYR D 1 9 ? -14.537 7.758 -49.238 1.000 23.846 3 TYR D CA 1
ATOM 6162 C C . TYR D 1 9 ? -13.204 7.194 -48.773 1.000 26.991 3 TYR D C 1
ATOM 6163 O O . TYR D 1 9 ? -12.867 7.269 -47.579 1.000 24.433 3 TYR D O 1
ATOM 6172 N N . ALA D 1 10 ? -12.510 6.547 -49.712 1.000 25.081 4 ALA D N 1
ATOM 6173 C CA . ALA D 1 10 ? -11.106 6.193 -49.544 1.000 24.745 4 ALA D CA 1
ATOM 6174 C C . ALA D 1 10 ? -10.301 7.035 -50.515 1.000 28.358 4 ALA D C 1
ATOM 6175 O O . ALA D 1 10 ? -10.642 7.110 -51.703 1.000 30.024 4 ALA D O 1
ATOM 6177 N N . GLN D 1 11 ? -9.210 7.630 -50.039 1.000 25.289 5 GLN D N 1
ATOM 6178 C CA . GLN D 1 11 ? -8.340 8.367 -50.943 1.000 31.043 5 GLN D CA 1
ATOM 6179 C C . GLN D 1 11 ? -7.280 7.399 -51.456 1.000 33.097 5 GLN D C 1
ATOM 6180 O O . GLN D 1 11 ? -6.450 6.892 -50.704 1.000 35.057 5 GLN D O 1
ATOM 6186 N N . VAL D 1 12 ? -7.372 7.109 -52.757 1.000 33.563 6 VAL D N 1
ATOM 6187 C CA . VAL D 1 12 ? -6.603 6.072 -53.420 1.000 35.685 6 VAL D CA 1
ATOM 6188 C C . VAL D 1 12 ? -6.055 6.693 -54.703 1.000 40.620 6 VAL D C 1
ATOM 6189 O O . VAL D 1 12 ? -6.829 7.303 -55.443 1.000 37.776 6 VAL D O 1
ATOM 6193 N N . ASN D 1 13 ? -4.741 6.544 -54.940 1.000 42.293 7 ASN D N 1
ATOM 6194 C CA . ASN D 1 13 ? -4.102 7.099 -56.128 1.000 45.545 7 ASN D CA 1
ATOM 6195 C C . ASN D 1 13 ? -4.498 8.566 -56.314 1.000 46.536 7 ASN D C 1
ATOM 6196 O O . ASN D 1 13 ? -4.810 8.986 -57.430 1.000 47.558 7 ASN D O 1
ATOM 6201 N N . GLY D 1 14 ? -4.514 9.338 -55.218 1.000 44.576 8 GLY D N 1
ATOM 6202 C CA . GLY D 1 14 ? -4.748 10.776 -55.281 1.000 43.964 8 GLY D CA 1
ATOM 6203 C C . GLY D 1 14 ? -6.190 11.168 -55.621 1.000 47.581 8 GLY D C 1
ATOM 6204 O O . GLY D 1 14 ? -6.456 12.345 -55.852 1.000 43.362 8 GLY D O 1
ATOM 6205 N N . ILE D 1 15 ? -7.114 10.185 -55.602 1.000 38.376 9 ILE D N 1
ATOM 6206 C CA . ILE D 1 15 ? -8.510 10.364 -55.956 1.000 41.858 9 ILE D CA 1
ATOM 6207 C C . ILE D 1 15 ? -9.360 9.935 -54.756 1.000 32.826 9 ILE D C 1
ATOM 6208 O O . ILE D 1 15 ? -9.010 8.962 -54.105 1.000 34.444 9 ILE D O 1
ATOM 6213 N N . ASN D 1 16 ? -10.511 10.583 -54.552 1.000 30.823 10 ASN D N 1
ATOM 6214 C CA . ASN D 1 16 ? -11.531 10.116 -53.623 1.000 32.449 10 ASN D CA 1
ATOM 6215 C C . ASN D 1 16 ? -12.506 9.130 -54.283 1.000 29.479 10 ASN D C 1
ATOM 6216 O O . ASN D 1 16 ? -13.171 9.472 -55.254 1.000 29.203 10 ASN D O 1
ATOM 6221 N N . LEU D 1 17 ? -12.525 7.909 -53.756 1.000 27.308 11 LEU D N 1
ATOM 6222 C CA . LEU D 1 17 ? -13.371 6.818 -54.217 1.000 29.928 11 LEU D CA 1
ATOM 6223 C C . LEU D 1 17 ? -14.469 6.584 -53.186 1.000 29.388 11 LEU D C 1
ATOM 6224 O O . L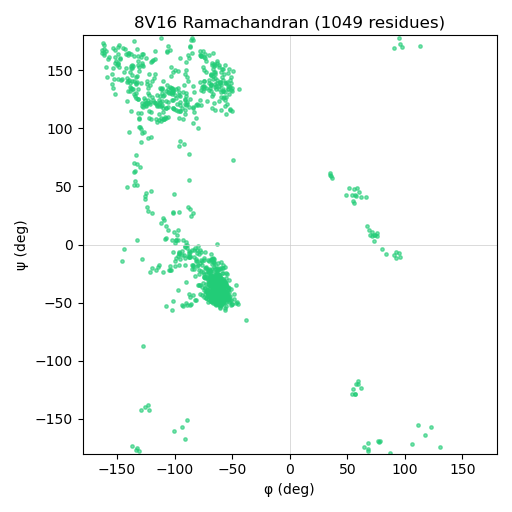EU D 1 17 ? -14.168 6.207 -52.054 1.000 27.809 11 LEU D O 1
ATOM 6229 N N . HIS D 1 18 ? -15.723 6.792 -53.607 1.000 26.128 12 HIS D N 1
ATOM 6230 C CA . HIS D 1 18 ? -16.891 6.472 -52.803 1.000 23.460 12 HIS D CA 1
ATOM 6231 C C . HIS D 1 18 ? -17.088 4.953 -52.733 1.000 26.373 12 HIS D C 1
ATOM 6232 O O . HIS D 1 18 ? -17.069 4.253 -53.749 1.000 21.699 12 HIS D O 1
ATOM 6239 N N . TYR D 1 19 ? -17.363 4.449 -51.535 1.000 22.176 13 TYR D N 1
ATOM 6240 C CA . TYR D 1 19 ? -17.621 3.034 -51.377 1.000 23.165 13 TYR D CA 1
ATOM 6241 C C . TYR D 1 19 ? -18.684 2.828 -50.298 1.000 25.325 13 TYR D C 1
ATOM 6242 O O . TYR D 1 19 ? -18.991 3.738 -49.537 1.000 25.050 13 TYR D O 1
ATOM 6251 N N . GLU D 1 20 ? -19.163 1.583 -50.226 1.000 23.717 14 GLU D N 1
ATOM 6252 C CA . GLU D 1 20 ? -20.117 1.124 -49.226 1.000 26.964 14 GLU D CA 1
ATOM 6253 C C . GLU D 1 20 ? -19.689 -0.278 -48.819 1.000 25.181 14 GLU D C 1
ATOM 6254 O O . GLU D 1 20 ? -19.246 -1.055 -49.652 1.000 26.998 14 GLU D O 1
ATOM 6260 N N . ILE D 1 21 ? -19.805 -0.590 -47.530 1.000 26.971 15 ILE D N 1
ATOM 6261 C CA . ILE D 1 21 ? -19.364 -1.879 -47.029 1.000 29.484 15 ILE D CA 1
ATOM 6262 C C . ILE D 1 21 ? -20.425 -2.337 -46.045 1.000 30.092 15 ILE D C 1
ATOM 6263 O O . ILE D 1 21 ? -20.917 -1.525 -45.254 1.000 30.827 15 ILE D O 1
ATOM 6268 N N . GLU D 1 22 ? -20.862 -3.593 -46.187 1.000 31.047 16 GLU D N 1
ATOM 6269 C CA . GLU D 1 22 ? -21.973 -4.064 -45.381 1.000 36.073 16 GLU D CA 1
ATOM 6270 C C . GLU D 1 22 ? -21.888 -5.578 -45.229 1.000 34.968 16 GLU D C 1
ATOM 6271 O O . GLU D 1 22 ? -21.604 -6.301 -46.170 1.000 28.099 16 GLU D O 1
ATOM 6277 N N . GLY D 1 23 ? -22.154 -6.034 -44.002 1.000 40.551 17 GLY D N 1
ATOM 6278 C CA . GLY D 1 23 ? -22.261 -7.444 -43.725 1.000 42.661 17 GLY D CA 1
ATOM 6279 C C . GLY D 1 23 ? -21.131 -7.917 -42.821 1.000 44.530 17 GLY D C 1
ATOM 6280 O O . GLY D 1 23 ? -20.190 -7.196 -42.519 1.000 42.410 17 GLY D O 1
ATOM 6281 N N . GLN D 1 24 ? -21.297 -9.151 -42.386 1.000 49.726 18 GLN D N 1
ATOM 6282 C CA . GLN D 1 24 ? -20.338 -9.871 -41.582 1.000 53.243 18 GLN D CA 1
ATOM 6283 C C . GLN D 1 24 ? -19.939 -11.034 -42.463 1.000 46.024 18 GLN D C 1
ATOM 6284 O O . GLN D 1 24 ? -20.783 -11.532 -43.212 1.000 44.853 18 GLN D O 1
ATOM 6290 N N . GLY D 1 25 ? -18.691 -11.455 -42.357 1.000 42.078 19 GLY D N 1
ATOM 6291 C CA . GLY D 1 25 ? -18.257 -12.616 -43.109 1.000 44.398 19 GLY D CA 1
ATOM 6292 C C . GLY D 1 25 ? -16.962 -12.301 -43.835 1.000 39.400 19 GLY D C 1
ATOM 6293 O O . GLY D 1 25 ? -16.393 -11.226 -43.672 1.000 38.753 19 GLY D O 1
ATOM 6294 N N . GLN D 1 26 ? -16.513 -13.237 -44.657 1.000 37.894 20 GLN D N 1
ATOM 6295 C CA . GLN D 1 26 ? -15.306 -12.993 -45.412 1.000 38.626 20 GLN D CA 1
ATOM 6296 C C . GLN D 1 26 ? -15.593 -11.867 -46.396 1.000 43.651 20 GLN D C 1
ATOM 6297 O O . GLN D 1 26 ? -16.726 -11.761 -46.890 1.000 39.125 20 GLN D O 1
ATOM 6303 N N . PRO D 1 27 ? -14.601 -10.997 -46.686 1.000 39.562 21 PRO D N 1
ATOM 6304 C CA . PRO D 1 27 ? -14.807 -9.920 -47.657 1.000 34.836 21 PRO D CA 1
ATOM 6305 C C . PRO D 1 27 ? -15.051 -10.419 -49.090 1.000 33.674 21 PRO D C 1
ATOM 6306 O O . PRO D 1 27 ? -14.381 -11.315 -49.583 1.000 32.811 21 PRO D O 1
ATOM 6310 N N . LEU D 1 28 ? -16.017 -9.774 -49.758 1.000 30.267 22 LEU D N 1
ATOM 6311 C CA . LEU D 1 28 ? -16.367 -10.005 -51.146 1.000 27.126 22 LEU D CA 1
ATOM 6312 C C . LEU D 1 28 ? -16.441 -8.640 -51.843 1.000 29.196 22 LEU D C 1
ATOM 6313 O O . LEU D 1 28 ? -17.297 -7.811 -51.491 1.000 28.227 22 LEU D O 1
ATOM 6318 N N . LEU D 1 29 ? -15.456 -8.387 -52.712 1.000 27.261 23 LEU D N 1
ATOM 6319 C CA . LEU D 1 29 ? -15.335 -7.141 -53.456 1.000 26.794 23 LEU D CA 1
ATOM 6320 C C . LEU D 1 29 ? -16.075 -7.297 -54.778 1.000 26.154 23 LEU D C 1
ATOM 6321 O O . LEU D 1 29 ? -15.826 -8.257 -55.510 1.000 25.920 23 LEU D O 1
ATOM 6326 N N . LEU D 1 30 ? -17.078 -6.426 -54.989 1.000 26.208 24 LEU D N 1
ATOM 6327 C CA . LEU D 1 30 ? -17.885 -6.415 -56.215 1.000 26.775 24 LEU D CA 1
ATOM 6328 C C . LEU D 1 30 ? -17.432 -5.274 -57.117 1.000 26.513 24 LEU D C 1
ATOM 6329 O O . LEU D 1 30 ? -17.294 -4.125 -56.653 1.000 25.076 24 LEU D O 1
ATOM 6334 N N . ILE D 1 31 ? -17.219 -5.583 -58.410 1.000 22.847 25 ILE D N 1
ATOM 6335 C CA . ILE D 1 31 ? -16.662 -4.619 -59.323 1.000 23.450 25 ILE D CA 1
ATOM 6336 C C . ILE D 1 31 ? -17.607 -4.478 -60.516 1.000 25.380 25 ILE D C 1
ATOM 6337 O O . ILE D 1 31 ? -17.879 -5.441 -61.232 1.000 25.110 25 ILE D O 1
ATOM 6342 N N . MET D 1 32 ? -18.091 -3.250 -60.697 1.000 24.122 26 MET D N 1
ATOM 6343 C CA . MET D 1 32 ? -19.120 -2.917 -61.670 1.000 28.536 26 MET D CA 1
ATOM 6344 C C . MET D 1 32 ? -18.471 -2.599 -63.032 1.000 31.469 26 MET D C 1
ATOM 6345 O O . MET D 1 32 ? -17.252 -2.364 -63.154 1.000 28.191 26 MET D O 1
ATOM 6350 N N . GLY D 1 33 ? -19.297 -2.679 -64.093 1.000 28.047 27 GLY D N 1
ATOM 6351 C CA . GLY D 1 33 ? -18.804 -2.561 -65.454 1.000 32.849 27 GLY D CA 1
ATOM 6352 C C . GLY D 1 33 ? -18.775 -1.138 -66.000 1.000 33.807 27 GLY D C 1
ATOM 6353 O O . GLY D 1 33 ? -18.639 -0.169 -65.261 1.000 37.048 27 GLY D O 1
ATOM 6354 N N . LEU D 1 34 ? -18.922 -1.035 -67.331 1.000 29.025 28 LEU D N 1
ATOM 6355 C CA . LEU D 1 34 ? -18.544 0.161 -68.080 1.000 32.905 28 LEU D CA 1
ATOM 6356 C C . LEU D 1 34 ? -19.414 1.352 -67.662 1.000 26.599 28 LEU D C 1
ATOM 6357 O O . LEU D 1 34 ? -20.635 1.337 -67.775 1.000 28.205 28 LEU D O 1
ATOM 6362 N N . GLY D 1 35 ? -18.770 2.354 -67.073 1.000 28.432 29 GLY D N 1
ATOM 6363 C CA . GLY D 1 35 ? -19.419 3.600 -66.719 1.000 27.490 29 GLY D CA 1
ATOM 6364 C C . GLY D 1 35 ? -20.448 3.512 -65.600 1.000 28.001 29 GLY D C 1
ATOM 6365 O O . GLY D 1 35 ? -21.173 4.491 -65.393 1.000 27.192 29 GLY D O 1
ATOM 6366 N N . ALA D 1 36 ? -20.497 2.396 -64.858 1.000 25.568 30 ALA D N 1
ATOM 6367 C CA . ALA D 1 36 ? -21.591 2.164 -63.931 1.000 27.481 30 ALA D CA 1
ATOM 6368 C C . ALA D 1 36 ? -21.101 2.386 -62.498 1.000 25.889 30 ALA D C 1
ATOM 6369 O O . ALA D 1 36 ? -20.047 1.867 -62.125 1.000 24.398 30 ALA D O 1
ATOM 6371 N N . PRO D 1 37 ? -21.865 3.116 -61.662 1.000 25.123 31 PRO D N 1
ATOM 6372 C CA . PRO D 1 37 ? -21.547 3.247 -60.233 1.000 23.940 31 PRO D CA 1
ATOM 6373 C C . PRO D 1 37 ? -22.088 2.066 -59.425 1.000 24.900 31 PRO D C 1
ATOM 6374 O O . PRO D 1 37 ? -22.820 1.196 -59.963 1.000 23.204 31 PRO D O 1
ATOM 6378 N N . ALA D 1 38 ? -21.770 2.072 -58.114 1.000 23.973 32 ALA D N 1
ATOM 6379 C CA . ALA D 1 38 ? -22.232 1.055 -57.184 1.000 24.677 32 ALA D CA 1
ATOM 6380 C C . ALA D 1 38 ? -23.757 0.960 -57.211 1.000 24.569 32 ALA D C 1
ATOM 6381 O O . ALA D 1 38 ? -24.316 -0.104 -56.997 1.000 24.182 32 ALA D O 1
ATOM 6383 N N . ALA D 1 39 ? -24.433 2.090 -57.432 1.000 26.884 33 ALA D N 1
ATOM 6384 C CA . ALA D 1 39 ? -25.892 2.118 -57.444 1.000 29.474 33 ALA D CA 1
ATOM 6385 C C . ALA D 1 39 ? -26.495 1.211 -58.518 1.000 29.164 33 ALA D C 1
ATOM 6386 O O . ALA D 1 39 ? -27.682 0.918 -58.457 1.000 30.189 33 ALA D O 1
ATOM 6388 N N . ALA D 1 40 ? -25.722 0.849 -59.543 1.000 28.832 34 ALA D N 1
ATOM 6389 C CA . ALA D 1 40 ? -26.227 0.035 -60.635 1.000 30.400 34 ALA D CA 1
ATOM 6390 C C . ALA D 1 40 ? -26.336 -1.439 -60.234 1.000 30.557 34 ALA D C 1
ATOM 6391 O O . ALA D 1 40 ? -26.982 -2.209 -60.916 1.000 26.241 34 ALA D O 1
ATOM 6393 N N . TRP D 1 41 ? -25.726 -1.847 -59.110 1.000 28.609 35 TRP D N 1
ATOM 6394 C CA . TRP D 1 41 ? -25.883 -3.222 -58.653 1.000 27.078 35 TRP D CA 1
ATOM 6395 C C . TRP D 1 41 ? -27.353 -3.543 -58.381 1.000 28.356 35 TRP D C 1
ATOM 6396 O O . TRP D 1 41 ? -28.090 -2.771 -57.763 1.000 26.932 35 TRP D O 1
ATOM 6407 N N . ASP D 1 42 ? -27.782 -4.729 -58.805 1.000 29.627 36 ASP D N 1
ATOM 6408 C CA . ASP D 1 42 ? -29.092 -5.232 -58.404 1.000 29.711 36 ASP D CA 1
ATOM 6409 C C . ASP D 1 42 ? -29.182 -5.228 -56.874 1.000 30.632 36 ASP D C 1
ATOM 6410 O O . ASP D 1 42 ? -28.378 -5.870 -56.192 1.000 29.827 36 ASP D O 1
ATOM 6415 N N . PRO D 1 43 ? -30.132 -4.515 -56.244 1.000 29.412 37 PRO D N 1
ATOM 6416 C CA . PRO D 1 43 ? -30.129 -4.452 -54.780 1.000 30.527 37 PRO D CA 1
ATOM 6417 C C . PRO D 1 43 ? -30.399 -5.763 -54.051 1.000 32.032 37 PRO D C 1
ATOM 6418 O O . PRO D 1 43 ? -29.790 -6.001 -53.013 1.000 32.172 37 PRO D O 1
ATOM 6422 N N . ILE D 1 44 ? -31.316 -6.597 -54.560 1.000 27.938 38 ILE D N 1
ATOM 6423 C CA . ILE D 1 44 ? -31.623 -7.836 -53.872 1.000 29.809 38 ILE D CA 1
ATOM 6424 C C . ILE D 1 44 ? -30.393 -8.734 -53.880 1.000 32.121 38 ILE D C 1
ATOM 6425 O O . ILE D 1 44 ? -30.150 -9.442 -52.907 1.000 28.089 38 ILE D O 1
ATOM 6430 N N . PHE D 1 45 ? -29.650 -8.727 -54.995 1.000 27.832 39 PHE D N 1
ATOM 6431 C CA . PHE D 1 45 ? -28.455 -9.539 -55.093 1.000 29.071 39 PHE D CA 1
ATOM 6432 C C . PHE D 1 45 ? -27.460 -9.137 -54.003 1.000 28.675 39 PHE D C 1
ATOM 6433 O O . PHE D 1 45 ? -26.965 -9.979 -53.253 1.000 29.519 39 PHE D O 1
ATOM 6441 N N . VAL D 1 46 ? -27.166 -7.843 -53.925 1.000 26.562 40 VAL D N 1
ATOM 6442 C CA . VAL D 1 46 ? -26.210 -7.344 -52.946 1.000 29.078 40 VAL D CA 1
ATOM 6443 C C . VAL D 1 46 ? -26.715 -7.612 -51.530 1.000 29.609 40 VAL D C 1
ATOM 6444 O O . VAL D 1 46 ? -25.987 -8.151 -50.700 1.000 28.166 40 VAL D O 1
ATOM 6448 N N . GLN D 1 47 ? -27.969 -7.275 -51.249 1.000 27.360 41 GLN D N 1
ATOM 6449 C CA . GLN D 1 47 ? -28.500 -7.520 -49.917 1.000 31.224 41 GLN D CA 1
ATOM 6450 C C . GLN D 1 47 ? -28.378 -8.989 -49.494 1.000 35.490 41 GLN D C 1
ATOM 6451 O O . GLN D 1 47 ? -28.036 -9.252 -48.344 1.000 31.587 41 GLN D O 1
ATOM 6457 N N . THR D 1 48 ? -28.655 -9.946 -50.397 1.000 32.688 42 THR D N 1
ATOM 6458 C CA . THR D 1 48 ? -28.559 -11.364 -50.067 1.000 34.198 42 THR D CA 1
ATOM 6459 C C . THR D 1 48 ? -27.129 -11.742 -49.668 1.000 33.929 42 THR D C 1
ATOM 6460 O O . THR D 1 48 ? -26.888 -12.474 -48.702 1.000 33.742 42 THR D O 1
ATOM 6464 N N . LEU D 1 49 ? -26.160 -11.251 -50.426 1.000 28.471 43 LEU D N 1
ATOM 6465 C CA . LEU D 1 49 ? -24.783 -11.606 -50.158 1.000 33.713 43 LEU D CA 1
ATOM 6466 C C . LEU D 1 49 ? -24.309 -11.044 -48.807 1.000 32.157 43 LEU D C 1
ATOM 6467 O O . LEU D 1 49 ? -23.403 -11.611 -48.218 1.000 30.828 43 LEU D O 1
ATOM 6472 N N . THR D 1 50 ? -24.887 -9.933 -48.329 1.000 29.992 44 THR D N 1
ATOM 6473 C CA . THR D 1 50 ? -24.501 -9.385 -47.032 1.000 30.152 44 THR D CA 1
ATOM 6474 C C . THR D 1 50 ? -24.887 -10.312 -45.864 1.000 34.833 44 THR D C 1
ATOM 6475 O O . THR D 1 50 ? -24.352 -10.129 -44.765 1.000 31.839 44 THR D O 1
ATOM 6479 N N . LYS D 1 51 ? -25.761 -11.308 -46.102 1.000 34.811 45 LYS D N 1
ATOM 6480 C CA . LYS D 1 51 ? -26.131 -12.256 -45.062 1.000 37.018 45 LYS D CA 1
ATOM 6481 C C . LYS D 1 51 ? -24.995 -13.235 -44.781 1.000 38.860 45 LYS D C 1
ATOM 6482 O O . LYS D 1 51 ? -24.869 -13.694 -43.655 1.000 46.164 45 LYS D O 1
ATOM 6488 N N . THR D 1 52 ? -24.162 -13.530 -45.772 1.000 36.907 46 THR D N 1
ATOM 6489 C CA . THR D 1 52 ? -23.098 -14.502 -45.605 1.000 41.498 46 THR D CA 1
ATOM 6490 C C . THR D 1 52 ? -21.720 -13.851 -45.700 1.000 43.284 46 THR D C 1
ATOM 6491 O O . THR D 1 52 ? -20.740 -14.458 -45.276 1.000 43.527 46 THR D O 1
ATOM 6495 N N . HIS D 1 53 ? -21.625 -12.648 -46.299 1.000 36.960 47 HIS D N 1
ATOM 6496 C CA . HIS D 1 53 ? -20.332 -12.075 -46.621 1.000 32.307 47 HIS D CA 1
ATOM 6497 C C . HIS D 1 53 ? -20.285 -10.608 -46.240 1.000 30.925 47 HIS D C 1
ATOM 6498 O O . HIS D 1 53 ? -21.306 -9.963 -46.075 1.000 31.313 47 HIS D O 1
ATOM 6505 N N . GLN D 1 54 ? -19.060 -10.087 -46.136 1.000 34.978 48 GLN D N 1
ATOM 6506 C CA . GLN D 1 54 ? -18.877 -8.661 -46.001 1.000 32.449 48 GLN D CA 1
ATOM 6507 C C . GLN D 1 54 ? -18.687 -8.114 -47.418 1.000 30.703 48 GLN D C 1
ATOM 6508 O O . GLN D 1 54 ? -17.624 -8.271 -48.028 1.000 30.722 48 GLN D O 1
ATOM 6514 N N . VAL D 1 55 ? -19.711 -7.408 -47.897 1.000 28.693 49 VAL D N 1
ATOM 6515 C CA . VAL D 1 55 ? -19.742 -6.960 -49.287 1.000 25.966 49 VAL D CA 1
ATOM 6516 C C . VAL D 1 55 ? -19.234 -5.530 -49.407 1.000 23.894 49 VAL D C 1
ATOM 6517 O O . VAL D 1 55 ? -19.715 -4.589 -48.739 1.000 25.345 49 VAL D O 1
ATOM 6521 N N . ILE D 1 56 ? -18.316 -5.356 -50.358 1.000 25.934 50 ILE D N 1
ATOM 6522 C CA . ILE D 1 56 ? -17.793 -4.042 -50.685 1.000 24.657 50 ILE D CA 1
ATOM 6523 C C . ILE D 1 56 ? -18.200 -3.726 -52.129 1.000 23.332 50 ILE D C 1
ATOM 6524 O O . ILE D 1 56 ? -17.889 -4.484 -53.046 1.000 23.698 50 ILE D O 1
ATOM 6529 N N . ILE D 1 57 ? -18.928 -2.626 -52.295 1.000 23.555 51 ILE D N 1
ATOM 6530 C CA . ILE D 1 57 ? -19.262 -2.067 -53.599 1.000 22.493 51 ILE D CA 1
ATOM 6531 C C . ILE D 1 57 ? -18.690 -0.659 -53.630 1.000 21.262 51 ILE D C 1
ATOM 6532 O O . ILE D 1 57 ? -18.454 -0.077 -52.577 1.000 22.614 51 ILE D O 1
ATOM 6537 N N . TYR D 1 58 ? -18.448 -0.116 -54.831 1.000 20.245 52 TYR D N 1
ATOM 6538 C CA . TYR D 1 58 ? -17.829 1.191 -54.921 1.000 21.480 52 TYR D CA 1
ATOM 6539 C C . TYR D 1 58 ? -18.076 1.789 -56.300 1.000 23.334 52 TYR D C 1
ATOM 6540 O O . TYR D 1 58 ? -18.488 1.102 -57.244 1.000 21.676 52 TYR D O 1
ATOM 6549 N N . ASP D 1 59 ? -17.819 3.086 -56.352 1.000 22.634 53 ASP D N 1
ATOM 6550 C CA . ASP D 1 59 ? -17.898 3.868 -57.573 1.000 23.026 53 ASP D CA 1
ATOM 6551 C C . ASP D 1 59 ? -16.495 3.965 -58.151 1.000 25.581 53 ASP D C 1
ATOM 6552 O O . ASP D 1 59 ? -15.659 4.677 -57.598 1.000 23.535 53 ASP D O 1
ATOM 6557 N N . ASN D 1 60 ? -16.253 3.273 -59.270 1.000 24.728 54 ASN D N 1
ATOM 6558 C CA . ASN D 1 60 ? -15.055 3.517 -60.066 1.000 25.291 54 ASN D CA 1
ATOM 6559 C C . ASN D 1 60 ? -14.876 5.009 -60.340 1.000 24.110 54 ASN D C 1
ATOM 6560 O O . ASN D 1 60 ? -15.824 5.789 -60.452 1.000 24.000 54 ASN D O 1
ATOM 6565 N N . ARG D 1 61 ? -13.619 5.438 -60.460 1.000 25.811 55 ARG D N 1
ATOM 6566 C CA . ARG D 1 61 ? -13.378 6.809 -60.872 1.000 27.994 55 ARG D CA 1
ATOM 6567 C C . ARG D 1 61 ? -14.173 7.064 -62.158 1.000 30.139 55 ARG D C 1
ATOM 6568 O O . ARG D 1 61 ? -14.298 6.165 -63.002 1.000 27.386 55 ARG D O 1
ATOM 6576 N N . GLY D 1 62 ? -14.731 8.280 -62.237 1.000 26.731 56 GLY D N 1
ATOM 6577 C CA . GLY D 1 62 ? -15.546 8.729 -63.350 1.000 28.852 56 GLY D CA 1
ATOM 6578 C C . GLY D 1 62 ? -17.037 8.482 -63.138 1.000 25.631 56 GLY D C 1
ATOM 6579 O O . GLY D 1 62 ? -17.848 9.021 -63.877 1.000 28.148 56 GLY D O 1
ATOM 6580 N N . THR D 1 63 ? -17.404 7.791 -62.050 1.000 26.449 57 THR D N 1
ATOM 6581 C CA . THR D 1 63 ? -18.793 7.440 -61.791 1.000 25.646 57 THR D CA 1
ATOM 6582 C C . THR D 1 63 ? -19.249 7.838 -60.382 1.000 25.498 57 THR D C 1
ATOM 6583 O O . THR D 1 63 ? -18.456 7.960 -59.449 1.000 25.043 57 THR D O 1
ATOM 6587 N N . GLY D 1 64 ? -20.571 7.848 -60.224 1.000 23.031 58 GLY D N 1
ATOM 6588 C CA . GLY D 1 64 ? -21.205 7.929 -58.927 1.000 26.837 58 GLY D CA 1
ATOM 6589 C C . GLY D 1 64 ? -20.739 9.172 -58.184 1.000 27.834 58 GLY D C 1
ATOM 6590 O O . GLY D 1 64 ? -20.731 10.251 -58.769 1.000 25.249 58 GLY D O 1
ATOM 6591 N N . LEU D 1 65 ? -20.284 8.982 -56.934 1.000 26.388 59 LEU D N 1
ATOM 6592 C CA . LEU D 1 65 ? -19.839 10.092 -56.104 1.000 27.040 59 LEU D CA 1
ATOM 6593 C C . LEU D 1 65 ? -18.318 10.200 -56.103 1.000 28.358 59 LEU D C 1
ATOM 6594 O O . LEU D 1 65 ? -17.762 11.035 -55.385 1.000 29.728 59 LEU D O 1
ATOM 6599 N N . SER D 1 66 ? -17.639 9.327 -56.849 1.000 25.270 60 SER D N 1
ATOM 6600 C CA . SER D 1 66 ? -16.189 9.336 -56.891 1.000 25.556 60 SER D CA 1
ATOM 6601 C C . SER D 1 66 ? -15.737 10.538 -57.701 1.000 28.079 60 SER D C 1
ATOM 6602 O O . SER D 1 66 ? -16.524 11.075 -58.480 1.000 26.744 60 SER D O 1
ATOM 6605 N N . ASP D 1 67 ? -14.452 10.888 -57.569 1.000 28.301 61 ASP D N 1
ATOM 6606 C CA . ASP D 1 67 ? -13.890 11.938 -58.406 1.000 32.757 61 ASP D CA 1
ATOM 6607 C C . ASP D 1 67 ? -13.861 11.429 -59.850 1.000 32.737 61 ASP D C 1
ATOM 6608 O O . ASP D 1 67 ? -13.776 10.225 -60.091 1.000 26.777 61 ASP D O 1
ATOM 6613 N N . LYS D 1 68 ? -13.851 12.379 -60.793 1.000 30.821 62 LYS D N 1
ATOM 6614 C CA . LYS D 1 68 ? -13.956 12.072 -62.213 1.000 30.750 62 LYS D CA 1
ATOM 6615 C C . LYS D 1 68 ? -12.887 12.843 -62.976 1.000 33.139 62 LYS D C 1
ATOM 6616 O O . LYS D 1 68 ? -13.207 13.767 -63.713 1.000 32.008 62 LYS D O 1
ATOM 6622 N N . PRO D 1 69 ? -11.595 12.493 -62.807 1.000 31.856 63 PRO D N 1
ATOM 6623 C CA . PRO D 1 69 ? -10.529 13.136 -63.572 1.000 39.280 63 PRO D CA 1
ATOM 6624 C C . PRO D 1 69 ? -10.595 12.764 -65.053 1.000 41.852 63 PRO D C 1
ATOM 6625 O O . PRO D 1 69 ? -10.839 11.609 -65.400 1.000 41.385 63 PRO D O 1
ATOM 6629 N N . ASP D 1 70 ? -10.396 13.769 -65.910 1.000 43.695 64 ASP D N 1
ATOM 6630 C CA . ASP D 1 70 ? -10.448 13.597 -67.349 1.000 45.099 64 ASP D CA 1
ATOM 6631 C C . ASP D 1 70 ? -9.052 13.290 -67.886 1.000 43.409 64 ASP D C 1
ATOM 6632 O O . ASP D 1 70 ? -8.336 14.193 -68.321 1.000 48.897 64 ASP D O 1
ATOM 6637 N N . MET D 1 71 ? -8.710 12.007 -67.870 1.000 41.344 65 MET D N 1
ATOM 6638 C CA . MET D 1 71 ? -7.465 11.474 -68.400 1.000 48.745 65 MET D CA 1
ATOM 6639 C C . MET D 1 71 ? -7.742 10.059 -68.893 1.000 46.884 65 MET D C 1
ATOM 6640 O O . MET D 1 71 ? -8.775 9.474 -68.542 1.000 45.557 65 MET D O 1
ATOM 6645 N N . PRO D 1 72 ? -6.850 9.478 -69.724 1.000 46.258 66 PRO D N 1
ATOM 6646 C CA . PRO D 1 72 ? -6.978 8.078 -70.116 1.000 46.505 66 PRO D CA 1
ATOM 6647 C C . PRO D 1 72 ? -7.104 7.133 -68.918 1.000 47.798 66 PRO D C 1
ATOM 6648 O O . PRO D 1 72 ? -6.311 7.202 -67.988 1.000 45.421 66 PRO D O 1
ATOM 6652 N N . TYR D 1 73 ? -8.124 6.268 -68.954 1.000 43.113 67 TYR D N 1
ATOM 6653 C CA . TYR D 1 73 ? -8.318 5.237 -67.951 1.000 40.706 67 TYR D CA 1
ATOM 6654 C C . TYR D 1 73 ? -7.863 3.907 -68.541 1.000 39.073 67 TYR D C 1
ATOM 6655 O O . TYR D 1 73 ? -7.973 3.664 -69.742 1.000 44.558 67 TYR D O 1
ATOM 6664 N N . SER D 1 74 ? -7.288 3.048 -67.711 1.000 35.750 68 SER D N 1
ATOM 6665 C CA . SER D 1 74 ? -6.938 1.716 -68.149 1.000 35.099 68 SER D CA 1
ATOM 6666 C C . SER D 1 74 ? -7.452 0.739 -67.110 1.000 35.950 68 SER D C 1
ATOM 6667 O O . SER D 1 74 ? -7.752 1.155 -65.977 1.000 34.912 68 SER D O 1
ATOM 6670 N N . ILE D 1 75 ? -7.539 -0.529 -67.522 1.000 33.002 69 ILE D N 1
ATOM 6671 C CA . ILE D 1 75 ? -7.846 -1.618 -66.615 1.000 35.014 69 ILE D CA 1
ATOM 6672 C C . ILE D 1 75 ? -6.779 -1.724 -65.515 1.000 40.049 69 ILE D C 1
ATOM 6673 O O . ILE D 1 75 ? -7.101 -1.988 -64.343 1.000 35.930 69 ILE D O 1
ATOM 6678 N N . ALA D 1 76 ? -5.498 -1.568 -65.875 1.000 36.035 70 ALA D N 1
ATOM 6679 C CA . ALA D 1 76 ? -4.446 -1.653 -64.869 1.000 40.245 70 ALA D CA 1
ATOM 6680 C C . ALA D 1 76 ? -4.678 -0.597 -63.773 1.000 36.241 70 ALA D C 1
ATOM 6681 O O . ALA D 1 76 ? -4.562 -0.907 -62.592 1.000 35.974 70 ALA D O 1
ATOM 6683 N N . MET D 1 77 ? -5.030 0.640 -64.159 1.000 32.849 71 MET D N 1
ATOM 6684 C CA . MET D 1 77 ? -5.332 1.719 -63.230 1.000 36.050 71 MET D CA 1
ATOM 6685 C C . MET D 1 77 ? -6.544 1.341 -62.364 1.000 34.578 71 MET D C 1
ATOM 6686 O O . MET D 1 77 ? -6.498 1.430 -61.142 1.000 31.885 71 MET D O 1
ATOM 6691 N N . PHE D 1 78 ? -7.631 0.852 -62.975 1.000 31.388 72 PHE D N 1
ATOM 6692 C CA . PHE D 1 78 ? -8.796 0.416 -62.206 1.000 32.718 72 PHE D CA 1
ATOM 6693 C C . PHE D 1 78 ? -8.414 -0.685 -61.201 1.000 30.796 72 PHE D C 1
ATOM 6694 O O . PHE D 1 78 ? -8.941 -0.722 -60.082 1.000 26.063 72 PHE D O 1
ATOM 6702 N N . ALA D 1 79 ? -7.539 -1.631 -61.581 1.000 28.096 73 ALA D N 1
ATOM 6703 C CA . ALA D 1 79 ? -7.155 -2.698 -60.674 1.000 30.949 73 ALA D CA 1
ATOM 6704 C C . ALA D 1 79 ? -6.377 -2.116 -59.487 1.000 30.084 73 ALA D C 1
ATOM 6705 O O . ALA D 1 79 ? -6.558 -2.557 -58.350 1.000 31.935 73 ALA D O 1
ATOM 6707 N N . SER D 1 80 ? -5.543 -1.109 -59.756 1.000 33.497 74 SER D N 1
ATOM 6708 C CA . SER D 1 80 ? -4.741 -0.443 -58.737 1.000 35.076 74 SER D CA 1
ATOM 6709 C C . SER D 1 80 ? -5.648 0.315 -57.770 1.000 35.708 74 SER D C 1
ATOM 6710 O O . SER D 1 80 ? -5.400 0.271 -56.567 1.000 31.629 74 SER D O 1
ATOM 6713 N N . ASP D 1 81 ? -6.702 0.972 -58.302 1.000 32.225 75 ASP D N 1
ATOM 6714 C CA . ASP D 1 81 ? -7.776 1.573 -57.517 1.000 31.769 75 ASP D CA 1
ATOM 6715 C C . ASP D 1 81 ? -8.449 0.562 -56.587 1.000 29.144 75 ASP D C 1
ATOM 6716 O O . ASP D 1 81 ? -8.620 0.874 -55.421 1.000 27.906 75 ASP D O 1
ATOM 6721 N N . ALA D 1 82 ? -8.820 -0.627 -57.095 1.000 29.081 76 ALA D N 1
ATOM 6722 C CA . ALA D 1 82 ? -9.462 -1.675 -56.318 1.000 29.819 76 ALA D CA 1
ATOM 6723 C C . ALA D 1 82 ? -8.556 -2.147 -55.182 1.000 29.590 76 ALA D C 1
ATOM 6724 O O . ALA D 1 82 ? -9.003 -2.271 -54.050 1.000 27.863 76 ALA D O 1
ATOM 6726 N N . VAL D 1 83 ? -7.290 -2.461 -55.500 1.000 33.478 77 VAL D N 1
ATOM 6727 C CA . VAL D 1 83 ? -6.334 -2.894 -54.487 1.000 33.604 77 VAL D CA 1
ATOM 6728 C C . VAL D 1 83 ? -6.133 -1.794 -53.446 1.000 29.322 77 VAL D C 1
ATOM 6729 O O . VAL D 1 83 ? -6.030 -2.099 -52.251 1.000 32.710 77 VAL D O 1
ATOM 6733 N N . GLY D 1 84 ? -6.099 -0.539 -53.894 1.000 27.577 78 GLY D N 1
ATOM 6734 C CA . GLY D 1 84 ? -6.000 0.619 -53.017 1.000 28.724 78 GLY D CA 1
ATOM 6735 C C . GLY D 1 84 ? -7.157 0.667 -52.015 1.000 31.132 78 GLY D C 1
ATOM 6736 O O . GLY D 1 84 ? -6.974 0.924 -50.832 1.000 29.426 78 GLY D O 1
ATOM 6737 N N . LEU D 1 85 ? -8.368 0.315 -52.462 1.000 29.273 79 LEU D N 1
ATOM 6738 C CA . LEU D 1 85 ? -9.517 0.325 -51.574 1.000 26.452 79 LEU D CA 1
ATOM 6739 C C . LEU D 1 85 ? -9.362 -0.767 -50.521 1.000 24.838 79 LEU D C 1
ATOM 6740 O O . LEU D 1 85 ? -9.621 -0.517 -49.349 1.000 28.030 79 LEU D O 1
ATOM 6745 N N . LEU D 1 86 ? -8.931 -1.959 -50.934 1.000 25.289 80 LEU D N 1
ATOM 6746 C CA . LEU D 1 86 ? -8.692 -3.076 -50.020 1.000 27.924 80 LEU D CA 1
ATOM 6747 C C . LEU D 1 86 ? -7.654 -2.671 -48.966 1.000 30.798 80 LEU D C 1
ATOM 6748 O O . LEU D 1 86 ? -7.850 -2.966 -47.787 1.000 28.999 80 LEU D O 1
ATOM 6753 N N . ASP D 1 87 ? -6.581 -1.990 -49.400 1.000 28.835 81 ASP D N 1
ATOM 6754 C CA . ASP D 1 87 ? -5.530 -1.484 -48.513 1.000 32.304 81 ASP D CA 1
ATOM 6755 C C . ASP D 1 87 ? -6.104 -0.450 -47.534 1.000 33.491 81 ASP D C 1
ATOM 6756 O O . ASP D 1 87 ? -5.816 -0.492 -46.341 1.000 29.055 81 ASP D O 1
ATOM 6761 N N . ALA D 1 88 ? -6.937 0.481 -48.022 1.000 28.569 82 ALA D N 1
ATOM 6762 C CA . ALA D 1 88 ? -7.551 1.498 -47.173 1.000 30.044 82 ALA D CA 1
ATOM 6763 C C . ALA D 1 88 ? -8.421 0.872 -46.073 1.000 28.158 82 ALA D C 1
ATOM 6764 O O . ALA D 1 88 ? -8.464 1.369 -44.949 1.000 29.439 82 ALA D O 1
ATOM 6766 N N . LEU D 1 89 ? -9.101 -0.230 -46.386 1.000 28.566 83 LEU D N 1
ATOM 6767 C CA . LEU D 1 89 ? -9.988 -0.951 -45.474 1.000 28.374 83 LEU D CA 1
ATOM 6768 C C . LEU D 1 89 ? -9.241 -2.028 -44.680 1.000 30.662 83 LEU D C 1
ATOM 6769 O O . LEU D 1 89 ? -9.851 -2.798 -43.941 1.000 29.134 83 LEU D O 1
ATOM 6774 N N . ASN D 1 90 ? -7.921 -2.129 -44.894 1.000 32.057 84 ASN D N 1
ATOM 6775 C CA . ASN D 1 90 ? -7.074 -3.111 -44.229 1.000 38.969 84 ASN D CA 1
ATOM 6776 C C . ASN D 1 90 ? -7.592 -4.533 -44.468 1.000 38.845 84 ASN D C 1
ATOM 6777 O O . ASN D 1 90 ? -7.678 -5.322 -43.534 1.000 39.712 84 ASN D O 1
ATOM 6782 N N . ILE D 1 91 ? -7.908 -4.864 -45.729 1.000 32.013 85 ILE D N 1
ATOM 6783 C CA . ILE D 1 91 ? -8.363 -6.188 -46.103 1.000 34.828 85 ILE D CA 1
ATOM 6784 C C . ILE D 1 91 ? -7.237 -6.878 -46.871 1.000 35.599 85 ILE D C 1
ATOM 6785 O O . ILE D 1 91 ? -6.894 -6.480 -47.983 1.000 38.549 85 ILE D O 1
ATOM 6790 N N . PRO D 1 92 ? -6.575 -7.896 -46.287 1.000 41.353 86 PRO D N 1
ATOM 6791 C CA . PRO D 1 92 ? -5.483 -8.574 -46.995 1.000 44.790 86 PRO D CA 1
ATOM 6792 C C . PRO D 1 92 ? -5.872 -9.311 -48.280 1.000 35.284 86 PRO D C 1
ATOM 6793 O O . PRO D 1 92 ? -5.198 -9.189 -49.297 1.000 45.162 86 PRO D O 1
ATOM 6797 N N . ARG D 1 93 ? -6.925 -10.108 -48.206 1.000 38.118 87 ARG D N 1
ATOM 6798 C CA . ARG D 1 93 ? -7.326 -11.007 -49.274 1.000 43.577 87 ARG D CA 1
ATOM 6799 C C . ARG D 1 93 ? -8.838 -10.925 -49.372 1.000 39.884 87 ARG D C 1
ATOM 6800 O O . ARG D 1 93 ? -9.492 -10.857 -48.336 1.000 38.228 87 ARG D O 1
ATOM 6808 N N . ALA D 1 94 ? -9.382 -10.902 -50.601 1.000 41.093 88 ALA D N 1
ATOM 6809 C CA . ALA D 1 94 ? -10.833 -10.858 -50.765 1.000 34.987 88 ALA D CA 1
ATOM 6810 C C . ALA D 1 94 ? -11.281 -11.793 -51.882 1.000 33.088 88 ALA D C 1
ATOM 6811 O O . ALA D 1 94 ? -10.540 -12.079 -52.823 1.000 38.864 88 ALA D O 1
ATOM 6813 N N . HIS D 1 95 ? -12.517 -12.255 -51.791 1.000 31.777 89 HIS D N 1
ATOM 6814 C CA . HIS D 1 95 ? -13.167 -12.850 -52.944 1.000 34.067 89 HIS D CA 1
ATOM 6815 C C . HIS D 1 95 ? -13.551 -11.698 -53.874 1.000 36.263 89 HIS D C 1
ATOM 6816 O O . HIS D 1 95 ? -13.974 -10.647 -53.373 1.000 33.291 89 HIS D O 1
ATOM 6823 N N . VAL D 1 96 ? -13.394 -11.897 -55.195 1.000 32.741 90 VAL D N 1
ATOM 6824 C CA . VAL D 1 96 ? -13.572 -10.809 -56.154 1.000 31.456 90 VAL D CA 1
ATOM 6825 C C . VAL D 1 96 ? -14.564 -11.225 -57.241 1.000 37.293 90 VAL D C 1
ATOM 6826 O O . VAL D 1 96 ? -14.306 -12.176 -57.992 1.000 34.146 90 VAL D O 1
ATOM 6830 N N . PHE D 1 97 ? -15.696 -10.488 -57.320 1.000 31.295 91 PHE D N 1
ATOM 6831 C CA . PHE D 1 97 ? -16.691 -10.667 -58.369 1.000 29.523 91 PHE D CA 1
ATOM 6832 C C . PHE D 1 97 ? -16.785 -9.419 -59.235 1.000 30.685 91 PHE D C 1
ATOM 6833 O O . PHE D 1 97 ? -17.109 -8.335 -58.720 1.000 28.439 91 PHE D O 1
ATOM 6841 N N . GLY D 1 98 ? -16.493 -9.587 -60.535 1.000 29.011 92 GLY D N 1
ATOM 6842 C CA . GLY D 1 98 ? -16.466 -8.490 -61.490 1.000 27.963 92 GLY D CA 1
ATOM 6843 C C . GLY D 1 98 ? -17.428 -8.787 -62.641 1.000 28.941 92 GLY D C 1
ATOM 6844 O O . GLY D 1 98 ? -17.481 -9.926 -63.099 1.000 27.558 92 GLY D O 1
ATOM 6845 N N . VAL D 1 99 ? -18.236 -7.790 -63.035 1.000 26.670 93 VAL D N 1
ATOM 6846 C CA . VAL D 1 99 ? -19.176 -7.911 -64.158 1.000 26.214 93 VAL D CA 1
ATOM 6847 C C . VAL D 1 99 ? -18.683 -7.015 -65.287 1.000 24.984 93 VAL D C 1
ATOM 6848 O O . VAL D 1 99 ? -18.361 -5.830 -65.115 1.000 28.212 93 VAL D O 1
ATOM 6852 N N . SER D 1 100 ? -18.627 -7.611 -66.478 1.000 25.893 94 SER D N 1
ATOM 6853 C CA . SER D 1 100 ? -18.336 -6.894 -67.706 1.000 26.651 94 SER D CA 1
ATOM 6854 C C . SER D 1 100 ? -16.942 -6.279 -67.620 1.000 28.680 94 SER D C 1
ATOM 6855 O O . SER D 1 100 ? -15.981 -7.016 -67.347 1.000 28.207 94 SER D O 1
ATOM 6858 N N . MET D 1 101 ? -16.800 -4.955 -67.792 1.000 27.322 95 MET D N 1
ATOM 6859 C CA . MET D 1 101 ? -15.513 -4.292 -67.596 1.000 29.015 95 MET D CA 1
ATOM 6860 C C . MET D 1 101 ? -14.958 -4.559 -66.191 1.000 28.749 95 MET D C 1
ATOM 6861 O O . MET D 1 101 ? -13.737 -4.676 -65.998 1.000 27.330 95 MET D O 1
ATOM 6866 N N . GLY D 1 102 ? -15.846 -4.712 -65.217 1.000 26.172 96 GLY D N 1
ATOM 6867 C CA . GLY D 1 102 ? -15.464 -5.115 -63.868 1.000 28.003 96 GLY D CA 1
ATOM 6868 C C . GLY D 1 102 ? -14.805 -6.497 -63.826 1.000 29.699 96 GLY D C 1
ATOM 6869 O O . GLY D 1 102 ? -13.904 -6.735 -63.016 1.000 28.367 96 GLY D O 1
ATOM 6870 N N . GLY D 1 103 ? -15.221 -7.371 -64.754 1.000 27.066 97 GLY D N 1
ATOM 6871 C CA . GLY D 1 103 ? -14.664 -8.709 -64.903 1.000 28.850 97 GLY D CA 1
ATOM 6872 C C . GLY D 1 103 ? -13.276 -8.678 -65.532 1.000 27.979 97 GLY D C 1
ATOM 6873 O O . GLY D 1 103 ? -12.430 -9.535 -65.253 1.000 30.556 97 GLY D O 1
ATOM 6874 N N . MET D 1 104 ? -13.042 -7.654 -66.328 1.000 26.326 98 MET D N 1
ATOM 6875 C CA . MET D 1 104 ? -11.721 -7.393 -66.867 1.000 29.132 98 MET D CA 1
ATOM 6876 C C . MET D 1 104 ? -10.785 -6.896 -65.758 1.000 33.781 98 MET D C 1
ATOM 6877 O O . MET D 1 104 ? -9.637 -7.330 -65.685 1.000 30.346 98 MET D O 1
ATOM 6882 N N . ILE D 1 105 ? -11.283 -5.995 -64.895 1.000 28.249 99 ILE D N 1
ATOM 6883 C CA . ILE D 1 105 ? -10.533 -5.544 -63.716 1.000 29.384 99 ILE D CA 1
ATOM 6884 C C . ILE D 1 105 ? -10.214 -6.740 -62.816 1.000 29.486 99 ILE D C 1
ATOM 6885 O O . ILE D 1 105 ? -9.080 -6.879 -62.373 1.000 36.836 99 ILE D O 1
ATOM 6890 N N . ALA D 1 106 ? -11.169 -7.640 -62.596 1.000 28.921 100 ALA D N 1
ATOM 6891 C CA . ALA D 1 106 ? -10.965 -8.817 -61.780 1.000 32.387 100 ALA D CA 1
ATOM 6892 C C . ALA D 1 106 ? -9.835 -9.712 -62.335 1.000 39.220 100 ALA D C 1
ATOM 6893 O O . ALA D 1 106 ? -9.024 -10.254 -61.581 1.000 34.078 100 ALA D O 1
ATOM 6895 N N . GLN D 1 107 ? -9.784 -9.893 -63.655 1.000 35.635 101 GLN D N 1
ATOM 6896 C CA . GLN D 1 107 ? -8.732 -10.671 -64.304 1.000 36.967 101 GLN D CA 1
ATOM 6897 C C . GLN D 1 107 ? -7.370 -10.029 -64.053 1.000 36.783 101 GLN D C 1
ATOM 6898 O O . GLN D 1 107 ? -6.394 -10.715 -63.728 1.000 40.961 101 GLN D O 1
ATOM 6904 N N . GLU D 1 108 ? -7.325 -8.707 -64.189 1.000 31.692 102 GLU D N 1
ATOM 6905 C CA . GLU D 1 108 ? -6.122 -7.937 -63.974 1.000 38.715 102 GLU D CA 1
ATOM 6906 C C . GLU D 1 108 ? -5.605 -8.153 -62.552 1.000 44.322 102 GLU D C 1
ATOM 6907 O O . GLU D 1 108 ? -4.383 -8.300 -62.364 1.000 40.907 102 GLU D O 1
ATOM 6913 N N . LEU D 1 109 ? -6.543 -8.180 -61.579 1.000 40.176 103 LEU D N 1
ATOM 6914 C CA . LEU D 1 109 ? -6.245 -8.428 -60.172 1.000 40.030 103 LEU D CA 1
ATOM 6915 C C . LEU D 1 109 ? -5.677 -9.829 -59.966 1.000 37.049 103 LEU D C 1
ATOM 6916 O O . LEU D 1 109 ? -4.738 -10.005 -59.189 1.000 41.279 103 LEU D O 1
ATOM 6921 N N . ALA D 1 110 ? -6.295 -10.830 -60.594 1.000 36.509 104 ALA D N 1
ATOM 6922 C CA . ALA D 1 110 ? -5.922 -12.223 -60.372 1.000 42.560 104 ALA D CA 1
ATOM 6923 C C . ALA D 1 110 ? -4.532 -12.519 -60.936 1.000 44.305 104 ALA D C 1
ATOM 6924 O O . ALA D 1 110 ? -3.879 -13.444 -60.464 1.000 48.190 104 ALA D O 1
ATOM 6926 N N . ILE D 1 111 ? -4.123 -11.744 -61.948 1.000 44.003 105 ILE D N 1
ATOM 6927 C CA . ILE D 1 111 ? -2.864 -11.923 -62.655 1.000 50.909 105 ILE D CA 1
ATOM 6928 C C . ILE D 1 111 ? -1.744 -11.175 -61.940 1.000 49.619 105 ILE D C 1
ATOM 6929 O O . ILE D 1 111 ? -0.697 -11.755 -61.676 1.000 53.830 105 ILE D O 1
ATOM 6934 N N . HIS D 1 112 ? -1.948 -9.886 -61.664 1.000 47.402 106 HIS D N 1
ATOM 6935 C CA . HIS D 1 112 ? -0.878 -9.032 -61.178 1.000 49.505 106 HIS D CA 1
ATOM 6936 C C . HIS D 1 112 ? -0.860 -8.923 -59.649 1.000 51.082 106 HIS D C 1
ATOM 6937 O O . HIS D 1 112 ? 0.103 -8.385 -59.113 1.000 52.497 106 HIS D O 1
ATOM 6944 N N . TYR D 1 113 ? -1.925 -9.375 -58.960 1.000 49.776 107 TYR D N 1
ATOM 6945 C CA . TYR D 1 113 ? -2.049 -9.235 -57.510 1.000 42.490 107 TYR D CA 1
ATOM 6946 C C . TYR D 1 113 ? -2.674 -10.488 -56.922 1.000 42.723 107 TYR D C 1
ATOM 6947 O O . TYR D 1 113 ? -3.647 -10.418 -56.149 1.000 38.646 107 TYR D O 1
ATOM 6956 N N . PRO D 1 114 ? -2.147 -11.683 -57.281 1.000 42.414 108 PRO D N 1
ATOM 6957 C CA . PRO D 1 114 ? -2.766 -12.946 -56.883 1.000 39.753 108 PRO D CA 1
ATOM 6958 C C . PRO D 1 114 ? -2.813 -13.120 -55.366 1.000 37.264 108 PRO D C 1
ATOM 6959 O O . PRO D 1 114 ? -3.719 -13.772 -54.856 1.000 40.227 108 PRO D O 1
ATOM 6963 N N . GLN D 1 115 ? -1.889 -12.486 -54.631 1.000 46.139 109 GLN D N 1
ATOM 6964 C CA . GLN D 1 115 ? -1.863 -12.605 -53.174 1.000 52.889 109 GLN D CA 1
ATOM 6965 C C . GLN D 1 115 ? -3.106 -11.962 -52.525 1.000 56.896 109 GLN D C 1
ATOM 6966 O O . GLN D 1 115 ? -3.408 -12.276 -51.370 1.000 56.557 109 GLN D O 1
ATOM 6972 N N . ARG D 1 116 ? -3.855 -11.117 -53.266 1.000 50.660 110 ARG D N 1
ATOM 6973 C CA . ARG D 1 116 ? -5.014 -10.393 -52.736 1.000 46.625 110 ARG D CA 1
ATOM 6974 C C . ARG D 1 116 ? -6.328 -11.080 -53.091 1.000 43.932 110 ARG D C 1
ATOM 6975 O O . ARG D 1 116 ? -7.381 -10.761 -52.541 1.000 40.336 110 ARG D O 1
ATOM 6983 N N . VAL D 1 117 ? -6.275 -12.060 -53.993 1.000 40.054 111 VAL D N 1
ATOM 6984 C CA . VAL D 1 117 ? -7.489 -12.642 -54.515 1.000 42.172 111 VAL D CA 1
ATOM 6985 C C . VAL D 1 117 ? -7.651 -14.026 -53.924 1.000 46.428 111 VAL D C 1
ATOM 6986 O O . VAL D 1 117 ? -6.823 -14.885 -54.190 1.000 54.668 111 VAL D O 1
ATOM 6990 N N . ALA D 1 118 ? -8.734 -14.223 -53.170 1.000 45.818 112 ALA D N 1
ATOM 6991 C CA . ALA D 1 118 ? -8.982 -15.460 -52.452 1.000 46.460 112 ALA D CA 1
ATOM 6992 C C . ALA D 1 118 ? -9.718 -16.444 -53.356 1.000 52.460 112 ALA D C 1
ATOM 6993 O O . ALA D 1 118 ? -9.472 -17.653 -53.330 1.000 45.584 112 ALA D O 1
ATOM 6995 N N . SER D 1 119 ? -10.694 -15.901 -54.085 1.000 42.560 113 SER D N 1
ATOM 6996 C CA . SER D 1 119 ? -11.330 -16.570 -55.207 1.000 40.605 113 SER D CA 1
ATOM 6997 C C . SER D 1 119 ? -11.760 -15.504 -56.220 1.000 42.025 113 SER D C 1
ATOM 6998 O O . SER D 1 119 ? -11.692 -14.299 -55.939 1.000 39.052 113 SER D O 1
ATOM 7001 N N . LEU D 1 120 ? -12.171 -15.967 -57.407 1.000 37.012 114 LEU D N 1
ATOM 7002 C CA . LEU D 1 120 ? -12.405 -15.097 -58.541 1.000 38.548 114 LEU D CA 1
ATOM 7003 C C . LEU D 1 120 ? -13.722 -15.479 -59.207 1.000 37.570 114 LEU D C 1
ATOM 7004 O O . LEU D 1 120 ? -13.955 -16.652 -59.505 1.000 44.387 114 LEU D O 1
ATOM 7009 N N . ILE D 1 121 ? -14.620 -14.508 -59.415 1.000 34.818 115 ILE D N 1
ATOM 7010 C CA . ILE D 1 121 ? -15.841 -14.768 -60.182 1.000 30.857 115 ILE D CA 1
ATOM 7011 C C . ILE D 1 121 ? -15.901 -13.751 -61.332 1.000 30.739 115 ILE D C 1
ATOM 7012 O O . ILE D 1 121 ? -15.771 -12.535 -61.139 1.000 28.708 115 ILE D O 1
ATOM 7017 N N . LEU D 1 122 ? -15.963 -14.269 -62.552 1.000 29.979 116 LEU D N 1
ATOM 7018 C CA . LEU D 1 122 ? -15.902 -13.447 -63.748 1.000 33.286 116 LEU D CA 1
ATOM 7019 C C . LEU D 1 122 ? -17.255 -13.538 -64.428 1.000 34.075 116 LEU D C 1
ATOM 7020 O O . LEU D 1 122 ? -17.628 -14.597 -64.935 1.000 31.869 116 LEU D O 1
ATOM 7025 N N . GLY D 1 123 ? -18.020 -12.446 -64.332 1.000 33.689 117 GLY D N 1
ATOM 7026 C CA . GLY D 1 123 ? -19.386 -12.383 -64.828 1.000 29.216 117 GLY D CA 1
ATOM 7027 C C . GLY D 1 123 ? -19.472 -11.611 -66.140 1.000 27.602 117 GLY D C 1
ATOM 7028 O O . GLY D 1 123 ? -18.939 -10.502 -66.270 1.000 25.744 117 GLY D O 1
ATOM 7029 N N . CYS D 1 124 ? -20.138 -12.225 -67.132 1.000 29.680 118 CYS D N 1
ATOM 7030 C CA . CYS D 1 124 ? -20.377 -11.619 -68.440 1.000 28.768 118 CYS D CA 1
ATOM 7031 C C . CYS D 1 124 ? -19.203 -10.741 -68.879 1.000 29.013 118 CYS D C 1
ATOM 7032 O O . CYS D 1 124 ? -19.328 -9.543 -69.171 1.000 30.068 118 CYS D O 1
ATOM 7035 N N . THR D 1 125 ? -18.024 -11.374 -68.985 1.000 28.684 119 THR D N 1
ATOM 7036 C CA . THR D 1 125 ? -16.806 -10.678 -69.336 1.000 26.952 119 THR D CA 1
ATOM 7037 C C . THR D 1 125 ? -16.005 -11.421 -70.428 1.000 28.935 119 THR D C 1
ATOM 7038 O O . THR D 1 125 ? -16.458 -12.390 -71.045 1.000 30.850 119 THR D O 1
ATOM 7042 N N . THR D 1 126 ? -14.846 -10.844 -70.726 1.000 31.568 120 THR D N 1
ATOM 7043 C CA . THR D 1 126 ? -14.019 -11.206 -71.857 1.000 36.801 120 THR D CA 1
ATOM 7044 C C . THR D 1 126 ? -12.559 -10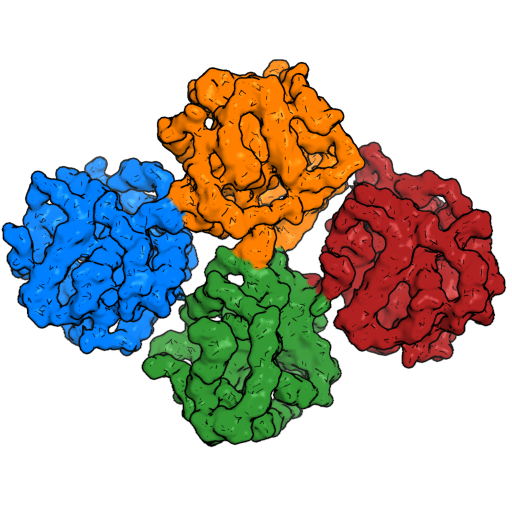.862 -71.553 1.000 39.095 120 THR D C 1
ATOM 7045 O O . THR D 1 126 ? -12.281 -9.869 -70.853 1.000 36.873 120 THR D O 1
ATOM 7049 N N . PRO D 1 127 ? -11.581 -11.594 -72.155 1.000 37.005 121 PRO D N 1
ATOM 7050 C CA . PRO D 1 127 ? -10.160 -11.252 -72.018 1.000 37.713 121 PRO D CA 1
ATOM 7051 C C . PRO D 1 127 ? -9.672 -10.095 -72.880 1.000 37.973 121 PRO D C 1
ATOM 7052 O O . PRO D 1 127 ? -8.523 -9.685 -72.786 1.000 41.184 121 PRO D O 1
ATOM 7056 N N . GLY D 1 128 ? -10.543 -9.561 -73.741 1.000 34.384 122 GLY D N 1
ATOM 7057 C CA . GLY D 1 128 ? -10.136 -8.535 -74.677 1.000 37.185 122 GLY D CA 1
ATOM 7058 C C . GLY D 1 128 ? -9.172 -9.100 -75.720 1.000 38.572 122 GLY D C 1
ATOM 7059 O O . GLY D 1 128 ? -8.927 -10.308 -75.788 1.000 33.647 122 GLY D O 1
ATOM 7060 N N . GLY D 1 129 ? -8.594 -8.197 -76.506 1.000 46.789 123 GLY D N 1
ATOM 7061 C CA . GLY D 1 129 ? -7.625 -8.588 -77.516 1.000 45.391 123 GLY D CA 1
ATOM 7062 C C . GLY D 1 129 ? -8.339 -9.185 -78.722 1.000 43.009 123 GLY D C 1
ATOM 7063 O O . GLY D 1 129 ? -9.568 -9.142 -78.815 1.000 38.310 123 GLY D O 1
ATOM 7064 N N . LYS D 1 130 ? -7.556 -9.777 -79.622 1.000 43.093 124 LYS D N 1
ATOM 7065 C CA . LYS D 1 130 ? -8.097 -10.234 -80.891 1.000 44.633 124 LYS D CA 1
ATOM 7066 C C . LYS D 1 130 ? -8.731 -11.616 -80.693 1.000 43.310 124 LYS D C 1
ATOM 7067 O O . LYS D 1 130 ? -9.601 -12.022 -81.471 1.000 42.204 124 LYS D O 1
ATOM 7073 N N . HIS D 1 131 ? -8.321 -12.321 -79.629 1.000 39.208 125 HIS D N 1
ATOM 7074 C CA . HIS D 1 131 ? -8.866 -13.627 -79.280 1.000 41.398 125 HIS D CA 1
ATOM 7075 C C . HIS D 1 131 ? -10.297 -13.524 -78.751 1.000 45.484 125 HIS D C 1
ATOM 7076 O O . HIS D 1 131 ? -11.038 -14.517 -78.743 1.000 43.384 125 HIS D O 1
ATOM 7083 N N . ALA D 1 132 ? -10.647 -12.334 -78.254 1.000 37.081 126 ALA D N 1
ATOM 7084 C CA . ALA D 1 132 ? -11.966 -12.109 -77.710 1.000 39.275 126 ALA D CA 1
ATOM 7085 C C . ALA D 1 132 ? -12.980 -11.978 -78.854 1.000 42.646 126 ALA D C 1
ATOM 7086 O O . ALA D 1 132 ? -12.608 -11.848 -80.023 1.000 44.387 126 ALA D O 1
ATOM 7088 N N . VAL D 1 133 ? -14.266 -12.046 -78.498 1.000 38.575 127 VAL D N 1
ATOM 7089 C CA . VAL D 1 133 ? -15.358 -11.853 -79.439 1.000 36.775 127 VAL D CA 1
ATOM 7090 C C . VAL D 1 133 ? -16.248 -10.721 -78.926 1.000 31.700 127 VAL D C 1
ATOM 7091 O O . VAL D 1 133 ? -17.233 -10.966 -78.231 1.000 34.860 127 VAL D O 1
ATOM 7095 N N . PRO D 1 134 ? -15.987 -9.468 -79.331 1.000 36.794 128 PRO D N 1
ATOM 7096 C CA . PRO D 1 134 ? -16.878 -8.368 -78.988 1.000 39.734 128 PRO D CA 1
ATOM 7097 C C . PRO D 1 134 ? -18.178 -8.349 -79.786 1.000 39.493 128 PRO D C 1
ATOM 7098 O O . PRO D 1 134 ? -18.224 -8.839 -80.917 1.000 33.367 128 PRO D O 1
ATOM 7102 N N . ALA D 1 135 ? -19.242 -7.815 -79.161 1.000 35.571 129 ALA D N 1
ATOM 7103 C CA . ALA D 1 135 ? -20.385 -7.329 -79.905 1.000 37.587 129 ALA D CA 1
ATOM 7104 C C . ALA D 1 135 ? -19.907 -6.129 -80.701 1.000 39.323 129 ALA D C 1
ATOM 7105 O O . ALA D 1 135 ? -18.840 -5.619 -80.402 1.000 36.624 129 ALA D O 1
ATOM 7107 N N . PRO D 1 136 ? -20.653 -5.636 -81.720 1.000 39.353 130 PRO D N 1
ATOM 7108 C CA . PRO D 1 136 ? -20.243 -4.413 -82.396 1.000 41.739 130 PRO D CA 1
ATOM 7109 C C . PRO D 1 136 ? -20.041 -3.318 -81.342 1.000 45.408 130 PRO D C 1
ATOM 7110 O O . PRO D 1 136 ? -20.920 -3.113 -80.506 1.000 42.182 130 PRO D O 1
ATOM 7114 N N . PRO D 1 137 ? -18.931 -2.546 -81.380 1.000 46.926 131 PRO D N 1
ATOM 7115 C CA . PRO D 1 137 ? -18.637 -1.563 -80.326 1.000 45.827 131 PRO D CA 1
ATOM 7116 C C . PRO D 1 137 ? -19.725 -0.502 -80.123 1.000 43.016 131 PRO D C 1
ATOM 7117 O O . PRO D 1 137 ? -19.800 0.077 -79.045 1.000 37.822 131 PRO D O 1
ATOM 7121 N N . GLU D 1 138 ? -20.597 -0.283 -81.119 1.000 40.811 132 GLU D N 1
ATOM 7122 C CA . GLU D 1 138 ? -21.702 0.667 -81.002 1.000 47.518 132 GLU D CA 1
ATOM 7123 C C . GLU D 1 138 ? -22.722 0.238 -79.939 1.000 48.785 132 GLU D C 1
ATOM 7124 O O . GLU D 1 138 ? -23.439 1.080 -79.395 1.000 49.370 132 GLU D O 1
ATOM 7130 N N . SER D 1 139 ? -22.786 -1.063 -79.627 1.000 49.651 133 SER D N 1
ATOM 7131 C CA . SER D 1 139 ? -23.662 -1.582 -78.577 1.000 50.845 133 SER D CA 1
ATOM 7132 C C . SER D 1 139 ? -23.260 -1.042 -77.196 1.000 47.221 133 SER D C 1
ATOM 7133 O O . SER D 1 139 ? -24.091 -0.492 -76.463 1.000 45.867 133 SER D O 1
ATOM 7136 N N . LEU D 1 140 ? -21.970 -1.193 -76.854 1.000 43.835 134 LEU D N 1
ATOM 7137 C CA . LEU D 1 140 ? -21.430 -0.656 -75.615 1.000 47.777 134 LEU D CA 1
ATOM 7138 C C . LEU D 1 140 ? -21.383 0.878 -75.683 1.000 52.471 134 LEU D C 1
ATOM 7139 O O . LEU D 1 140 ? -21.684 1.559 -74.695 1.000 47.188 134 LEU D O 1
ATOM 7144 N N . LYS D 1 141 ? -21.006 1.437 -76.846 1.000 51.223 135 LYS D N 1
ATOM 7145 C CA . LYS D 1 141 ? -20.679 2.855 -76.939 1.000 58.537 135 LYS D CA 1
ATOM 7146 C C . LYS D 1 141 ? -21.907 3.723 -76.654 1.000 60.578 135 LYS D C 1
ATOM 7147 O O . LYS D 1 141 ? -21.802 4.718 -75.929 1.000 57.382 135 LYS D O 1
ATOM 7153 N N . ALA D 1 142 ? -23.055 3.344 -77.236 1.000 65.920 136 ALA D N 1
ATOM 7154 C CA . ALA D 1 142 ? -24.229 4.205 -77.309 1.000 67.581 136 ALA D CA 1
ATOM 7155 C C . ALA D 1 142 ? -25.212 3.842 -76.196 1.000 65.219 136 ALA D C 1
ATOM 7156 O O . ALA D 1 142 ? -26.292 4.430 -76.097 1.000 58.717 136 ALA D O 1
ATOM 7158 N N . LEU D 1 143 ? -24.790 2.900 -75.340 1.000 59.953 137 LEU D N 1
ATOM 7159 C CA . LEU D 1 143 ? -25.589 2.369 -74.252 1.000 57.072 137 LEU D CA 1
ATOM 7160 C C . LEU D 1 143 ? -26.015 3.475 -73.285 1.000 62.754 137 LEU D C 1
ATOM 7161 O O . LEU D 1 143 ? -27.138 3.436 -72.771 1.000 53.576 137 LEU D O 1
ATOM 7166 N N . GLU D 1 144 ? -25.094 4.422 -73.017 1.000 62.054 138 GLU D N 1
ATOM 7167 C CA . GLU D 1 144 ? -25.369 5.608 -72.212 1.000 66.019 138 GLU D CA 1
ATOM 7168 C C . GLU D 1 144 ? -26.370 6.534 -72.905 1.000 62.794 138 GLU D C 1
ATOM 7169 O O . GLU D 1 144 ? -26.804 7.521 -72.304 1.000 59.326 138 GLU D O 1
ATOM 7175 N N . GLY D 1 145 ? -26.632 6.282 -74.196 1.000 50.807 139 GLY D N 1
ATOM 7176 C CA . GLY D 1 145 ? -27.549 7.095 -74.979 1.000 56.466 139 GLY D CA 1
ATOM 7177 C C . GLY D 1 145 ? -26.834 8.155 -75.815 1.000 61.181 139 GLY D C 1
ATOM 7178 O O . GLY D 1 145 ? -25.634 8.390 -75.667 1.000 58.519 139 GLY D O 1
ATOM 7179 N N . ARG D 1 146 ? -27.606 8.791 -76.702 1.000 73.840 140 ARG D N 1
ATOM 7180 C CA . ARG D 1 146 ? -27.095 9.800 -77.617 1.000 78.255 140 ARG D CA 1
ATOM 7181 C C . ARG D 1 146 ? -27.679 11.158 -77.228 1.000 78.175 140 ARG D C 1
ATOM 7182 O O . ARG D 1 146 ? -28.516 11.234 -76.327 1.000 72.871 140 ARG D O 1
ATOM 7190 N N . ALA D 1 147 ? -27.266 12.211 -77.949 1.000 73.946 141 ALA D N 1
ATOM 7191 C CA . ALA D 1 147 ? -27.643 13.580 -77.625 1.000 70.780 141 ALA D CA 1
ATOM 7192 C C . ALA D 1 147 ? -29.152 13.819 -77.749 1.000 73.062 141 ALA D C 1
ATOM 7193 O O . ALA D 1 147 ? -29.651 14.797 -77.200 1.000 74.950 141 ALA D O 1
ATOM 7195 N N . GLY D 1 148 ? -29.885 12.950 -78.460 1.000 63.994 142 GLY D N 1
ATOM 7196 C CA . GLY D 1 148 ? -31.325 13.127 -78.595 1.000 64.697 142 GLY D CA 1
ATOM 7197 C C . GLY D 1 148 ? -32.144 12.472 -77.480 1.000 61.511 142 GLY D C 1
ATOM 7198 O O . GLY D 1 148 ? -33.349 12.709 -77.394 1.000 56.610 142 GLY D O 1
ATOM 7199 N N . LEU D 1 149 ? -31.503 11.654 -76.630 1.000 51.252 143 LEU D N 1
ATOM 7200 C CA . LEU D 1 149 ? -32.231 10.867 -75.638 1.000 45.873 143 LEU D CA 1
ATOM 7201 C C . LEU D 1 149 ? -32.041 11.433 -74.232 1.000 37.023 143 LEU D C 1
ATOM 7202 O O . LEU D 1 149 ? -30.926 11.701 -73.803 1.000 32.659 143 LEU D O 1
ATOM 7207 N N . THR D 1 150 ? -33.136 11.478 -73.472 1.000 37.133 144 THR D N 1
ATOM 7208 C CA . THR D 1 150 ? -33.064 11.685 -72.034 1.000 34.424 144 THR D CA 1
ATOM 7209 C C . THR D 1 150 ? -32.314 10.510 -71.380 1.000 31.157 144 THR D C 1
ATOM 7210 O O . THR D 1 150 ? -32.183 9.391 -71.937 1.000 28.828 144 THR D O 1
ATOM 7214 N N . PRO D 1 151 ? -31.774 10.762 -70.169 1.000 33.575 145 PRO D N 1
ATOM 7215 C CA . PRO D 1 151 ? -31.152 9.703 -69.368 1.000 33.376 145 PRO D CA 1
ATOM 7216 C C . PRO D 1 151 ? -32.103 8.536 -69.091 1.000 32.113 145 PRO D C 1
ATOM 7217 O O . PRO D 1 151 ? -31.727 7.369 -69.194 1.000 29.359 145 PRO D O 1
ATOM 7221 N N . GLU D 1 152 ? -33.363 8.841 -68.794 1.000 29.956 146 GLU D N 1
ATOM 7222 C CA . GLU D 1 152 ? -34.343 7.803 -68.558 1.000 29.631 146 GLU D CA 1
ATOM 7223 C C . GLU D 1 152 ? -34.579 6.984 -69.833 1.000 32.490 146 GLU D C 1
ATOM 7224 O O . GLU D 1 152 ? -34.697 5.748 -69.781 1.000 31.205 146 GLU D O 1
ATOM 7230 N N . GLU D 1 153 ? -34.673 7.625 -70.996 1.000 34.572 147 GLU D N 1
ATOM 7231 C CA . GLU D 1 153 ? -34.976 6.819 -72.167 1.000 36.022 147 GLU D CA 1
ATOM 7232 C C . GLU D 1 153 ? -33.725 6.100 -72.658 1.000 33.264 147 GLU D C 1
ATOM 7233 O O . GLU D 1 153 ? -33.866 5.002 -73.189 1.000 29.771 147 GLU D O 1
ATOM 7239 N N . ALA D 1 154 ? -32.518 6.585 -72.313 1.000 29.357 148 ALA D N 1
ATOM 7240 C CA . ALA D 1 154 ? -31.314 5.792 -72.545 1.000 31.743 148 ALA D CA 1
ATOM 7241 C C . ALA D 1 154 ? -31.335 4.522 -71.686 1.000 30.447 148 ALA D C 1
ATOM 7242 O O . ALA D 1 154 ? -30.912 3.470 -72.144 1.000 33.753 148 ALA D O 1
ATOM 7244 N N . ILE D 1 155 ? -31.824 4.612 -70.439 1.000 31.695 149 ILE D N 1
ATOM 7245 C CA . ILE D 1 155 ? -31.898 3.453 -69.558 1.000 31.477 149 ILE D CA 1
ATOM 7246 C C . ILE D 1 155 ? -32.854 2.429 -70.161 1.000 31.521 149 ILE D C 1
ATOM 7247 O O . ILE D 1 155 ? -32.506 1.263 -70.287 1.000 32.544 149 ILE D O 1
ATOM 7252 N N . ARG D 1 156 ? -34.050 2.884 -70.544 1.000 33.503 150 ARG D N 1
ATOM 7253 C CA . ARG D 1 156 ? -35.096 2.029 -71.087 1.000 36.874 150 ARG D CA 1
ATOM 7254 C C . ARG D 1 156 ? -34.623 1.332 -72.359 1.000 38.075 150 ARG D C 1
ATOM 7255 O O . ARG D 1 156 ? -34.880 0.144 -72.526 1.000 36.580 150 ARG D O 1
ATOM 7263 N N . GLU D 1 157 ? -33.955 2.060 -73.262 1.000 37.646 151 GLU D N 1
ATOM 7264 C CA . GLU D 1 157 ? -33.394 1.469 -74.475 1.000 43.711 151 GLU D CA 1
ATOM 7265 C C . GLU D 1 157 ? -32.266 0.488 -74.140 1.000 42.526 151 GLU D C 1
ATOM 7266 O O . GLU D 1 157 ? -32.108 -0.522 -74.817 1.000 48.866 151 GLU D O 1
ATOM 7272 N N . GLY D 1 158 ? -31.472 0.799 -73.108 1.000 38.427 152 GLY D N 1
ATOM 7273 C CA . GLY D 1 158 ? -30.428 -0.085 -72.616 1.000 37.259 152 GLY D CA 1
ATOM 7274 C C . GLY D 1 158 ? -30.957 -1.459 -72.169 1.000 40.359 152 GLY D C 1
ATOM 7275 O O . GLY D 1 158 ? -30.258 -2.474 -72.297 1.000 35.348 152 GLY D O 1
ATOM 7276 N N . TRP D 1 159 ? -32.168 -1.494 -71.597 1.000 31.995 153 TRP D N 1
ATOM 7277 C CA . TRP D 1 159 ? -32.751 -2.748 -71.117 1.000 32.717 153 TRP D CA 1
ATOM 7278 C C . TRP D 1 159 ? -32.827 -3.746 -72.258 1.000 30.090 153 TRP D C 1
ATOM 7279 O O . TRP D 1 159 ? -32.569 -4.924 -72.069 1.000 30.658 153 TRP D O 1
ATOM 7290 N N . LYS D 1 160 ? -33.127 -3.244 -73.460 1.000 34.206 154 LYS D N 1
ATOM 7291 C CA . LYS D 1 160 ? -33.287 -4.087 -74.626 1.000 37.045 154 LYS D CA 1
ATOM 7292 C C . LYS D 1 160 ? -32.019 -4.860 -74.948 1.000 38.351 154 LYS D C 1
ATOM 7293 O O . LYS D 1 160 ? -32.124 -5.924 -75.535 1.000 39.456 154 LYS D O 1
ATOM 7299 N N . LEU D 1 161 ? -30.839 -4.317 -74.595 1.000 33.125 155 LEU D N 1
ATOM 7300 C CA . LEU D 1 161 ? -29.572 -4.996 -74.836 1.000 35.214 155 LEU D CA 1
ATOM 7301 C C . LEU D 1 161 ? -29.206 -5.956 -73.702 1.000 30.945 155 LEU D C 1
ATOM 7302 O O . LEU D 1 161 ? -28.280 -6.757 -73.880 1.000 35.064 155 LEU D O 1
ATOM 7307 N N . SER D 1 162 ? -29.924 -5.897 -72.562 1.000 32.585 156 SER D N 1
ATOM 7308 C CA . SER D 1 162 ? -29.604 -6.682 -71.364 1.000 30.834 156 SER D CA 1
ATOM 7309 C C . SER D 1 162 ? -30.603 -7.793 -71.053 1.000 28.799 156 SER D C 1
ATOM 7310 O O . SER D 1 162 ? -30.268 -8.772 -70.348 1.000 26.672 156 SER D O 1
ATOM 7313 N N . PHE D 1 163 ? -31.828 -7.609 -71.560 1.000 30.240 157 PHE D N 1
ATOM 7314 C CA . PHE D 1 163 ? -32.963 -8.436 -71.209 1.000 29.687 157 PHE D CA 1
ATOM 7315 C C . PHE D 1 163 ? -33.790 -8.747 -72.461 1.000 31.338 157 PHE D C 1
ATOM 7316 O O . PHE D 1 163 ? -33.911 -7.902 -73.336 1.000 32.081 157 PHE D O 1
ATOM 7324 N N . SER D 1 164 ? -34.418 -9.935 -72.466 1.000 33.632 158 SER D N 1
ATOM 7325 C CA . SER D 1 164 ? -35.368 -10.320 -73.495 1.000 33.532 158 SER D CA 1
ATOM 7326 C C . SER D 1 164 ? -36.594 -9.411 -73.428 1.000 31.755 158 SER D C 1
ATOM 7327 O O . SER D 1 164 ? -36.897 -8.831 -72.385 1.000 28.212 158 SER D O 1
ATOM 7330 N N . GLU D 1 165 ? -37.302 -9.260 -74.554 1.000 32.480 159 GLU D N 1
ATOM 7331 C CA . GLU D 1 165 ? -38.506 -8.439 -74.528 1.000 36.352 159 GLU D CA 1
ATOM 7332 C C . GLU D 1 165 ? -39.527 -9.041 -73.560 1.000 31.933 159 GLU D C 1
ATOM 7333 O O . GLU D 1 165 ? -40.271 -8.311 -72.941 1.000 34.406 159 GLU D O 1
ATOM 7339 N N . GLU D 1 166 ? -39.556 -10.361 -73.343 1.000 37.403 160 GLU D N 1
ATOM 7340 C CA . GLU D 1 166 ? -40.589 -10.864 -72.458 1.000 42.777 160 GLU D CA 1
ATOM 7341 C C . GLU D 1 166 ? -40.198 -10.619 -71.000 1.000 37.115 160 GLU D C 1
ATOM 7342 O O . GLU D 1 166 ? -41.069 -10.344 -70.178 1.000 36.551 160 GLU D O 1
ATOM 7348 N N . PHE D 1 167 ? -38.896 -10.707 -70.675 1.000 36.430 161 PHE D N 1
ATOM 7349 C CA . PHE D 1 167 ? -38.483 -10.357 -69.323 1.000 32.452 161 PHE D CA 1
ATOM 7350 C C . PHE D 1 167 ? -38.881 -8.918 -68.998 1.000 28.279 161 PHE D C 1
ATOM 7351 O O . PHE D 1 167 ? -39.352 -8.630 -67.901 1.000 30.043 161 PHE D O 1
ATOM 7359 N N . ILE D 1 168 ? -38.604 -7.999 -69.924 1.000 30.341 162 ILE D N 1
ATOM 7360 C CA . ILE D 1 168 ? -38.863 -6.587 -69.729 1.000 29.021 162 ILE D CA 1
ATOM 7361 C C . ILE D 1 168 ? -40.351 -6.390 -69.464 1.000 33.795 162 ILE D C 1
ATOM 7362 O O . ILE D 1 168 ? -40.734 -5.576 -68.625 1.000 33.684 162 ILE D O 1
ATOM 7367 N N . HIS D 1 169 ? -41.192 -7.101 -70.222 1.000 38.042 163 HIS D N 1
ATOM 7368 C CA . HIS D 1 169 ? -42.638 -6.972 -70.103 1.000 39.156 163 HIS D CA 1
ATOM 7369 C C . HIS D 1 169 ? -43.092 -7.473 -68.727 1.000 38.207 163 HIS D C 1
ATOM 7370 O O . HIS D 1 169 ? -43.817 -6.785 -68.028 1.000 41.915 163 HIS D O 1
ATOM 7377 N N . THR D 1 170 ? -42.605 -8.634 -68.289 1.000 36.417 164 THR D N 1
ATOM 7378 C CA . THR D 1 170 ? -43.113 -9.250 -67.069 1.000 37.331 164 THR D CA 1
ATOM 7379 C C . THR D 1 170 ? -42.445 -8.674 -65.807 1.000 38.873 164 THR D C 1
ATOM 7380 O O . THR D 1 170 ? -42.905 -8.955 -64.701 1.000 39.363 164 THR D O 1
ATOM 7384 N N . HIS D 1 171 ? -41.364 -7.876 -65.951 1.000 35.610 165 HIS D N 1
ATOM 7385 C CA . HIS D 1 171 ? -40.616 -7.351 -64.807 1.000 36.552 165 HIS D CA 1
ATOM 7386 C C . HIS D 1 171 ? -40.531 -5.822 -64.855 1.000 33.511 165 HIS D C 1
ATOM 7387 O O . HIS D 1 171 ? -39.581 -5.203 -64.369 1.000 30.391 165 HIS D O 1
ATOM 7394 N N . LYS D 1 172 ? -41.565 -5.187 -65.398 1.000 34.092 166 LYS D N 1
ATOM 7395 C CA . LYS D 1 172 ? -41.497 -3.769 -65.749 1.000 33.678 166 LYS D CA 1
ATOM 7396 C C . LYS D 1 172 ? -41.299 -2.893 -64.512 1.000 36.009 166 LYS D C 1
ATOM 7397 O O . LYS D 1 172 ? -40.483 -1.964 -64.507 1.000 33.265 166 LYS D O 1
ATOM 7403 N N . ALA D 1 173 ? -42.132 -3.109 -63.492 1.000 34.188 167 ALA D N 1
ATOM 7404 C CA . ALA D 1 173 ? -42.073 -2.277 -62.297 1.000 34.595 167 ALA D CA 1
ATOM 7405 C C . ALA D 1 173 ? -40.735 -2.430 -61.558 1.000 30.606 167 ALA D C 1
ATOM 7406 O O . ALA D 1 173 ? -40.255 -1.467 -60.972 1.000 30.101 167 ALA D O 1
ATOM 7408 N N . GLU D 1 174 ? -40.165 -3.644 -61.546 1.000 32.020 168 GLU D N 1
ATOM 7409 C CA . GLU D 1 174 ? -38.870 -3.920 -60.918 1.000 32.996 168 GLU D CA 1
ATOM 7410 C C . GLU D 1 174 ? -37.767 -3.133 -61.628 1.000 29.948 168 GLU D C 1
ATOM 7411 O O . GLU D 1 174 ? -37.009 -2.454 -60.963 1.000 33.388 168 GLU D O 1
ATOM 7417 N N . LEU D 1 175 ? -37.716 -3.197 -62.964 1.000 30.771 169 LEU D N 1
ATOM 7418 C CA . LEU D 1 175 ? -36.759 -2.433 -63.756 1.000 30.192 169 LEU D CA 1
ATOM 7419 C C . LEU D 1 175 ? -36.927 -0.927 -63.528 1.000 29.858 169 LEU D C 1
ATOM 7420 O O . LEU D 1 175 ? -35.940 -0.202 -63.375 1.000 30.301 169 LEU D O 1
ATOM 7425 N N . GLU D 1 176 ? -38.169 -0.428 -63.532 1.000 29.486 170 GLU D N 1
ATOM 7426 C CA . GLU D 1 176 ? -38.423 1.000 -63.402 1.000 32.190 170 GLU D CA 1
ATOM 7427 C C . GLU D 1 176 ? -38.070 1.510 -62.008 1.000 29.587 170 GLU D C 1
ATOM 7428 O O . GLU D 1 176 ? -37.724 2.674 -61.882 1.000 30.834 170 GLU D O 1
ATOM 7434 N N . ALA D 1 177 ? -38.181 0.664 -60.975 1.000 32.935 171 ALA D N 1
ATOM 7435 C CA . ALA D 1 177 ? -37.815 1.087 -59.627 1.000 32.394 171 ALA D CA 1
ATOM 7436 C C . ALA D 1 177 ? -36.328 1.436 -59.544 1.000 32.584 171 ALA D C 1
ATOM 7437 O O . ALA D 1 177 ? -35.931 2.136 -58.613 1.000 37.072 171 ALA D O 1
ATOM 7439 N N . HIS D 1 178 ? -35.520 0.909 -60.476 1.000 35.458 172 HIS D N 1
ATOM 7440 C CA . HIS D 1 178 ? -34.074 1.100 -60.464 1.000 38.142 172 HIS D CA 1
ATOM 7441 C C . HIS D 1 178 ? -33.709 2.474 -61.043 1.000 41.715 172 HIS D C 1
ATOM 7442 O O . HIS D 1 178 ? -32.608 2.970 -60.812 1.000 35.671 172 HIS D O 1
ATOM 7449 N N . ILE D 1 179 ? -34.631 3.110 -61.778 1.000 34.307 173 ILE D N 1
ATOM 7450 C CA . ILE D 1 179 ? -34.310 4.326 -62.505 1.000 33.000 173 ILE D CA 1
ATOM 7451 C C . ILE D 1 179 ? -33.867 5.438 -61.562 1.000 33.543 173 ILE D C 1
ATOM 7452 O O . ILE D 1 179 ? -32.848 6.059 -61.847 1.000 36.292 173 ILE D O 1
ATOM 7457 N N . PRO D 1 180 ? -34.589 5.791 -60.466 1.000 35.623 174 PRO D N 1
ATOM 7458 C CA . PRO D 1 180 ? -34.126 6.874 -59.587 1.000 34.658 174 PRO D CA 1
ATOM 7459 C C . PRO D 1 180 ? -32.707 6.709 -59.009 1.000 36.188 174 PRO D C 1
ATOM 7460 O O . PRO D 1 180 ? -31.961 7.682 -58.954 1.000 32.677 174 PRO D O 1
ATOM 7464 N N . ARG D 1 181 ? -32.313 5.477 -58.656 1.000 33.213 175 ARG D N 1
ATOM 7465 C CA . ARG D 1 181 ? -30.996 5.216 -58.098 1.000 39.631 175 ARG D CA 1
ATOM 7466 C C . ARG D 1 181 ? -29.925 5.515 -59.147 1.000 37.470 175 ARG D C 1
ATOM 7467 O O . ARG D 1 181 ? -28.874 6.050 -58.810 1.000 34.972 175 ARG D O 1
ATOM 7475 N N . LEU D 1 182 ? -30.190 5.122 -60.405 1.000 32.351 176 LEU D N 1
ATOM 7476 C CA . LEU D 1 182 ? -29.282 5.361 -61.525 1.000 34.720 176 LEU D CA 1
ATOM 7477 C C . LEU D 1 182 ? -29.203 6.843 -61.918 1.000 33.244 176 LEU D C 1
ATOM 7478 O O . LEU D 1 182 ? -28.153 7.314 -62.357 1.000 38.026 176 LEU D O 1
ATOM 7483 N N . LEU D 1 183 ? -30.317 7.585 -61.817 1.000 32.105 177 LEU D N 1
ATOM 7484 C CA . LEU D 1 183 ? -30.336 8.993 -62.226 1.000 35.973 177 LEU D CA 1
ATOM 7485 C C . LEU D 1 183 ? -29.681 9.891 -61.170 1.000 36.282 177 LEU D C 1
ATOM 7486 O O . LEU D 1 183 ? -29.320 11.036 -61.464 1.000 35.665 177 LEU D O 1
ATOM 7491 N N . ALA D 1 184 ? -29.510 9.373 -59.953 1.000 39.486 178 ALA D N 1
ATOM 7492 C CA . ALA D 1 184 ? -29.021 10.185 -58.844 1.000 38.523 178 ALA D CA 1
ATOM 7493 C C . ALA D 1 184 ? -27.669 10.813 -59.190 1.000 32.234 178 ALA D C 1
ATOM 7494 O O . ALA D 1 184 ? -27.462 11.972 -58.899 1.000 31.023 178 ALA D O 1
ATOM 7496 N N . GLN D 1 185 ? -26.746 10.005 -59.718 1.000 31.123 179 GLN D N 1
ATOM 7497 C CA . GLN D 1 185 ? -25.450 10.439 -60.211 1.000 29.984 179 GLN D CA 1
ATOM 7498 C C . GLN D 1 185 ? -25.255 9.867 -61.615 1.000 30.119 179 GLN D C 1
ATOM 7499 O O . GLN D 1 185 ? -24.912 8.686 -61.832 1.000 28.134 179 GLN D O 1
ATOM 7505 N N . LEU D 1 186 ? -25.478 10.749 -62.593 1.000 28.965 180 LEU D N 1
ATOM 7506 C CA . LEU D 1 186 ? -25.256 10.391 -63.979 1.000 29.182 180 LEU D CA 1
ATOM 7507 C C . LEU D 1 186 ? -23.764 10.420 -64.258 1.000 27.461 180 LEU D C 1
ATOM 7508 O O . LEU D 1 186 ? -23.115 11.408 -63.966 1.000 29.925 180 LEU D O 1
ATOM 7513 N N . THR D 1 187 ? -23.247 9.384 -64.903 1.000 22.619 181 THR D N 1
ATOM 7514 C CA . THR D 1 187 ? -21.878 9.379 -65.355 1.000 24.353 181 THR D CA 1
ATOM 7515 C C . THR D 1 187 ? -21.746 10.418 -66.463 1.000 26.038 181 THR D C 1
ATOM 7516 O O . THR D 1 187 ? -22.455 10.370 -67.464 1.000 26.399 181 THR D O 1
ATOM 7520 N N . PRO D 1 188 ? -20.777 11.344 -66.375 1.000 29.199 182 PRO D N 1
ATOM 7521 C CA . PRO D 1 188 ? -20.609 12.315 -67.450 1.000 27.794 182 PRO D CA 1
ATOM 7522 C C . PRO D 1 188 ? -20.144 11.643 -68.730 1.000 27.139 182 PRO D C 1
ATOM 7523 O O . PRO D 1 188 ? -19.446 10.631 -68.684 1.000 26.916 182 PRO D O 1
ATOM 7527 N N . ARG D 1 189 ? -20.518 12.240 -69.874 1.000 28.857 183 ARG D N 1
ATOM 7528 C CA . ARG D 1 189 ? -20.187 11.688 -71.188 1.000 28.941 183 ARG D CA 1
ATOM 7529 C C . ARG D 1 189 ? -18.683 11.546 -71.327 1.000 27.806 183 ARG D C 1
ATOM 7530 O O . ARG D 1 189 ? -18.207 10.528 -71.851 1.000 29.311 183 ARG D O 1
ATOM 7538 N N . PHE D 1 190 ? -17.904 12.511 -70.787 1.000 28.396 184 PHE D N 1
ATOM 7539 C CA . PHE D 1 190 ? -16.454 12.410 -70.936 1.000 28.699 184 PHE D CA 1
ATOM 7540 C C . PHE D 1 190 ? -15.926 11.172 -70.201 1.000 29.972 184 PHE D C 1
ATOM 7541 O O . PHE D 1 190 ? -15.013 10.495 -70.680 1.000 30.013 184 PHE D O 1
ATOM 7549 N N . ALA D 1 191 ? -16.520 10.876 -69.028 1.000 28.127 185 ALA D N 1
ATOM 7550 C CA . ALA D 1 191 ? -16.070 9.754 -68.205 1.000 31.141 185 ALA D CA 1
ATOM 7551 C C . ALA D 1 191 ? -16.507 8.446 -68.858 1.000 27.621 185 ALA D C 1
ATOM 7552 O O . ALA D 1 191 ? -15.730 7.498 -68.944 1.000 27.979 185 ALA D O 1
ATOM 7554 N N . TYR D 1 192 ? -17.753 8.429 -69.359 1.000 27.920 186 TYR D N 1
ATOM 7555 C CA . TYR D 1 192 ? -18.236 7.257 -70.085 1.000 30.267 186 TYR D CA 1
ATOM 7556 C C . TYR D 1 192 ? -17.286 6.889 -71.235 1.000 30.795 186 TYR D C 1
ATOM 7557 O O . TYR D 1 192 ? -16.934 5.725 -71.382 1.000 30.932 186 TYR D O 1
ATOM 7566 N N . GLU D 1 193 ? -16.843 7.875 -72.037 1.000 33.280 187 GLU D N 1
ATOM 7567 C CA A GLU D 1 193 ? -15.891 7.644 -73.121 0.500 34.616 187 GLU D CA 1
ATOM 7568 C CA B GLU D 1 193 ? -15.917 7.611 -73.126 0.500 33.185 187 GLU D CA 1
ATOM 7569 C C . GLU D 1 193 ? -14.580 7.094 -72.579 1.000 33.297 187 GLU D C 1
ATOM 7570 O O . GLU D 1 193 ? -13.969 6.220 -73.179 1.000 33.036 187 GLU D O 1
ATOM 7581 N N . ARG D 1 194 ? -14.102 7.634 -71.448 1.000 32.757 188 ARG D N 1
ATOM 7582 C CA . ARG D 1 194 ? -12.848 7.153 -70.879 1.000 31.528 188 ARG D CA 1
ATOM 7583 C C . ARG D 1 194 ? -12.975 5.690 -70.453 1.000 28.737 188 ARG D C 1
ATOM 7584 O O . ARG D 1 194 ? -12.044 4.921 -70.636 1.000 33.542 188 ARG D O 1
ATOM 7592 N N . HIS D 1 195 ? -14.137 5.303 -69.907 1.000 26.702 189 HIS D N 1
ATOM 7593 C CA . HIS D 1 195 ? -14.407 3.908 -69.559 1.000 28.391 189 HIS D CA 1
ATOM 7594 C C . HIS D 1 195 ? -14.432 3.025 -70.811 1.000 30.174 189 HIS D C 1
ATOM 7595 O O . HIS D 1 195 ? -13.787 1.971 -70.841 1.000 28.771 189 HIS D O 1
ATOM 7602 N N . PHE D 1 196 ? -15.145 3.498 -71.841 1.000 29.127 190 PHE D N 1
ATOM 7603 C CA . PHE D 1 196 ? -15.256 2.763 -73.096 1.000 31.992 190 PHE D CA 1
ATOM 7604 C C . PHE D 1 196 ? -13.879 2.453 -73.690 1.000 30.321 190 PHE D C 1
ATOM 7605 O O . PHE D 1 196 ? -13.612 1.307 -74.046 1.000 33.516 190 PHE D O 1
ATOM 7613 N N . GLN D 1 197 ? -12.986 3.431 -73.716 1.000 32.290 191 GLN D N 1
ATOM 7614 C CA . GLN D 1 197 ? -11.649 3.208 -74.244 1.000 38.406 191 GLN D CA 1
ATOM 7615 C C . GLN D 1 197 ? -10.844 2.290 -73.323 1.000 45.742 191 GLN D C 1
ATOM 7616 O O . GLN D 1 197 ? -9.946 1.586 -73.797 1.000 37.809 191 GLN D O 1
ATOM 7622 N N . ALA D 1 198 ? -11.149 2.295 -72.010 1.000 41.146 192 ALA D N 1
ATOM 7623 C CA . ALA D 1 198 ? -10.451 1.425 -71.070 1.000 39.997 192 ALA D CA 1
ATOM 7624 C C . ALA D 1 198 ? -10.757 -0.044 -71.360 1.000 35.004 192 ALA D C 1
ATOM 7625 O O . ALA D 1 198 ? -9.919 -0.907 -71.106 1.000 35.985 192 ALA D O 1
ATOM 7627 N N . THR D 1 199 ? -11.969 -0.346 -71.834 1.000 33.136 193 THR D N 1
ATOM 7628 C CA . THR D 1 199 ? -12.350 -1.731 -72.076 1.000 35.563 193 THR D CA 1
ATOM 7629 C C . THR D 1 199 ? -11.429 -2.399 -73.097 1.000 40.031 193 THR D C 1
ATOM 7630 O O . THR D 1 199 ? -11.432 -3.622 -73.200 1.000 40.514 193 THR D O 1
ATOM 7634 N N . MET D 1 200 ? -10.649 -1.595 -73.833 1.000 41.431 194 MET D N 1
ATOM 7635 C CA . MET D 1 200 ? -9.780 -2.101 -74.881 1.000 44.378 194 MET D CA 1
ATOM 7636 C C . MET D 1 200 ? -8.328 -2.208 -74.405 1.000 47.796 194 MET D C 1
ATOM 7637 O O . MET D 1 200 ? -7.438 -2.463 -75.201 1.000 42.475 194 MET D O 1
ATOM 7642 N N . THR D 1 201 ? -8.061 -2.054 -73.101 1.000 47.024 195 THR D N 1
ATOM 7643 C CA . THR D 1 201 ? -6.683 -2.016 -72.636 1.000 44.049 195 THR D CA 1
ATOM 7644 C C . THR D 1 201 ? -6.363 -3.255 -71.810 1.000 45.933 195 THR D C 1
ATOM 7645 O O . THR D 1 201 ? -5.401 -3.223 -71.048 1.000 43.649 195 THR D O 1
ATOM 7649 N N . LEU D 1 202 ? -7.172 -4.320 -71.933 1.000 42.343 196 LEU D N 1
ATOM 7650 C CA . LEU D 1 202 ? -6.832 -5.602 -71.339 1.000 47.219 196 LEU D CA 1
ATOM 7651 C C . LEU D 1 202 ? -6.253 -6.558 -72.399 1.000 55.037 196 LEU D C 1
ATOM 7652 O O . LEU D 1 202 ? -6.929 -6.952 -73.335 1.000 54.682 196 LEU D O 1
ATOM 7657 N N . ARG D 1 203 ? -4.992 -6.955 -72.243 1.000 63.811 197 ARG D N 1
ATOM 7658 C CA . ARG D 1 203 ? -4.402 -7.979 -73.096 1.000 76.642 197 ARG D CA 1
ATOM 7659 C C . ARG D 1 203 ? -3.946 -9.121 -72.205 1.000 73.059 197 ARG D C 1
ATOM 7660 O O . ARG D 1 203 ? -2.841 -9.061 -71.679 1.000 80.964 197 ARG D O 1
ATOM 7668 N N . VAL D 1 204 ? -4.794 -10.131 -71.999 1.000 62.973 198 VAL D N 1
ATOM 7669 C CA . VAL D 1 204 ? -4.458 -11.124 -70.992 1.000 59.701 198 VAL D CA 1
ATOM 7670 C C . VAL D 1 204 ? -4.651 -12.549 -71.504 1.000 55.485 198 VAL D C 1
ATOM 7671 O O . VAL D 1 204 ? -4.457 -13.467 -70.713 1.000 58.094 198 VAL D O 1
ATOM 7675 N N . PHE D 1 205 ? -5.009 -12.752 -72.781 1.000 48.992 199 PHE D N 1
ATOM 7676 C CA . PHE D 1 205 ? -5.381 -14.087 -73.237 1.000 51.281 199 PHE D CA 1
ATOM 7677 C C . PHE D 1 205 ? -4.314 -15.121 -72.854 1.000 52.756 199 PHE D C 1
ATOM 7678 O O . PHE D 1 205 ? -4.632 -16.148 -72.236 1.000 44.971 199 PHE D O 1
ATOM 7686 N N . LYS D 1 206 ? -3.051 -14.842 -73.210 1.000 58.146 200 LYS D N 1
ATOM 7687 C CA . LYS D 1 206 ? -1.967 -15.792 -72.990 1.000 66.441 200 LYS D CA 1
ATOM 7688 C C . LYS D 1 206 ? -1.581 -15.830 -71.511 1.000 67.873 200 LYS D C 1
ATOM 7689 O O . LYS D 1 206 ? -1.026 -16.826 -71.052 1.000 70.219 200 LYS D O 1
ATOM 7695 N N . GLN D 1 207 ? -1.834 -14.727 -70.782 1.000 62.803 201 GLN D N 1
ATOM 7696 C CA . GLN D 1 207 ? -1.588 -14.657 -69.344 1.000 56.940 201 GLN D CA 1
ATOM 7697 C C . GLN D 1 207 ? -2.672 -15.345 -68.507 1.000 52.699 201 GLN D C 1
ATOM 7698 O O . GLN D 1 207 ? -2.499 -15.485 -67.302 1.000 56.517 201 GLN D O 1
ATOM 7704 N N . LEU D 1 208 ? -3.784 -15.786 -69.113 1.000 53.792 202 LEU D N 1
ATOM 7705 C CA . LEU D 1 208 ? -4.876 -16.377 -68.351 1.000 52.312 202 LEU D CA 1
ATOM 7706 C C . LEU D 1 208 ? -4.411 -17.657 -67.651 1.000 61.139 202 LEU D C 1
ATOM 7707 O O . LEU D 1 208 ? -4.836 -17.943 -66.530 1.000 56.435 202 LEU D O 1
ATOM 7712 N N . LYS D 1 209 ? -3.535 -18.418 -68.330 1.000 58.227 203 LYS D N 1
ATOM 7713 C CA . LYS D 1 209 ? -2.946 -19.652 -67.823 1.000 61.666 203 LYS D CA 1
ATOM 7714 C C . LYS D 1 209 ? -2.240 -19.438 -66.477 1.000 55.348 203 LYS D C 1
ATOM 7715 O O . LYS D 1 209 ? -2.172 -20.361 -65.679 1.000 57.899 203 LYS D O 1
ATOM 7721 N N . GLU D 1 210 ? -1.726 -18.224 -66.224 1.000 60.630 204 GLU D N 1
ATOM 7722 C CA . GLU D 1 210 ? -1.007 -17.897 -64.997 1.000 62.844 204 GLU D CA 1
ATOM 7723 C C . GLU D 1 210 ? -1.945 -17.589 -63.828 1.000 63.696 204 GLU D C 1
ATOM 7724 O O . GLU D 1 210 ? -1.465 -17.337 -62.729 1.000 64.414 204 GLU D O 1
ATOM 7730 N N . ILE D 1 211 ? -3.267 -17.559 -64.048 1.000 59.402 205 ILE D N 1
ATOM 7731 C CA . ILE D 1 211 ? -4.187 -17.269 -62.963 1.000 53.200 205 ILE D CA 1
ATOM 7732 C C . ILE D 1 211 ? -4.224 -18.468 -62.022 1.000 53.188 205 ILE D C 1
ATOM 7733 O O . ILE D 1 211 ? -4.579 -19.574 -62.419 1.000 55.122 205 ILE D O 1
ATOM 7738 N N . GLN D 1 212 ? -3.910 -18.171 -60.753 1.000 58.398 206 GLN D N 1
ATOM 7739 C CA . GLN D 1 212 ? -3.769 -19.129 -59.667 1.000 60.680 206 GLN D CA 1
ATOM 7740 C C . GLN D 1 212 ? -5.098 -19.354 -58.939 1.000 54.838 206 GLN D C 1
ATOM 7741 O O . GLN D 1 212 ? -5.370 -20.451 -58.467 1.000 55.502 206 GLN D O 1
ATOM 7747 N N . ALA D 1 213 ? -5.942 -18.314 -58.864 1.000 59.652 207 ALA D N 1
ATOM 7748 C CA . ALA D 1 213 ? -7.110 -18.303 -57.994 1.000 51.362 207 ALA D CA 1
ATOM 7749 C C . ALA D 1 213 ? -8.168 -19.303 -58.463 1.000 43.432 207 ALA D C 1
ATOM 7750 O O . ALA D 1 213 ? -8.333 -19.539 -59.658 1.000 47.719 207 ALA D O 1
ATOM 7752 N N . PRO D 1 214 ? -8.919 -19.935 -57.533 1.000 42.672 208 PRO D N 1
ATOM 7753 C CA . PRO D 1 214 ? -10.090 -20.733 -57.888 1.000 45.191 208 PRO D CA 1
ATOM 7754 C C . PRO D 1 214 ? -11.099 -19.808 -58.554 1.000 49.093 208 PRO D C 1
ATOM 7755 O O . PRO D 1 214 ? -11.316 -18.695 -58.068 1.000 48.465 208 PRO D O 1
ATOM 7759 N N . THR D 1 215 ? -11.711 -20.264 -59.646 1.000 43.172 209 THR D N 1
ATOM 7760 C CA . THR D 1 215 ? -12.391 -19.336 -60.528 1.000 42.012 209 THR D CA 1
ATOM 7761 C C . THR D 1 215 ? -13.722 -19.927 -60.939 1.000 43.785 209 THR D C 1
ATOM 7762 O O . THR D 1 215 ? -13.814 -21.086 -61.343 1.000 42.566 209 THR D O 1
ATOM 7766 N N . LEU D 1 216 ? -14.746 -19.075 -60.863 1.000 39.658 210 LEU D N 1
ATOM 7767 C CA . LEU D 1 216 ? -16.036 -19.337 -61.455 1.000 32.953 210 LEU D CA 1
ATOM 7768 C C . LEU D 1 216 ? -16.260 -18.302 -62.559 1.000 38.410 210 LEU D C 1
ATOM 7769 O O . LEU D 1 216 ? -16.044 -17.103 -62.358 1.000 38.952 210 LEU D O 1
ATOM 7774 N N . VAL D 1 217 ? -16.620 -18.787 -63.752 1.000 39.271 211 VAL D N 1
ATOM 7775 C CA . VAL D 1 217 ? -16.922 -17.951 -64.902 1.000 38.526 211 VAL D CA 1
ATOM 7776 C C . VAL D 1 217 ? -18.423 -18.079 -65.143 1.000 36.120 211 VAL D C 1
ATOM 7777 O O . VAL D 1 217 ? -18.959 -19.184 -65.213 1.000 34.769 211 VAL D O 1
ATOM 7781 N N . ALA D 1 218 ? -19.138 -16.945 -65.153 1.000 32.661 212 ALA D N 1
ATOM 7782 C CA . ALA D 1 218 ? -20.593 -16.986 -65.214 1.000 34.246 212 ALA D CA 1
ATOM 7783 C C . ALA D 1 218 ? -21.143 -16.004 -66.262 1.000 34.297 212 ALA D C 1
ATOM 7784 O O . ALA D 1 218 ? -20.677 -14.861 -66.345 1.000 30.266 212 ALA D O 1
ATOM 7786 N N . THR D 1 219 ? -22.158 -16.428 -67.036 1.000 36.150 213 THR D N 1
ATOM 7787 C CA . THR D 1 219 ? -22.788 -15.557 -68.039 1.000 35.475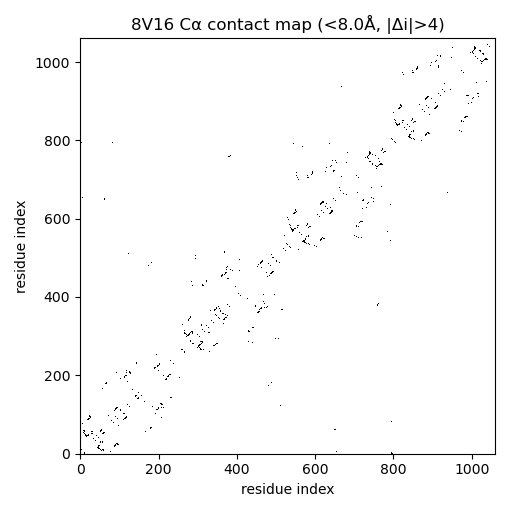 213 THR D CA 1
ATOM 7788 C C . THR D 1 219 ? -24.195 -16.038 -68.377 1.000 32.351 213 THR D C 1
ATOM 7789 O O . THR D 1 219 ? -24.555 -17.194 -68.142 1.000 36.973 213 THR D O 1
ATOM 7793 N N . GLY D 1 220 ? -25.003 -15.126 -68.922 1.000 29.066 214 GLY D N 1
ATOM 7794 C CA . GLY D 1 220 ? -26.247 -15.469 -69.581 1.000 34.636 214 GLY D CA 1
ATOM 7795 C C . GLY D 1 220 ? -25.978 -16.004 -70.991 1.000 36.815 214 GLY D C 1
ATOM 7796 O O . GLY D 1 220 ? -25.112 -15.471 -71.677 1.000 37.716 214 GLY D O 1
ATOM 7797 N N . ARG D 1 221 ? -26.724 -17.049 -71.404 1.000 36.643 215 ARG D N 1
ATOM 7798 C CA . ARG D 1 221 ? -26.521 -17.690 -72.703 1.000 36.581 215 ARG D CA 1
ATOM 7799 C C . ARG D 1 221 ? -26.671 -16.668 -73.820 1.000 33.360 215 ARG D C 1
ATOM 7800 O O . ARG D 1 221 ? -25.864 -16.664 -74.752 1.000 37.449 215 ARG D O 1
ATOM 7808 N N . ASP D 1 222 ? -27.701 -15.820 -73.699 1.000 32.873 216 ASP D N 1
ATOM 7809 C CA . ASP D 1 222 ? -28.139 -14.898 -74.740 1.000 35.377 216 ASP D CA 1
ATOM 7810 C C . ASP D 1 222 ? -27.649 -13.463 -74.527 1.000 36.680 216 ASP D C 1
ATOM 7811 O O . ASP D 1 222 ? -28.369 -12.517 -74.819 1.000 38.053 216 ASP D O 1
ATOM 7816 N N . ASP D 1 223 ? -26.378 -13.291 -74.151 1.000 35.467 217 ASP D N 1
ATOM 7817 C CA . ASP D 1 223 ? -25.831 -11.969 -73.901 1.000 33.508 217 ASP D CA 1
ATOM 7818 C C . ASP D 1 223 ? -25.526 -11.273 -75.226 1.000 34.388 217 ASP D C 1
ATOM 7819 O O . ASP D 1 223 ? -24.665 -11.724 -75.976 1.000 35.812 217 ASP D O 1
ATOM 7824 N N . MET D 1 224 ? -26.177 -10.125 -75.448 1.000 33.161 218 MET D N 1
ATOM 7825 C CA . MET D 1 224 ? -26.082 -9.370 -76.689 1.000 37.850 218 MET D CA 1
ATOM 7826 C C . MET D 1 224 ? -24.960 -8.329 -76.635 1.000 39.909 218 MET D C 1
ATOM 7827 O O . MET D 1 224 ? -24.539 -7.826 -77.671 1.000 41.744 218 MET D O 1
ATOM 7832 N N . LEU D 1 225 ? -24.478 -7.989 -75.435 1.000 35.259 219 LEU D N 1
ATOM 7833 C CA . LEU D 1 225 ? -23.470 -6.942 -75.280 1.000 33.735 219 LEU D CA 1
ATOM 7834 C C . LEU D 1 225 ? -22.069 -7.549 -75.177 1.000 31.645 219 LEU D C 1
ATOM 7835 O O . LEU D 1 225 ? -21.099 -6.997 -75.715 1.000 34.971 219 LEU D O 1
ATOM 7840 N N . ILE D 1 226 ? -21.978 -8.671 -74.462 1.000 29.771 220 ILE D N 1
ATOM 7841 C CA . ILE D 1 226 ? -20.763 -9.470 -74.358 1.000 32.338 220 ILE D CA 1
ATOM 7842 C C . ILE D 1 226 ? -21.093 -10.927 -74.678 1.000 32.658 220 ILE D C 1
ATOM 7843 O O . ILE D 1 226 ? -21.602 -11.666 -73.831 1.000 33.253 220 ILE D O 1
ATOM 7848 N N . PRO D 1 227 ? -20.824 -11.402 -75.920 1.000 29.057 221 PRO D N 1
ATOM 7849 C CA . PRO D 1 227 ? -21.227 -12.755 -76.304 1.000 33.485 221 PRO D CA 1
ATOM 7850 C C . PRO D 1 227 ? -20.716 -13.780 -75.307 1.000 32.134 221 PRO D C 1
ATOM 7851 O O . PRO D 1 227 ? -19.565 -13.660 -74.866 1.000 35.012 221 PRO D O 1
ATOM 7855 N N . ALA D 1 228 ? -21.606 -14.729 -74.946 1.000 31.038 222 ALA D N 1
ATOM 7856 C CA . ALA D 1 228 ? -21.331 -15.801 -73.995 1.000 33.009 222 ALA D CA 1
ATOM 7857 C C . ALA D 1 228 ? -20.107 -16.635 -74.364 1.000 37.799 222 ALA D C 1
ATOM 7858 O O . ALA D 1 228 ? -19.529 -17.265 -73.497 1.000 35.831 222 ALA D O 1
ATOM 7860 N N . VAL D 1 229 ? -19.735 -16.670 -75.647 1.000 37.454 223 VAL D N 1
ATOM 7861 C CA . VAL D 1 229 ? -18.599 -17.478 -76.036 1.000 38.705 223 VAL D CA 1
ATOM 7862 C C . VAL D 1 229 ? -17.327 -16.977 -75.349 1.000 37.976 223 VAL D C 1
ATOM 7863 O O . VAL D 1 229 ? -16.367 -17.720 -75.198 1.000 35.894 223 VAL D O 1
ATOM 7867 N N . ASN D 1 230 ? -17.303 -15.714 -74.911 1.000 38.649 224 ASN D N 1
ATOM 7868 C CA . ASN D 1 230 ? -16.127 -15.220 -74.217 1.000 36.207 224 ASN D CA 1
ATOM 7869 C C . ASN D 1 230 ? -15.905 -15.977 -72.913 1.000 34.374 224 ASN D C 1
ATOM 7870 O O . ASN D 1 230 ? -14.747 -16.131 -72.521 1.000 37.179 224 ASN D O 1
ATOM 7875 N N . SER D 1 231 ? -16.993 -16.427 -72.265 1.000 31.274 225 SER D N 1
ATOM 7876 C CA . SER D 1 231 ? -16.921 -17.169 -71.015 1.000 37.829 225 SER D CA 1
ATOM 7877 C C . SER D 1 231 ? -16.358 -18.579 -71.249 1.000 44.030 225 SER D C 1
ATOM 7878 O O . SER D 1 231 ? -15.753 -19.172 -70.351 1.000 39.727 225 SER D O 1
ATOM 7881 N N . GLU D 1 232 ? -16.610 -19.136 -72.443 1.000 44.700 226 GLU D N 1
ATOM 7882 C CA . GLU D 1 232 ? -16.077 -20.439 -72.814 1.000 46.367 226 GLU D CA 1
ATOM 7883 C C . GLU D 1 232 ? -14.567 -20.296 -72.964 1.000 39.985 226 GLU D C 1
ATOM 7884 O O . GLU D 1 232 ? -13.818 -21.116 -72.451 1.000 52.749 226 GLU D O 1
ATOM 7890 N N . ILE D 1 233 ? -14.131 -19.188 -73.569 1.000 39.213 227 ILE D N 1
ATOM 7891 C CA . ILE D 1 233 ? -12.718 -18.901 -73.744 1.000 44.355 227 ILE D CA 1
ATOM 7892 C C . ILE D 1 233 ? -12.042 -18.785 -72.371 1.000 48.547 227 ILE D C 1
ATOM 7893 O O . ILE D 1 233 ? -10.960 -19.335 -72.152 1.000 47.638 227 ILE D O 1
ATOM 7898 N N . LEU D 1 234 ? -12.693 -18.090 -71.433 1.000 40.121 228 LEU D N 1
ATOM 7899 C CA . LEU D 1 234 ? -12.109 -17.862 -70.126 1.000 38.168 228 LEU D CA 1
ATOM 7900 C C . LEU D 1 234 ? -12.057 -19.171 -69.344 1.000 35.316 228 LEU D C 1
ATOM 7901 O O . LEU D 1 234 ? -11.058 -19.462 -68.714 1.000 37.349 228 LEU D O 1
ATOM 7906 N N . ALA D 1 235 ? -13.126 -19.954 -69.374 1.000 38.617 229 ALA D N 1
ATOM 7907 C CA . ALA D 1 235 ? -13.158 -21.207 -68.645 1.000 43.010 229 ALA D CA 1
ATOM 7908 C C . ALA D 1 235 ? -12.079 -22.160 -69.177 1.000 51.058 229 ALA D C 1
ATOM 7909 O O . ALA D 1 235 ? -11.536 -22.948 -68.408 1.000 53.240 229 ALA D O 1
ATOM 7911 N N . ARG D 1 236 ? -11.740 -22.059 -70.470 1.000 52.738 230 ARG D N 1
ATOM 7912 C CA . ARG D 1 236 ? -10.774 -22.965 -71.084 1.000 56.437 230 ARG D CA 1
ATOM 7913 C C . ARG D 1 236 ? -9.355 -22.573 -70.673 1.000 55.257 230 ARG D C 1
ATOM 7914 O O . ARG D 1 236 ? -8.546 -23.441 -70.361 1.000 51.549 230 ARG D O 1
ATOM 7922 N N . GLU D 1 237 ? -9.052 -21.267 -70.680 1.000 53.986 231 GLU D N 1
ATOM 7923 C CA . GLU D 1 237 ? -7.684 -20.797 -70.533 1.000 54.346 231 GLU D CA 1
ATOM 7924 C C . GLU D 1 237 ? -7.253 -20.736 -69.066 1.000 55.747 231 GLU D C 1
ATOM 7925 O O . GLU D 1 237 ? -6.055 -20.816 -68.791 1.000 54.406 231 GLU D O 1
ATOM 7931 N N . ILE D 1 238 ? -8.209 -20.552 -68.138 1.000 50.870 232 ILE D N 1
ATOM 7932 C CA . ILE D 1 238 ? -7.888 -20.374 -66.729 1.000 48.923 232 ILE D CA 1
ATOM 7933 C C . ILE D 1 238 ? -7.843 -21.760 -66.099 1.000 47.489 232 ILE D C 1
ATOM 7934 O O . ILE D 1 238 ? -8.848 -22.474 -66.143 1.000 44.101 232 ILE D O 1
ATOM 7939 N N . PRO D 1 239 ? -6.708 -22.172 -65.480 1.000 51.937 233 PRO D N 1
ATOM 7940 C CA . PRO D 1 239 ? -6.603 -23.511 -64.893 1.000 52.496 233 PRO D CA 1
ATOM 7941 C C . PRO D 1 239 ? -7.669 -23.770 -63.834 1.000 50.204 233 PRO D C 1
ATOM 7942 O O . PRO D 1 239 ? -7.855 -22.977 -62.915 1.000 49.261 233 PRO D O 1
ATOM 7946 N N . GLY D 1 240 ? -8.405 -24.864 -64.015 1.000 49.412 234 GLY D N 1
ATOM 7947 C CA . GLY D 1 240 ? -9.355 -25.328 -63.021 1.000 53.954 234 GLY D CA 1
ATOM 7948 C C . GLY D 1 240 ? -10.634 -24.490 -62.951 1.000 56.431 234 GLY D C 1
ATOM 7949 O O . GLY D 1 240 ? -11.461 -24.736 -62.074 1.000 49.219 234 GLY D O 1
ATOM 7950 N N . ALA D 1 241 ? -10.829 -23.550 -63.892 1.000 57.273 235 ALA D N 1
ATOM 7951 C CA . ALA D 1 241 ? -11.991 -22.667 -63.847 1.000 53.136 235 ALA D CA 1
ATOM 7952 C C . ALA D 1 241 ? -13.275 -23.468 -64.004 1.000 49.017 235 ALA D C 1
ATOM 7953 O O . ALA D 1 241 ? -13.364 -24.326 -64.875 1.000 54.648 235 ALA D O 1
ATOM 7955 N N . GLU D 1 242 ? -14.264 -23.184 -63.148 1.000 46.104 236 GLU D N 1
ATOM 7956 C CA . GLU D 1 242 ? -15.620 -23.691 -63.316 1.000 44.757 236 GLU D CA 1
ATOM 7957 C C . GLU D 1 242 ? -16.413 -22.683 -64.151 1.000 47.171 236 GLU D C 1
ATOM 7958 O O . GLU D 1 242 ? -16.047 -21.506 -64.190 1.000 44.146 236 GLU D O 1
ATOM 7964 N N . LEU D 1 243 ? -17.488 -23.155 -64.808 1.000 44.135 237 LEU D N 1
ATOM 7965 C CA . LEU D 1 243 ? -18.263 -22.371 -65.770 1.000 46.375 237 LEU D CA 1
ATOM 7966 C C . LEU D 1 243 ? -19.750 -22.587 -65.510 1.000 42.942 237 LEU D C 1
ATOM 7967 O O . LEU D 1 243 ? -20.185 -23.716 -65.339 1.000 46.444 237 LEU D O 1
ATOM 7972 N N . ALA D 1 244 ? -20.532 -21.497 -65.490 1.000 38.660 238 ALA D N 1
ATOM 7973 C CA . ALA D 1 244 ? -21.977 -21.589 -65.380 1.000 39.297 238 ALA D CA 1
ATOM 7974 C C . ALA D 1 244 ? -22.609 -20.662 -66.410 1.000 42.163 238 ALA D C 1
ATOM 7975 O O . ALA D 1 244 ? -22.330 -19.457 -66.475 1.000 36.747 238 ALA D O 1
ATOM 7977 N N . ILE D 1 245 ? -23.484 -21.251 -67.216 1.000 34.542 239 ILE D N 1
ATOM 7978 C CA . ILE D 1 245 ? -24.141 -20.521 -68.280 1.000 40.760 239 ILE D CA 1
ATOM 7979 C C . ILE D 1 245 ? -25.634 -20.615 -68.032 1.000 39.615 239 ILE D C 1
ATOM 7980 O O . ILE D 1 245 ? -26.160 -21.713 -67.957 1.000 41.003 239 ILE D O 1
ATOM 7985 N N . PHE D 1 246 ? -26.291 -19.460 -67.867 1.000 36.253 240 PHE D N 1
ATOM 7986 C CA . PHE D 1 246 ? -27.699 -19.398 -67.501 1.000 36.080 240 PHE D CA 1
ATOM 7987 C C . PHE D 1 246 ? -28.542 -19.246 -68.754 1.000 38.106 240 PHE D C 1
ATOM 7988 O O . PHE D 1 246 ? -28.468 -18.240 -69.459 1.000 34.122 240 PHE D O 1
ATOM 7996 N N . GLU D 1 247 ? -29.346 -20.279 -69.021 1.000 40.934 241 GLU D N 1
ATOM 7997 C CA . GLU D 1 247 ? -30.161 -20.334 -70.220 1.000 45.318 241 GLU D CA 1
ATOM 7998 C C . GLU D 1 247 ? -31.240 -19.258 -70.076 1.000 40.979 241 GLU D C 1
ATOM 7999 O O . GLU D 1 247 ? -31.654 -18.950 -68.963 1.000 38.693 241 GLU D O 1
ATOM 8005 N N . SER D 1 248 ? -31.651 -18.645 -71.193 1.000 41.344 242 SER D N 1
ATOM 8006 C CA . SER D 1 248 ? -32.757 -17.682 -71.182 1.000 42.354 242 SER D CA 1
ATOM 8007 C C . SER D 1 248 ? -32.434 -16.466 -70.311 1.000 38.774 242 SER D C 1
ATOM 8008 O O . SER D 1 248 ? -33.292 -15.968 -69.591 1.000 43.892 242 SER D O 1
ATOM 8011 N N . ALA D 1 249 ? -31.193 -15.983 -70.403 1.000 34.830 243 ALA D N 1
ATOM 8012 C CA . ALA D 1 249 ? -30.754 -14.775 -69.717 1.000 33.461 243 ALA D CA 1
ATOM 8013 C C . ALA D 1 249 ? -29.691 -14.141 -70.591 1.000 35.364 243 ALA D C 1
ATOM 8014 O O . ALA D 1 249 ? -29.033 -14.852 -71.368 1.000 33.781 243 ALA D O 1
ATOM 8016 N N . GLY D 1 250 ? -29.504 -12.823 -70.443 1.000 31.387 244 GLY D N 1
ATOM 8017 C CA . GLY D 1 250 ? -28.487 -12.150 -71.221 1.000 32.114 244 GLY D CA 1
ATOM 8018 C C . GLY D 1 250 ? -27.500 -11.430 -70.308 1.000 31.930 244 GLY D C 1
ATOM 8019 O O . GLY D 1 250 ? -27.078 -11.960 -69.292 1.000 36.247 244 GLY D O 1
ATOM 8020 N N . HIS D 1 251 ? -27.142 -10.218 -70.712 1.000 30.798 245 HIS D N 1
ATOM 8021 C CA . HIS D 1 251 ? -26.168 -9.406 -70.011 1.000 29.629 245 HIS D CA 1
ATOM 8022 C C . HIS D 1 251 ? -26.619 -9.128 -68.572 1.000 31.662 245 HIS D C 1
ATOM 8023 O O . HIS D 1 251 ? -25.785 -9.049 -67.669 1.000 28.828 245 HIS D O 1
ATOM 8030 N N . GLY D 1 252 ? -27.928 -8.950 -68.388 1.000 27.763 246 GLY D N 1
ATOM 8031 C CA . GLY D 1 252 ? -28.512 -8.648 -67.089 1.000 29.477 246 GLY D CA 1
ATOM 8032 C C . GLY D 1 252 ? -28.791 -9.882 -66.223 1.000 26.553 246 GLY D C 1
ATOM 8033 O O . GLY D 1 252 ? -29.652 -9.805 -65.354 1.000 24.070 246 GLY D O 1
ATOM 8034 N N . PHE D 1 253 ? -28.034 -10.981 -66.408 1.000 26.863 247 PHE D N 1
ATOM 8035 C CA . PHE D 1 253 ? -28.289 -12.231 -65.713 1.000 29.993 247 PHE D CA 1
ATOM 8036 C C . PHE D 1 253 ? -28.248 -12.103 -64.179 1.000 30.015 247 PHE D C 1
ATOM 8037 O O . PHE D 1 253 ? -28.974 -12.846 -63.525 1.000 29.304 247 PHE D O 1
ATOM 8045 N N . VAL D 1 254 ? -27.464 -11.174 -63.597 1.000 28.991 248 VAL D N 1
ATOM 8046 C CA . VAL D 1 254 ? -27.427 -11.041 -62.136 1.000 26.983 248 VAL D CA 1
ATOM 8047 C C . VAL D 1 254 ? -28.845 -10.762 -61.652 1.000 29.270 248 VAL D C 1
ATOM 8048 O O . VAL D 1 254 ? -29.252 -11.183 -60.571 1.000 31.076 248 VAL D O 1
ATOM 8052 N N . THR D 1 255 ? -29.596 -10.028 -62.475 1.000 28.410 249 THR D N 1
ATOM 8053 C CA . THR D 1 255 ? -30.993 -9.735 -62.222 1.000 28.216 249 THR D CA 1
ATOM 8054 C C . THR D 1 255 ? -31.939 -10.789 -62.791 1.000 32.272 249 THR D C 1
ATOM 8055 O O . THR D 1 255 ? -32.861 -11.178 -62.096 1.000 30.775 249 THR D O 1
ATOM 8059 N N . SER D 1 256 ? -31.819 -11.148 -64.081 1.000 27.489 250 SER D N 1
ATOM 8060 C CA . SER D 1 256 ? -32.798 -12.043 -64.706 1.000 29.815 250 SER D CA 1
ATOM 8061 C C . SER D 1 256 ? -32.622 -13.525 -64.331 1.000 32.119 250 SER D C 1
ATOM 8062 O O . SER D 1 256 ? -33.572 -14.295 -64.445 1.000 30.448 250 SER D O 1
ATOM 8065 N N . ALA D 1 257 ? -31.424 -13.947 -63.912 1.000 33.793 251 ALA D N 1
ATOM 8066 C CA . ALA D 1 257 ? -31.224 -15.271 -63.331 1.000 31.717 251 ALA D CA 1
ATOM 8067 C C . ALA D 1 257 ? -30.674 -15.146 -61.910 1.000 31.859 251 ALA D C 1
ATOM 8068 O O . ALA D 1 257 ? -29.749 -15.873 -61.526 1.000 31.435 251 ALA D O 1
ATOM 8070 N N . ARG D 1 258 ? -31.286 -14.249 -61.119 1.000 32.969 252 ARG D N 1
ATOM 8071 C CA . ARG D 1 258 ? -30.764 -13.895 -59.805 1.000 31.079 252 ARG D CA 1
ATOM 8072 C C . ARG D 1 258 ? -30.701 -15.123 -58.899 1.000 33.510 252 ARG D C 1
ATOM 8073 O O . ARG D 1 258 ? -29.625 -15.446 -58.392 1.000 31.199 252 ARG D O 1
ATOM 8081 N N . GLU D 1 259 ? -31.842 -15.820 -58.743 1.000 36.515 253 GLU D N 1
ATOM 8082 C CA . GLU D 1 259 ? -31.906 -16.943 -57.806 1.000 42.451 253 GLU D CA 1
ATOM 8083 C C . GLU D 1 259 ? -31.025 -18.104 -58.275 1.000 36.891 253 GLU D C 1
ATOM 8084 O O . GLU D 1 259 ? -30.221 -18.597 -57.499 1.000 37.374 253 GLU D O 1
ATOM 8090 N N . PRO D 1 260 ? -31.099 -18.586 -59.535 1.000 40.303 254 PRO D N 1
ATOM 8091 C CA . PRO D 1 260 ? -30.111 -19.546 -60.044 1.000 36.840 254 PRO D CA 1
ATOM 8092 C C . PRO D 1 260 ? -28.634 -19.235 -59.841 1.000 39.330 254 PRO D C 1
ATOM 8093 O O . PRO D 1 260 ? -27.853 -20.097 -59.419 1.000 34.692 254 PRO D O 1
ATOM 8097 N N . PHE D 1 261 ? -28.249 -17.986 -60.142 1.000 35.330 255 PHE D N 1
ATOM 8098 C CA . PHE D 1 261 ? -26.873 -17.544 -60.012 1.000 31.765 255 PHE D CA 1
ATOM 8099 C C . PHE D 1 261 ? -26.464 -17.505 -58.545 1.000 31.759 255 PHE D C 1
ATOM 8100 O O . PHE D 1 261 ? -25.358 -17.931 -58.215 1.000 37.187 255 PHE D O 1
ATOM 8108 N N . LEU D 1 262 ? -27.338 -16.974 -57.694 1.000 31.064 256 LEU D N 1
ATOM 8109 C CA . LEU D 1 262 ? -27.065 -16.929 -56.269 1.000 35.581 256 LEU D CA 1
ATOM 8110 C C . LEU D 1 262 ? -26.794 -18.335 -55.742 1.000 38.198 256 LEU D C 1
ATOM 8111 O O . LEU D 1 262 ? -25.840 -18.526 -54.984 1.000 40.031 256 LEU D O 1
ATOM 8116 N N . LYS D 1 263 ? -27.565 -19.320 -56.204 1.000 39.464 257 LYS D N 1
ATOM 8117 C CA . LYS D 1 263 ? -27.330 -20.692 -55.767 1.000 41.041 257 LYS D CA 1
ATOM 8118 C C . LYS D 1 263 ? -25.923 -21.159 -56.162 1.000 42.572 257 LYS D C 1
ATOM 8119 O O . LYS D 1 263 ? -25.190 -21.671 -55.314 1.000 40.788 257 LYS D O 1
ATOM 8125 N N . VAL D 1 264 ? -25.514 -20.924 -57.422 1.000 36.539 258 VAL D N 1
ATOM 8126 C CA . VAL D 1 264 ? -24.213 -21.319 -57.934 1.000 39.592 258 VAL D CA 1
ATOM 8127 C C . VAL D 1 264 ? -23.082 -20.541 -57.254 1.000 42.647 258 VAL D C 1
ATOM 8128 O O . VAL D 1 264 ? -21.989 -21.063 -56.980 1.000 37.148 258 VAL D O 1
ATOM 8132 N N . LEU D 1 265 ? -23.310 -19.243 -57.053 1.000 37.118 259 LEU D N 1
ATOM 8133 C CA . LEU D 1 265 ? -22.288 -18.392 -56.479 1.000 37.748 259 LEU D CA 1
ATOM 8134 C C . LEU D 1 265 ? -22.004 -18.799 -55.028 1.000 34.907 259 LEU D C 1
ATOM 8135 O O . LEU D 1 265 ? -20.841 -18.866 -54.628 1.000 42.265 259 LEU D O 1
ATOM 8140 N N . LYS D 1 266 ? -23.072 -19.012 -54.253 1.000 36.443 260 LYS D N 1
ATOM 8141 C CA . LYS D 1 266 ? -22.978 -19.397 -52.852 1.000 44.291 260 LYS D CA 1
ATOM 8142 C C . LYS D 1 266 ? -22.286 -20.762 -52.676 1.000 46.992 260 LYS D C 1
ATOM 8143 O O . LYS D 1 266 ? -21.467 -20.900 -51.760 1.000 41.707 260 LYS D O 1
ATOM 8149 N N . GLU D 1 267 ? -22.580 -21.745 -53.544 1.000 44.359 261 GLU D N 1
ATOM 8150 C CA . GLU D 1 267 ? -22.004 -23.080 -53.410 1.000 43.069 261 GLU D CA 1
ATOM 8151 C C . GLU D 1 267 ? -20.526 -23.011 -53.795 1.000 45.913 261 GLU D C 1
ATOM 8152 O O . GLU D 1 267 ? -19.709 -23.756 -53.274 1.000 45.709 261 GLU D O 1
ATOM 8158 N N . PHE D 1 268 ? -20.176 -22.064 -54.670 1.000 39.597 262 PHE D N 1
ATOM 8159 C CA . PHE D 1 268 ? -18.794 -21.810 -55.014 1.000 40.708 262 PHE D CA 1
ATOM 8160 C C . PHE D 1 268 ? -18.057 -21.152 -53.849 1.000 42.730 262 PHE D C 1
ATOM 8161 O O . PHE D 1 268 ? -16.962 -21.577 -53.481 1.000 46.323 262 PHE D O 1
ATOM 8169 N N . LEU D 1 269 ? -18.651 -20.092 -53.289 1.000 40.720 263 LEU D N 1
ATOM 8170 C CA . LEU D 1 269 ? -18.000 -19.321 -52.243 1.000 40.115 263 LEU D CA 1
ATOM 8171 C C . LEU D 1 269 ? -17.883 -20.128 -50.945 1.000 42.907 263 LEU D C 1
ATOM 8172 O O . LEU D 1 269 ? -16.952 -19.898 -50.180 1.000 43.792 263 LEU D O 1
ATOM 8177 N N . ALA D 1 270 ? -18.827 -21.042 -50.709 1.000 46.968 264 ALA D N 1
ATOM 8178 C CA . ALA D 1 270 ? -18.806 -21.910 -49.538 1.000 52.624 264 ALA D CA 1
ATOM 8179 C C . ALA D 1 270 ? -17.572 -22.822 -49.539 1.000 53.062 264 ALA D C 1
ATOM 8180 O O . ALA D 1 270 ? -17.149 -23.276 -48.479 1.000 50.985 264 ALA D O 1
ATOM 8182 N N . ARG D 1 271 ? -16.957 -23.046 -50.708 1.000 49.732 265 ARG D N 1
ATOM 8183 C CA . ARG D 1 271 ? -15.768 -23.877 -50.800 1.000 51.925 265 ARG D CA 1
ATOM 8184 C C . ARG D 1 271 ? -14.495 -23.037 -50.695 1.000 53.446 265 ARG D C 1
ATOM 8185 O O . ARG D 1 271 ? -13.403 -23.574 -50.838 1.000 55.069 265 ARG D O 1
ATOM 8193 N N . GLN D 1 272 ? -14.613 -21.725 -50.461 1.000 49.185 266 GLN D N 1
ATOM 8194 C CA . GLN D 1 272 ? -13.454 -20.845 -50.511 1.000 47.677 266 GLN D CA 1
ATOM 8195 C C . GLN D 1 272 ? -13.225 -20.245 -49.128 1.000 42.347 266 GLN D C 1
ATOM 8196 O O . GLN D 1 272 ? -14.112 -20.294 -48.286 1.000 53.339 266 GLN D O 1
ATOM 8202 N N . SER D 1 273 ? -12.046 -19.651 -48.939 1.000 50.289 267 SER D N 1
ATOM 8203 C CA . SER D 1 273 ? -11.712 -18.865 -47.756 1.000 53.366 267 SER D CA 1
ATOM 8204 C C . SER D 1 273 ? -10.633 -17.838 -48.109 1.000 50.318 267 SER D C 1
ATOM 8205 O O . SER D 1 273 ? -10.004 -17.945 -49.160 1.000 51.975 267 SER D O 1
ATOM 8208 N N . VAL D 1 274 ? -10.368 -16.881 -47.206 1.000 56.510 268 VAL D N 1
ATOM 8209 C CA . VAL D 1 274 ? -9.529 -15.723 -47.514 1.000 59.826 268 VAL D CA 1
ATOM 8210 C C . VAL D 1 274 ? -8.131 -15.869 -46.885 1.000 61.813 268 VAL D C 1
ATOM 8211 O O . VAL D 1 274 ? -8.055 -16.293 -45.724 1.000 60.847 268 VAL D O 1
#

Sequence (1061 aa):
MLYAQVNGINLHYEIEGQGQPLLLIMGLGAPAAAWDPIFVQTLTKTHQVIIYDNRGTGLSDKPDMPYSIAMFASDAVGLLDALNIPRAHVFGVSMGGMIAQELAIHYPQRVASLILGCTTPGGKHAVPAPLTPEEAIREGWKLSFSEEFIHTHKAELEAHIPRLLAQLTPRFAYEERHFQATMTLRVFKQLKEIQAPTLVATGRDDMLIPAVNSEILAREIPGAELAIFESAGHGFVTSAREPFLKVLKEFLARQSVMLYAQVNGINLHYEIEGQGQPLLLIMGLGAPAAAWDPIFVQTLTKTHQVIIYDNRGTGLSDKPDMPYSIAMFASDAVGLLDALNIPRAHVFGVSMGGMIAQELAIHYPQRVASLILGCTTPGGKHAVPAPPESLKALLTPEEAIREGWKLSFSEEFIHTHKAELEAHHIPRLLAQLTPRFAYERHFQATMTLRVFKQLKEIQAPTLVATGRDDMLIPAVNSEILAREIPGAELAIFESAGHGFVTSAREPFLKVLKEFLARQSVVPRGSHMLYAQVNGINLHYEIEGQGQPLLLIMMGLGAPAAAWDPIFVQTLTKTHQVIIYDNRGTGLSDKPDMPYSIAMFASDAVGLLDALNIPRAHVFGVSMGGMIAQELAIHYPQRVASLILGCTTPGGKHAVPAPPESLKALEGRAGLTPEEAIREGWKLSFSEEFIHTHKAELEAHIPRLLAQLTPRFAYERHFQATMTLRVFKQLKEIQAPTLVATGRDDMLIPAVNSEILAREIPGAELAIFESAGHGFVTSAREPFLKVLKEFLARQSVMLYAQVNGINLHYEIEGQGQPLLLIMGLGAPAAAWDPIFVQTLTKTHQVIIYDNRGTGLSDKPDMPYSIAMFASDAVGLLDALNIPRAHVFGVSMGGMIAQELAIHYPQRVASLILGCTTPGGKHAVPAPPESLKALEGRAGLTPEEAIREGWKLSFSEEFIHTHKAELEAHIPRLLAQLTPRFAYEERHFQATMTLRVFKQLKEIQAPTLVATGRDDMLIPAVNSEILAREIPGAELAIFESAGHGFVTSAREPFLKVLKEFLARQSV

Nearest PDB structures (foldseek):
  6eb3-assembly1_A  TM=9.829E-01  e=1.872E-52  metagenome
  6eb3-assembly3_C  TM=9.957E-01  e=3.687E-51  metagenome
  8v16-assembly2_A  TM=9.983E-01  e=1.214E-50  uncultured Pseudomonadota bacterium
  8v16-assembly4_D  TM=9.793E-01  e=7.539E-51  uncultured Pseudomonadota bacterium
  8v16-assembly1_C  TM=9.941E-01  e=1.170E-49  uncultured Pseudomonadota bacterium

Organism: NCBI:txid153809

Secondary structure (DSSP, 8-state):
-EEEEETTEEEEEEEE-SSEEEEEE--TT--GGGS-HHHHHHHTTTEEEEEE--TTSTTS----S---HHHHHHHHHHHHHHTT-S-EEEEEETHHHHHHHHHHHH-GGGEEEEEEES----STTS-PPPHHHHHH---HHHHHHHHHHHHS-HHHHHHTHHHHHTTHHHHHHSPPPHHHHHHHHHHTT----GGGGGG--S-EEEEEETT-SSS-THHHHHHHHHSTT-EEEEETT--TTHHHHTHHHHHHHHHHHHHT---/--TT---EEEEETTEEEEEEEE-SSSEEEEE--TT--GGGS-HHHHHHHTTTSEEEEE--TTSTTS----S---HHHHHHHHHHHHHHTT-S-EEEEEETHHHHHHHHHHHH-GGGEEEEEEES----STTSPPPPHHHHHHHHHGGGS-HHHHHHHHHHHHS-HHHHHHTHHHHHHTHHHHHHSPPPHHHHHHHHHHTT----GGGGGG--S-EEEEEETT-SSS-THHHHHHHHHSTT-EEEEETT--TTHHHHTHHHHHHHHHHH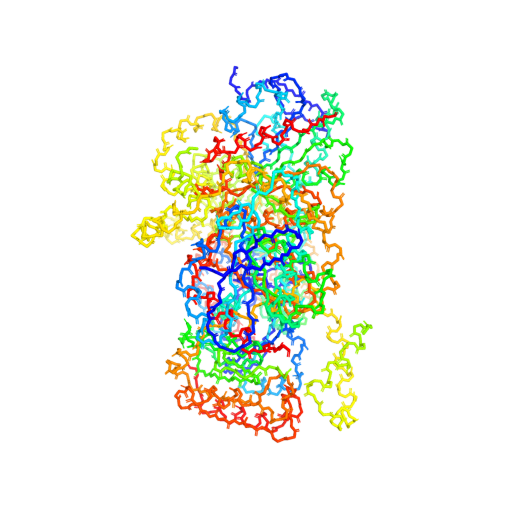HHT---/-EEEEETTEEEEEEEE-SSEEEEEE--TT--GGGS-HHHHHHHTTTEEEEEE--TTSTTS---SS---HHHHHHHHHHHHHHTT-S-EEEEEETHHHHHHHHHHHH-GGGEEEEEEES----STTSPP----HHHHHHHHHTTTS-HHHHHHTHHHHHHHHHHHHTTPPPHHHHHHHHHHTT----GGGGGG--S-EEEEEETT-SSS-THHHHHHHHHSTT-EEEEETT--TTHHHHTHHHHHHHHHHHHHT---/-EEEEETTEEEEEEEE-SSSEEEEE--TT--GGGS-HHHHHHHTTTSEEEEE--TTSTTS----S---HHHHHHHHHHHHHHTT-S-EEEEEETHHHHHHHHHHHH-GGGEEEEEEES----STTS-PPPHHHHHTTT--TTS-HHHHHHHHHHHHS-HHHHHHTHHHHHHTHHHHHSSPPPHHHHHHHHHHTT----TTTGGG--S-EEEEEETT-SSS-THHHHHHHHHSTT-EEEEETT--TTHHHHTHHHHHHHHHHHHTT---

Solvent-accessible surface area: 42409 Å² total; per-residue (Å²): 131,19,18,0,38,8,96,10,4,37,0,12,3,80,55,100,24,145,54,61,17,0,0,0,0,20,3,57,8,17,8,1,14,37,9,9,45,95,0,15,115,30,0,20,164,68,15,44,3,0,14,4,1,2,14,0,0,6,87,2,31,18,0,7,38,52,7,31,0,54,32,0,0,38,1,0,16,14,0,2,80,21,31,115,14,100,87,0,0,0,0,0,14,22,5,0,0,15,0,0,0,18,2,4,23,94,59,51,103,36,6,5,0,0,0,0,0,4,0,14,3,16,24,159,83,16,64,61,62,142,201,67,74,70,76,51,35,68,106,33,20,96,92,23,28,70,108,132,24,15,152,93,65,78,82,50,7,66,71,44,11,87,102,46,59,81,44,99,25,40,210,17,0,112,18,8,0,56,11,0,30,51,55,6,105,4,42,163,54,0,113,109,5,149,13,62,2,2,0,0,1,0,124,74,5,114,65,33,25,16,58,1,1,85,34,0,16,211,40,3,78,77,24,66,74,17,50,18,128,88,6,8,27,13,0,17,21,29,7,34,114,68,0,5,130,43,0,84,90,2,3,88,149,22,72,89,152,94,101,6,149,10,83,78,18,55,0,1,29,61,59,111,27,146,50,61,16,0,0,0,0,20,5,34,8,20,12,4,31,35,10,8,38,74,0,16,101,31,0,26,164,67,12,43,3,0,20,4,1,1,11,0,0,5,70,2,56,60,35,93,93,104,10,30,0,54,37,0,0,36,0,0,14,16,0,1,85,66,41,129,15,107,78,0,0,0,0,0,16,22,3,0,0,18,0,0,0,19,1,6,24,97,60,73,113,33,2,5,0,0,0,0,0,4,2,15,0,19,51,144,103,4,0,62,16,6,45,61,12,68,189,67,64,170,64,58,56,77,55,35,79,94,31,24,124,42,21,23,53,150,129,25,22,140,83,64,80,84,45,6,61,56,35,10,90,133,39,61,81,44,92,30,46,215,82,0,64,91,68,0,31,98,0,29,110,68,18,206,3,35,162,56,0,108,110,3,150,15,61,2,2,0,0,1,0,35,50,6,78,21,35,14,5,3,1,2,6,6,0,4,99,45,1,68,63,2,23,14,12,37,19,127,100,6,9,29,14,0,16,22,27,6,34,109,69,0,4,84,21,0,65,40,2,2,86,84,21,80,93,165,71,41,0,50,81,126,83,92,7,116,6,79,70,18,60,0,0,32,10,62,75,26,146,51,64,16,0,0,1,0,21,8,22,9,22,14,0,4,32,8,17,26,80,0,1,83,23,0,19,163,64,16,42,2,0,6,3,0,2,7,0,0,7,58,3,53,62,36,94,83,73,8,33,0,54,30,0,0,38,0,0,15,18,0,2,83,60,34,128,14,103,86,0,0,1,0,0,16,19,5,0,0,15,0,0,0,19,2,4,26,94,57,49,108,34,4,4,0,0,0,0,0,4,2,13,1,14,61,96,26,8,16,47,11,42,37,123,11,68,97,24,21,34,32,54,14,18,69,61,58,77,78,17,21,87,39,10,26,134,17,20,27,67,137,133,26,29,139,95,64,110,80,56,9,56,70,40,9,91,82,39,54,82,21,86,31,40,40,52,0,18,14,17,0,9,38,0,28,114,64,13,170,4,30,134,41,0,115,113,7,146,12,62,2,0,0,0,1,0,67,71,13,118,8,26,26,11,28,0,2,13,6,0,1,36,34,1,62,29,0,22,8,2,36,15,102,90,8,9,27,13,0,15,26,31,7,41,113,65,0,4,136,5,0,71,64,2,3,89,118,24,76,87,73,20,14,0,72,6,83,69,25,35,0,13,4,88,53,101,17,153,46,67,17,0,0,1,0,21,3,20,7,19,12,5,42,24,9,12,40,82,0,19,107,28,1,28,164,63,16,52,3,0,17,4,5,1,12,0,0,3,63,3,58,19,24,35,93,108,7,35,0,54,37,0,0,38,0,0,14,13,0,1,78,16,33,132,14,96,87,0,0,1,0,0,14,9,0,0,0,6,0,0,0,18,2,1,23,107,56,36,110,36,6,8,0,0,0,0,0,4,2,15,0,12,28,194,89,12,63,102,11,91,68,113,22,27,98,59,50,43,10,149,108,53,47,60,17,63,63,6,33,72,78,10,22,102,46,20,26,73,110,130,28,11,143,84,69,78,80,66,13,60,54,30,10,89,93,40,63,39,26,39,17,3,42,13,0,14,75,51,0,10,77,0,16,91,67,2,150,3,46,155,54,0,127,102,4,138,8,65,2,4,0,0,1,0,129,88,10,118,3,10,32,5,62,1,1,79,33,0,20,207,42,2,77,75,21,69,71,16,63,20,145,85,7,8,31,14,0,15,26,32,7,33,111,72,0,5,147,49,0,79,108,3,4,88,135,26,75,67

Radius of gyration: 33.21 Å; Cα contacts (8 Å, |Δi|>4): 2352; chains: 4; bounding box: 57×99×78 Å